Protein AF-A0AAW0G9B7-F1 (afdb_monomer_lite)

Sequence (1006 aa):
MIEELKESLDACKAEKEEAEEALHNEKAERARDKERWRDRMGEVEMGVENIVRELESKQHDAEEKARVAEEEKRKTIREVERRLAEVVVERDVLQERIEQAENALESGRDLGASMNAANERAAQTMSDLKNAEIEIKQLEDDVRRSETRIKVLESDLSDERQHNSELQEELDITVNKFSQAVKRVEELDGNSRPLSRSSQSPRSTSVNLNKTQVPLLIVSRSLSKEVASIKEELEEAQHELQEESDAIQHLEEDNKKTKMLARQMEEALEAAEQRMTQDDEKLVVYKDKIAALERELDKSRSRIEPSQSQIALDPELEAQIEELERELGEAHREIARLQTSLGQSPARKAIEKAKDAKIDLLEKEKEDLQERLRSLKNQTMTFHTPGKTANNSGISPFRRHSLSVRSPKTPGGPLRDMSWLQTTMHEGESAPFFAEIERLRFELDRANEEIDDKLDRLEDAGVGVISLTQQLEDSNAKISMLEVEITRITRREERRLKRLQRLKCQKCHTKVELRAIIEINGDESTFFEPPSMSMMDPPTPPSKTSEKLRTDLHAVNTQLYTMKRQWEDERQKLLGENAVLQDATKRLNAQIERYANKERNLGDVEQELAEAKRTVEDLEDELKEERSRLRTLMAEQTAAERQREKINMQLRRTESDMTGIKDHLQKIKKENHELEAELRANAIVDQKARLLEQKVAENMATIEQLRQERSMLLADHKNLQKRFTDARSKLRDERAVGQTSHDHRRHQLDLQVLEMEDLRRALSQRDDELIRVEEEKRLAALEADLRRVKRDAEAFGRDLKLLRSQKDRLEADKKEEITKAQRAQKQAQAQIRLLKEEILTQKERVRANEERLRTHTSAGDEQQLQAVKVQHKNECKGLVVQIRYLKAKFTRESTLRSALGYQKGYLLALLSRSERSGYCKDRVPAYQSSTVVESSKEVVEDCRLRRNVHSTSREWVDVRAKFGDSKNRPKEAIAAALEEVRRRRIAPPPREATGGSRKGKERALS

Secondary structure (DSSP, 8-state):
-HHHHHHHHHHHHHHHHHHHHHHHHHHHHHHHHHHHHHHHHHHHHHHHHHHHHHHHHHHHHHHHHHHHHHHHHHHHHHHHHHHHHHHHHHHHHHHHHHHHHHHHHHH---HHHHHHHHHHHHHHHHHHHHHHHHHHHHHHHHHHHHHHHHHHHHHHHHHHHHHHHHHHHHHHHHHHHHHHHHHHHHHHHHHHHHHHHHTTS--S-SSSHHHHHHHHHHHHHHHHHHHHHHHHHHHHHHHHHHHHHHHHHHHHHHHHHHHHHHHHHHHHHHHHHHHHHHHHHHHHHHHHHHHHHHHHHHHHHTTS-S-----PPPHHHHHHHHHHHHHHHHHHHHHHHHHHHHHH-HHHHHHHHHHHHHHHHHHHHHHHHHHHHHHHHHHHTTS--------------------------------------------SSSHHHHHHHHHHHHHHHHHHHHHHHHHHHHHHHHHHHHHHHHHHHHHHHHHHHHHHHHHHHHHHHHHHHHHHTT-B-TTT--B--THHHHTTSS----------------------SSS-HHHHHHHHHHHHHHHHHHHHHHHHHHHHHHHHHHHHHHHHHHHHTTTGGG----SHHHHHHHHHHHHHHHHHHHHHHHHHHHHHHHHHHHHHHHHHHHHHHHHHHHHHHHHHHHHHHHHHHHHHHHHHHHHHHHHHHHHHHHHHHHHHHHHHHHHHHHHHHHHHHHHHHHHHHHHHHHHHHHHHHHHHHHHHHHHHHHHHHHHHHHHHHHHHHHHHHHHHHHHHHHHHHHHHHHHHHHHHHHHHHHHHHHHHHHHHHHHHHHHHHHHHHHHHHHHHHHHHHHHHHHHHHHHHHHHHHHHHHHHHHTT------TTHHHHHHHHHHHHHHHHHHHHHHHHHHHHHHHHHHHHHHHHHHHHHHHHHHHTTS--------------------------------------S-TTS-SS--------HHHHTS-S--TTTTS--------------------

Radius of gyration: 88.21 Å; chains: 1; bounding box: 252×112×268 Å

Structure (mmCIF, N/CA/C/O backbone):
data_AF-A0AAW0G9B7-F1
#
_entry.id   AF-A0AAW0G9B7-F1
#
loop_
_atom_site.group_PDB
_atom_site.id
_atom_site.type_symbol
_atom_site.label_atom_id
_atom_site.label_alt_id
_atom_site.label_comp_id
_atom_site.label_asym_id
_atom_site.label_entity_id
_atom_site.label_seq_id
_atom_site.pdbx_PDB_ins_code
_atom_site.Cartn_x
_atom_site.Cartn_y
_atom_site.Cartn_z
_atom_site.occupancy
_atom_site.B_iso_or_equiv
_atom_site.auth_seq_id
_atom_site.auth_comp_id
_atom_site.auth_asym_id
_atom_site.auth_atom_id
_atom_site.pdbx_PDB_model_num
ATOM 1 N N . MET A 1 1 ? 104.208 24.319 -18.597 1.00 69.12 1 MET A N 1
ATOM 2 C CA . MET A 1 1 ? 104.023 23.010 -19.266 1.00 69.12 1 MET A CA 1
ATOM 3 C C . MET A 1 1 ? 103.794 21.872 -18.278 1.00 69.12 1 MET A C 1
ATOM 5 O O . MET A 1 1 ? 102.695 21.348 -18.266 1.00 69.12 1 MET A O 1
ATOM 9 N N . ILE A 1 2 ? 104.757 21.471 -17.429 1.00 76.12 2 ILE A N 1
ATOM 10 C CA . ILE A 1 2 ? 104.514 20.362 -16.471 1.00 76.12 2 ILE A CA 1
ATOM 11 C C . ILE A 1 2 ? 103.438 20.720 -15.429 1.00 76.12 2 ILE A C 1
ATOM 13 O O . ILE A 1 2 ? 102.653 19.856 -15.060 1.00 76.12 2 ILE A O 1
ATOM 17 N N . GLU A 1 3 ? 103.380 21.971 -14.969 1.00 80.12 3 GLU A N 1
ATOM 18 C CA . GLU A 1 3 ? 102.354 22.427 -14.015 1.00 80.12 3 GLU A CA 1
ATOM 19 C C . GLU A 1 3 ? 100.975 22.547 -14.679 1.00 80.12 3 GLU A C 1
ATOM 21 O O . GLU A 1 3 ? 100.037 21.929 -14.200 1.00 80.12 3 GLU A O 1
ATOM 26 N N . GLU A 1 4 ? 100.878 23.164 -15.860 1.00 80.25 4 GLU A N 1
ATOM 27 C CA . GLU A 1 4 ? 99.652 23.189 -16.687 1.00 80.25 4 GLU A CA 1
ATOM 28 C C . GLU A 1 4 ? 99.113 21.772 -17.000 1.00 80.25 4 GLU A C 1
ATOM 30 O O . GLU A 1 4 ? 97.905 21.541 -17.016 1.00 80.25 4 GLU A O 1
ATOM 35 N N . LEU A 1 5 ? 100.001 20.789 -17.217 1.00 83.00 5 LEU A N 1
ATOM 36 C CA . LEU A 1 5 ? 99.628 19.378 -17.401 1.00 83.00 5 LEU A CA 1
ATOM 37 C C . LEU A 1 5 ? 99.179 18.690 -16.102 1.00 83.00 5 LEU A C 1
ATOM 39 O O . LEU A 1 5 ? 98.458 17.701 -16.172 1.00 83.00 5 LEU A O 1
ATOM 43 N N . LYS A 1 6 ? 99.581 19.184 -14.925 1.00 85.88 6 LYS A N 1
ATOM 44 C CA . LYS A 1 6 ? 99.038 18.726 -13.637 1.00 85.88 6 LYS A CA 1
ATOM 45 C C . LYS A 1 6 ? 97.682 19.363 -13.367 1.00 85.88 6 LYS A C 1
ATOM 47 O O . LYS A 1 6 ? 96.750 18.637 -13.065 1.00 85.88 6 LYS A O 1
ATOM 52 N N . GLU A 1 7 ? 97.552 20.674 -13.558 1.00 86.81 7 GLU A N 1
ATOM 53 C CA . GLU A 1 7 ? 96.291 21.404 -13.382 1.00 86.81 7 GLU A CA 1
ATOM 54 C C . GLU A 1 7 ? 95.189 20.861 -14.299 1.00 86.81 7 GLU A C 1
ATOM 56 O O . GLU A 1 7 ? 94.086 20.599 -13.836 1.00 86.81 7 GLU A O 1
ATOM 61 N N . SER A 1 8 ? 95.492 20.597 -15.575 1.00 85.06 8 SER A N 1
ATOM 62 C CA . SER A 1 8 ? 94.532 19.968 -16.497 1.00 85.06 8 SER A CA 1
ATOM 63 C C . SER A 1 8 ? 94.228 18.503 -16.158 1.00 85.06 8 SER A C 1
ATOM 65 O O . SER A 1 8 ? 93.089 18.071 -16.315 1.00 85.06 8 SER A O 1
ATOM 67 N N . LEU A 1 9 ? 95.199 17.737 -15.648 1.00 87.12 9 LEU A N 1
ATOM 68 C CA . LEU A 1 9 ? 94.970 16.365 -15.182 1.00 87.12 9 LEU A CA 1
ATOM 69 C C . LEU A 1 9 ? 94.127 16.327 -13.896 1.00 87.12 9 LEU A C 1
ATOM 71 O O . LEU A 1 9 ? 93.280 15.450 -13.757 1.00 87.12 9 LEU A O 1
ATOM 75 N N . ASP A 1 10 ? 94.328 17.268 -12.977 1.00 89.56 10 ASP A N 1
ATOM 76 C CA . ASP A 1 10 ? 93.554 17.382 -11.741 1.00 89.56 10 ASP A CA 1
ATOM 77 C C . ASP A 1 10 ? 92.155 17.973 -12.003 1.00 89.56 10 ASP A C 1
ATOM 79 O O . ASP A 1 10 ? 91.189 17.507 -11.404 1.00 89.56 10 ASP A O 1
ATOM 83 N N . ALA A 1 11 ? 91.998 18.872 -12.984 1.00 87.81 11 ALA A N 1
ATOM 84 C CA . ALA A 1 11 ? 90.689 19.286 -13.498 1.00 87.81 11 ALA A CA 1
ATOM 85 C C . ALA A 1 11 ? 89.927 18.111 -14.139 1.00 87.81 11 ALA A C 1
ATOM 87 O O . ALA A 1 11 ? 88.782 17.861 -13.780 1.00 87.81 11 ALA A O 1
ATOM 88 N N . CYS A 1 12 ? 90.574 17.311 -14.998 1.00 88.31 12 CYS A N 1
ATOM 89 C CA . CYS A 1 12 ? 89.964 16.097 -15.558 1.00 88.31 12 CYS A CA 1
ATOM 90 C C . CYS A 1 12 ? 89.619 15.043 -14.491 1.00 88.31 12 CYS A C 1
ATOM 92 O O . CYS A 1 12 ? 88.683 14.270 -14.686 1.00 88.31 12 CYS A O 1
ATOM 94 N N . LYS A 1 13 ? 90.347 14.978 -13.364 1.00 90.38 13 LYS A N 1
ATOM 95 C CA . LYS A 1 13 ? 89.941 14.146 -12.217 1.00 90.38 13 LYS A CA 1
ATOM 96 C C . LYS A 1 13 ? 88.705 14.712 -11.532 1.00 90.38 13 LYS A C 1
ATOM 98 O O . LYS A 1 13 ? 87.796 13.937 -11.281 1.00 90.38 13 LYS A O 1
ATOM 103 N N . ALA A 1 14 ? 88.653 16.020 -11.279 1.00 91.12 14 ALA A N 1
ATOM 104 C CA . ALA A 1 14 ? 87.493 16.664 -10.667 1.00 91.12 14 ALA A CA 1
ATOM 105 C C . ALA A 1 14 ? 86.230 16.501 -11.532 1.00 91.12 14 ALA A C 1
ATOM 107 O O . ALA A 1 14 ? 85.209 16.054 -11.026 1.00 91.12 14 ALA A O 1
ATOM 108 N N . GLU A 1 15 ? 86.319 16.736 -12.847 1.00 90.56 15 GLU A N 1
ATOM 109 C CA . GLU A 1 15 ? 85.225 16.479 -13.801 1.00 90.56 15 GLU A CA 1
ATOM 110 C C . GLU A 1 15 ? 84.808 14.997 -13.819 1.00 90.56 15 GLU A C 1
ATOM 112 O O . GLU A 1 15 ? 83.625 14.674 -13.931 1.00 90.56 15 GLU A O 1
ATOM 117 N N . LYS A 1 16 ? 85.769 14.071 -13.690 1.00 91.88 16 LYS A N 1
ATOM 118 C CA . LYS A 1 16 ? 85.484 12.634 -13.604 1.00 91.88 16 LYS A CA 1
ATOM 119 C C . LYS A 1 16 ? 84.800 12.265 -12.286 1.00 91.88 16 LYS A C 1
ATOM 121 O O . LYS A 1 16 ? 83.865 11.472 -12.310 1.00 91.88 16 LYS A O 1
ATOM 126 N N . GLU A 1 17 ? 85.261 12.801 -11.161 1.00 92.88 17 GLU A N 1
ATOM 127 C CA . GLU A 1 17 ? 84.676 12.582 -9.835 1.00 92.88 17 GLU A CA 1
ATOM 128 C C . GLU A 1 17 ? 83.254 13.160 -9.782 1.00 92.88 17 GLU A C 1
ATOM 130 O O . GLU A 1 17 ? 82.332 12.445 -9.399 1.00 92.88 17 GLU A O 1
ATOM 135 N N . GLU A 1 18 ? 83.031 14.370 -10.305 1.00 92.06 18 GLU A N 1
ATOM 136 C CA . GLU A 1 18 ? 81.701 14.979 -10.452 1.00 92.06 18 GLU A CA 1
ATOM 137 C C . GLU A 1 18 ? 80.778 14.137 -11.356 1.00 92.06 18 GLU A C 1
ATOM 139 O O . GLU A 1 18 ? 79.614 13.910 -11.022 1.00 92.06 18 GLU A O 1
ATOM 144 N N . ALA A 1 19 ? 81.288 13.589 -12.466 1.00 88.69 19 ALA A N 1
ATOM 145 C CA . ALA A 1 19 ? 80.525 12.686 -13.329 1.00 88.69 19 ALA A CA 1
ATOM 146 C C . ALA A 1 19 ? 80.229 11.319 -12.671 1.00 88.69 19 ALA A C 1
ATOM 148 O O . ALA A 1 19 ? 79.153 10.750 -12.884 1.00 88.69 19 ALA A O 1
ATOM 149 N N . GLU A 1 20 ? 81.150 10.779 -11.866 1.00 91.06 20 GLU A N 1
ATOM 150 C CA . GLU A 1 20 ? 80.942 9.551 -11.087 1.00 91.06 20 GLU A CA 1
ATOM 151 C C . GLU A 1 20 ? 79.924 9.769 -9.953 1.00 91.06 20 GLU A C 1
ATOM 153 O O . GLU A 1 20 ? 79.049 8.918 -9.760 1.00 91.06 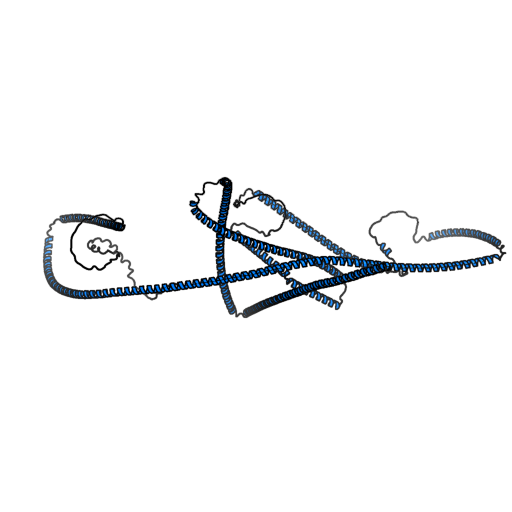20 GLU A O 1
ATOM 158 N N . GLU A 1 21 ? 79.955 10.920 -9.275 1.00 92.94 21 GLU A N 1
ATOM 159 C CA . GLU A 1 21 ? 78.949 11.335 -8.291 1.00 92.94 21 GLU A CA 1
ATOM 160 C C . GLU A 1 21 ? 77.577 11.566 -8.935 1.00 92.94 21 GLU A C 1
ATOM 162 O O . GLU A 1 21 ? 76.575 11.039 -8.446 1.00 92.94 21 GLU A O 1
ATOM 167 N N . ALA A 1 22 ? 77.504 12.271 -10.068 1.00 91.56 22 ALA A N 1
ATOM 168 C CA . ALA A 1 22 ? 76.262 12.472 -10.814 1.00 91.56 22 ALA A CA 1
ATOM 169 C C . ALA A 1 22 ? 75.641 11.133 -11.252 1.00 91.56 22 ALA A C 1
ATOM 171 O O . ALA A 1 22 ? 74.443 10.911 -11.065 1.00 91.56 22 ALA A O 1
ATOM 172 N N . LEU A 1 23 ? 76.455 10.194 -11.749 1.00 90.19 23 LEU A N 1
ATOM 173 C CA . LEU A 1 23 ? 76.011 8.841 -12.094 1.00 90.19 23 LEU A CA 1
ATOM 174 C C . LEU A 1 23 ? 75.581 8.031 -10.858 1.00 90.19 23 LEU A C 1
ATOM 176 O O . LEU A 1 23 ? 74.673 7.200 -10.952 1.00 90.19 23 LEU A O 1
ATOM 180 N N . HIS A 1 24 ? 76.223 8.229 -9.704 1.00 92.75 24 HIS A N 1
ATOM 181 C CA . HIS A 1 24 ? 75.821 7.589 -8.451 1.00 92.75 24 HIS A CA 1
ATOM 182 C C . HIS A 1 24 ? 74.471 8.126 -7.959 1.00 92.75 24 HIS A C 1
ATOM 184 O O . HIS A 1 24 ? 73.582 7.337 -7.633 1.00 92.75 24 HIS A O 1
ATOM 190 N N . ASN A 1 25 ? 74.283 9.446 -8.000 1.00 92.50 25 ASN A N 1
ATOM 191 C CA . ASN A 1 25 ? 73.033 10.119 -7.659 1.00 92.50 25 ASN A CA 1
ATOM 192 C C . ASN A 1 25 ? 71.894 9.685 -8.594 1.00 92.50 25 ASN A C 1
ATOM 194 O O . ASN A 1 25 ? 70.854 9.245 -8.111 1.00 92.50 25 ASN A O 1
ATOM 198 N N . GLU A 1 26 ? 72.108 9.661 -9.913 1.00 92.75 26 GLU A N 1
ATOM 199 C CA . GLU A 1 26 ? 71.111 9.188 -10.887 1.00 92.75 26 GLU A CA 1
ATOM 200 C C . GLU A 1 26 ? 70.732 7.707 -10.656 1.00 92.75 26 GLU A C 1
ATOM 202 O O . GLU A 1 26 ? 69.565 7.315 -10.761 1.00 92.75 26 GLU A O 1
ATOM 207 N N . LYS A 1 27 ? 71.697 6.851 -10.287 1.00 92.62 27 LYS A N 1
ATOM 208 C CA . LYS A 1 27 ? 71.425 5.454 -9.896 1.00 92.62 27 LYS A CA 1
ATOM 209 C C . LYS A 1 27 ? 70.629 5.362 -8.592 1.00 92.62 27 LYS A C 1
ATOM 211 O O . LYS A 1 27 ? 69.737 4.516 -8.505 1.00 92.62 27 LYS A O 1
ATOM 216 N N . ALA A 1 28 ? 70.924 6.208 -7.606 1.00 92.62 28 ALA A N 1
ATOM 217 C CA . ALA A 1 28 ? 70.199 6.266 -6.340 1.00 92.62 28 ALA A CA 1
ATOM 218 C C . ALA A 1 28 ? 68.760 6.778 -6.527 1.00 92.62 28 ALA A C 1
ATOM 220 O O . ALA A 1 28 ? 67.831 6.210 -5.954 1.00 92.62 28 ALA A O 1
ATOM 221 N N . GLU A 1 29 ? 68.543 7.779 -7.382 1.00 91.81 29 GLU A N 1
ATOM 222 C CA . GLU A 1 29 ? 67.206 8.253 -7.753 1.00 91.81 29 GLU A CA 1
ATOM 223 C C . GLU A 1 29 ? 66.416 7.178 -8.500 1.00 91.81 29 GLU A C 1
ATOM 225 O O . GLU A 1 29 ? 65.314 6.837 -8.074 1.00 91.81 29 GLU A O 1
ATOM 230 N N . ARG A 1 30 ? 67.006 6.518 -9.509 1.00 90.88 30 ARG A N 1
ATOM 231 C CA . ARG A 1 30 ? 66.365 5.364 -10.170 1.00 90.88 30 ARG A CA 1
ATOM 232 C C . ARG A 1 30 ? 66.044 4.216 -9.208 1.00 90.88 30 ARG A C 1
ATOM 234 O O . ARG A 1 30 ? 65.086 3.483 -9.448 1.00 90.88 30 ARG A O 1
ATOM 241 N N . ALA A 1 31 ? 66.831 4.014 -8.149 1.00 92.56 31 ALA A N 1
ATOM 242 C CA . ALA A 1 31 ? 66.532 3.017 -7.122 1.00 92.56 31 ALA A CA 1
ATOM 243 C C . ALA A 1 31 ? 65.324 3.437 -6.266 1.00 92.56 31 ALA A C 1
ATOM 245 O O . ALA A 1 31 ? 64.394 2.644 -6.115 1.00 92.56 31 ALA A O 1
ATOM 246 N N . ARG A 1 32 ? 65.287 4.696 -5.805 1.00 93.50 32 ARG A N 1
ATOM 247 C CA . ARG A 1 32 ? 64.142 5.281 -5.081 1.00 93.50 32 ARG A CA 1
ATOM 248 C C . ARG A 1 32 ? 62.869 5.298 -5.925 1.00 93.50 32 ARG A C 1
ATOM 250 O O . ARG A 1 32 ? 61.789 5.070 -5.400 1.00 93.50 32 ARG A O 1
ATOM 257 N N . ASP A 1 33 ? 62.968 5.527 -7.230 1.00 92.19 33 ASP A N 1
ATOM 258 C CA . ASP A 1 33 ? 61.808 5.521 -8.127 1.00 92.19 33 ASP A CA 1
ATOM 259 C C . ASP A 1 33 ? 61.285 4.115 -8.407 1.00 92.19 33 ASP A C 1
ATOM 261 O O . ASP A 1 33 ? 60.073 3.925 -8.484 1.00 92.19 33 ASP A O 1
ATOM 265 N N . LYS A 1 34 ? 62.167 3.108 -8.477 1.00 92.69 34 LYS A N 1
ATOM 266 C CA . LYS A 1 34 ? 61.756 1.695 -8.487 1.00 92.69 34 LYS A CA 1
ATOM 267 C C . LYS A 1 34 ? 61.069 1.293 -7.185 1.00 92.69 34 LYS A C 1
ATOM 269 O O . LYS A 1 34 ? 60.111 0.532 -7.231 1.00 92.69 34 LYS A O 1
ATOM 274 N N . GLU A 1 35 ? 61.537 1.795 -6.048 1.00 92.12 35 GLU A N 1
ATOM 275 C CA . GLU A 1 35 ? 60.914 1.566 -4.742 1.00 92.12 35 GLU A CA 1
ATOM 276 C C . GLU A 1 35 ? 59.535 2.229 -4.664 1.00 92.12 35 GLU A C 1
ATOM 278 O O . GLU A 1 35 ? 58.540 1.518 -4.579 1.00 92.12 35 GLU A O 1
ATOM 283 N N . ARG A 1 36 ? 59.444 3.539 -4.927 1.00 93.69 36 ARG A N 1
ATOM 284 C CA . ARG A 1 36 ? 58.172 4.279 -5.028 1.00 93.69 36 ARG A CA 1
ATOM 285 C C . ARG A 1 36 ? 57.213 3.728 -6.087 1.00 93.69 36 ARG A C 1
ATOM 287 O O . ARG A 1 36 ? 56.013 3.988 -6.027 1.00 93.69 36 ARG A O 1
ATOM 294 N N . TRP A 1 37 ? 57.704 3.041 -7.118 1.00 94.25 37 TRP A N 1
ATOM 295 C CA . TRP A 1 37 ? 56.849 2.327 -8.069 1.00 94.25 37 TRP A CA 1
ATOM 296 C C . TRP A 1 37 ? 56.333 1.006 -7.488 1.00 94.25 37 TRP A C 1
ATOM 298 O O . TRP A 1 37 ? 55.140 0.754 -7.602 1.00 94.25 37 TRP A O 1
ATOM 308 N N . ARG A 1 38 ? 57.174 0.212 -6.807 1.00 94.31 38 ARG A N 1
ATOM 309 C CA . ARG A 1 38 ? 56.728 -0.998 -6.092 1.00 94.31 38 ARG A CA 1
ATOM 310 C C . ARG A 1 38 ? 55.712 -0.682 -5.000 1.00 94.31 38 ARG A C 1
ATOM 312 O O . ARG A 1 38 ? 54.716 -1.383 -4.928 1.00 94.31 38 ARG A O 1
ATOM 319 N N . ASP A 1 39 ? 55.921 0.374 -4.217 1.00 93.19 39 ASP A N 1
ATOM 320 C CA . ASP A 1 39 ? 54.997 0.752 -3.140 1.00 93.19 39 ASP A CA 1
ATOM 321 C C . ASP A 1 39 ? 53.614 1.106 -3.709 1.00 93.19 39 ASP A C 1
ATOM 323 O O . ASP A 1 39 ? 52.605 0.552 -3.283 1.00 93.19 39 ASP A O 1
ATOM 327 N N . ARG A 1 40 ? 53.571 1.931 -4.767 1.00 91.88 40 ARG A N 1
ATOM 328 C CA . ARG A 1 40 ? 52.324 2.259 -5.484 1.00 91.88 40 ARG A CA 1
ATOM 329 C C . ARG A 1 40 ? 51.682 1.045 -6.158 1.00 91.88 40 ARG A C 1
ATOM 331 O O . ARG A 1 40 ? 50.461 0.963 -6.199 1.00 91.88 40 ARG A O 1
ATOM 338 N N . MET A 1 41 ? 52.472 0.108 -6.686 1.00 91.06 41 MET A N 1
ATOM 339 C CA . MET A 1 41 ? 51.933 -1.149 -7.214 1.00 91.06 41 MET A CA 1
ATOM 340 C C . MET A 1 41 ? 51.344 -2.015 -6.097 1.00 91.06 41 MET A C 1
ATOM 342 O O . MET A 1 41 ? 50.252 -2.533 -6.282 1.00 91.06 41 MET A O 1
ATOM 346 N N . GLY A 1 42 ? 51.985 -2.093 -4.928 1.00 94.31 42 GLY A N 1
ATOM 347 C CA . GLY A 1 42 ? 51.458 -2.794 -3.754 1.00 94.31 42 GLY A CA 1
ATOM 348 C C . GLY A 1 42 ? 50.175 -2.162 -3.202 1.00 94.31 42 GLY A C 1
ATOM 349 O O . GLY A 1 42 ? 49.239 -2.874 -2.855 1.00 94.31 42 GLY A O 1
ATOM 350 N N . GLU A 1 43 ? 50.076 -0.829 -3.181 1.00 92.75 43 GLU A N 1
ATOM 351 C CA . GLU A 1 43 ? 48.829 -0.117 -2.856 1.00 92.75 43 GLU A CA 1
ATOM 352 C C . GLU A 1 43 ? 47.701 -0.450 -3.847 1.00 92.75 43 GLU A C 1
ATOM 354 O O . GLU A 1 43 ? 46.566 -0.687 -3.430 1.00 92.75 43 GLU A O 1
ATOM 359 N N . VAL A 1 44 ? 48.008 -0.517 -5.148 1.00 92.56 44 VAL A N 1
ATOM 360 C CA . VAL A 1 44 ? 47.051 -0.924 -6.189 1.00 92.56 44 VAL A CA 1
ATOM 361 C C . VAL A 1 44 ? 46.667 -2.399 -6.049 1.00 92.56 44 VAL A C 1
ATOM 363 O O . VAL A 1 44 ? 45.484 -2.712 -6.135 1.00 92.56 44 VAL A O 1
ATOM 366 N N . GLU A 1 45 ? 47.618 -3.295 -5.785 1.00 91.69 45 GLU A N 1
ATOM 367 C CA . GLU A 1 45 ? 47.376 -4.726 -5.557 1.00 91.69 45 GLU A CA 1
ATOM 368 C C . GLU A 1 45 ? 46.471 -4.943 -4.335 1.00 91.69 45 GLU A C 1
ATOM 370 O O . GLU A 1 45 ? 45.428 -5.579 -4.468 1.00 91.69 45 GLU A O 1
ATOM 375 N N . MET A 1 46 ? 46.765 -4.318 -3.188 1.00 92.94 46 MET A N 1
ATOM 376 C CA . MET A 1 46 ? 45.880 -4.344 -2.012 1.00 92.94 46 MET A CA 1
ATOM 377 C C . MET A 1 46 ? 44.504 -3.725 -2.295 1.00 92.94 46 MET A C 1
ATOM 379 O O . MET A 1 46 ? 43.488 -4.214 -1.801 1.00 92.94 46 MET A O 1
ATOM 383 N N . GLY A 1 47 ? 44.448 -2.644 -3.079 1.00 92.88 47 GLY A N 1
ATOM 384 C CA . GLY A 1 47 ? 43.195 -2.019 -3.502 1.00 92.88 47 GLY A CA 1
ATOM 385 C C . GLY A 1 47 ? 42.333 -2.975 -4.328 1.00 92.88 47 GLY A C 1
ATOM 386 O O . GLY A 1 47 ? 41.150 -3.146 -4.036 1.00 92.88 47 GLY A O 1
ATOM 387 N N . VAL A 1 48 ? 42.937 -3.655 -5.305 1.00 92.12 48 VAL A N 1
ATOM 388 C CA . VAL A 1 48 ? 42.283 -4.679 -6.130 1.00 92.12 48 VAL A CA 1
ATOM 389 C C . VAL A 1 48 ? 41.865 -5.882 -5.282 1.00 92.12 48 VAL A C 1
ATOM 391 O O . VAL A 1 48 ? 40.721 -6.306 -5.395 1.00 92.12 48 VAL A O 1
ATOM 394 N N . GLU A 1 49 ? 42.716 -6.391 -4.388 1.00 93.38 49 GLU A N 1
ATOM 395 C CA . GLU A 1 49 ? 42.358 -7.482 -3.468 1.00 93.38 49 GLU A CA 1
ATOM 396 C C . GLU A 1 49 ? 41.168 -7.127 -2.569 1.00 93.38 49 GLU A C 1
ATOM 398 O O . GLU A 1 49 ? 40.287 -7.959 -2.352 1.00 93.38 49 GLU A O 1
ATOM 403 N N . ASN A 1 50 ? 41.113 -5.898 -2.050 1.00 93.44 50 ASN A N 1
ATOM 404 C CA . ASN A 1 50 ? 39.992 -5.436 -1.236 1.00 93.44 50 ASN A CA 1
ATOM 405 C C . ASN A 1 50 ? 38.702 -5.335 -2.063 1.00 93.44 50 ASN A C 1
ATOM 407 O O . ASN A 1 50 ? 37.660 -5.800 -1.604 1.00 93.44 50 ASN A O 1
ATOM 411 N N . ILE A 1 51 ? 38.771 -4.813 -3.294 1.00 90.12 51 ILE A N 1
ATOM 412 C CA . ILE A 1 51 ? 37.626 -4.760 -4.218 1.00 90.12 51 ILE A CA 1
ATOM 413 C C . ILE A 1 51 ? 37.148 -6.174 -4.577 1.00 90.12 51 ILE A C 1
ATOM 415 O O . ILE A 1 51 ? 35.947 -6.433 -4.536 1.00 90.12 51 ILE A O 1
ATOM 419 N N . VAL A 1 52 ? 38.060 -7.105 -4.878 1.00 92.94 52 VAL A N 1
ATOM 420 C CA . VAL A 1 52 ? 37.727 -8.513 -5.155 1.00 92.94 52 VAL A CA 1
ATOM 421 C C . VAL A 1 52 ? 37.048 -9.147 -3.943 1.00 92.94 52 VAL A C 1
ATOM 423 O O . VAL A 1 52 ? 35.955 -9.682 -4.085 1.00 92.94 52 VAL A O 1
ATOM 426 N N . ARG A 1 53 ? 37.606 -8.993 -2.737 1.00 94.06 53 ARG A N 1
ATOM 427 C CA . ARG A 1 53 ? 37.025 -9.531 -1.495 1.00 94.06 53 ARG A CA 1
ATOM 428 C C . ARG A 1 53 ? 35.655 -8.925 -1.171 1.00 94.06 53 ARG A C 1
ATOM 430 O O . ARG A 1 53 ? 34.768 -9.615 -0.671 1.00 94.06 53 ARG A O 1
ATOM 437 N N . GLU A 1 54 ? 35.449 -7.642 -1.467 1.00 90.50 54 GLU A N 1
ATOM 438 C CA . GLU A 1 54 ? 34.134 -7.003 -1.373 1.00 90.50 54 GLU A CA 1
ATOM 439 C C . GLU A 1 54 ? 33.136 -7.548 -2.400 1.00 90.50 54 GLU A C 1
ATOM 441 O O . GLU A 1 54 ? 31.959 -7.693 -2.072 1.00 90.50 54 GLU A O 1
ATOM 446 N N . LEU A 1 55 ? 33.570 -7.825 -3.632 1.00 87.31 55 LEU A N 1
ATOM 447 C CA . LEU A 1 55 ? 32.725 -8.400 -4.680 1.00 87.31 55 LEU A CA 1
ATOM 448 C C . LEU A 1 55 ? 32.367 -9.859 -4.375 1.00 87.31 55 LEU A C 1
ATOM 450 O O . LEU A 1 55 ? 31.197 -10.210 -4.483 1.00 87.31 55 LEU A O 1
ATOM 454 N N . GLU A 1 56 ? 33.319 -10.668 -3.909 1.00 92.38 56 GLU A N 1
ATOM 455 C CA . GLU A 1 56 ? 33.093 -12.034 -3.416 1.00 92.38 56 GLU A CA 1
ATOM 456 C C . GLU A 1 56 ? 32.104 -12.043 -2.241 1.00 92.38 56 GLU A C 1
ATOM 458 O O . GLU A 1 56 ? 31.152 -12.822 -2.229 1.00 92.38 56 GLU A O 1
ATOM 463 N N . SER A 1 57 ? 32.270 -11.119 -1.288 1.00 93.62 57 SER A N 1
ATOM 464 C CA . SER A 1 57 ? 31.336 -10.936 -0.173 1.00 93.62 57 SER A CA 1
ATOM 465 C C . SER A 1 57 ? 29.936 -10.552 -0.666 1.00 93.62 57 SER A C 1
ATOM 467 O O . SER A 1 57 ? 28.965 -11.218 -0.316 1.00 93.62 57 SER A O 1
ATOM 469 N N . LYS A 1 58 ? 29.815 -9.552 -1.555 1.00 89.62 58 LYS A N 1
ATOM 470 C CA . LYS A 1 58 ? 28.536 -9.126 -2.163 1.00 89.62 58 LYS A CA 1
ATOM 471 C C . LYS A 1 58 ? 27.880 -10.239 -2.990 1.00 89.62 58 LYS A C 1
ATOM 473 O O . LYS A 1 58 ? 26.653 -10.337 -2.983 1.00 89.62 58 LYS A O 1
ATOM 478 N N . GLN A 1 59 ? 28.666 -11.074 -3.672 1.00 91.06 59 GLN A N 1
ATOM 479 C CA . GLN A 1 59 ? 28.185 -12.252 -4.392 1.00 91.06 59 GLN A CA 1
ATOM 480 C C . GLN A 1 59 ? 27.624 -13.289 -3.413 1.00 91.06 59 GLN A C 1
ATOM 482 O O . GLN A 1 59 ? 26.481 -13.706 -3.579 1.00 91.06 59 GLN A O 1
ATOM 487 N N . HIS A 1 60 ? 28.366 -13.643 -2.361 1.00 94.06 60 HIS A N 1
ATOM 488 C CA . HIS A 1 60 ? 27.902 -14.588 -1.343 1.00 94.06 60 HIS A CA 1
ATOM 489 C C . HIS A 1 60 ? 26.612 -14.105 -0.656 1.00 94.06 60 HIS A C 1
ATOM 491 O O . HIS A 1 60 ? 25.647 -14.853 -0.509 1.00 94.06 60 HIS A O 1
ATOM 497 N N . ASP A 1 61 ? 26.548 -12.812 -0.336 1.00 89.50 61 ASP A N 1
ATOM 498 C CA . ASP A 1 61 ? 25.369 -12.138 0.209 1.00 89.50 61 ASP A CA 1
ATOM 499 C C . ASP A 1 61 ? 24.157 -12.171 -0.741 1.00 89.50 61 ASP A C 1
ATOM 501 O O . ASP A 1 61 ? 23.010 -12.125 -0.289 1.00 89.50 61 ASP A O 1
ATOM 505 N N . ALA A 1 62 ? 24.386 -12.178 -2.058 1.00 84.81 62 ALA A N 1
ATOM 506 C CA . ALA A 1 62 ? 23.344 -12.277 -3.077 1.00 84.81 62 ALA A CA 1
ATOM 507 C C . ALA A 1 62 ? 22.886 -13.730 -3.285 1.00 84.81 62 ALA A C 1
ATOM 509 O O . ALA A 1 62 ? 21.683 -13.976 -3.384 1.00 84.81 62 ALA A O 1
ATOM 510 N N . GLU A 1 63 ? 23.817 -14.685 -3.284 1.00 91.00 63 GLU A N 1
ATOM 511 C CA . GLU A 1 63 ? 23.548 -16.127 -3.331 1.00 91.00 63 GLU A CA 1
ATOM 512 C C . GLU A 1 63 ? 22.732 -16.584 -2.113 1.00 91.00 63 GLU A C 1
ATOM 514 O O . GLU A 1 63 ? 21.733 -17.287 -2.270 1.00 91.00 63 GLU A O 1
ATOM 519 N N . GLU A 1 64 ? 23.071 -16.118 -0.908 1.00 92.81 64 GLU A N 1
ATOM 520 C CA . GLU A 1 64 ? 22.323 -16.440 0.312 1.00 92.81 64 GLU A CA 1
ATOM 521 C C . GLU A 1 64 ? 20.906 -15.844 0.287 1.00 92.81 64 GLU A C 1
ATOM 523 O O . GLU A 1 64 ? 19.931 -16.533 0.597 1.00 92.81 64 GLU A O 1
ATOM 528 N N . LYS A 1 65 ? 20.746 -14.591 -0.169 1.00 88.75 65 LYS A N 1
ATOM 529 C CA . LYS A 1 65 ? 19.417 -13.974 -0.359 1.00 88.75 65 LYS A CA 1
ATOM 530 C C . LYS A 1 65 ? 18.591 -14.715 -1.413 1.00 88.75 65 LYS A C 1
ATOM 532 O O . LYS A 1 65 ? 17.389 -14.899 -1.219 1.00 88.75 65 LYS A O 1
ATOM 537 N N . ALA A 1 66 ? 19.216 -15.171 -2.500 1.00 87.69 66 ALA A N 1
ATOM 538 C CA . ALA A 1 66 ? 18.559 -15.995 -3.511 1.00 87.69 66 ALA A CA 1
ATOM 539 C C . ALA A 1 66 ? 18.116 -17.348 -2.929 1.00 87.69 66 ALA A C 1
ATOM 541 O O . ALA A 1 66 ? 16.967 -17.744 -3.131 1.00 87.69 66 ALA A O 1
ATOM 542 N N . ARG A 1 67 ? 18.970 -18.007 -2.133 1.00 94.50 67 ARG A N 1
ATOM 543 C CA . ARG A 1 67 ? 18.659 -19.265 -1.437 1.00 94.50 67 ARG A CA 1
ATOM 544 C C . ARG A 1 67 ? 17.477 -19.119 -0.479 1.00 94.50 67 ARG A C 1
ATOM 546 O O . ARG A 1 67 ? 16.546 -19.919 -0.542 1.00 94.50 67 ARG A O 1
ATOM 553 N N . VAL A 1 68 ? 17.465 -18.080 0.359 1.00 92.31 68 VAL A N 1
ATOM 554 C CA . VAL A 1 68 ? 16.343 -17.796 1.274 1.00 92.31 68 VAL A CA 1
ATOM 555 C C . VAL A 1 68 ? 15.049 -17.543 0.491 1.00 92.31 68 VAL A C 1
ATOM 557 O O . VAL A 1 68 ? 14.017 -18.136 0.808 1.00 92.31 68 VAL A O 1
ATOM 560 N N . ALA A 1 69 ? 15.102 -16.752 -0.586 1.00 87.38 69 ALA A N 1
ATOM 561 C CA . ALA A 1 69 ? 13.941 -16.506 -1.442 1.00 87.38 69 ALA A CA 1
ATOM 562 C C . ALA A 1 69 ? 13.446 -17.778 -2.166 1.00 87.38 69 ALA A C 1
ATOM 564 O O . ALA A 1 69 ? 12.243 -17.940 -2.378 1.00 87.38 69 ALA A O 1
ATOM 565 N N . GLU A 1 70 ? 14.335 -18.704 -2.538 1.00 89.75 70 GLU A N 1
ATOM 566 C CA . GLU A 1 70 ? 13.949 -20.025 -3.044 1.00 89.75 70 GLU A CA 1
ATOM 567 C C . GLU A 1 70 ? 13.295 -20.900 -1.973 1.00 89.75 70 GLU A C 1
ATOM 569 O O . GLU A 1 70 ? 12.310 -21.579 -2.263 1.00 89.75 70 GLU A O 1
ATOM 574 N N . GLU A 1 71 ? 13.788 -20.889 -0.735 1.00 92.38 71 GLU A N 1
ATOM 575 C CA . GLU A 1 71 ? 13.157 -21.624 0.361 1.00 92.38 71 GLU A CA 1
ATOM 576 C C . GLU A 1 71 ? 11.764 -21.085 0.700 1.00 92.38 71 GLU A C 1
ATOM 578 O O . GLU A 1 71 ? 10.849 -21.872 0.946 1.00 92.38 71 GLU A O 1
ATOM 583 N N . GLU A 1 72 ? 11.570 -19.766 0.684 1.00 90.19 72 GLU A N 1
ATOM 584 C CA . GLU A 1 72 ? 10.254 -19.135 0.845 1.00 90.19 72 GLU A CA 1
ATOM 585 C C . GLU A 1 72 ? 9.306 -19.489 -0.309 1.00 90.19 72 GLU A C 1
ATOM 587 O O . GLU A 1 72 ? 8.156 -19.874 -0.072 1.00 90.19 72 GLU A O 1
ATOM 592 N N . LYS A 1 73 ? 9.791 -19.476 -1.559 1.00 86.31 73 LYS A N 1
ATOM 593 C CA . LYS A 1 73 ? 9.036 -19.987 -2.718 1.00 86.31 73 LYS A CA 1
ATOM 594 C C . LYS A 1 73 ? 8.672 -21.467 -2.555 1.00 86.31 73 LYS A C 1
ATOM 596 O O . LYS A 1 73 ? 7.532 -21.839 -2.797 1.00 86.31 73 LYS A O 1
ATOM 601 N N . ARG A 1 74 ? 9.583 -22.321 -2.078 1.00 92.25 74 ARG A N 1
ATOM 602 C CA . ARG A 1 74 ? 9.291 -23.747 -1.818 1.00 92.25 74 ARG A CA 1
ATOM 603 C C . ARG A 1 74 ? 8.288 -23.935 -0.674 1.00 92.25 74 ARG A C 1
ATOM 605 O O . ARG A 1 74 ? 7.462 -24.840 -0.747 1.00 92.25 74 ARG A O 1
ATOM 612 N N . LYS A 1 75 ? 8.323 -23.097 0.369 1.00 91.75 75 LYS A N 1
ATOM 613 C CA . LYS A 1 75 ? 7.334 -23.107 1.467 1.00 91.75 75 LYS A CA 1
ATOM 614 C C . LYS A 1 75 ? 5.946 -22.690 0.971 1.00 91.75 75 LYS A C 1
ATOM 616 O O . LYS A 1 75 ? 4.982 -23.395 1.253 1.00 91.75 75 LYS A O 1
ATOM 621 N N . THR A 1 76 ? 5.853 -21.613 0.191 1.00 89.75 76 THR A N 1
ATOM 622 C CA . THR A 1 76 ? 4.580 -21.143 -0.386 1.00 89.75 76 THR A CA 1
ATOM 623 C C . THR A 1 76 ? 4.013 -22.116 -1.420 1.00 89.75 76 THR A C 1
ATOM 625 O O . THR A 1 76 ? 2.821 -22.395 -1.369 1.00 89.75 76 THR A O 1
ATOM 628 N N . ILE A 1 77 ? 4.845 -22.722 -2.278 1.00 89.56 77 ILE A N 1
ATOM 629 C CA . ILE A 1 77 ? 4.417 -23.801 -3.189 1.00 89.56 77 ILE A CA 1
ATOM 630 C C . ILE A 1 77 ? 3.820 -24.968 -2.393 1.00 89.56 77 ILE A C 1
ATOM 632 O O . ILE A 1 77 ? 2.686 -25.342 -2.659 1.00 89.56 77 ILE A O 1
ATOM 636 N N . ARG A 1 78 ? 4.499 -25.466 -1.348 1.00 93.00 78 ARG A N 1
ATOM 637 C CA . ARG A 1 78 ? 3.973 -26.545 -0.484 1.00 93.00 78 ARG A CA 1
ATOM 638 C C . ARG A 1 78 ? 2.679 -26.183 0.244 1.00 93.00 78 ARG A C 1
ATOM 640 O O . ARG A 1 78 ? 1.891 -27.064 0.574 1.00 93.00 78 ARG A O 1
ATOM 647 N N . GLU A 1 79 ? 2.468 -24.908 0.561 1.00 90.50 79 GLU A N 1
ATOM 648 C CA . GLU A 1 79 ? 1.214 -24.447 1.154 1.00 90.50 79 GLU A CA 1
ATOM 649 C C . GLU A 1 79 ? 0.084 -24.389 0.119 1.00 90.50 79 GLU A C 1
ATOM 651 O O . GLU A 1 79 ? -1.023 -24.831 0.414 1.00 90.50 79 GLU A O 1
ATOM 656 N N . VAL A 1 80 ? 0.365 -23.922 -1.101 1.00 87.94 80 VAL A N 1
ATOM 657 C CA . VAL A 1 80 ? -0.586 -23.950 -2.222 1.00 87.94 80 VAL A CA 1
ATOM 658 C C . VAL A 1 80 ? -0.922 -25.389 -2.619 1.00 87.94 80 VAL A C 1
ATOM 660 O O . VAL A 1 80 ? -2.094 -25.696 -2.792 1.00 87.94 80 VAL A O 1
ATOM 663 N N . GLU A 1 81 ? 0.060 -26.291 -2.682 1.00 90.50 81 GLU A N 1
ATOM 664 C CA . GLU A 1 81 ? -0.140 -27.732 -2.905 1.00 90.50 81 GLU A CA 1
ATOM 665 C C . GLU A 1 81 ? -1.037 -28.353 -1.825 1.00 90.50 81 GLU A C 1
ATOM 667 O O . GLU A 1 81 ? -1.933 -29.129 -2.150 1.00 90.50 81 GLU A O 1
ATOM 672 N N . ARG A 1 82 ? -0.854 -27.976 -0.550 1.00 94.00 82 ARG A N 1
ATOM 673 C CA . ARG A 1 82 ? -1.714 -28.439 0.550 1.00 94.00 82 ARG A CA 1
ATOM 674 C C . ARG A 1 82 ? -3.148 -27.929 0.408 1.00 94.00 82 ARG A C 1
ATOM 676 O O . ARG A 1 82 ? -4.067 -28.735 0.465 1.00 94.00 82 ARG A O 1
ATOM 683 N N . ARG A 1 83 ? -3.336 -26.629 0.154 1.00 89.38 83 ARG A N 1
ATOM 684 C CA . ARG A 1 83 ? -4.667 -26.038 -0.079 1.00 89.38 83 ARG A CA 1
ATOM 685 C C . ARG A 1 83 ? -5.347 -26.629 -1.315 1.00 89.38 83 ARG A C 1
ATOM 687 O O . ARG A 1 83 ? -6.554 -26.822 -1.321 1.00 89.38 83 ARG A O 1
ATOM 694 N N . LEU A 1 84 ? -4.584 -26.947 -2.361 1.00 88.44 84 LEU A N 1
ATOM 695 C CA . LEU A 1 84 ? -5.105 -27.606 -3.557 1.00 88.44 84 LEU A CA 1
ATOM 696 C C . LEU A 1 84 ? -5.513 -29.053 -3.255 1.00 88.44 84 LEU A C 1
ATOM 698 O O . LEU A 1 84 ? -6.563 -29.481 -3.720 1.00 88.44 84 LEU A O 1
ATOM 702 N N . ALA A 1 85 ? -4.752 -29.784 -2.436 1.00 91.50 85 ALA A N 1
ATOM 703 C CA . A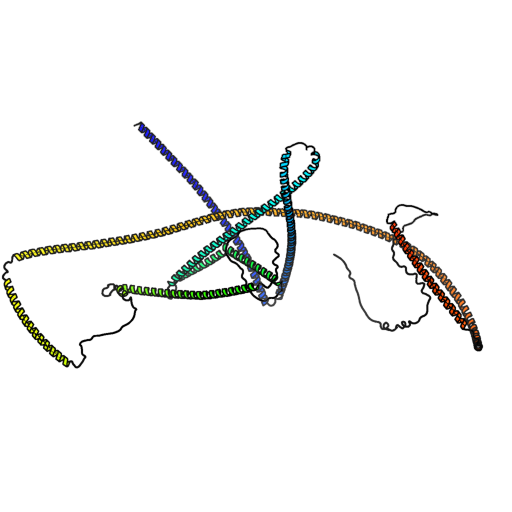LA A 1 85 ? -5.151 -31.105 -1.952 1.00 91.50 85 ALA A CA 1
ATOM 704 C C . ALA A 1 85 ? -6.414 -31.046 -1.069 1.00 91.50 85 ALA A C 1
ATOM 706 O O . ALA A 1 85 ? -7.300 -31.878 -1.238 1.00 91.50 85 ALA A O 1
ATOM 707 N N . GLU A 1 86 ? -6.535 -30.047 -0.188 1.00 90.88 86 GLU A N 1
ATOM 708 C CA . GLU A 1 86 ? -7.746 -29.782 0.606 1.00 90.88 86 GLU A CA 1
ATOM 709 C C . GLU A 1 86 ? -8.962 -29.536 -0.310 1.00 90.88 86 GLU A C 1
ATOM 711 O O . GLU A 1 86 ? -9.967 -30.231 -0.184 1.00 90.88 86 GLU A O 1
ATOM 716 N N . VAL A 1 87 ? -8.844 -28.652 -1.309 1.00 88.12 87 VAL A N 1
ATOM 717 C CA . VAL A 1 87 ? -9.912 -28.367 -2.290 1.00 88.12 87 VAL A CA 1
ATOM 718 C C . VAL A 1 87 ? -10.249 -29.579 -3.172 1.00 88.12 87 VAL A C 1
ATOM 720 O O . VAL A 1 87 ? -11.411 -29.772 -3.527 1.00 88.12 87 VAL A O 1
ATOM 723 N N . VAL A 1 88 ? -9.273 -30.422 -3.525 1.00 91.25 88 VAL A N 1
ATOM 724 C CA . VAL A 1 88 ? -9.532 -31.681 -4.248 1.00 91.25 88 VAL A CA 1
ATOM 725 C C . VAL A 1 88 ? -10.320 -32.655 -3.370 1.00 91.25 88 VAL A C 1
ATOM 727 O O . VAL A 1 88 ? -11.305 -33.210 -3.843 1.00 91.25 88 VAL A O 1
ATOM 730 N N . VAL A 1 89 ? -9.972 -32.800 -2.088 1.00 92.25 89 VAL A N 1
ATOM 731 C CA . VAL A 1 89 ? -10.746 -33.623 -1.142 1.00 92.25 89 VAL A CA 1
ATOM 732 C C . VAL A 1 89 ? -12.158 -33.062 -0.936 1.00 92.25 89 VAL A C 1
ATOM 734 O O . VAL A 1 89 ? -13.117 -33.828 -0.925 1.00 92.25 89 VAL A O 1
ATOM 737 N N . GLU A 1 90 ? -12.325 -31.741 -0.830 1.00 88.00 90 GLU A N 1
ATOM 738 C CA . GLU A 1 90 ? -13.653 -31.112 -0.761 1.00 88.00 90 GLU A CA 1
ATOM 739 C C . GLU A 1 90 ? -14.480 -31.371 -2.025 1.00 88.00 90 GLU A C 1
ATOM 741 O O . GLU A 1 90 ? -15.655 -31.730 -1.921 1.00 88.00 90 GLU A O 1
ATOM 746 N N . ARG A 1 91 ? -13.875 -31.242 -3.214 1.00 91.75 91 ARG A N 1
ATOM 747 C CA . ARG A 1 91 ? -14.512 -31.577 -4.495 1.00 91.75 91 ARG A CA 1
ATOM 748 C C . ARG A 1 91 ? -14.937 -33.041 -4.528 1.00 91.75 91 ARG A C 1
ATOM 750 O O . ARG A 1 91 ? -16.063 -33.314 -4.925 1.00 91.75 91 ARG A O 1
ATOM 757 N N . ASP A 1 92 ? -14.073 -33.958 -4.110 1.00 90.25 92 ASP A N 1
ATOM 758 C CA . ASP A 1 92 ? -14.345 -35.395 -4.161 1.00 90.25 92 ASP A CA 1
ATOM 759 C C . ASP A 1 92 ? -15.463 -35.772 -3.176 1.00 90.25 92 ASP A C 1
ATOM 761 O O . ASP A 1 92 ? -16.398 -36.473 -3.550 1.00 90.25 92 ASP A O 1
ATOM 765 N N . VAL A 1 93 ? -15.479 -35.188 -1.971 1.00 90.44 93 VAL A N 1
ATOM 766 C CA . VAL A 1 93 ? -16.596 -35.318 -1.014 1.00 90.44 93 VAL A CA 1
ATOM 767 C C . VAL A 1 93 ? -17.894 -34.698 -1.551 1.00 90.44 93 VAL A C 1
ATOM 769 O O . VAL A 1 93 ? -18.983 -35.210 -1.284 1.00 90.44 93 VAL A O 1
ATOM 772 N N . LEU A 1 94 ? -17.828 -33.591 -2.296 1.00 86.56 94 LEU A N 1
ATOM 773 C CA . LEU A 1 94 ? -19.000 -33.017 -2.965 1.00 86.56 94 LEU A CA 1
ATOM 774 C C . LEU A 1 94 ? -19.486 -33.901 -4.119 1.00 86.56 94 LEU A C 1
ATOM 776 O O . LEU A 1 94 ? -20.695 -34.048 -4.278 1.00 86.56 94 LEU A O 1
ATOM 780 N N . GLN A 1 95 ? -18.579 -34.522 -4.873 1.00 90.31 95 GLN A N 1
ATOM 781 C CA . GLN A 1 95 ? -18.920 -35.460 -5.936 1.00 90.31 95 GLN A CA 1
ATOM 782 C C . GLN A 1 95 ? -19.554 -36.734 -5.363 1.00 90.31 95 GLN A C 1
ATOM 784 O O . GLN A 1 95 ? -20.645 -37.091 -5.792 1.00 90.31 95 GLN A O 1
ATOM 789 N N . GLU A 1 96 ? -18.980 -37.339 -4.317 1.00 89.94 96 GLU A N 1
ATOM 790 C CA . GLU A 1 96 ? -19.598 -38.461 -3.594 1.00 89.94 96 GLU A CA 1
ATOM 791 C C . GLU A 1 96 ? -20.996 -38.104 -3.065 1.00 89.94 96 GLU A C 1
ATOM 793 O O . GLU A 1 96 ? -21.900 -38.935 -3.091 1.00 89.94 96 GLU A O 1
ATOM 798 N N . ARG A 1 97 ? -21.217 -36.864 -2.602 1.00 77.81 97 ARG A N 1
ATOM 799 C CA . ARG A 1 97 ? -22.548 -36.391 -2.171 1.00 77.81 97 ARG A CA 1
ATOM 800 C C . ARG A 1 97 ? -23.525 -36.220 -3.332 1.00 77.81 97 ARG A C 1
ATOM 802 O O . ARG A 1 97 ? -24.713 -36.462 -3.131 1.00 77.81 97 ARG A O 1
ATOM 809 N N . ILE A 1 98 ? -23.057 -35.788 -4.503 1.00 83.81 98 ILE A N 1
ATOM 810 C CA . ILE A 1 98 ? -23.873 -35.709 -5.723 1.00 83.81 98 ILE A CA 1
ATOM 811 C C . ILE A 1 98 ? -24.244 -37.124 -6.161 1.00 83.81 98 ILE A C 1
ATOM 813 O O . ILE A 1 98 ? -25.429 -37.414 -6.267 1.00 83.81 98 ILE A O 1
ATOM 817 N N . GLU A 1 99 ? -23.274 -38.032 -6.264 1.00 86.94 99 GLU A N 1
ATOM 818 C CA . GLU A 1 99 ? -23.503 -39.442 -6.591 1.00 86.94 99 GLU A CA 1
ATOM 819 C C . GLU A 1 99 ? -24.445 -40.109 -5.569 1.00 86.94 99 GLU A C 1
ATOM 821 O O . GLU A 1 99 ? -25.364 -40.828 -5.951 1.00 86.94 99 GLU A O 1
ATOM 826 N N . GLN A 1 100 ? -24.306 -39.843 -4.265 1.00 81.31 100 GLN A N 1
ATOM 827 C CA . GLN A 1 100 ? -25.245 -40.326 -3.239 1.00 81.31 100 GLN A CA 1
ATOM 828 C C . GLN A 1 100 ? -26.652 -39.728 -3.393 1.00 81.31 100 GLN A C 1
ATOM 830 O O . GLN A 1 100 ? -27.636 -40.435 -3.176 1.00 81.31 100 GLN A O 1
ATOM 835 N N . ALA A 1 101 ? -26.773 -38.450 -3.761 1.00 74.81 101 ALA A N 1
ATOM 836 C CA . ALA A 1 101 ? -28.063 -37.806 -3.995 1.00 74.81 101 ALA A CA 1
ATOM 837 C C . ALA A 1 101 ? -28.745 -38.337 -5.266 1.00 74.81 101 ALA A C 1
ATOM 839 O O . ALA A 1 101 ? -29.944 -38.602 -5.239 1.00 74.81 101 ALA A O 1
ATOM 840 N N . GLU A 1 102 ? -27.991 -38.550 -6.344 1.00 80.81 102 GLU A N 1
ATOM 841 C CA . GLU A 1 102 ? -28.456 -39.164 -7.590 1.00 80.81 102 GLU A CA 1
ATOM 842 C C . GLU A 1 102 ? -28.904 -40.611 -7.341 1.00 80.81 102 GLU A C 1
ATOM 844 O O . GLU A 1 102 ? -30.057 -40.942 -7.612 1.00 80.81 102 GLU A O 1
ATOM 849 N N . ASN A 1 103 ? -28.077 -41.431 -6.683 1.00 78.69 103 ASN A N 1
ATOM 850 C CA . ASN A 1 103 ? -28.443 -42.793 -6.279 1.00 78.69 103 ASN A CA 1
ATOM 851 C C . ASN A 1 103 ? -29.682 -42.830 -5.359 1.00 78.69 103 ASN A C 1
ATOM 853 O O . ASN A 1 103 ? -30.500 -43.743 -5.467 1.00 78.69 103 ASN A O 1
ATOM 857 N N . ALA A 1 104 ? -29.864 -41.854 -4.460 1.00 68.25 104 ALA A N 1
ATOM 858 C CA . ALA A 1 104 ? -31.047 -41.771 -3.594 1.00 68.25 104 ALA A CA 1
ATOM 859 C C . ALA A 1 104 ? -32.316 -41.309 -4.338 1.00 68.25 104 ALA A C 1
ATOM 861 O O . ALA A 1 104 ? -33.427 -41.713 -3.977 1.00 68.25 104 ALA A O 1
ATOM 862 N N . LEU A 1 105 ? -32.168 -40.482 -5.380 1.00 69.25 105 LEU A N 1
ATOM 863 C CA . LEU A 1 105 ? -33.253 -40.112 -6.291 1.00 69.25 105 LEU A CA 1
ATOM 864 C C . LEU A 1 105 ? -33.646 -41.291 -7.196 1.00 69.25 105 LEU A C 1
ATOM 866 O O . LEU A 1 105 ? -34.839 -41.508 -7.406 1.00 69.25 105 LEU A O 1
ATOM 870 N N . GLU A 1 106 ? -32.681 -42.089 -7.661 1.00 74.69 106 GLU A N 1
ATOM 871 C CA . GLU A 1 106 ? -32.933 -43.323 -8.417 1.00 74.69 106 GLU A CA 1
ATOM 872 C C . GLU A 1 106 ? -33.530 -44.447 -7.550 1.00 74.69 106 GLU A C 1
ATOM 874 O O . GLU A 1 106 ? -34.424 -45.165 -8.005 1.00 74.69 106 GLU A O 1
ATOM 879 N N . SER A 1 107 ? -33.092 -44.604 -6.292 1.00 66.38 107 SER A N 1
ATOM 880 C CA . SER A 1 107 ? -33.574 -45.678 -5.404 1.00 66.38 107 SER A CA 1
ATOM 881 C C . SER A 1 107 ? -35.006 -45.458 -4.902 1.00 66.38 107 SER A C 1
ATOM 883 O O . SER A 1 107 ? -35.700 -46.420 -4.555 1.00 66.38 107 SER A O 1
ATOM 885 N N . GLY A 1 108 ? -35.451 -44.197 -4.830 1.00 58.88 108 GLY A N 1
ATOM 886 C CA . GLY A 1 108 ? -36.807 -43.794 -4.450 1.00 58.88 108 GLY A CA 1
ATOM 887 C C . GLY A 1 108 ? -37.243 -44.175 -3.026 1.00 58.88 108 GLY A C 1
ATOM 888 O O . GLY A 1 108 ? -38.427 -44.054 -2.708 1.00 58.88 108 GLY A O 1
ATOM 889 N N . ARG A 1 109 ? -36.332 -44.665 -2.168 1.00 57.22 109 ARG A N 1
ATOM 890 C CA . ARG A 1 109 ? -36.667 -45.228 -0.840 1.00 57.22 109 ARG A CA 1
ATOM 891 C C . ARG A 1 109 ? -36.116 -44.454 0.359 1.00 57.22 109 ARG A C 1
ATOM 893 O O . ARG A 1 109 ? -36.699 -44.555 1.435 1.00 57.22 109 ARG A O 1
ATOM 900 N N . ASP A 1 110 ? -35.083 -43.629 0.183 1.00 55.06 110 ASP A N 1
ATOM 901 C CA . ASP A 1 110 ? -34.307 -43.073 1.309 1.00 55.06 110 ASP A CA 1
ATOM 902 C C . ASP A 1 110 ? -34.607 -41.601 1.659 1.00 55.06 110 ASP A C 1
ATOM 904 O O . ASP A 1 110 ? -33.897 -40.970 2.450 1.00 55.06 110 ASP A O 1
ATOM 908 N N . LEU A 1 111 ? -35.725 -41.057 1.157 1.00 57.50 111 LEU A N 1
ATOM 909 C CA . LEU A 1 111 ? -36.197 -39.704 1.497 1.00 57.50 111 LEU A CA 1
ATOM 910 C C . LEU A 1 111 ? -36.333 -39.478 3.015 1.00 57.50 111 LEU A C 1
ATOM 912 O O . LEU A 1 111 ? -36.096 -38.368 3.482 1.00 57.50 111 LEU A O 1
ATOM 916 N N . GLY A 1 112 ? -36.653 -40.515 3.798 1.00 70.94 112 GLY A N 1
ATOM 917 C CA . GLY A 1 112 ? -36.749 -40.419 5.260 1.00 70.94 112 GLY A CA 1
ATOM 918 C C . GLY A 1 112 ? -35.406 -40.163 5.957 1.00 70.94 112 GLY A C 1
ATOM 919 O O . GLY A 1 112 ? -35.338 -39.352 6.879 1.00 70.94 112 GLY A O 1
ATOM 920 N N . ALA A 1 113 ? -34.322 -40.798 5.497 1.00 69.12 113 ALA A N 1
ATOM 921 C CA . ALA A 1 113 ? -32.985 -40.576 6.049 1.00 69.12 113 ALA A CA 1
ATOM 922 C C . ALA A 1 113 ? -32.448 -39.193 5.647 1.00 69.12 113 ALA A C 1
ATOM 924 O O . ALA A 1 113 ? -31.951 -38.453 6.496 1.00 69.12 113 ALA A O 1
ATOM 925 N N . SER A 1 114 ? -32.645 -38.801 4.382 1.00 71.75 114 SER A N 1
ATOM 926 C CA . SER A 1 114 ? -32.298 -37.461 3.892 1.00 71.75 114 SER A CA 1
ATOM 927 C C . SER A 1 114 ? -33.070 -36.354 4.626 1.00 71.75 114 SER A C 1
ATOM 929 O O . SER A 1 114 ? -32.475 -35.356 5.034 1.00 71.75 114 SER A O 1
ATOM 931 N N . MET A 1 115 ? -34.368 -36.552 4.891 1.00 76.81 115 MET A N 1
ATOM 932 C CA . MET A 1 115 ? -35.199 -35.623 5.666 1.00 76.81 115 MET A CA 1
ATOM 933 C C . MET A 1 115 ? -34.743 -35.504 7.128 1.00 76.81 115 MET A C 1
ATOM 935 O O . MET A 1 115 ? -34.704 -34.396 7.660 1.00 76.81 115 MET A O 1
ATOM 939 N N . ASN A 1 116 ? -34.338 -36.603 7.772 1.00 79.69 116 ASN A N 1
ATOM 940 C CA . ASN A 1 116 ? -33.773 -36.551 9.124 1.00 79.69 116 ASN A CA 1
ATOM 941 C C . ASN A 1 116 ? -32.429 -35.805 9.144 1.00 79.69 116 ASN A C 1
ATOM 943 O O . ASN A 1 116 ? -32.260 -34.889 9.944 1.00 79.69 116 ASN A O 1
ATOM 947 N N . ALA A 1 117 ? -31.526 -36.094 8.202 1.00 80.75 117 ALA A N 1
ATOM 948 C CA . ALA A 1 117 ? -30.255 -35.380 8.065 1.00 80.75 117 ALA A CA 1
ATOM 949 C C . ALA A 1 117 ? -30.433 -33.898 7.668 1.00 80.75 117 ALA A C 1
ATOM 951 O O . ALA A 1 117 ? -29.566 -33.066 7.940 1.00 80.75 117 ALA A O 1
ATOM 952 N N . ALA A 1 118 ? -31.530 -33.541 6.994 1.00 79.12 118 ALA A N 1
ATOM 953 C CA . ALA A 1 118 ? -31.906 -32.154 6.724 1.00 79.12 118 ALA A CA 1
ATOM 954 C C . ALA A 1 118 ? -32.460 -31.460 7.982 1.00 79.12 118 ALA A C 1
ATOM 956 O O . ALA A 1 118 ? -32.101 -30.314 8.240 1.00 79.12 118 ALA A O 1
ATOM 957 N N . ASN A 1 119 ? -33.255 -32.157 8.801 1.00 85.12 119 ASN A N 1
ATOM 958 C CA . ASN A 1 119 ? -33.736 -31.651 10.091 1.00 85.12 119 ASN A CA 1
ATOM 959 C C . ASN A 1 119 ? -32.601 -31.465 11.111 1.00 85.12 119 ASN A C 1
ATOM 961 O O . ASN A 1 119 ? -32.594 -30.462 11.819 1.00 85.12 119 ASN A O 1
ATOM 965 N N . GLU A 1 120 ? -31.618 -32.368 11.166 1.00 90.06 120 GLU A N 1
ATOM 966 C CA . GLU A 1 120 ? -30.418 -32.190 11.998 1.00 90.06 120 GLU A CA 1
ATOM 967 C C . GLU A 1 120 ? -29.593 -30.983 11.536 1.00 90.06 120 GLU A C 1
ATOM 969 O O . GLU A 1 120 ? -29.228 -30.145 12.357 1.00 90.06 120 GLU A O 1
ATOM 974 N N . ARG A 1 121 ? -29.392 -30.803 10.222 1.00 84.31 121 ARG A N 1
ATOM 975 C CA . ARG A 1 121 ? -28.754 -29.590 9.673 1.00 84.31 121 ARG A CA 1
ATOM 976 C C . ARG A 1 121 ? -29.556 -28.315 9.960 1.00 84.31 121 ARG A C 1
ATOM 978 O O . ARG A 1 121 ? -28.965 -27.285 10.281 1.00 84.31 121 ARG A O 1
ATOM 985 N N . ALA A 1 122 ? -30.886 -28.362 9.898 1.00 84.12 122 ALA A N 1
ATOM 986 C CA . ALA A 1 122 ? -31.741 -27.241 10.289 1.00 84.12 122 ALA A CA 1
ATOM 987 C C . ALA A 1 122 ? -31.616 -26.926 11.793 1.00 84.12 122 ALA A C 1
ATOM 989 O O . ALA A 1 122 ? -31.536 -25.763 12.178 1.00 84.12 122 ALA A O 1
ATOM 990 N N . ALA A 1 123 ? -31.533 -27.944 12.654 1.00 89.31 123 ALA A N 1
ATOM 991 C CA . ALA A 1 123 ? -31.296 -27.764 14.085 1.00 89.31 123 ALA A CA 1
ATOM 992 C C . ALA A 1 123 ? -29.900 -27.182 14.377 1.00 89.31 123 ALA A C 1
ATOM 994 O O . ALA A 1 123 ? -29.791 -26.268 15.195 1.00 89.31 123 ALA A O 1
ATOM 995 N N . GLN A 1 124 ? -28.865 -27.653 13.672 1.00 92.19 124 GLN A N 1
ATOM 996 C CA . GLN A 1 124 ? -27.495 -27.138 13.751 1.00 92.19 124 GLN A CA 1
ATOM 997 C C . GLN A 1 124 ? -27.454 -25.652 13.362 1.00 92.19 124 GLN A C 1
ATOM 999 O O . GLN A 1 124 ? -27.100 -24.812 14.182 1.00 92.19 124 GLN A O 1
ATOM 1004 N N . THR A 1 125 ? -27.948 -25.305 12.169 1.00 88.62 125 THR A N 1
ATOM 1005 C CA . THR A 1 125 ? -27.992 -23.912 11.684 1.00 88.62 125 THR A CA 1
ATOM 1006 C C . THR A 1 125 ? -28.845 -22.994 12.567 1.00 88.62 125 THR A C 1
ATOM 1008 O O . THR A 1 125 ? -28.484 -21.837 12.758 1.00 88.62 125 THR A O 1
ATOM 1011 N N . MET A 1 126 ? -29.929 -23.487 13.182 1.00 88.88 126 MET A N 1
ATOM 1012 C CA . MET A 1 126 ? -30.676 -22.729 14.198 1.00 88.88 126 MET A CA 1
ATOM 1013 C C . MET A 1 126 ? -29.913 -22.553 15.519 1.00 88.88 126 MET A C 1
ATOM 1015 O O . MET A 1 126 ? -30.171 -21.584 16.234 1.00 88.88 126 MET A O 1
ATOM 1019 N N . SER A 1 127 ? -29.019 -23.474 15.882 1.00 92.31 127 SER A N 1
ATOM 1020 C CA . SER A 1 127 ? -28.123 -23.313 17.032 1.00 92.31 127 SER A CA 1
ATOM 1021 C C . SER A 1 127 ? -27.044 -22.275 16.731 1.00 92.31 127 SER A C 1
ATOM 1023 O O . SER A 1 127 ? -26.828 -21.367 17.530 1.00 92.31 127 SER A O 1
ATOM 1025 N N . ASP A 1 128 ? -26.427 -22.358 15.554 1.00 92.25 128 ASP A N 1
ATOM 1026 C CA . ASP A 1 128 ? -25.376 -21.437 15.122 1.00 92.25 128 ASP A CA 1
ATOM 1027 C C . ASP A 1 128 ? -25.924 -20.011 14.946 1.00 92.25 128 ASP A C 1
ATOM 1029 O O . ASP A 1 128 ? -25.310 -19.053 15.408 1.00 92.25 128 ASP A O 1
ATOM 1033 N N . LEU A 1 129 ? -27.139 -19.863 14.401 1.00 91.56 129 LEU A N 1
ATOM 1034 C CA . LEU A 1 129 ? -27.833 -18.574 14.305 1.00 91.56 129 LEU A CA 1
ATOM 1035 C C . LEU A 1 129 ? -28.148 -17.981 15.688 1.00 91.56 129 LEU A C 1
ATOM 1037 O O . LEU A 1 129 ? -27.978 -16.782 15.885 1.00 91.56 129 LEU A O 1
ATOM 1041 N N . LYS A 1 130 ? -28.538 -18.799 16.677 1.00 93.25 130 LYS A N 1
ATOM 1042 C CA . LYS A 1 130 ? -28.722 -18.332 18.066 1.00 93.25 130 LYS A CA 1
ATOM 1043 C C . LYS A 1 130 ? -27.409 -17.914 18.722 1.00 93.25 130 LYS A C 1
ATOM 1045 O O . LYS A 1 130 ? -27.404 -16.946 19.477 1.00 93.25 130 LYS A O 1
ATOM 1050 N N . ASN A 1 131 ? -26.314 -18.617 18.442 1.00 93.62 131 ASN A N 1
ATOM 1051 C CA . ASN A 1 131 ? -24.989 -18.237 18.928 1.00 93.62 131 ASN A CA 1
ATOM 1052 C C . ASN A 1 131 ? -24.557 -16.897 18.308 1.00 93.62 131 ASN A C 1
ATOM 1054 O O . ASN A 1 131 ? -24.187 -15.986 19.044 1.00 93.62 131 ASN A O 1
ATOM 1058 N N . ALA A 1 132 ? -24.739 -16.722 16.995 1.00 90.00 132 ALA A N 1
ATOM 1059 C CA . ALA A 1 132 ? -24.497 -15.454 16.309 1.00 90.00 132 ALA A CA 1
ATOM 1060 C C . ALA A 1 132 ? -25.385 -14.312 16.847 1.00 90.00 132 ALA A C 1
ATOM 1062 O O . ALA A 1 132 ? -24.894 -13.210 17.072 1.00 90.00 132 ALA A O 1
ATOM 1063 N N . GLU A 1 133 ? -26.669 -14.553 17.143 1.00 92.44 133 GLU A N 1
ATOM 1064 C CA . GLU A 1 133 ? -27.534 -13.562 17.806 1.00 92.44 133 GLU A CA 1
ATOM 1065 C C . GLU A 1 133 ? -27.045 -13.168 19.212 1.00 92.44 133 GLU A C 1
ATOM 1067 O O . GLU A 1 133 ? -27.294 -12.044 19.655 1.00 92.44 133 GLU A O 1
ATOM 1072 N N . ILE A 1 134 ? -26.397 -14.080 19.943 1.00 94.56 134 ILE A N 1
ATOM 1073 C CA . ILE A 1 134 ? -25.806 -13.796 21.259 1.00 94.56 134 ILE A CA 1
ATOM 1074 C C . ILE A 1 134 ? -24.527 -12.966 21.094 1.00 94.56 134 ILE A C 1
ATOM 1076 O O . ILE A 1 134 ? -24.360 -11.982 21.812 1.00 94.56 134 ILE A O 1
ATOM 1080 N N . GLU A 1 135 ? -23.664 -13.311 20.138 1.00 93.75 135 GLU A N 1
ATOM 1081 C CA . GLU A 1 135 ? -22.448 -12.549 19.820 1.00 93.75 135 GLU A CA 1
ATOM 1082 C C . GLU A 1 135 ? -22.775 -11.131 19.330 1.00 93.75 135 GLU A C 1
ATOM 1084 O O . GLU A 1 135 ? -22.198 -10.165 19.826 1.00 93.75 135 GLU A O 1
ATOM 1089 N N . ILE A 1 136 ? -23.770 -10.975 18.448 1.00 90.56 136 ILE A N 1
ATOM 1090 C CA . ILE A 1 136 ? -24.256 -9.662 17.993 1.00 90.56 136 ILE A CA 1
ATOM 1091 C C . ILE A 1 136 ? -24.724 -8.815 19.183 1.00 90.56 136 ILE A C 1
ATOM 1093 O O . ILE A 1 136 ? -24.326 -7.660 19.290 1.00 90.56 136 ILE A O 1
ATOM 1097 N N . LYS A 1 137 ? -25.492 -9.378 20.128 1.00 95.19 137 LYS A N 1
ATOM 1098 C CA . LYS A 1 137 ? -25.930 -8.648 21.336 1.00 95.19 137 LYS A CA 1
ATOM 1099 C C . LYS A 1 137 ? -24.766 -8.248 22.246 1.00 95.19 137 LYS A C 1
ATOM 1101 O O . LYS A 1 137 ? -24.804 -7.169 22.829 1.00 95.19 137 LYS A O 1
ATOM 1106 N N . GLN A 1 138 ? -23.731 -9.082 22.360 1.00 94.06 138 GLN A N 1
ATOM 1107 C CA . GLN A 1 138 ? -22.520 -8.734 23.114 1.00 94.06 138 GLN A CA 1
ATOM 1108 C C . GLN A 1 138 ? -21.763 -7.578 22.447 1.00 94.06 138 GLN A C 1
ATOM 1110 O O . GLN A 1 138 ? -21.382 -6.630 23.132 1.00 94.06 138 GLN A O 1
ATOM 1115 N N . LEU A 1 139 ? -21.622 -7.608 21.118 1.00 91.31 139 LEU A N 1
ATOM 1116 C CA . LEU A 1 139 ? -21.015 -6.522 20.346 1.00 91.31 139 LEU A CA 1
ATOM 1117 C C . LEU A 1 139 ? -21.848 -5.230 20.409 1.00 91.31 139 LEU A C 1
ATOM 1119 O O . LEU A 1 139 ? -21.275 -4.160 20.580 1.00 91.31 139 LEU A O 1
ATOM 1123 N N . GLU A 1 140 ? -23.182 -5.306 20.345 1.00 93.50 140 GLU A N 1
ATOM 1124 C CA . GLU A 1 140 ? -24.069 -4.151 20.558 1.00 93.50 140 GLU A CA 1
ATOM 1125 C C . GLU A 1 140 ? -23.871 -3.521 21.943 1.00 93.50 140 GLU A C 1
ATOM 1127 O O . GLU A 1 140 ? -23.796 -2.297 22.059 1.00 93.50 140 GLU A O 1
ATOM 1132 N N . ASP A 1 141 ? -23.778 -4.331 23.000 1.00 95.69 141 ASP A N 1
ATOM 1133 C CA . ASP A 1 141 ? -23.557 -3.828 24.357 1.00 95.69 141 ASP A CA 1
ATOM 1134 C C . ASP A 1 141 ? -22.144 -3.252 24.546 1.00 95.69 141 ASP A C 1
ATOM 1136 O O . ASP A 1 141 ? -21.988 -2.253 25.251 1.00 95.69 141 ASP A O 1
ATOM 1140 N N . ASP A 1 142 ? -21.119 -3.806 23.893 1.00 92.25 142 ASP A N 1
ATOM 1141 C CA . ASP A 1 142 ? -19.764 -3.239 23.902 1.00 92.25 142 ASP A CA 1
ATOM 1142 C C . ASP A 1 142 ? -19.647 -1.951 23.070 1.00 92.25 142 ASP A C 1
ATOM 1144 O O . ASP A 1 142 ? -18.945 -1.024 23.485 1.00 92.25 142 ASP A O 1
ATOM 1148 N N . VAL A 1 143 ? -20.398 -1.820 21.970 1.00 92.75 143 VAL A N 1
ATOM 1149 C CA . VAL A 1 143 ? -20.556 -0.550 21.237 1.00 92.75 143 VAL A CA 1
ATOM 1150 C C . VAL A 1 143 ? -21.287 0.483 22.099 1.00 92.75 143 VAL A C 1
ATOM 1152 O O . VAL A 1 143 ? -20.818 1.609 22.227 1.00 92.75 143 VAL A O 1
ATOM 1155 N N . ARG A 1 144 ? -22.366 0.114 22.803 1.00 93.19 144 ARG A N 1
ATOM 1156 C CA . ARG A 1 144 ? -23.028 1.025 23.761 1.00 93.19 144 ARG A CA 1
ATOM 1157 C C . ARG A 1 144 ? -22.078 1.470 24.877 1.00 93.19 144 ARG A C 1
ATOM 1159 O O . ARG A 1 144 ? -22.076 2.643 25.247 1.00 93.19 144 ARG A O 1
ATOM 1166 N N . ARG A 1 145 ? -21.239 0.569 25.404 1.00 94.69 145 ARG A N 1
ATOM 1167 C CA . ARG A 1 145 ? -20.210 0.914 26.402 1.00 94.69 145 ARG A CA 1
ATOM 1168 C C . ARG A 1 145 ? -19.176 1.879 25.828 1.00 94.69 145 ARG A C 1
ATOM 1170 O O . ARG A 1 145 ? -18.857 2.867 26.491 1.00 94.69 145 ARG A O 1
ATOM 1177 N N . SER A 1 146 ? -18.680 1.643 24.613 1.00 87.56 146 SER A N 1
ATOM 1178 C CA . SER A 1 146 ? -17.712 2.543 23.982 1.00 87.56 146 SER A CA 1
ATOM 1179 C C . SER A 1 146 ? -18.327 3.913 23.678 1.00 87.56 146 SER A C 1
ATOM 1181 O O . SER A 1 146 ? -17.711 4.916 24.024 1.00 87.56 146 SER A O 1
ATOM 1183 N N . GLU A 1 147 ? -19.574 3.984 23.201 1.00 93.88 147 GLU A N 1
ATOM 1184 C CA . GLU A 1 147 ? -20.324 5.238 23.053 1.00 93.88 147 GLU A CA 1
ATOM 1185 C C . GLU A 1 147 ? -20.479 5.996 24.377 1.00 93.88 147 GLU A C 1
ATOM 1187 O O . GLU A 1 147 ? -20.285 7.209 24.414 1.00 93.88 147 GLU A O 1
ATOM 1192 N N . THR A 1 148 ? -20.826 5.316 25.480 1.00 95.00 148 THR A N 1
ATOM 1193 C CA . THR A 1 148 ? -20.913 5.989 26.791 1.00 95.00 148 THR A CA 1
ATOM 1194 C C . THR A 1 148 ? -19.559 6.512 27.256 1.00 95.00 148 THR A C 1
ATOM 1196 O O . THR A 1 148 ? -19.494 7.601 27.817 1.00 95.00 148 THR A O 1
ATOM 1199 N N . ARG A 1 149 ? -18.467 5.791 26.970 1.00 95.69 149 ARG A N 1
ATOM 1200 C CA . ARG A 1 149 ? -17.106 6.246 27.272 1.00 95.69 149 ARG A CA 1
ATOM 1201 C C . ARG A 1 149 ? -16.687 7.430 26.398 1.00 95.69 149 ARG A C 1
ATOM 1203 O O . ARG A 1 149 ? -16.048 8.336 26.915 1.00 95.69 149 ARG A O 1
ATOM 1210 N N . ILE A 1 150 ? -17.051 7.436 25.116 1.00 93.44 150 ILE A N 1
ATOM 1211 C CA . ILE A 1 150 ? -16.814 8.565 24.206 1.00 93.44 150 ILE A CA 1
ATOM 1212 C C . ILE A 1 150 ? -17.558 9.801 24.720 1.00 93.44 150 ILE A C 1
ATOM 1214 O O . ILE A 1 150 ? -16.922 10.825 24.908 1.00 93.44 150 ILE A O 1
ATOM 1218 N N . LYS A 1 151 ? -18.844 9.685 25.077 1.00 94.44 151 LYS A N 1
ATOM 1219 C CA . LYS A 1 151 ? -19.637 10.800 25.633 1.00 94.44 151 LYS A CA 1
ATOM 1220 C C . LYS A 1 151 ? -19.062 11.375 26.931 1.00 94.44 151 LYS A C 1
ATOM 1222 O O . LYS A 1 151 ? -19.142 12.579 27.139 1.00 94.44 151 LYS A O 1
ATOM 1227 N N . VAL A 1 152 ? -18.488 10.534 27.799 1.00 95.31 152 VAL A N 1
ATOM 1228 C CA . VAL A 1 152 ? -17.768 11.003 28.997 1.00 95.31 152 VAL A CA 1
ATOM 1229 C C . VAL A 1 152 ? -16.510 11.771 28.590 1.00 95.31 152 VAL A C 1
ATOM 1231 O O . VAL A 1 152 ? -16.380 12.924 28.968 1.00 95.31 152 VAL A O 1
ATOM 1234 N N . LEU A 1 153 ? -15.659 11.203 27.728 1.00 89.50 153 LEU A N 1
ATOM 1235 C CA . LEU A 1 153 ? -14.441 11.876 27.254 1.00 89.50 153 LEU A CA 1
ATOM 1236 C C . LEU A 1 153 ? -14.723 13.169 26.466 1.00 89.50 153 LEU A C 1
ATOM 1238 O O . LEU A 1 153 ? -13.925 14.097 26.518 1.00 89.50 153 LEU A O 1
ATOM 1242 N N . GLU A 1 154 ? -15.840 13.251 25.740 1.00 92.56 154 GLU A N 1
ATOM 1243 C CA . GLU A 1 154 ? -16.304 14.471 25.067 1.00 92.56 154 GLU A CA 1
ATOM 1244 C C . GLU A 1 154 ? -16.773 15.539 26.065 1.00 92.56 154 GLU A C 1
ATOM 1246 O O . GLU A 1 154 ? -16.535 16.723 25.826 1.00 92.56 154 GLU A O 1
ATOM 1251 N N . SER A 1 155 ? -17.400 15.135 27.178 1.00 95.69 155 SER A N 1
ATOM 1252 C CA . SER A 1 155 ? -17.750 16.033 28.287 1.00 95.69 155 SER A CA 1
ATOM 1253 C C . SER A 1 155 ? -16.490 16.538 28.981 1.00 95.69 155 SER A C 1
ATOM 1255 O O . SER A 1 155 ? -16.290 17.745 29.032 1.00 95.69 155 SER A O 1
ATOM 1257 N N . ASP A 1 156 ? -15.605 15.631 29.407 1.00 93.06 156 ASP A N 1
ATOM 1258 C CA . ASP A 1 156 ? -14.339 15.962 30.069 1.00 93.06 156 ASP A CA 1
ATOM 1259 C C . ASP A 1 156 ? -13.522 16.940 29.201 1.00 93.06 156 ASP A C 1
ATOM 1261 O O . ASP A 1 156 ? -13.063 17.977 29.667 1.00 93.06 156 ASP A O 1
ATOM 1265 N N . LEU A 1 157 ? -13.415 16.679 27.893 1.00 91.81 157 LEU A N 1
ATOM 1266 C CA . LEU A 1 157 ? -12.699 17.539 26.945 1.00 91.81 157 LEU A CA 1
ATOM 1267 C C . LEU A 1 157 ? -13.408 18.885 26.689 1.00 91.81 157 LEU A C 1
ATOM 1269 O O . LEU A 1 157 ? -12.754 19.868 26.335 1.00 91.81 157 LEU A O 1
ATOM 1273 N N . SER A 1 158 ? -14.732 18.959 26.854 1.00 94.62 158 SER A N 1
ATOM 1274 C CA . SER A 1 158 ? -15.474 20.226 26.832 1.00 94.62 158 SER A CA 1
ATOM 1275 C C . SER A 1 158 ? -15.225 21.044 28.100 1.00 94.62 158 SER A C 1
ATOM 1277 O O . SER A 1 158 ? -15.026 22.255 28.004 1.00 94.62 158 SER A O 1
ATOM 1279 N N . ASP A 1 159 ? -15.198 20.390 29.259 1.00 94.31 159 ASP A N 1
ATOM 1280 C CA . ASP A 1 159 ? -14.960 21.022 30.556 1.00 94.31 159 ASP A CA 1
ATOM 1281 C C . ASP A 1 159 ? -13.508 21.534 30.647 1.00 94.31 159 ASP A C 1
ATOM 1283 O O . ASP A 1 159 ? -13.287 22.692 30.997 1.00 94.31 159 ASP A O 1
ATOM 1287 N N . GLU A 1 160 ? -12.523 20.754 30.184 1.00 91.25 160 GLU A N 1
ATOM 1288 C CA . GLU A 1 160 ? -11.119 21.183 30.049 1.00 91.25 160 GLU A CA 1
ATOM 1289 C C . GLU A 1 160 ? -10.948 22.353 29.065 1.00 91.25 160 GLU A C 1
ATOM 1291 O O . GLU A 1 160 ? -10.142 23.257 29.289 1.00 91.25 160 GLU A O 1
ATOM 1296 N N . ARG A 1 161 ? -11.721 22.401 27.969 1.00 93.75 161 ARG A N 1
ATOM 1297 C CA . ARG A 1 161 ? -11.725 23.565 27.061 1.00 93.75 161 ARG A CA 1
ATOM 1298 C C . ARG A 1 161 ? -12.307 24.809 27.720 1.00 93.75 161 ARG A C 1
ATOM 1300 O O . ARG A 1 161 ? -11.801 25.903 27.473 1.00 93.75 161 ARG A O 1
ATOM 1307 N N . GLN A 1 162 ? -13.357 24.661 28.528 1.00 93.69 162 GLN A N 1
ATOM 1308 C CA . GLN A 1 162 ? -13.901 25.775 29.297 1.00 93.69 162 GLN A CA 1
ATOM 1309 C C . GLN A 1 162 ? -12.871 26.255 30.326 1.00 93.69 162 GLN A C 1
ATOM 1311 O O . GLN A 1 162 ? -12.602 27.452 30.385 1.00 93.69 162 GLN A O 1
ATOM 1316 N N . HIS A 1 163 ? -12.228 25.338 31.052 1.00 93.50 163 HIS A N 1
ATOM 1317 C CA . HIS A 1 163 ? -11.209 25.678 32.041 1.00 93.50 163 HIS A CA 1
ATOM 1318 C C . HIS A 1 163 ? -9.996 26.384 31.414 1.00 93.50 163 HIS A C 1
ATOM 1320 O O . HIS A 1 163 ? -9.572 27.423 31.908 1.00 93.50 163 HIS A O 1
ATOM 1326 N N . ASN A 1 164 ? -9.505 25.910 30.263 1.00 88.81 164 ASN A N 1
ATOM 1327 C CA . ASN A 1 164 ? -8.458 26.600 29.502 1.00 88.81 164 ASN A CA 1
ATOM 1328 C C . ASN A 1 164 ? -8.889 28.004 29.038 1.00 88.81 164 ASN A C 1
ATOM 1330 O O . ASN A 1 164 ? -8.082 28.930 29.066 1.00 88.81 164 ASN A O 1
ATOM 1334 N N . SER A 1 165 ? -10.156 28.196 28.651 1.00 93.69 165 SER A N 1
ATOM 1335 C CA . SER A 1 165 ? -10.682 29.528 28.318 1.00 93.69 165 SER A CA 1
ATOM 1336 C C . SER A 1 165 ? -10.730 30.449 29.542 1.00 93.69 165 SER A C 1
ATOM 1338 O O . SER A 1 165 ? -10.400 31.626 29.426 1.00 93.69 165 SER A O 1
ATOM 1340 N N . GLU A 1 166 ? -11.115 29.929 30.710 1.00 92.88 166 GLU A N 1
ATOM 1341 C CA . GLU A 1 166 ? -11.127 30.669 31.978 1.00 92.88 166 GLU A CA 1
ATOM 1342 C C . GLU A 1 166 ? -9.698 31.054 32.405 1.00 92.88 166 GLU A C 1
ATOM 1344 O O . GLU A 1 166 ? -9.440 32.221 32.699 1.00 92.88 166 GLU A O 1
ATOM 1349 N N . LEU A 1 167 ? -8.740 30.121 32.336 1.00 89.56 167 LEU A N 1
ATOM 1350 C CA . LEU A 1 167 ? -7.317 30.379 32.590 1.00 89.56 167 LEU A CA 1
ATOM 1351 C C . LEU A 1 167 ? -6.722 31.393 31.602 1.00 89.56 167 LEU A C 1
ATOM 1353 O O . LEU A 1 167 ? -5.932 32.248 32.001 1.00 89.56 167 LEU A O 1
ATOM 1357 N N . GLN A 1 168 ? -7.117 31.352 30.326 1.00 93.50 168 GLN A N 1
ATOM 1358 C CA . GLN A 1 168 ? -6.671 32.327 29.331 1.00 93.50 168 GLN A CA 1
ATOM 1359 C C . GLN A 1 168 ? -7.233 33.734 29.612 1.00 93.50 168 GLN A C 1
ATOM 1361 O O . GLN A 1 168 ? -6.500 34.717 29.485 1.00 93.50 168 GLN A O 1
ATOM 1366 N N . GLU A 1 169 ? -8.487 33.851 30.062 1.00 93.81 169 GLU A N 1
ATOM 1367 C CA . GLU A 1 169 ? -9.043 35.124 30.543 1.00 93.81 169 GLU A CA 1
ATOM 1368 C C . GLU A 1 169 ? -8.320 35.623 31.809 1.00 93.81 169 GLU A C 1
ATOM 1370 O O . GLU A 1 169 ? -8.010 36.814 31.916 1.00 93.81 169 GLU A O 1
ATOM 1375 N N . GLU A 1 170 ? -7.982 34.739 32.753 1.00 93.06 170 GLU A N 1
ATOM 1376 C CA . GLU A 1 170 ? -7.178 35.095 33.929 1.00 93.06 170 GLU A CA 1
ATOM 1377 C C . GLU A 1 170 ? -5.752 35.533 33.556 1.00 93.06 170 GLU A C 1
ATOM 1379 O O . GLU A 1 170 ? -5.240 36.513 34.118 1.00 93.06 170 GLU A O 1
ATOM 1384 N N . LEU A 1 171 ? -5.128 34.888 32.566 1.00 93.06 171 LEU A N 1
ATOM 1385 C CA . LEU A 1 171 ? -3.831 35.278 32.017 1.00 93.06 171 LEU A CA 1
ATOM 1386 C C . LEU A 1 171 ? -3.904 36.667 31.369 1.00 93.06 171 LEU A C 1
ATOM 1388 O O . LEU A 1 171 ? -3.111 37.543 31.708 1.00 93.06 171 LEU A O 1
ATOM 1392 N N . ASP A 1 172 ? -4.901 36.937 30.527 1.00 92.12 172 ASP A N 1
ATOM 1393 C CA . ASP A 1 172 ? -5.100 38.268 29.943 1.00 92.12 172 ASP A CA 1
ATOM 1394 C C . ASP A 1 172 ? -5.357 39.330 31.025 1.00 92.12 172 ASP A C 1
ATOM 1396 O O . ASP A 1 172 ? -4.822 40.444 30.966 1.00 92.12 172 ASP A O 1
ATOM 1400 N N . ILE A 1 173 ? -6.123 39.008 32.070 1.00 93.62 173 ILE A N 1
ATOM 1401 C CA . ILE A 1 173 ? -6.354 39.902 33.212 1.00 93.62 173 ILE A CA 1
ATOM 1402 C C . ILE A 1 173 ? -5.053 40.156 33.994 1.00 93.62 173 ILE A C 1
ATOM 1404 O O . ILE A 1 173 ? -4.805 41.294 34.411 1.00 93.62 173 ILE A O 1
ATOM 1408 N N . THR A 1 174 ? -4.214 39.142 34.219 1.00 91.38 174 THR A N 1
ATOM 1409 C CA . THR A 1 174 ? -2.939 39.284 34.946 1.00 91.38 174 THR A CA 1
ATOM 1410 C C . THR A 1 174 ? -1.880 40.008 34.120 1.00 91.38 174 THR A C 1
ATOM 1412 O O . THR A 1 174 ? -1.248 40.920 34.654 1.00 91.38 174 THR A O 1
ATOM 1415 N N . VAL A 1 175 ? -1.769 39.745 32.817 1.00 93.56 175 VAL A N 1
ATOM 1416 C CA . VAL A 1 175 ? -0.945 40.515 31.868 1.00 93.56 175 VAL A CA 1
ATOM 1417 C C . VAL A 1 175 ? -1.383 41.982 31.838 1.00 93.56 175 VAL A C 1
ATOM 1419 O O . VAL A 1 175 ? -0.549 42.887 31.936 1.00 93.56 175 VAL A O 1
ATOM 1422 N N . ASN A 1 176 ? -2.691 42.258 31.809 1.00 92.75 176 ASN A N 1
ATOM 1423 C CA . ASN A 1 176 ? -3.206 43.624 31.899 1.00 92.75 176 ASN A CA 1
ATOM 1424 C C . ASN A 1 176 ? -2.852 44.290 33.242 1.00 92.75 176 ASN A C 1
ATOM 1426 O O . ASN A 1 176 ? -2.356 45.422 33.240 1.00 92.75 176 ASN A O 1
ATOM 1430 N N . LYS A 1 177 ? -3.029 43.600 34.380 1.00 91.81 177 LYS A N 1
ATOM 1431 C CA . LYS A 1 177 ? -2.601 44.080 35.713 1.00 91.81 177 LYS A CA 1
ATOM 1432 C C . LYS A 1 177 ? -1.090 44.339 35.765 1.00 91.81 177 LYS A C 1
ATOM 1434 O O . LYS A 1 177 ? -0.681 45.371 36.295 1.00 91.81 177 LYS A O 1
ATOM 1439 N N . PHE A 1 178 ? -0.272 43.460 35.186 1.00 87.56 178 PHE A N 1
ATOM 1440 C CA . PHE A 1 178 ? 1.180 43.613 35.111 1.00 87.56 178 PHE A CA 1
ATOM 1441 C C . PHE A 1 178 ? 1.563 44.822 34.255 1.00 87.56 178 PHE A C 1
ATOM 1443 O O . PHE A 1 178 ? 2.346 45.651 34.703 1.00 87.56 178 PHE A O 1
ATOM 1450 N N . SER A 1 179 ? 0.933 45.024 33.092 1.00 90.94 179 SER A N 1
ATOM 1451 C CA . SER A 1 179 ? 1.164 46.218 32.263 1.00 90.94 179 SER A CA 1
ATOM 1452 C C . SER A 1 179 ? 0.813 47.525 32.995 1.00 90.94 179 SER A C 1
ATOM 1454 O O . SER A 1 179 ? 1.510 48.529 32.850 1.00 90.94 179 SER A O 1
ATOM 1456 N N . GLN A 1 180 ? -0.232 47.519 33.834 1.00 90.81 180 GLN A N 1
ATOM 1457 C CA . GLN A 1 180 ? -0.577 48.652 34.698 1.00 90.81 180 GLN A CA 1
ATOM 1458 C C . GLN A 1 180 ? 0.428 48.829 35.843 1.00 90.81 180 GLN A C 1
ATOM 1460 O O . GLN A 1 180 ? 0.741 49.962 36.205 1.00 90.81 180 GLN A O 1
ATOM 1465 N N . ALA A 1 181 ? 0.944 47.739 36.416 1.00 86.69 181 ALA A N 1
ATOM 1466 C CA . ALA A 1 181 ? 1.984 47.782 37.438 1.00 86.69 181 ALA A CA 1
ATOM 1467 C C . ALA A 1 181 ? 3.308 48.317 36.872 1.00 86.69 181 ALA A C 1
ATOM 1469 O O . ALA A 1 181 ? 3.897 49.200 37.486 1.00 86.69 181 ALA A O 1
ATOM 1470 N N . VAL A 1 182 ? 3.722 47.875 35.679 1.00 89.88 182 VAL A N 1
ATOM 1471 C CA . VAL A 1 182 ? 4.890 48.400 34.952 1.00 89.88 182 VAL A CA 1
ATOM 1472 C C . VAL A 1 182 ? 4.723 49.894 34.688 1.00 89.88 182 VAL A C 1
ATOM 1474 O O . VAL A 1 182 ? 5.586 50.658 35.102 1.00 89.88 182 VAL A O 1
ATOM 1477 N N . LYS A 1 183 ? 3.583 50.343 34.141 1.00 89.12 183 LYS A N 1
ATOM 1478 C CA . LYS A 1 183 ? 3.301 51.781 33.955 1.00 89.12 183 LYS A CA 1
ATOM 1479 C C . LYS A 1 183 ? 3.377 52.572 35.264 1.00 89.12 183 LYS A C 1
ATOM 1481 O O . LYS A 1 183 ? 3.986 53.634 35.299 1.00 89.12 183 LYS A O 1
ATOM 1486 N N . ARG A 1 184 ? 2.832 52.045 36.368 1.00 88.94 184 ARG A N 1
ATOM 1487 C CA . ARG A 1 184 ? 2.963 52.673 37.698 1.00 88.94 184 ARG A CA 1
ATOM 1488 C C . ARG A 1 184 ? 4.408 52.699 38.193 1.00 88.94 184 ARG A C 1
ATOM 1490 O O . ARG A 1 184 ? 4.787 53.659 38.849 1.00 88.94 184 ARG A O 1
ATOM 1497 N N . VAL A 1 185 ? 5.215 51.677 37.909 1.00 84.00 185 VAL A N 1
ATOM 1498 C CA . VAL A 1 185 ? 6.648 51.655 38.247 1.00 84.00 185 VAL A CA 1
ATOM 1499 C C . VAL A 1 185 ? 7.426 52.651 37.385 1.00 84.00 185 VAL A C 1
ATOM 1501 O O . VAL A 1 185 ? 8.280 53.347 37.920 1.00 84.00 185 VAL A O 1
ATOM 1504 N N . GLU A 1 186 ? 7.099 52.803 36.102 1.00 87.12 186 GLU A N 1
ATOM 1505 C CA . GLU A 1 186 ? 7.670 53.826 35.215 1.00 87.12 186 GLU A CA 1
ATOM 1506 C C . GLU A 1 186 ? 7.288 55.248 35.660 1.00 87.12 186 GLU A C 1
ATOM 1508 O O . GLU A 1 186 ? 8.152 56.121 35.737 1.00 87.12 186 GLU A O 1
ATOM 1513 N N . GLU A 1 187 ? 6.026 55.483 36.031 1.00 86.38 187 GLU A N 1
ATOM 1514 C CA . GLU A 1 187 ? 5.563 56.738 36.638 1.00 86.38 187 GLU A CA 1
ATOM 1515 C C . GLU A 1 187 ? 6.270 57.007 37.975 1.00 86.38 187 GLU A C 1
ATOM 1517 O O . GLU A 1 187 ? 6.724 58.123 38.236 1.00 86.38 187 GLU A O 1
ATOM 1522 N N . LEU A 1 188 ? 6.395 55.991 38.833 1.00 82.88 188 LEU A N 1
ATOM 1523 C CA . LEU A 1 188 ? 7.080 56.107 40.117 1.00 82.88 188 LEU A CA 1
ATOM 1524 C C . LEU A 1 188 ? 8.587 56.298 39.956 1.00 82.88 188 LEU A C 1
ATOM 1526 O O . LEU A 1 188 ? 9.139 57.044 40.753 1.00 82.88 188 LEU A O 1
ATOM 1530 N N . ASP A 1 189 ? 9.251 55.728 38.947 1.00 83.00 189 ASP A N 1
ATOM 1531 C CA . ASP A 1 189 ? 10.671 55.987 38.665 1.00 83.00 189 ASP A CA 1
ATOM 1532 C C . ASP A 1 189 ? 10.882 57.357 37.999 1.00 83.00 189 ASP A C 1
ATOM 1534 O O . ASP A 1 189 ? 11.813 58.093 38.329 1.00 83.00 189 ASP A O 1
ATOM 1538 N N . GLY A 1 190 ? 9.951 57.776 37.139 1.00 80.81 190 GLY A N 1
ATOM 1539 C CA . GLY A 1 190 ? 9.871 59.143 36.626 1.00 80.81 190 GLY A CA 1
ATOM 1540 C C . GLY A 1 190 ? 9.749 60.182 37.746 1.00 80.81 190 GLY A C 1
ATOM 1541 O O . GLY A 1 190 ? 10.386 61.233 37.676 1.00 80.81 190 GLY A O 1
ATOM 1542 N N . ASN A 1 191 ? 9.007 59.858 38.811 1.00 81.00 191 ASN A N 1
ATOM 1543 C CA . ASN A 1 191 ? 8.879 60.661 40.031 1.00 81.00 191 ASN A CA 1
ATOM 1544 C C . ASN A 1 191 ? 10.026 60.437 41.041 1.00 81.00 191 ASN A C 1
ATOM 1546 O O . ASN A 1 191 ? 10.383 61.360 41.779 1.00 81.00 191 ASN A O 1
ATOM 1550 N N . SER A 1 192 ? 10.650 59.254 41.063 1.00 72.56 192 SER A N 1
ATOM 1551 C CA . SER A 1 192 ? 11.794 58.932 41.926 1.00 72.56 192 SER A CA 1
ATOM 1552 C C . SER A 1 192 ? 13.008 59.755 41.509 1.00 72.56 192 SER A C 1
ATOM 1554 O O . SER A 1 192 ? 13.660 60.345 42.359 1.00 72.56 192 SER A O 1
ATOM 1556 N N . ARG A 1 193 ? 13.274 59.902 40.205 1.00 72.00 193 ARG A N 1
ATOM 1557 C CA . ARG A 1 193 ? 14.435 60.632 39.669 1.00 72.00 193 ARG A CA 1
ATOM 1558 C C . ARG A 1 193 ? 14.551 62.083 40.171 1.00 72.00 193 ARG A C 1
ATOM 1560 O O . ARG A 1 193 ? 15.645 62.449 40.611 1.00 72.00 193 ARG A O 1
ATOM 1567 N N . PRO A 1 194 ? 13.505 62.936 40.160 1.00 64.94 194 PRO A N 1
ATOM 1568 C CA . PRO A 1 194 ? 13.563 64.257 40.788 1.00 64.94 194 PRO A CA 1
ATOM 1569 C C . PRO A 1 194 ? 13.593 64.186 42.324 1.00 64.94 194 PRO A C 1
ATOM 1571 O O . PRO A 1 194 ? 14.296 64.986 42.942 1.00 64.94 194 PRO A O 1
ATOM 1574 N N . LEU A 1 195 ? 12.927 63.210 42.954 1.00 61.72 195 LEU A N 1
ATOM 1575 C CA . LEU A 1 195 ? 12.989 63.026 44.409 1.00 61.72 195 LEU A CA 1
ATOM 1576 C C . LEU A 1 195 ? 14.389 62.613 44.891 1.00 61.72 195 LEU A C 1
ATOM 1578 O O . LEU A 1 195 ? 14.872 63.196 45.855 1.00 61.72 195 LEU A O 1
ATOM 1582 N N . SER A 1 196 ? 15.095 61.724 44.194 1.00 60.19 196 SER A N 1
ATOM 1583 C CA . SER A 1 196 ? 16.488 61.344 44.461 1.00 60.19 196 SER A CA 1
ATOM 1584 C C . SER A 1 196 ? 17.472 62.482 44.184 1.00 60.19 196 SER A C 1
ATOM 1586 O O . SER A 1 196 ? 18.465 62.614 44.897 1.00 60.19 196 SER A O 1
ATOM 1588 N N . ARG A 1 197 ? 17.180 63.367 43.217 1.00 58.66 197 ARG A N 1
ATOM 1589 C CA . ARG A 1 197 ? 17.913 64.639 43.060 1.00 58.66 197 ARG A CA 1
ATOM 1590 C C . ARG A 1 197 ? 17.678 65.582 44.249 1.00 58.66 197 ARG A C 1
ATOM 1592 O O . ARG A 1 197 ? 18.590 66.316 44.611 1.00 58.66 197 ARG A O 1
ATOM 1599 N N . SER A 1 198 ? 16.509 65.533 44.896 1.00 55.62 198 SER A N 1
ATOM 1600 C CA . SER A 1 198 ? 16.238 66.287 46.134 1.00 55.62 198 SER A CA 1
ATOM 1601 C C . SER A 1 198 ? 16.781 65.609 47.407 1.00 55.62 198 SER A C 1
ATOM 1603 O O . SER A 1 198 ? 17.198 66.293 48.341 1.00 55.62 198 SER A O 1
ATOM 1605 N N . SER A 1 199 ? 16.859 64.272 47.442 1.00 50.12 199 SER A N 1
ATOM 1606 C CA . SER A 1 199 ? 17.293 63.496 48.614 1.00 50.12 199 SER A CA 1
ATOM 1607 C C . SER A 1 199 ? 18.814 63.410 48.778 1.00 50.12 199 SER A C 1
ATOM 1609 O O . SER A 1 199 ? 19.289 62.794 49.731 1.00 50.12 199 SER A O 1
ATOM 1611 N N . GLN A 1 200 ? 19.588 64.062 47.904 1.00 46.47 200 GLN A N 1
ATOM 1612 C CA . GLN A 1 200 ? 21.005 64.367 48.143 1.00 46.47 200 GLN A CA 1
ATOM 1613 C C . GLN A 1 200 ? 21.212 65.484 49.191 1.00 46.47 200 GLN A C 1
ATOM 1615 O O . GLN A 1 200 ? 22.347 65.876 49.451 1.00 46.47 200 GLN A O 1
ATOM 1620 N N . SER A 1 201 ? 20.142 65.956 49.846 1.00 48.38 201 SER A N 1
ATOM 1621 C CA . SER A 1 201 ? 20.196 66.761 51.073 1.00 48.38 201 SER A CA 1
ATOM 1622 C C . SER A 1 201 ? 19.843 65.909 52.312 1.00 48.38 201 SER A C 1
ATOM 1624 O O . SER A 1 201 ? 18.662 65.706 52.605 1.00 48.38 201 SER A O 1
ATOM 1626 N N . PRO A 1 202 ? 20.832 65.369 53.056 1.00 44.66 202 PRO A N 1
ATOM 1627 C CA . PRO A 1 202 ? 20.569 64.482 54.183 1.00 44.66 202 PRO A CA 1
ATOM 1628 C C . PRO A 1 202 ? 20.558 65.231 55.524 1.00 44.66 202 PRO A C 1
ATOM 1630 O O . PRO A 1 202 ? 21.601 65.706 55.974 1.00 44.66 202 PRO A O 1
ATOM 1633 N N . ARG A 1 203 ? 19.403 65.252 56.211 1.00 40.91 203 ARG A N 1
ATOM 1634 C CA . ARG A 1 203 ? 19.256 65.285 57.691 1.00 40.91 203 ARG A CA 1
ATOM 1635 C C . ARG A 1 203 ? 17.774 65.335 58.094 1.00 40.91 203 ARG A C 1
ATOM 1637 O O . ARG A 1 203 ? 17.122 66.325 57.787 1.00 40.91 203 ARG A O 1
ATOM 1644 N N . SER A 1 204 ? 17.290 64.317 58.833 1.00 46.62 204 SER A N 1
ATOM 1645 C CA . SER A 1 204 ? 16.333 64.418 59.978 1.00 46.62 204 SER A CA 1
ATOM 1646 C C . SER A 1 204 ? 15.373 63.227 60.228 1.00 46.62 204 SER A C 1
ATOM 1648 O O . SER A 1 204 ? 14.591 63.299 61.170 1.00 46.62 204 SER A O 1
ATOM 1650 N N . THR A 1 205 ? 15.426 62.103 59.496 1.00 49.84 205 THR A N 1
ATOM 1651 C CA . THR A 1 205 ? 14.414 61.015 59.630 1.00 49.84 205 THR A CA 1
ATOM 1652 C C . THR A 1 205 ? 14.961 59.602 59.909 1.00 49.84 205 THR A C 1
ATOM 1654 O O . THR A 1 205 ? 14.504 58.622 59.330 1.00 49.84 205 THR A O 1
ATOM 1657 N N . SER A 1 206 ? 15.891 59.452 60.861 1.00 45.53 206 SER A N 1
ATOM 1658 C CA . SER A 1 206 ? 16.412 58.134 61.296 1.00 45.53 206 SER A CA 1
ATOM 1659 C C . SER A 1 206 ? 15.729 57.517 62.533 1.00 45.53 206 SER A C 1
ATOM 1661 O O . SER A 1 206 ? 16.024 56.378 62.880 1.00 45.53 206 SER A O 1
ATOM 1663 N N . VAL A 1 207 ? 14.814 58.225 63.210 1.00 51.34 207 VAL A N 1
ATOM 1664 C CA . VAL A 1 207 ? 14.286 57.811 64.537 1.00 51.34 207 VAL A CA 1
ATOM 1665 C C . VAL A 1 207 ? 12.976 56.999 64.469 1.00 51.34 207 VAL A C 1
ATOM 1667 O O . VAL A 1 207 ? 12.637 56.293 65.416 1.00 51.34 207 VAL A O 1
ATOM 1670 N N . ASN A 1 208 ? 12.255 57.015 63.342 1.00 52.47 208 ASN A N 1
ATOM 1671 C CA . ASN A 1 208 ? 10.938 56.359 63.227 1.00 52.47 208 ASN A CA 1
ATOM 1672 C C . ASN A 1 208 ? 10.975 54.888 62.756 1.00 52.47 208 ASN A C 1
ATOM 1674 O O . ASN A 1 208 ? 9.933 54.233 62.734 1.00 52.47 208 ASN A O 1
ATOM 1678 N N . LEU A 1 209 ? 12.146 54.344 62.405 1.00 53.50 209 LEU A N 1
ATOM 1679 C CA . LEU A 1 209 ? 12.267 53.032 61.745 1.00 53.50 209 LEU A CA 1
ATOM 1680 C C . LEU A 1 209 ? 12.002 51.816 62.656 1.00 53.50 209 LEU A C 1
ATOM 1682 O O . LEU A 1 209 ? 11.588 50.769 62.167 1.00 53.50 209 LEU A O 1
ATOM 1686 N N . ASN A 1 210 ? 12.159 51.942 63.978 1.00 52.75 210 ASN A N 1
ATOM 1687 C CA . ASN A 1 210 ? 12.072 50.785 64.885 1.00 52.75 210 ASN A CA 1
ATOM 1688 C C . ASN A 1 210 ? 10.632 50.377 65.263 1.00 52.75 210 ASN A C 1
ATOM 1690 O O . ASN A 1 210 ? 10.429 49.277 65.769 1.00 52.75 210 ASN A O 1
ATOM 1694 N N . LYS A 1 211 ? 9.616 51.227 65.033 1.00 53.22 211 LYS A N 1
ATOM 1695 C CA . LYS A 1 211 ? 8.201 50.889 65.320 1.00 53.22 211 LYS A CA 1
ATOM 1696 C C . LYS A 1 211 ? 7.446 50.298 64.126 1.00 53.22 211 LYS A C 1
ATOM 1698 O O . LYS A 1 211 ? 6.433 49.637 64.325 1.00 53.22 211 LYS A O 1
ATOM 1703 N N . THR A 1 212 ? 7.935 50.497 62.904 1.00 57.06 212 THR A N 1
ATOM 1704 C CA . THR A 1 212 ? 7.352 49.932 61.672 1.00 57.06 212 THR A CA 1
ATOM 1705 C C . THR A 1 212 ? 7.993 48.605 61.257 1.00 57.06 212 THR A C 1
ATOM 1707 O O . THR A 1 212 ? 7.440 47.893 60.422 1.00 57.06 212 THR A O 1
ATOM 1710 N N . GLN A 1 213 ? 9.126 48.238 61.863 1.00 59.66 213 GLN A N 1
ATOM 1711 C CA . GLN A 1 213 ? 9.937 47.086 61.464 1.00 59.66 213 GLN A CA 1
ATOM 1712 C C . GLN A 1 213 ? 9.216 45.733 61.614 1.00 59.66 213 GLN A C 1
ATOM 1714 O O . GLN A 1 213 ? 9.351 44.878 60.746 1.00 59.66 213 GLN A O 1
ATOM 1719 N N . VAL A 1 214 ? 8.410 45.533 62.666 1.00 65.00 214 VAL A N 1
ATOM 1720 C CA . VAL A 1 214 ? 7.710 44.250 62.894 1.00 65.00 214 VAL A CA 1
ATOM 1721 C C . VAL A 1 214 ? 6.572 44.012 61.883 1.00 65.00 214 VAL A C 1
ATOM 1723 O O . VAL A 1 214 ? 6.572 42.946 61.267 1.00 65.00 214 VAL A O 1
ATOM 1726 N N . PRO A 1 215 ? 5.655 44.969 61.612 1.00 71.94 215 PRO A N 1
ATOM 1727 C CA . PRO A 1 215 ? 4.705 44.839 60.502 1.00 71.94 215 PRO A CA 1
ATOM 1728 C C . PRO A 1 215 ? 5.388 44.643 59.142 1.00 71.94 215 PRO A C 1
ATOM 1730 O O . PRO A 1 215 ? 4.970 43.782 58.371 1.00 71.94 215 PRO A O 1
ATOM 1733 N N . LEU A 1 216 ? 6.474 45.381 58.869 1.00 72.50 216 LEU A N 1
ATOM 1734 C CA . LEU A 1 216 ? 7.239 45.245 57.624 1.00 72.50 216 LEU A CA 1
ATOM 1735 C C . LEU A 1 216 ? 7.862 43.853 57.457 1.00 72.50 216 LEU A C 1
ATOM 1737 O O . LEU A 1 216 ? 7.891 43.349 56.341 1.00 72.50 216 LEU A O 1
ATOM 1741 N N . LEU A 1 217 ? 8.311 43.200 58.533 1.00 76.75 217 LEU A N 1
ATOM 1742 C CA . LEU A 1 217 ? 8.828 41.827 58.474 1.00 76.75 217 LEU A CA 1
ATOM 1743 C C . LEU A 1 217 ? 7.729 40.786 58.212 1.00 76.75 217 LEU A C 1
ATOM 1745 O O . LEU A 1 217 ? 7.983 39.802 57.523 1.00 76.75 217 LEU A O 1
ATOM 1749 N N . ILE A 1 218 ? 6.508 40.999 58.715 1.00 77.88 218 ILE A N 1
ATOM 1750 C CA . ILE A 1 218 ? 5.366 40.113 58.430 1.00 77.88 218 ILE A CA 1
ATOM 1751 C C . ILE A 1 218 ? 4.948 40.244 56.960 1.00 77.88 218 ILE A C 1
ATOM 1753 O O . ILE A 1 218 ? 4.824 39.229 56.280 1.00 77.88 218 ILE A O 1
ATOM 1757 N N . VAL A 1 219 ? 4.816 41.477 56.456 1.00 82.25 219 VAL A N 1
ATOM 1758 C CA . VAL A 1 219 ? 4.489 41.754 55.044 1.00 82.25 219 VAL A CA 1
ATOM 1759 C C . VAL A 1 219 ? 5.612 41.293 54.107 1.00 82.25 219 VAL A C 1
ATOM 1761 O O . VAL A 1 219 ? 5.349 40.673 53.086 1.00 82.25 219 VAL A O 1
ATOM 1764 N N . SER A 1 220 ? 6.878 41.503 54.473 1.00 75.62 220 SER A N 1
ATOM 1765 C CA . SER A 1 220 ? 8.027 40.965 53.731 1.00 75.62 220 SER A CA 1
ATOM 1766 C C . SER A 1 220 ? 7.983 39.434 53.661 1.00 75.62 220 SER A C 1
ATOM 1768 O O . SER A 1 220 ? 8.252 38.860 52.608 1.00 75.62 220 SER A O 1
ATOM 1770 N N . ARG A 1 221 ? 7.566 38.753 54.738 1.00 84.94 221 ARG A N 1
ATOM 1771 C CA . ARG A 1 221 ? 7.433 37.290 54.764 1.00 84.94 221 ARG A CA 1
ATOM 1772 C C . ARG A 1 221 ? 6.219 36.766 53.988 1.00 84.94 221 ARG A C 1
ATOM 1774 O O . ARG A 1 221 ? 6.323 35.664 53.459 1.00 84.94 221 ARG A O 1
ATOM 1781 N N . SER A 1 222 ? 5.101 37.497 53.909 1.00 83.75 222 SER A N 1
ATOM 1782 C CA . SER A 1 222 ? 3.976 37.111 53.039 1.00 83.75 222 SER A CA 1
ATOM 1783 C C . SER A 1 222 ? 4.332 37.320 51.568 1.00 83.75 222 SER A C 1
ATOM 1785 O O . SER A 1 222 ? 4.278 36.364 50.804 1.00 83.75 222 SER A O 1
ATOM 1787 N N . LEU A 1 223 ? 4.865 38.494 51.212 1.00 84.88 223 LEU A N 1
ATOM 1788 C CA . LEU A 1 223 ? 5.349 38.782 49.858 1.00 84.88 223 LEU A CA 1
ATOM 1789 C C . LEU A 1 223 ? 6.450 37.805 49.419 1.00 84.88 223 LEU A C 1
ATOM 1791 O O . LEU A 1 223 ? 6.456 37.372 48.278 1.00 84.88 223 LEU A O 1
ATOM 1795 N N . SER A 1 224 ? 7.353 37.389 50.316 1.00 87.25 224 SER A N 1
ATOM 1796 C CA . SER A 1 224 ? 8.373 36.373 49.993 1.00 87.25 224 SER A CA 1
ATOM 1797 C C . SER A 1 224 ? 7.783 34.984 49.721 1.00 87.25 224 SER A C 1
ATOM 1799 O O . SER A 1 224 ? 8.409 34.203 49.014 1.00 87.25 224 SER A O 1
ATOM 1801 N N . LYS A 1 225 ? 6.610 34.657 50.283 1.00 88.31 225 LYS A N 1
ATOM 1802 C CA . LYS A 1 225 ? 5.883 33.417 49.971 1.00 88.31 225 LYS A CA 1
ATOM 1803 C C . LYS A 1 225 ? 5.113 33.532 48.661 1.00 88.31 225 LYS A C 1
ATOM 1805 O O . LYS A 1 225 ? 5.170 32.609 47.866 1.00 88.31 225 LYS A O 1
ATOM 1810 N N . GLU A 1 226 ? 4.447 34.658 48.424 1.00 88.31 226 GLU A N 1
ATOM 1811 C CA . GLU A 1 226 ? 3.757 34.939 47.158 1.00 88.31 226 GLU A CA 1
ATOM 1812 C C . GLU A 1 226 ? 4.755 34.937 45.986 1.00 88.31 226 GLU A C 1
ATOM 1814 O O . GLU A 1 226 ? 4.526 34.279 44.982 1.00 88.31 226 GLU A O 1
ATOM 1819 N N . VAL A 1 227 ? 5.932 35.552 46.156 1.00 87.00 227 VAL A N 1
ATOM 1820 C CA . VAL A 1 227 ? 7.042 35.505 45.185 1.00 87.00 227 VAL A CA 1
ATOM 1821 C C . VAL A 1 227 ? 7.650 34.103 45.034 1.00 87.00 227 VAL A C 1
ATOM 1823 O O . VAL A 1 227 ? 8.268 33.837 44.010 1.00 87.00 227 VAL A O 1
ATOM 1826 N N . ALA A 1 228 ? 7.512 33.210 46.020 1.00 89.25 228 ALA A N 1
ATOM 1827 C CA . ALA A 1 228 ? 7.919 31.812 45.867 1.00 89.25 228 ALA A CA 1
ATOM 1828 C C . ALA A 1 228 ? 6.877 31.018 45.058 1.00 89.25 228 ALA A C 1
ATOM 1830 O O . ALA A 1 228 ? 7.264 30.371 44.096 1.00 89.25 228 ALA A O 1
ATOM 1831 N N . SER A 1 229 ? 5.582 31.164 45.376 1.00 91.00 229 SER A N 1
ATOM 1832 C CA . SER A 1 229 ? 4.462 30.553 44.631 1.00 91.00 229 SER A CA 1
ATOM 1833 C C . SER A 1 229 ? 4.502 30.941 43.152 1.00 91.00 229 SER A C 1
ATOM 1835 O O . SER A 1 229 ? 4.627 30.086 42.291 1.00 91.00 229 SER A O 1
ATOM 1837 N N . ILE A 1 230 ? 4.577 32.246 42.863 1.00 88.88 230 ILE A N 1
ATOM 1838 C CA . ILE A 1 230 ? 4.626 32.777 41.491 1.00 88.88 230 ILE A CA 1
ATOM 1839 C C . ILE A 1 230 ? 5.886 32.313 40.736 1.00 88.88 230 ILE A C 1
ATOM 1841 O O . ILE A 1 230 ? 5.894 32.294 39.511 1.00 88.88 230 ILE A O 1
ATOM 1845 N N . LYS A 1 231 ? 6.973 31.954 41.434 1.00 90.00 231 LYS A N 1
ATOM 1846 C CA . LYS A 1 231 ? 8.156 31.361 40.791 1.00 90.00 231 LYS A CA 1
ATOM 1847 C C . LYS A 1 231 ? 7.967 29.887 40.472 1.00 90.00 231 LYS A C 1
ATOM 1849 O O . LYS A 1 231 ? 8.399 29.476 39.410 1.00 90.00 231 LYS A O 1
ATOM 1854 N N . GLU A 1 232 ? 7.337 29.133 41.365 1.00 91.88 232 GLU A N 1
ATOM 1855 C CA . GLU A 1 232 ? 6.996 27.723 41.156 1.00 91.88 232 GLU A CA 1
ATOM 1856 C C . GLU A 1 232 ? 6.002 27.598 39.984 1.00 91.88 232 GLU A C 1
ATOM 1858 O O . GLU A 1 232 ? 6.288 26.899 39.019 1.00 91.88 232 GLU A O 1
ATOM 1863 N N . GLU A 1 233 ? 4.947 28.421 39.975 1.00 90.12 233 GLU A N 1
ATOM 1864 C CA . GLU A 1 233 ? 3.984 28.571 38.867 1.00 90.12 233 GLU A CA 1
ATOM 1865 C C . GLU A 1 233 ? 4.659 29.003 37.544 1.00 90.12 233 GLU A C 1
ATOM 1867 O O . GLU A 1 233 ? 4.295 28.538 36.466 1.00 90.12 233 GLU A O 1
ATOM 1872 N N . LEU A 1 234 ? 5.667 29.888 37.597 1.00 90.00 234 LEU A N 1
ATOM 1873 C CA . LEU A 1 234 ? 6.415 30.319 36.408 1.00 90.00 234 LEU A CA 1
ATOM 1874 C C . LEU A 1 234 ? 7.379 29.240 35.891 1.00 90.00 234 LEU A C 1
ATOM 1876 O O . LEU A 1 234 ? 7.581 29.151 34.683 1.00 90.00 234 LEU A O 1
ATOM 1880 N N . GLU A 1 235 ? 7.996 28.456 36.778 1.00 91.62 235 GLU A N 1
ATOM 1881 C CA . GLU A 1 235 ? 8.858 27.324 36.415 1.00 91.62 235 GLU A CA 1
ATOM 1882 C C . GLU A 1 235 ? 8.025 26.175 35.812 1.00 91.62 235 GLU A C 1
ATOM 1884 O O . GLU A 1 235 ? 8.452 25.576 34.825 1.00 91.62 235 GLU A O 1
ATOM 1889 N N . GLU A 1 236 ? 6.809 25.939 36.317 1.00 92.31 236 GLU A N 1
ATOM 1890 C CA . GLU A 1 236 ? 5.834 24.988 35.761 1.00 92.31 236 GLU A CA 1
ATOM 1891 C C . GLU A 1 236 ? 5.351 25.424 34.365 1.00 92.31 236 GLU A C 1
ATOM 1893 O O . GLU A 1 236 ? 5.537 24.689 33.396 1.00 92.31 236 GLU A O 1
ATOM 1898 N N . ALA A 1 237 ? 4.890 26.669 34.201 1.00 87.81 237 ALA A N 1
ATOM 1899 C CA . ALA A 1 237 ? 4.491 27.199 32.890 1.00 87.81 237 ALA A CA 1
ATOM 1900 C C . ALA A 1 237 ? 5.657 27.273 31.874 1.00 87.81 237 ALA A C 1
ATOM 1902 O O . ALA A 1 237 ? 5.449 27.180 30.662 1.00 87.81 237 ALA A O 1
ATOM 1903 N N . GLN A 1 238 ? 6.905 27.437 32.337 1.00 90.62 238 GLN A N 1
ATOM 1904 C CA . GLN A 1 238 ? 8.092 27.333 31.476 1.00 90.62 238 GLN A CA 1
ATOM 1905 C C . GLN A 1 238 ? 8.360 25.894 31.026 1.00 90.62 238 GLN A C 1
ATOM 1907 O O . GLN A 1 238 ? 8.798 25.701 29.891 1.00 90.62 238 GLN A O 1
ATOM 1912 N N . HIS A 1 239 ? 8.091 24.903 31.880 1.00 92.25 239 HIS A N 1
ATOM 1913 C CA . HIS A 1 239 ? 8.190 23.488 31.529 1.00 92.25 239 HIS A CA 1
ATOM 1914 C C . HIS A 1 239 ? 7.141 23.108 30.478 1.00 92.25 239 HIS A C 1
ATOM 1916 O O . HIS A 1 239 ? 7.503 22.559 29.441 1.00 92.25 239 HIS A O 1
ATOM 1922 N N . GLU A 1 240 ? 5.874 23.479 30.686 1.00 90.94 240 GLU A N 1
ATOM 1923 C CA . GLU A 1 240 ? 4.784 23.229 29.729 1.00 90.94 240 GLU A CA 1
ATOM 1924 C C . GLU A 1 240 ? 5.064 23.865 28.359 1.00 90.94 240 GLU A C 1
ATOM 1926 O O . GLU A 1 240 ? 4.981 23.195 27.329 1.00 90.94 240 GLU A O 1
ATOM 1931 N N . LEU A 1 241 ? 5.497 25.133 28.328 1.00 91.00 241 LEU A N 1
ATOM 1932 C CA . LEU A 1 241 ? 5.872 25.815 27.083 1.00 91.00 241 LEU A CA 1
ATOM 1933 C C . LEU A 1 241 ? 7.048 25.127 26.367 1.00 91.00 241 LEU A C 1
ATOM 1935 O O . LEU A 1 241 ? 7.127 25.143 25.135 1.00 91.00 241 LEU A O 1
ATOM 1939 N N . GLN A 1 242 ? 7.976 24.531 27.122 1.00 93.69 242 GLN A N 1
ATOM 1940 C CA . GLN A 1 242 ? 9.084 23.770 26.557 1.00 93.69 242 GLN A CA 1
ATOM 1941 C C . GLN A 1 242 ? 8.608 22.419 25.992 1.00 93.69 242 GLN A C 1
ATOM 1943 O O . GLN A 1 242 ? 9.007 22.064 24.883 1.00 93.69 242 GLN A O 1
ATOM 1948 N N . GLU A 1 243 ? 7.705 21.714 26.679 1.00 91.81 243 GLU A N 1
ATOM 1949 C CA . GLU A 1 243 ? 7.085 20.479 26.179 1.00 91.81 243 GLU A CA 1
ATOM 1950 C C . GLU A 1 243 ? 6.242 20.722 24.913 1.00 91.81 243 GLU A C 1
ATOM 1952 O O . GLU A 1 243 ? 6.356 19.961 23.948 1.00 91.81 243 GLU A O 1
ATOM 1957 N N . GLU A 1 244 ? 5.462 21.809 24.851 1.00 88.62 244 GLU A N 1
ATOM 1958 C CA . GLU A 1 244 ? 4.739 22.201 23.632 1.00 88.62 244 GLU A CA 1
ATOM 1959 C C . GLU A 1 244 ? 5.693 22.564 22.484 1.00 88.62 244 GLU A C 1
ATOM 1961 O O . GLU A 1 244 ? 5.476 22.153 21.341 1.00 88.62 244 GLU A O 1
ATOM 1966 N N . SER A 1 245 ? 6.777 23.295 22.770 1.00 92.88 245 SER A N 1
ATOM 1967 C CA . SER A 1 245 ? 7.827 23.605 21.789 1.00 92.88 245 SER A CA 1
ATOM 1968 C C . SER A 1 245 ? 8.447 22.334 21.199 1.00 92.88 245 SER A C 1
ATOM 1970 O O . SER A 1 245 ? 8.604 22.230 19.978 1.00 92.88 245 SER A O 1
ATOM 1972 N N . ASP A 1 246 ? 8.777 21.356 22.041 1.00 92.12 246 ASP A N 1
ATOM 1973 C CA . ASP A 1 246 ? 9.378 20.093 21.611 1.00 92.12 246 ASP A CA 1
ATOM 1974 C C . ASP A 1 246 ? 8.367 19.233 20.822 1.00 92.12 246 ASP A C 1
ATOM 1976 O O . ASP A 1 246 ? 8.717 18.631 19.801 1.00 92.12 246 ASP A O 1
ATOM 1980 N N . ALA A 1 247 ? 7.083 19.253 21.202 1.00 91.12 247 ALA A N 1
ATOM 1981 C CA . ALA A 1 247 ? 6.003 18.616 20.444 1.00 91.12 247 ALA A CA 1
ATOM 1982 C C . ALA A 1 247 ? 5.792 19.259 19.058 1.00 91.12 247 ALA A C 1
ATOM 1984 O O . ALA A 1 247 ? 5.630 18.547 18.061 1.00 91.12 247 ALA A O 1
ATOM 1985 N N . ILE A 1 248 ? 5.847 20.593 18.958 1.00 89.19 248 ILE A N 1
ATOM 1986 C CA . ILE A 1 248 ? 5.777 21.321 17.681 1.00 89.19 248 ILE A CA 1
ATOM 1987 C C . ILE A 1 248 ? 6.974 20.962 16.792 1.00 89.19 248 ILE A C 1
ATOM 1989 O O . ILE A 1 248 ? 6.785 20.684 15.606 1.00 89.19 248 ILE A O 1
ATOM 1993 N N . GLN A 1 249 ? 8.189 20.902 17.346 1.00 92.88 249 GLN A N 1
ATOM 1994 C CA . GLN A 1 249 ? 9.383 20.491 16.598 1.00 92.88 249 GLN A CA 1
ATOM 1995 C C . GLN A 1 249 ? 9.251 19.058 16.056 1.00 92.88 249 GLN A C 1
ATOM 1997 O O . GLN A 1 249 ? 9.511 18.832 14.871 1.00 92.88 249 GLN A O 1
ATOM 2002 N N . HIS A 1 250 ? 8.758 18.111 16.861 1.00 88.88 250 HIS A N 1
ATOM 2003 C CA . HIS A 1 250 ? 8.499 16.738 16.412 1.00 88.88 250 HIS A CA 1
ATOM 2004 C C . HIS A 1 250 ? 7.465 16.686 15.271 1.00 88.88 250 HIS A C 1
ATOM 2006 O O . HIS A 1 250 ? 7.667 15.996 14.267 1.00 88.88 250 HIS A O 1
ATOM 2012 N N . LEU A 1 251 ? 6.369 17.446 15.378 1.00 85.56 251 LEU A N 1
ATOM 2013 C CA . LEU A 1 251 ? 5.356 17.540 14.321 1.00 85.56 251 LEU A CA 1
ATOM 2014 C C . LEU A 1 251 ? 5.905 18.194 13.045 1.00 85.56 251 LEU A C 1
ATOM 2016 O O . LEU A 1 251 ? 5.559 17.770 11.940 1.00 85.56 251 LEU A O 1
ATOM 2020 N N . GLU A 1 252 ? 6.786 19.191 13.157 1.00 90.88 252 GLU A N 1
ATOM 2021 C CA . GLU A 1 252 ? 7.480 19.755 12.000 1.00 90.88 252 GLU A CA 1
ATOM 2022 C C . GLU A 1 252 ? 8.416 18.748 11.325 1.00 90.88 252 GLU A C 1
ATOM 2024 O O . GLU A 1 252 ? 8.490 18.718 10.094 1.00 90.88 252 GLU A O 1
ATOM 2029 N N . GLU A 1 253 ? 9.153 17.947 12.095 1.00 91.62 253 GLU A N 1
ATOM 2030 C CA . GLU A 1 253 ? 10.017 16.897 11.557 1.00 91.62 253 GLU A CA 1
ATOM 2031 C C . GLU A 1 253 ? 9.222 15.822 10.823 1.00 91.62 253 GLU A C 1
ATOM 2033 O O . GLU A 1 253 ? 9.593 15.444 9.712 1.00 91.62 253 GLU A O 1
ATOM 2038 N N . ASP A 1 254 ? 8.095 15.376 11.370 1.00 85.56 254 ASP A N 1
ATOM 2039 C CA . ASP A 1 254 ? 7.233 14.402 10.697 1.00 85.56 254 ASP A CA 1
ATOM 2040 C C . ASP A 1 254 ? 6.552 14.995 9.453 1.00 85.56 254 ASP A C 1
ATOM 2042 O O . ASP A 1 254 ? 6.414 14.322 8.427 1.00 85.56 254 ASP A O 1
ATOM 2046 N N . ASN A 1 255 ? 6.232 16.291 9.467 1.00 87.75 255 ASN A N 1
ATOM 2047 C CA . ASN A 1 255 ? 5.781 17.031 8.285 1.00 87.75 255 ASN A CA 1
ATOM 2048 C C . ASN A 1 255 ? 6.900 17.144 7.220 1.00 87.75 255 ASN A C 1
ATOM 2050 O O . ASN A 1 255 ? 6.643 17.020 6.022 1.00 87.75 255 ASN A O 1
ATOM 2054 N N . LYS A 1 256 ? 8.168 17.304 7.629 1.00 92.69 256 LYS A N 1
ATOM 2055 C CA . LYS A 1 256 ? 9.336 17.258 6.726 1.00 92.69 256 LYS A CA 1
ATOM 2056 C C . LYS A 1 256 ? 9.532 15.844 6.150 1.00 92.69 256 LYS A C 1
ATOM 2058 O O . LYS A 1 256 ? 9.657 15.717 4.933 1.00 92.69 256 LYS A O 1
ATOM 2063 N N . LYS A 1 257 ? 9.472 14.786 6.971 1.00 90.19 257 LYS A N 1
ATOM 2064 C CA . LYS A 1 257 ? 9.577 13.369 6.548 1.00 90.19 257 LYS A CA 1
ATOM 2065 C C . LYS A 1 257 ? 8.477 12.990 5.550 1.00 90.19 257 LYS A C 1
ATOM 2067 O O . LYS A 1 257 ? 8.775 12.460 4.483 1.00 90.19 257 LYS A O 1
ATOM 2072 N N . THR A 1 258 ? 7.219 13.324 5.842 1.00 83.75 258 THR A N 1
ATOM 2073 C CA . THR A 1 258 ? 6.081 13.058 4.938 1.00 83.75 258 THR A CA 1
ATOM 2074 C C . THR A 1 258 ? 6.182 13.832 3.622 1.00 83.75 258 THR A C 1
ATOM 2076 O O . THR A 1 258 ? 5.921 13.256 2.568 1.00 83.75 258 THR A O 1
ATOM 2079 N N . LYS A 1 259 ? 6.652 15.089 3.632 1.00 88.12 259 LYS A N 1
ATOM 2080 C CA . LYS A 1 259 ? 6.957 15.845 2.400 1.00 88.12 259 LYS A CA 1
ATOM 2081 C C . LYS A 1 259 ? 8.106 15.245 1.586 1.00 88.12 259 LYS A C 1
ATOM 2083 O O . LYS A 1 259 ? 8.038 15.273 0.360 1.00 88.12 259 LYS A O 1
ATOM 2088 N N . MET A 1 260 ? 9.147 14.707 2.225 1.00 88.56 260 MET A N 1
ATOM 2089 C CA . MET A 1 260 ? 10.219 13.996 1.512 1.00 88.56 260 MET A CA 1
ATOM 2090 C C . MET A 1 260 ? 9.707 12.701 0.879 1.00 88.56 260 MET A C 1
ATOM 2092 O O . MET A 1 260 ? 9.992 12.454 -0.288 1.00 88.56 260 MET A O 1
ATOM 2096 N N . LEU A 1 261 ? 8.894 11.921 1.598 1.00 87.44 261 LEU A N 1
ATOM 2097 C CA . LEU A 1 261 ? 8.280 10.703 1.064 1.00 87.44 261 LEU A CA 1
ATOM 2098 C C . LEU A 1 261 ? 7.326 11.008 -0.102 1.00 87.44 261 LEU A C 1
ATOM 2100 O O . LEU A 1 261 ? 7.359 10.309 -1.111 1.00 87.44 261 LEU A O 1
ATOM 2104 N N . ALA A 1 262 ? 6.534 12.083 -0.013 1.00 83.12 262 ALA A N 1
ATOM 2105 C CA . ALA A 1 262 ? 5.692 12.543 -1.116 1.00 83.12 262 ALA A CA 1
ATOM 2106 C C . ALA A 1 262 ? 6.523 12.886 -2.366 1.00 83.12 262 ALA A C 1
ATOM 2108 O O . ALA A 1 262 ? 6.215 12.390 -3.445 1.00 83.12 262 ALA A O 1
ATOM 2109 N N . ARG A 1 263 ? 7.628 13.633 -2.216 1.00 92.06 263 ARG A N 1
ATOM 2110 C CA . ARG A 1 263 ? 8.552 13.930 -3.328 1.00 92.06 263 ARG A CA 1
ATOM 2111 C C . ARG A 1 263 ? 9.202 12.680 -3.913 1.00 92.06 263 ARG A C 1
ATOM 2113 O O . ARG A 1 263 ? 9.264 12.554 -5.124 1.00 92.06 263 ARG A O 1
ATOM 2120 N N . GLN A 1 264 ? 9.632 11.731 -3.081 1.00 88.31 264 GLN A N 1
ATOM 2121 C CA . GLN A 1 264 ? 10.177 10.456 -3.561 1.00 88.31 264 GLN A CA 1
ATOM 2122 C C . GLN A 1 264 ? 9.140 9.654 -4.362 1.00 88.31 264 GLN A C 1
ATOM 2124 O O . GLN A 1 264 ? 9.496 8.989 -5.332 1.00 88.31 264 GLN A O 1
ATOM 2129 N N . MET A 1 265 ? 7.856 9.726 -3.991 1.00 81.62 265 MET A N 1
ATOM 2130 C CA . MET A 1 265 ? 6.773 9.133 -4.781 1.00 81.62 265 MET A CA 1
ATOM 2131 C C . MET A 1 265 ? 6.514 9.899 -6.086 1.00 81.62 265 MET A C 1
ATOM 2133 O O . MET A 1 265 ? 6.322 9.254 -7.112 1.00 81.62 265 MET A O 1
ATOM 2137 N N . GLU A 1 266 ? 6.548 11.234 -6.078 1.00 87.12 266 GLU A N 1
ATOM 2138 C CA . GLU A 1 266 ? 6.445 12.065 -7.289 1.00 87.12 266 GLU A CA 1
ATOM 2139 C C . GLU A 1 266 ? 7.604 11.779 -8.263 1.00 87.12 266 GLU A C 1
ATOM 2141 O O . GLU A 1 266 ? 7.356 11.435 -9.415 1.00 87.12 266 GLU A O 1
ATOM 2146 N N . GLU A 1 267 ? 8.855 11.782 -7.796 1.00 89.94 267 GLU A N 1
ATOM 2147 C CA . GLU A 1 267 ? 10.046 11.444 -8.592 1.00 89.94 267 GLU A CA 1
ATOM 2148 C C . GLU A 1 267 ? 9.999 10.003 -9.136 1.00 89.94 267 GLU A C 1
ATOM 2150 O O . GLU A 1 267 ? 10.392 9.748 -10.277 1.00 89.94 267 GLU A O 1
ATOM 2155 N N . ALA A 1 268 ? 9.491 9.044 -8.352 1.00 86.69 268 ALA A N 1
ATOM 2156 C CA . ALA A 1 268 ? 9.306 7.666 -8.805 1.00 86.69 268 ALA A CA 1
ATOM 2157 C C . ALA A 1 268 ? 8.205 7.537 -9.874 1.00 86.69 268 ALA A C 1
ATOM 2159 O O . ALA A 1 268 ? 8.340 6.715 -10.785 1.00 86.69 268 ALA A O 1
ATOM 2160 N N . LEU A 1 269 ? 7.141 8.344 -9.788 1.00 81.38 269 LEU A N 1
ATOM 2161 C CA . LEU A 1 269 ? 6.093 8.423 -10.806 1.00 81.38 269 LEU A CA 1
ATOM 2162 C C . LEU A 1 269 ? 6.613 9.094 -12.082 1.00 81.38 269 LEU A C 1
ATOM 2164 O O . LEU A 1 269 ? 6.469 8.508 -13.151 1.00 81.38 269 LEU A O 1
ATOM 2168 N N . GLU A 1 270 ? 7.309 10.231 -11.991 1.00 90.75 270 GLU A N 1
ATOM 2169 C CA . GLU A 1 270 ? 7.943 10.884 -13.148 1.00 90.75 270 GLU A CA 1
ATOM 2170 C C . GLU A 1 270 ? 8.952 9.955 -13.844 1.00 90.75 270 GLU A C 1
ATOM 2172 O O . GLU A 1 270 ? 8.976 9.854 -15.071 1.00 90.75 270 GLU A O 1
ATOM 2177 N N . ALA A 1 271 ? 9.759 9.209 -13.081 1.00 89.00 271 ALA A N 1
ATOM 2178 C CA . ALA A 1 271 ? 10.686 8.224 -13.634 1.00 89.00 271 ALA A CA 1
ATOM 2179 C C . ALA A 1 271 ? 9.972 7.022 -14.285 1.00 89.00 271 ALA A C 1
ATOM 2181 O O . ALA A 1 271 ? 10.508 6.428 -15.225 1.00 89.00 271 ALA A O 1
ATOM 2182 N N . ALA A 1 272 ? 8.780 6.648 -13.809 1.00 85.69 272 ALA A N 1
ATOM 2183 C CA . ALA A 1 272 ? 7.947 5.628 -14.441 1.00 85.69 272 ALA A CA 1
ATOM 2184 C C . ALA A 1 272 ? 7.298 6.151 -15.734 1.00 85.69 272 ALA A C 1
ATOM 2186 O O . ALA A 1 272 ? 7.342 5.457 -16.749 1.00 85.69 272 ALA A O 1
ATOM 2187 N N . GLU A 1 273 ? 6.784 7.384 -15.735 1.00 84.00 273 GLU A N 1
ATOM 2188 C CA . GLU A 1 273 ? 6.235 8.050 -16.922 1.00 84.00 273 GLU A CA 1
ATOM 2189 C C . GLU A 1 273 ? 7.304 8.224 -18.013 1.00 84.00 273 GLU A C 1
ATOM 2191 O O . GLU A 1 273 ? 7.070 7.845 -19.158 1.00 84.00 273 GLU A O 1
ATOM 2196 N N . GLN A 1 274 ? 8.516 8.673 -17.664 1.00 90.56 274 GLN A N 1
ATOM 2197 C CA . GLN A 1 274 ? 9.642 8.776 -18.607 1.00 90.56 274 GLN A CA 1
ATOM 2198 C C . GLN A 1 274 ? 10.080 7.421 -19.185 1.00 90.56 274 GLN A C 1
ATOM 2200 O O . GLN A 1 274 ? 10.578 7.357 -20.308 1.00 90.56 274 GLN A O 1
ATOM 2205 N N . ARG A 1 275 ? 9.929 6.323 -18.432 1.00 89.88 275 ARG A N 1
ATOM 2206 C CA . ARG A 1 275 ? 10.173 4.971 -18.961 1.00 89.88 275 ARG A CA 1
ATOM 2207 C C . ARG A 1 275 ? 9.058 4.538 -19.900 1.00 89.88 275 ARG A C 1
ATOM 2209 O O . ARG A 1 275 ? 9.364 3.989 -20.950 1.00 89.88 275 ARG A O 1
ATOM 2216 N N . MET A 1 276 ? 7.801 4.826 -19.559 1.00 83.44 276 MET A N 1
ATOM 2217 C CA . MET A 1 276 ? 6.666 4.560 -20.442 1.00 83.44 276 MET A CA 1
ATOM 2218 C C . MET A 1 276 ? 6.803 5.306 -21.769 1.00 83.44 276 MET A C 1
ATOM 2220 O O . MET A 1 276 ? 6.683 4.667 -22.805 1.00 83.44 276 MET A O 1
ATOM 2224 N N . THR A 1 277 ? 7.159 6.596 -21.773 1.00 88.56 277 THR A N 1
ATOM 2225 C CA . THR A 1 277 ? 7.364 7.335 -23.032 1.00 88.56 277 THR A CA 1
ATOM 2226 C C . THR A 1 277 ? 8.530 6.781 -23.852 1.00 88.56 277 THR A C 1
ATOM 2228 O O . THR A 1 277 ? 8.388 6.604 -25.058 1.00 88.56 277 THR A O 1
ATOM 2231 N N . GLN A 1 278 ? 9.653 6.414 -23.221 1.00 92.06 278 GLN A N 1
ATOM 2232 C CA . GLN A 1 278 ? 10.772 5.756 -23.913 1.00 92.06 278 GLN A CA 1
ATOM 2233 C C . GLN A 1 278 ? 10.409 4.371 -24.465 1.00 92.06 278 GLN A C 1
ATOM 2235 O O . GLN A 1 278 ? 10.946 3.955 -25.492 1.00 92.06 278 GLN A O 1
ATOM 2240 N N . ASP A 1 279 ? 9.553 3.616 -23.779 1.00 86.38 279 ASP A N 1
ATOM 2241 C CA . ASP A 1 279 ? 9.092 2.310 -24.246 1.00 86.38 279 ASP A CA 1
ATOM 2242 C C . ASP A 1 279 ? 8.027 2.453 -25.345 1.00 86.38 279 ASP A C 1
ATOM 2244 O O . ASP A 1 279 ? 8.075 1.697 -26.312 1.00 86.38 279 ASP A O 1
ATOM 2248 N N . ASP A 1 280 ? 7.163 3.469 -25.291 1.00 87.56 280 ASP A N 1
ATOM 2249 C CA . ASP A 1 280 ? 6.248 3.838 -26.378 1.00 87.56 280 ASP A CA 1
ATOM 2250 C C . ASP A 1 280 ? 7.018 4.284 -27.636 1.00 87.56 280 ASP A C 1
ATOM 2252 O O . ASP A 1 280 ? 6.715 3.820 -28.737 1.00 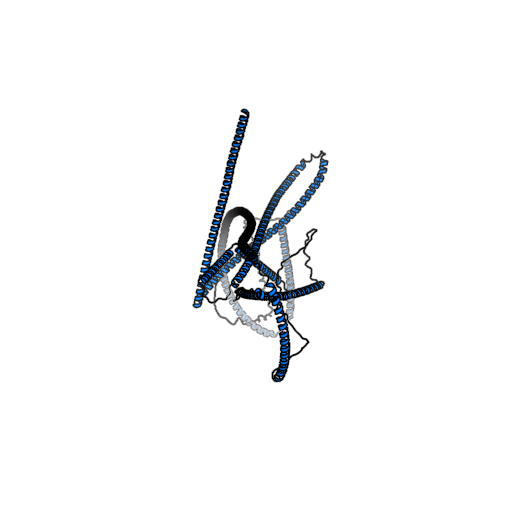87.56 280 ASP A O 1
ATOM 2256 N N . GLU A 1 281 ? 8.075 5.093 -27.496 1.00 91.88 281 GLU A N 1
ATOM 2257 C CA . GLU A 1 281 ? 8.995 5.447 -28.590 1.00 91.88 281 GLU A CA 1
ATOM 2258 C C . GLU A 1 281 ? 9.648 4.199 -29.210 1.00 91.88 281 GLU A C 1
ATOM 2260 O O . GLU A 1 281 ? 9.653 4.033 -30.433 1.00 91.88 281 GLU A O 1
ATOM 2265 N N . LYS A 1 282 ? 10.148 3.266 -28.384 1.00 91.00 282 LYS A N 1
ATOM 2266 C CA . LYS A 1 282 ? 10.680 1.977 -28.867 1.00 91.00 282 LYS A CA 1
ATOM 2267 C C . LYS A 1 282 ? 9.600 1.150 -29.560 1.00 91.00 282 LYS A C 1
ATOM 2269 O O . LYS A 1 282 ? 9.892 0.534 -30.580 1.00 91.00 282 LYS A O 1
ATOM 2274 N N . LEU A 1 283 ? 8.371 1.123 -29.043 1.00 86.25 283 LEU A N 1
ATOM 2275 C CA . LEU A 1 283 ? 7.247 0.411 -29.655 1.00 86.25 283 LEU A CA 1
ATOM 2276 C C . LEU A 1 283 ? 6.869 1.008 -31.013 1.00 86.25 283 LEU A C 1
ATOM 2278 O O . LEU A 1 283 ? 6.557 0.239 -31.919 1.00 86.25 283 LEU A O 1
ATOM 2282 N N . VAL A 1 284 ? 6.937 2.330 -31.193 1.00 92.56 284 VAL A N 1
ATOM 2283 C CA . VAL A 1 284 ? 6.798 2.969 -32.515 1.00 92.56 284 VAL A CA 1
ATOM 2284 C C . VAL A 1 284 ? 7.923 2.507 -33.445 1.00 92.56 284 VAL A C 1
ATOM 2286 O O . VAL A 1 284 ? 7.635 1.965 -34.507 1.00 92.56 284 VAL A O 1
ATOM 2289 N N . VAL A 1 285 ? 9.188 2.569 -33.013 1.00 92.38 285 VAL A N 1
ATOM 2290 C CA . VAL A 1 285 ? 10.333 2.093 -33.818 1.00 92.38 285 VAL A CA 1
ATOM 2291 C C . VAL A 1 285 ? 10.227 0.599 -34.167 1.00 92.38 285 VAL A C 1
ATOM 2293 O O . VAL A 1 285 ? 10.597 0.194 -35.270 1.00 92.38 285 VAL A O 1
ATOM 2296 N N . TYR A 1 286 ? 9.723 -0.246 -33.264 1.00 88.44 286 TYR A N 1
ATOM 2297 C CA . TYR A 1 286 ? 9.489 -1.663 -33.553 1.00 88.44 286 TYR A CA 1
ATOM 2298 C C . TYR A 1 286 ? 8.307 -1.877 -34.503 1.00 88.44 286 TYR A C 1
ATOM 2300 O O . TYR A 1 286 ? 8.423 -2.714 -35.393 1.00 88.44 286 TYR A O 1
ATOM 2308 N N . LYS A 1 287 ? 7.217 -1.109 -34.386 1.00 90.94 287 LYS A N 1
ATOM 2309 C CA . LYS A 1 287 ? 6.108 -1.124 -35.358 1.00 90.94 287 LYS A CA 1
ATOM 2310 C C . LYS A 1 287 ? 6.578 -0.691 -36.747 1.00 90.94 287 LYS A C 1
ATOM 2312 O O . LYS A 1 287 ? 6.254 -1.363 -37.718 1.00 90.94 287 LYS A O 1
ATOM 2317 N N . ASP A 1 288 ? 7.406 0.347 -36.843 1.00 89.81 288 ASP A N 1
ATOM 2318 C CA . ASP A 1 288 ? 7.984 0.804 -38.111 1.00 89.81 288 ASP A CA 1
ATOM 2319 C C . ASP A 1 288 ? 8.915 -0.246 -38.732 1.00 89.81 288 ASP A C 1
ATOM 2321 O O . ASP A 1 288 ? 8.890 -0.453 -39.948 1.00 89.81 288 ASP A O 1
ATOM 2325 N N . LYS A 1 289 ? 9.704 -0.952 -37.907 1.00 90.81 289 LYS A N 1
ATOM 2326 C CA . LYS A 1 289 ? 10.530 -2.091 -38.342 1.00 90.81 289 LYS A CA 1
ATOM 2327 C C . LYS A 1 289 ? 9.689 -3.283 -38.791 1.00 90.81 289 LYS A C 1
ATOM 2329 O O . LYS A 1 289 ? 10.010 -3.862 -39.820 1.00 90.81 289 LYS A O 1
ATOM 2334 N N . ILE A 1 290 ? 8.624 -3.631 -38.068 1.00 85.06 290 ILE A N 1
ATOM 2335 C CA . ILE A 1 290 ? 7.685 -4.690 -38.468 1.00 85.06 290 ILE A CA 1
ATOM 2336 C C . ILE A 1 290 ? 7.046 -4.318 -39.807 1.00 85.06 290 ILE A C 1
ATOM 2338 O O . ILE A 1 290 ? 7.185 -5.075 -40.757 1.00 85.06 290 ILE A O 1
ATOM 2342 N N . ALA A 1 291 ? 6.503 -3.108 -39.947 1.00 87.88 291 ALA A N 1
ATOM 2343 C CA . ALA A 1 291 ? 5.924 -2.637 -41.202 1.00 87.88 291 ALA A CA 1
ATOM 2344 C C . ALA A 1 291 ? 6.955 -2.542 -42.348 1.00 87.88 291 ALA A C 1
ATOM 2346 O O . ALA A 1 291 ? 6.602 -2.677 -43.520 1.00 87.88 291 ALA A O 1
ATOM 2347 N N . ALA A 1 292 ? 8.239 -2.308 -42.052 1.00 86.81 292 ALA A N 1
ATOM 2348 C CA . ALA A 1 292 ? 9.314 -2.381 -43.043 1.00 86.81 292 ALA A CA 1
ATOM 2349 C C . ALA A 1 292 ? 9.621 -3.827 -43.467 1.00 86.81 292 ALA A C 1
ATOM 2351 O O . ALA A 1 292 ? 9.734 -4.079 -44.665 1.00 86.81 292 ALA A O 1
ATOM 2352 N N . LEU A 1 293 ? 9.691 -4.763 -42.516 1.00 80.75 293 LEU A N 1
ATOM 2353 C CA . LEU A 1 293 ? 9.901 -6.190 -42.770 1.00 80.75 293 LEU A CA 1
ATOM 2354 C C . LEU A 1 293 ? 8.704 -6.828 -43.485 1.00 80.75 293 LEU A C 1
ATOM 2356 O O . LEU A 1 293 ? 8.908 -7.605 -44.407 1.00 80.75 293 LEU A O 1
ATOM 2360 N N . GLU A 1 294 ? 7.470 -6.452 -43.148 1.00 84.31 294 GLU A N 1
ATOM 2361 C CA . GLU A 1 294 ? 6.252 -6.833 -43.874 1.00 84.31 294 GLU A CA 1
ATOM 2362 C C . GLU A 1 294 ? 6.311 -6.326 -45.322 1.00 84.31 294 GLU A C 1
ATOM 2364 O O . GLU A 1 294 ? 6.156 -7.107 -46.258 1.00 84.31 294 GLU A O 1
ATOM 2369 N N . ARG A 1 295 ? 6.686 -5.054 -45.534 1.00 82.81 295 ARG A N 1
ATOM 2370 C CA . ARG A 1 295 ? 6.929 -4.500 -46.880 1.00 82.81 295 ARG A CA 1
ATOM 2371 C C . ARG A 1 295 ? 8.080 -5.181 -47.630 1.00 82.81 295 ARG A C 1
ATOM 2373 O O . ARG A 1 295 ? 8.106 -5.119 -48.858 1.00 82.81 295 ARG A O 1
ATOM 2380 N N . GLU A 1 296 ? 9.053 -5.784 -46.952 1.00 78.31 296 GLU A N 1
ATOM 2381 C CA . GLU A 1 296 ? 10.106 -6.596 -47.581 1.00 78.31 296 GLU A CA 1
ATOM 2382 C C . GLU A 1 296 ? 9.657 -8.038 -47.847 1.00 78.31 296 GLU A C 1
ATOM 2384 O O . GLU A 1 296 ? 10.020 -8.605 -48.878 1.00 78.31 296 GLU A O 1
ATOM 2389 N N . LEU A 1 297 ? 8.803 -8.596 -46.992 1.00 79.19 297 LEU A N 1
ATOM 2390 C CA . LEU A 1 297 ? 8.204 -9.917 -47.146 1.00 79.19 297 LEU A CA 1
ATOM 2391 C C . LEU A 1 297 ? 7.152 -9.938 -48.266 1.00 79.19 297 LEU A C 1
ATOM 2393 O O . LEU A 1 297 ? 7.088 -10.897 -49.030 1.00 79.19 297 LEU A O 1
ATOM 2397 N N . ASP A 1 298 ? 6.413 -8.850 -48.472 1.00 73.38 298 ASP A N 1
ATOM 2398 C CA . ASP A 1 298 ? 5.554 -8.681 -49.648 1.00 73.38 298 ASP A CA 1
ATOM 2399 C C . ASP A 1 298 ? 6.376 -8.474 -50.933 1.00 73.38 298 ASP A C 1
ATOM 2401 O O . ASP A 1 298 ? 6.011 -8.977 -52.001 1.00 73.38 298 ASP A O 1
ATOM 2405 N N . LYS A 1 299 ? 7.548 -7.822 -50.855 1.00 77.25 299 LYS A N 1
ATOM 2406 C CA . LYS A 1 299 ? 8.514 -7.744 -51.974 1.00 77.25 299 LYS A CA 1
ATOM 2407 C C . LYS A 1 299 ? 9.189 -9.084 -52.282 1.00 77.25 299 LYS A C 1
ATOM 2409 O O . LYS A 1 299 ? 9.574 -9.310 -53.430 1.00 77.25 299 LYS A O 1
ATOM 2414 N N . SER A 1 300 ? 9.360 -9.968 -51.297 1.00 72.50 300 SER A N 1
ATOM 2415 C CA . SER A 1 300 ? 9.904 -11.312 -51.519 1.00 72.50 300 SER A CA 1
ATOM 2416 C C . SER A 1 300 ? 8.825 -12.272 -52.029 1.00 72.50 300 SER A C 1
ATOM 2418 O O . SER A 1 300 ? 9.064 -12.959 -53.020 1.00 72.50 300 SER A O 1
ATOM 2420 N N . ARG A 1 301 ? 7.601 -12.224 -51.483 1.00 66.81 301 ARG A N 1
ATOM 2421 C CA . ARG A 1 301 ? 6.425 -12.936 -52.016 1.00 66.81 301 ARG A CA 1
ATOM 2422 C C . ARG A 1 301 ? 6.115 -12.546 -53.461 1.00 66.81 301 ARG A C 1
ATOM 2424 O O . ARG A 1 301 ? 5.927 -13.427 -54.290 1.00 66.81 301 ARG A O 1
ATOM 2431 N N . SER A 1 302 ? 6.158 -11.260 -53.809 1.00 56.62 302 SER A N 1
ATOM 2432 C CA . SER A 1 302 ? 5.963 -10.799 -55.198 1.00 56.62 302 SER A CA 1
ATOM 2433 C C . SER A 1 302 ? 7.124 -11.120 -56.156 1.00 56.62 302 SER A C 1
ATOM 2435 O O . SER A 1 302 ? 6.974 -10.952 -57.366 1.00 56.62 302 SER A O 1
ATOM 2437 N N . ARG A 1 303 ? 8.264 -11.637 -55.665 1.00 55.25 303 ARG A N 1
ATOM 2438 C CA . ARG A 1 303 ? 9.299 -12.265 -56.512 1.00 55.25 303 ARG A CA 1
ATOM 2439 C C . ARG A 1 303 ? 9.033 -13.742 -56.816 1.00 55.25 303 ARG A C 1
ATOM 2441 O O . ARG A 1 303 ? 9.679 -14.276 -57.716 1.00 55.25 303 ARG A O 1
ATOM 2448 N N . ILE A 1 304 ? 8.115 -14.392 -56.104 1.00 50.84 304 ILE A N 1
ATOM 2449 C CA . ILE A 1 304 ? 7.733 -15.788 -56.332 1.00 50.84 304 ILE A CA 1
ATOM 2450 C C . ILE A 1 304 ? 6.520 -15.792 -57.273 1.00 50.84 304 ILE A C 1
ATOM 2452 O O . ILE A 1 304 ? 5.374 -15.706 -56.837 1.00 50.84 304 ILE A O 1
ATOM 2456 N N . GLU A 1 305 ? 6.764 -15.857 -58.588 1.00 39.62 305 GLU A N 1
ATOM 2457 C CA . GLU A 1 305 ? 5.683 -16.018 -59.575 1.00 39.62 305 GLU A CA 1
ATOM 2458 C C . GLU A 1 305 ? 4.944 -17.355 -59.346 1.00 39.62 305 GLU A C 1
ATOM 2460 O O . GLU A 1 305 ? 5.579 -18.414 -59.389 1.00 39.62 305 GLU A O 1
ATOM 2465 N N . PRO A 1 306 ? 3.605 -17.364 -59.186 1.00 47.12 306 PRO A N 1
ATOM 2466 C CA . PRO A 1 306 ? 2.822 -18.594 -59.101 1.00 47.12 306 PRO A CA 1
ATOM 2467 C C . PRO A 1 306 ? 2.651 -19.196 -60.507 1.00 47.12 306 PRO A C 1
ATOM 2469 O O . PRO A 1 306 ? 1.607 -19.066 -61.145 1.00 47.12 306 PRO A O 1
ATOM 2472 N N . SER A 1 307 ? 3.719 -19.785 -61.055 1.00 42.97 307 SER A N 1
ATOM 2473 C CA . SER A 1 307 ? 3.764 -20.289 -62.443 1.00 42.97 307 SER A CA 1
ATOM 2474 C C . SER A 1 307 ? 4.721 -21.478 -62.647 1.00 42.97 307 SER A C 1
ATOM 2476 O O . SER A 1 307 ? 5.457 -21.553 -63.633 1.00 42.97 307 SER A O 1
ATOM 2478 N N . GLN A 1 308 ? 4.678 -22.437 -61.719 1.00 39.44 308 GLN A N 1
ATOM 2479 C CA . GLN A 1 308 ? 5.133 -23.829 -61.872 1.00 39.44 308 GLN A CA 1
ATOM 2480 C C . GLN A 1 308 ? 4.435 -24.647 -60.769 1.00 39.44 308 GLN A C 1
ATOM 2482 O O . GLN A 1 308 ? 4.624 -24.387 -59.591 1.00 39.44 308 GLN A O 1
ATOM 2487 N N . SER A 1 309 ? 3.372 -25.385 -61.098 1.00 36.50 309 SER A N 1
ATOM 2488 C CA . SER A 1 309 ? 3.380 -26.773 -61.599 1.00 36.50 309 SER A CA 1
ATOM 2489 C C . SER A 1 309 ? 3.559 -27.807 -60.486 1.00 36.50 309 SER A C 1
ATOM 2491 O O . SER A 1 309 ? 4.542 -27.766 -59.758 1.00 36.50 309 SER A O 1
ATOM 2493 N N . GLN A 1 310 ? 2.624 -28.759 -60.423 1.00 42.31 310 GLN A N 1
ATOM 2494 C CA . GLN A 1 310 ? 2.624 -29.922 -59.530 1.00 42.31 310 GLN A CA 1
ATOM 2495 C C . GLN A 1 310 ? 3.920 -30.736 -59.676 1.00 42.31 310 GLN A C 1
ATOM 2497 O O . GLN A 1 310 ? 4.040 -31.578 -60.564 1.00 42.31 310 GLN A O 1
ATOM 2502 N N . ILE A 1 311 ? 4.884 -30.481 -58.801 1.00 42.91 311 ILE A N 1
ATOM 2503 C CA . ILE A 1 311 ? 6.099 -31.275 -58.636 1.00 42.91 311 ILE A CA 1
ATOM 2504 C C . ILE A 1 311 ? 6.067 -31.758 -57.189 1.00 42.91 311 ILE A C 1
ATOM 2506 O O . ILE A 1 311 ? 5.743 -30.978 -56.293 1.00 42.91 311 ILE A O 1
ATOM 2510 N N . ALA A 1 312 ? 6.311 -33.054 -56.981 1.00 49.38 312 ALA A N 1
ATOM 2511 C CA . ALA A 1 312 ? 6.395 -33.622 -55.641 1.00 49.38 312 ALA A CA 1
ATOM 2512 C C . ALA A 1 312 ? 7.436 -32.837 -54.834 1.00 49.38 312 ALA A C 1
ATOM 2514 O O . ALA A 1 312 ? 8.507 -32.535 -55.363 1.00 49.38 312 ALA A O 1
ATOM 2515 N N . LEU A 1 313 ? 7.085 -32.473 -53.601 1.00 46.81 313 LEU A N 1
ATOM 2516 C CA . LEU A 1 313 ? 7.955 -31.692 -52.736 1.00 46.81 313 LEU A CA 1
ATOM 2517 C C . LEU A 1 313 ? 9.299 -32.409 -52.568 1.00 46.81 313 LEU A C 1
ATOM 2519 O O . LEU A 1 313 ? 9.358 -33.619 -52.349 1.00 46.81 313 LEU A O 1
ATOM 2523 N N . ASP A 1 314 ? 10.373 -31.643 -52.725 1.00 58.09 314 ASP A N 1
ATOM 2524 C CA . ASP A 1 314 ? 11.726 -32.109 -52.451 1.00 58.09 314 ASP A CA 1
ATOM 2525 C C . ASP A 1 314 ? 11.822 -32.354 -50.933 1.00 58.09 314 ASP A C 1
ATOM 2527 O O . ASP A 1 314 ? 11.482 -31.440 -50.174 1.00 58.09 314 ASP A O 1
ATOM 2531 N N . PRO A 1 315 ? 12.254 -33.531 -50.440 1.00 68.00 315 PRO A N 1
ATOM 2532 C CA . PRO A 1 315 ? 12.291 -33.798 -49.000 1.00 68.00 315 PRO A CA 1
ATOM 2533 C C . PRO A 1 315 ? 13.208 -32.836 -48.224 1.00 68.00 315 PRO A C 1
ATOM 2535 O O . PRO A 1 315 ? 13.021 -32.655 -47.025 1.00 68.00 315 PRO A O 1
ATOM 2538 N N . GLU A 1 316 ? 14.159 -32.162 -48.884 1.00 66.12 316 GLU A N 1
ATOM 2539 C CA . GLU A 1 316 ? 14.930 -31.066 -48.274 1.00 66.12 316 GLU A CA 1
ATOM 2540 C C . GLU A 1 316 ? 14.094 -29.795 -48.034 1.00 66.12 316 GLU A C 1
ATOM 2542 O O . GLU A 1 316 ? 14.351 -29.072 -47.073 1.00 66.12 316 GLU A O 1
ATOM 2547 N N . LEU A 1 317 ? 13.084 -29.520 -48.867 1.00 68.69 317 LEU A N 1
ATOM 2548 C CA . LEU A 1 317 ? 12.150 -28.403 -48.684 1.00 68.69 317 LEU A CA 1
ATOM 2549 C C . LEU A 1 317 ? 11.098 -28.717 -47.615 1.00 68.69 317 LEU A C 1
ATOM 2551 O O . LEU A 1 317 ? 10.781 -27.835 -46.822 1.00 68.69 317 LEU A O 1
ATOM 2555 N N . GLU A 1 318 ? 10.607 -29.957 -47.537 1.00 75.69 318 GLU A N 1
ATOM 2556 C CA . GLU A 1 318 ? 9.766 -30.397 -46.411 1.00 75.69 318 GLU A CA 1
ATOM 2557 C C . GLU A 1 318 ? 10.543 -30.338 -45.090 1.00 75.69 318 GLU A C 1
ATOM 2559 O O . GLU A 1 318 ? 10.051 -29.749 -44.132 1.00 75.69 318 GLU A O 1
ATOM 2564 N N . ALA A 1 319 ? 11.795 -30.811 -45.054 1.00 78.56 319 ALA A N 1
ATOM 2565 C CA . ALA A 1 319 ? 12.648 -30.694 -43.869 1.00 78.56 319 ALA A CA 1
ATOM 2566 C C . ALA A 1 319 ? 12.930 -29.231 -43.468 1.00 78.56 319 ALA A C 1
ATOM 2568 O O . ALA A 1 319 ? 12.963 -28.920 -42.280 1.00 78.56 319 ALA A O 1
ATOM 2569 N N . GLN A 1 320 ? 13.098 -28.314 -44.430 1.00 82.56 320 GLN A N 1
ATOM 2570 C CA . GLN A 1 320 ? 13.234 -26.877 -44.144 1.00 82.56 320 GLN A CA 1
ATOM 2571 C C . GLN A 1 320 ? 11.932 -26.252 -43.624 1.00 82.56 320 GLN A C 1
ATOM 2573 O O . GLN A 1 320 ? 11.987 -25.372 -42.767 1.00 82.56 320 GLN A O 1
ATOM 2578 N N . ILE A 1 321 ? 10.768 -26.702 -44.099 1.00 76.88 321 ILE A N 1
ATOM 2579 C CA . ILE A 1 321 ? 9.469 -26.267 -43.568 1.00 76.88 321 ILE A CA 1
ATOM 2580 C C . ILE A 1 321 ? 9.281 -26.799 -42.141 1.00 76.88 321 ILE A C 1
ATOM 2582 O O . ILE A 1 321 ? 8.956 -26.012 -41.259 1.00 76.88 321 ILE A O 1
ATOM 2586 N N . GLU A 1 322 ? 9.573 -28.076 -41.873 1.00 84.75 322 GLU A N 1
ATOM 2587 C CA . GLU A 1 322 ? 9.529 -28.648 -40.518 1.00 84.75 322 GLU A CA 1
ATOM 2588 C C . GLU A 1 322 ? 10.532 -27.981 -39.556 1.00 84.75 322 GLU A C 1
ATOM 2590 O O . GLU A 1 322 ? 10.244 -27.842 -38.367 1.00 84.75 322 GLU A O 1
ATOM 2595 N N . GLU A 1 323 ? 11.704 -27.551 -40.038 1.00 90.06 323 GLU A N 1
ATOM 2596 C CA . GLU A 1 323 ? 12.662 -26.758 -39.256 1.00 90.06 323 GLU A CA 1
ATOM 2597 C C . GLU A 1 323 ? 12.070 -25.392 -38.887 1.00 90.06 323 GLU A C 1
ATOM 2599 O O . GLU A 1 323 ? 12.000 -25.052 -37.707 1.00 90.06 323 GLU A O 1
ATOM 2604 N N . LEU A 1 324 ? 11.552 -24.649 -39.871 1.00 82.56 324 LEU A N 1
ATOM 2605 C CA . LEU A 1 324 ? 10.939 -23.335 -39.657 1.00 82.56 324 LEU A CA 1
ATOM 2606 C C . LEU A 1 324 ? 9.679 -23.412 -38.780 1.00 82.56 324 LEU A C 1
ATOM 2608 O O . LEU A 1 324 ? 9.469 -22.547 -37.933 1.00 82.56 324 LEU A O 1
ATOM 2612 N N . GLU A 1 325 ? 8.852 -24.449 -38.920 1.00 86.19 325 GLU A N 1
ATOM 2613 C CA . GLU A 1 325 ? 7.700 -24.690 -38.043 1.00 86.19 325 GLU A CA 1
ATOM 2614 C C . GLU A 1 325 ? 8.132 -25.018 -36.606 1.00 86.19 325 GLU A C 1
ATOM 2616 O O . GLU A 1 325 ? 7.477 -24.592 -35.647 1.00 86.19 325 GLU A O 1
ATOM 2621 N N . ARG A 1 326 ? 9.265 -25.711 -36.428 1.00 89.06 326 ARG A N 1
ATOM 2622 C CA . ARG A 1 326 ? 9.846 -25.978 -35.107 1.00 89.06 326 ARG A CA 1
ATOM 2623 C C . ARG A 1 326 ? 10.407 -24.710 -34.475 1.00 89.06 326 ARG A C 1
ATOM 2625 O O . ARG A 1 326 ? 10.076 -24.448 -33.320 1.00 89.06 326 ARG A O 1
ATOM 2632 N N . GLU A 1 327 ? 11.167 -23.907 -35.220 1.00 87.94 327 GLU A N 1
ATOM 2633 C CA . GLU A 1 327 ? 11.668 -22.595 -34.787 1.00 87.94 327 GLU A CA 1
ATOM 2634 C C . GLU A 1 327 ? 10.514 -21.658 -34.399 1.00 87.94 327 GLU A C 1
ATOM 2636 O O . GLU A 1 327 ? 10.550 -21.028 -33.342 1.00 87.94 327 GLU A O 1
ATOM 2641 N N . LEU A 1 328 ? 9.437 -21.620 -35.188 1.00 91.94 328 LEU A N 1
ATOM 2642 C CA . LEU A 1 328 ? 8.236 -20.825 -34.905 1.00 91.94 328 LEU A CA 1
ATOM 2643 C C . LEU A 1 328 ? 7.501 -21.361 -33.658 1.00 91.94 328 LEU A C 1
ATOM 2645 O O . LEU A 1 328 ? 7.080 -20.595 -32.788 1.00 91.94 328 LEU A O 1
ATOM 2649 N N . GLY A 1 329 ? 7.430 -22.685 -33.498 1.00 88.75 329 GLY A N 1
ATOM 2650 C CA . GLY A 1 329 ? 6.934 -23.338 -32.287 1.00 88.75 329 GLY A CA 1
ATOM 2651 C C . GLY A 1 329 ? 7.807 -23.106 -31.044 1.00 88.75 329 GLY A C 1
ATOM 2652 O O . GLY A 1 329 ? 7.292 -23.143 -29.924 1.00 88.75 329 GLY A O 1
ATOM 2653 N N . GLU A 1 330 ? 9.110 -22.873 -31.201 1.00 90.81 330 GLU A N 1
ATOM 2654 C CA . GLU A 1 330 ? 10.033 -22.485 -30.125 1.00 90.81 330 GLU A CA 1
ATOM 2655 C C . GLU A 1 330 ? 9.917 -21.001 -29.792 1.00 90.81 330 GLU A C 1
ATOM 2657 O O . GLU A 1 330 ? 9.794 -20.662 -28.616 1.00 90.81 330 GLU A O 1
ATOM 2662 N N . ALA A 1 331 ? 9.808 -20.131 -30.796 1.00 90.12 331 ALA A N 1
ATOM 2663 C CA . ALA A 1 331 ? 9.523 -18.712 -30.620 1.00 90.12 331 ALA A CA 1
ATOM 2664 C C . ALA A 1 331 ? 8.194 -18.491 -29.878 1.00 90.12 331 ALA A C 1
ATOM 2666 O O . ALA A 1 331 ? 8.147 -17.708 -28.933 1.00 90.12 331 ALA A O 1
ATOM 2667 N N . HIS A 1 332 ? 7.128 -19.229 -30.210 1.00 86.69 332 HIS A N 1
ATOM 2668 C CA . HIS A 1 332 ? 5.869 -19.181 -29.457 1.00 86.69 332 HIS A CA 1
ATOM 2669 C C . HIS A 1 332 ? 6.006 -19.699 -28.016 1.00 86.69 332 HIS A C 1
ATOM 2671 O O . HIS A 1 332 ? 5.428 -19.109 -27.099 1.00 86.69 332 HIS A O 1
ATOM 2677 N N . ARG A 1 333 ? 6.792 -20.760 -27.780 1.00 92.81 333 ARG A N 1
ATOM 2678 C CA . ARG A 1 333 ? 7.089 -21.248 -26.419 1.00 92.81 333 ARG A CA 1
ATOM 2679 C C . ARG A 1 333 ? 7.889 -20.224 -25.610 1.00 92.81 333 ARG A C 1
ATOM 2681 O O . ARG A 1 333 ? 7.606 -20.046 -24.427 1.00 92.81 333 ARG A O 1
ATOM 2688 N N . GLU A 1 334 ? 8.829 -19.520 -26.231 1.00 88.75 334 GLU A N 1
ATOM 2689 C CA . GLU A 1 334 ? 9.623 -18.489 -25.565 1.00 88.75 334 GLU A CA 1
ATOM 2690 C C . GLU A 1 334 ? 8.822 -17.198 -25.349 1.00 88.75 334 GLU A C 1
ATOM 2692 O O . GLU A 1 334 ? 8.888 -16.624 -24.269 1.00 88.75 334 GLU A O 1
ATOM 2697 N N . ILE A 1 335 ? 7.950 -16.798 -26.283 1.00 85.38 335 ILE A N 1
ATOM 2698 C CA . ILE A 1 335 ? 6.964 -15.725 -26.066 1.00 85.38 335 ILE A CA 1
ATOM 2699 C C . ILE A 1 335 ? 6.052 -16.074 -24.884 1.00 85.38 335 ILE A C 1
ATOM 2701 O O . ILE A 1 335 ? 5.838 -15.225 -24.022 1.00 85.38 335 ILE A O 1
ATOM 2705 N N . ALA A 1 336 ? 5.568 -17.316 -24.780 1.00 85.69 336 ALA A N 1
ATOM 2706 C CA . ALA A 1 336 ? 4.774 -17.754 -23.634 1.00 85.69 336 ALA A CA 1
ATOM 2707 C C . ALA A 1 336 ? 5.583 -17.709 -22.321 1.00 85.69 336 ALA A C 1
ATOM 2709 O O . ALA A 1 336 ? 5.081 -17.205 -21.311 1.00 85.69 336 ALA A O 1
ATOM 2710 N N . ARG A 1 337 ? 6.852 -18.152 -22.314 1.00 92.31 337 ARG A N 1
ATOM 2711 C CA . ARG A 1 337 ? 7.746 -18.007 -21.145 1.00 92.31 337 ARG A CA 1
ATOM 2712 C C . ARG A 1 337 ? 7.976 -16.547 -20.768 1.00 92.31 337 ARG A C 1
ATOM 2714 O O . ARG A 1 337 ? 7.865 -16.220 -19.590 1.00 92.31 337 ARG A O 1
ATOM 2721 N N . LEU A 1 338 ? 8.255 -15.673 -21.732 1.00 86.31 338 LEU A N 1
ATOM 2722 C CA . LEU A 1 338 ? 8.492 -14.245 -21.518 1.00 86.31 338 LEU A CA 1
ATOM 2723 C C . LEU A 1 338 ? 7.224 -13.525 -21.048 1.00 86.31 338 LEU A C 1
ATOM 2725 O O . LEU A 1 338 ? 7.288 -12.718 -20.128 1.00 86.31 338 LEU A O 1
ATOM 2729 N N . GLN A 1 339 ? 6.049 -13.856 -21.586 1.00 84.06 339 GLN A N 1
ATOM 2730 C CA . GLN A 1 339 ? 4.770 -13.370 -21.061 1.00 84.06 339 GLN A CA 1
ATOM 2731 C C . GLN A 1 339 ? 4.533 -13.852 -19.625 1.00 84.06 339 GLN A C 1
ATOM 2733 O O . GLN A 1 339 ? 4.078 -13.072 -18.788 1.00 84.06 339 GLN A O 1
ATOM 2738 N N . THR A 1 340 ? 4.902 -15.098 -19.311 1.00 85.75 340 THR A N 1
ATOM 2739 C CA . THR A 1 340 ? 4.803 -15.652 -17.954 1.00 85.75 340 THR A CA 1
ATOM 2740 C C . THR A 1 340 ? 5.793 -14.978 -16.997 1.00 85.75 340 THR A C 1
ATOM 2742 O O . THR A 1 340 ? 5.408 -14.625 -15.885 1.00 85.75 340 THR A O 1
ATOM 2745 N N . SER A 1 341 ? 7.040 -14.721 -17.407 1.00 84.50 341 SER A N 1
ATOM 2746 C CA . SER A 1 341 ? 8.040 -14.033 -16.577 1.00 84.50 341 SER A CA 1
ATOM 2747 C C . SER A 1 341 ? 7.701 -12.549 -16.387 1.00 84.50 341 SER A C 1
ATOM 2749 O O . SER A 1 341 ? 7.812 -12.034 -15.275 1.00 84.50 341 SER A O 1
ATOM 2751 N N . LEU A 1 342 ? 7.166 -11.884 -17.418 1.00 82.12 342 LEU A N 1
ATOM 2752 C CA . LEU A 1 342 ? 6.613 -10.531 -17.327 1.00 82.12 342 LEU A CA 1
ATOM 2753 C C . LEU A 1 342 ? 5.385 -10.482 -16.408 1.00 82.12 342 LEU A C 1
ATOM 2755 O O . LEU A 1 342 ? 5.288 -9.559 -15.607 1.00 82.12 342 LEU A O 1
ATOM 2759 N N . GLY A 1 343 ? 4.479 -11.464 -16.470 1.00 78.81 343 GLY A N 1
ATOM 2760 C CA . GLY A 1 343 ? 3.348 -11.615 -15.539 1.00 78.81 343 GLY A CA 1
ATOM 2761 C C . GLY A 1 343 ? 3.779 -11.924 -14.100 1.00 78.81 343 GLY A C 1
ATOM 2762 O O . GLY A 1 343 ? 3.153 -11.493 -13.134 1.00 78.81 343 GLY A O 1
ATOM 2763 N N . GLN A 1 344 ? 4.893 -12.634 -13.926 1.00 77.25 344 GLN A N 1
ATOM 2764 C CA . GLN A 1 344 ? 5.469 -12.907 -12.611 1.00 77.25 344 GLN A CA 1
ATOM 2765 C C . GLN A 1 344 ? 6.317 -11.749 -12.063 1.00 77.25 344 GLN A C 1
ATOM 2767 O O . GLN A 1 344 ? 6.548 -11.722 -10.849 1.00 77.25 344 GLN A O 1
ATOM 2772 N N . SER A 1 345 ? 6.727 -10.800 -12.914 1.00 81.88 345 SER A N 1
ATOM 2773 C CA . SER A 1 345 ? 7.581 -9.661 -12.569 1.00 81.88 345 SER A CA 1
ATOM 2774 C C . SER A 1 345 ? 6.988 -8.814 -11.433 1.00 81.88 345 SER A C 1
ATOM 2776 O O . SER A 1 345 ? 5.828 -8.393 -11.525 1.00 81.88 345 SER A O 1
ATOM 2778 N N . PRO A 1 346 ? 7.775 -8.483 -10.387 1.00 75.81 346 PRO A N 1
ATOM 2779 C CA . PRO A 1 346 ? 7.331 -7.609 -9.304 1.00 75.81 346 PRO A CA 1
ATOM 2780 C C . PRO A 1 346 ? 6.812 -6.252 -9.790 1.00 75.81 346 PRO A C 1
ATOM 2782 O O . PRO A 1 346 ? 5.854 -5.741 -9.222 1.00 75.81 346 PRO A O 1
ATOM 2785 N N . ALA A 1 347 ? 7.386 -5.700 -10.866 1.00 75.00 347 ALA A N 1
ATOM 2786 C CA . ALA A 1 347 ? 6.952 -4.425 -11.435 1.00 75.00 347 ALA A CA 1
ATOM 2787 C C . ALA A 1 347 ? 5.538 -4.513 -12.032 1.00 75.00 347 ALA A C 1
ATOM 2789 O O . ALA A 1 347 ? 4.698 -3.658 -11.761 1.00 75.00 347 ALA A O 1
ATOM 2790 N N . ARG A 1 348 ? 5.236 -5.579 -12.786 1.00 77.19 348 ARG A N 1
ATOM 2791 C CA . ARG A 1 348 ? 3.902 -5.769 -13.372 1.00 77.19 348 ARG A CA 1
ATOM 2792 C C . ARG A 1 348 ? 2.859 -6.081 -12.302 1.00 77.19 348 ARG A C 1
ATOM 2794 O O . ARG A 1 348 ? 1.792 -5.485 -12.328 1.00 77.19 348 ARG A O 1
ATOM 2801 N N . LYS A 1 349 ? 3.208 -6.895 -11.301 1.00 82.50 349 LYS A N 1
ATOM 2802 C CA . LYS A 1 349 ? 2.356 -7.144 -10.125 1.00 82.50 349 LYS A CA 1
ATOM 2803 C C . LYS A 1 349 ? 2.125 -5.899 -9.270 1.00 82.50 349 LYS A C 1
ATOM 2805 O O . LYS A 1 349 ? 1.059 -5.773 -8.681 1.00 82.50 349 LYS A O 1
ATOM 2810 N N . ALA A 1 350 ? 3.090 -4.983 -9.186 1.00 78.88 350 ALA A N 1
ATOM 2811 C CA . ALA A 1 350 ? 2.899 -3.692 -8.528 1.00 78.88 350 ALA A CA 1
ATOM 2812 C C . ALA A 1 350 ? 1.949 -2.788 -9.331 1.00 78.88 350 ALA A C 1
ATOM 2814 O O . ALA A 1 350 ? 1.078 -2.162 -8.740 1.00 78.88 350 ALA A O 1
ATOM 2815 N N . ILE A 1 351 ? 2.059 -2.775 -10.665 1.00 79.88 351 ILE A N 1
ATOM 2816 C CA . ILE A 1 351 ? 1.141 -2.042 -11.553 1.00 79.88 351 ILE A CA 1
ATOM 2817 C C . ILE A 1 351 ? -0.275 -2.633 -11.512 1.00 79.88 351 ILE A C 1
ATOM 2819 O O . ILE A 1 351 ? -1.238 -1.877 -11.463 1.00 79.88 351 ILE A O 1
ATOM 2823 N N . GLU A 1 352 ? -0.421 -3.959 -11.512 1.00 86.81 352 GLU A N 1
ATOM 2824 C CA . GLU A 1 352 ? -1.715 -4.640 -11.370 1.00 86.81 352 GLU A CA 1
ATOM 2825 C C . GLU A 1 352 ? -2.328 -4.326 -9.999 1.00 86.81 352 GLU A C 1
ATOM 2827 O O . GLU A 1 352 ? -3.401 -3.741 -9.958 1.00 86.81 352 GLU A O 1
ATOM 2832 N N . LYS A 1 353 ? -1.588 -4.483 -8.892 1.00 88.06 353 LYS A N 1
ATOM 2833 C CA . LYS A 1 353 ? -2.058 -4.060 -7.557 1.00 88.06 353 LYS A CA 1
ATOM 2834 C C . LYS A 1 353 ? -2.388 -2.569 -7.447 1.00 88.06 353 LYS A C 1
ATOM 2836 O O . LYS A 1 353 ? -3.288 -2.211 -6.698 1.00 88.06 353 LYS A O 1
ATOM 2841 N N . ALA A 1 354 ? -1.677 -1.691 -8.155 1.00 84.44 354 ALA A N 1
ATOM 2842 C CA . ALA A 1 354 ? -1.989 -0.262 -8.189 1.00 84.44 354 ALA A CA 1
ATOM 2843 C C . ALA A 1 354 ? -3.255 0.036 -9.012 1.00 84.44 354 ALA A C 1
ATOM 2845 O O . ALA A 1 354 ? -3.981 0.977 -8.697 1.00 84.44 354 ALA A O 1
ATOM 2846 N N . LYS A 1 355 ? -3.546 -0.768 -10.045 1.00 86.94 355 LYS A N 1
ATOM 2847 C CA . LYS A 1 355 ? -4.820 -0.726 -10.775 1.00 86.94 355 LYS A CA 1
ATOM 2848 C C . LYS A 1 355 ? -5.959 -1.271 -9.920 1.00 86.94 355 LYS A C 1
ATOM 2850 O O . LYS A 1 355 ? -6.976 -0.598 -9.836 1.00 86.94 355 LYS A O 1
ATOM 2855 N N . ASP A 1 356 ? -5.762 -2.397 -9.241 1.00 89.88 356 ASP A N 1
ATOM 2856 C CA . ASP A 1 356 ? -6.749 -3.003 -8.342 1.00 89.88 356 ASP A CA 1
ATOM 2857 C C . ASP A 1 356 ? -7.074 -2.054 -7.179 1.00 89.88 356 ASP A C 1
ATOM 2859 O O . ASP A 1 356 ? -8.226 -1.691 -6.989 1.00 89.88 356 ASP A O 1
ATOM 2863 N N . ALA A 1 357 ? -6.065 -1.501 -6.496 1.00 86.94 357 ALA A N 1
ATOM 2864 C CA . ALA A 1 357 ? -6.273 -0.500 -5.444 1.00 86.94 357 ALA A CA 1
ATOM 2865 C C . ALA A 1 357 ? -6.953 0.785 -5.959 1.00 86.94 357 ALA A C 1
ATOM 2867 O O . ALA A 1 357 ? -7.682 1.444 -5.218 1.00 86.94 357 ALA A O 1
ATOM 2868 N N . LYS A 1 358 ? -6.741 1.156 -7.229 1.00 91.69 358 LYS A N 1
ATOM 2869 C CA . LYS A 1 358 ? -7.458 2.267 -7.871 1.00 91.69 358 LYS A CA 1
ATOM 2870 C C . LYS A 1 358 ? -8.903 1.897 -8.218 1.00 91.69 358 LYS A C 1
ATOM 2872 O O . LYS A 1 358 ? -9.761 2.770 -8.142 1.00 91.69 358 LYS A O 1
ATOM 2877 N N . ILE A 1 359 ? -9.178 0.644 -8.576 1.00 88.69 359 ILE A N 1
ATOM 2878 C CA . ILE A 1 359 ? -10.537 0.120 -8.748 1.00 88.69 359 ILE A CA 1
ATOM 2879 C C . ILE A 1 359 ? -11.246 0.127 -7.390 1.00 88.69 359 ILE A C 1
ATOM 2881 O O . ILE A 1 359 ? -12.278 0.776 -7.293 1.00 88.69 359 ILE A O 1
ATOM 2885 N N . ASP A 1 360 ? -10.648 -0.426 -6.331 1.00 88.31 360 ASP A N 1
ATOM 2886 C CA . ASP A 1 360 ? -11.190 -0.401 -4.962 1.00 88.31 360 ASP A CA 1
ATOM 2887 C C . ASP A 1 360 ? -11.515 1.026 -4.484 1.00 88.31 360 ASP A C 1
ATOM 2889 O O . ASP A 1 360 ? -12.531 1.255 -3.828 1.00 88.31 360 ASP A O 1
ATOM 2893 N N . LEU A 1 361 ? -10.651 2.004 -4.789 1.00 88.62 361 LEU A N 1
ATOM 2894 C CA . LEU A 1 361 ? -10.895 3.414 -4.467 1.00 88.62 361 LEU A CA 1
ATOM 2895 C C . LEU A 1 361 ? -12.058 3.994 -5.279 1.00 88.62 361 LEU A C 1
ATOM 2897 O O . LEU A 1 361 ? -12.920 4.644 -4.699 1.00 88.62 361 LEU A O 1
ATOM 2901 N N . LEU A 1 362 ? -12.127 3.732 -6.587 1.00 88.06 362 LEU A N 1
ATOM 2902 C CA . LEU A 1 362 ? -13.234 4.184 -7.440 1.00 88.06 362 LEU A CA 1
ATOM 2903 C C . LEU A 1 362 ? -14.561 3.483 -7.102 1.00 88.06 362 LEU A C 1
ATOM 2905 O O . LEU A 1 362 ? -15.627 4.078 -7.258 1.00 88.06 362 LEU A O 1
ATOM 2909 N N . GLU A 1 363 ? -14.519 2.239 -6.628 1.00 89.00 363 GLU A N 1
ATOM 2910 C CA . GLU A 1 363 ? -15.685 1.504 -6.141 1.00 89.00 363 GLU A CA 1
ATOM 2911 C C . GLU A 1 363 ? -16.162 2.054 -4.798 1.00 89.00 363 GLU A C 1
ATOM 2913 O O . GLU A 1 363 ? -17.353 2.325 -4.669 1.00 89.00 363 GLU A O 1
ATOM 2918 N N . LYS A 1 364 ? -15.255 2.363 -3.863 1.00 90.56 364 LYS A N 1
ATOM 2919 C CA . LYS A 1 364 ? -15.593 3.085 -2.625 1.00 90.56 364 LYS A CA 1
ATOM 2920 C C . LYS A 1 364 ? -16.132 4.483 -2.897 1.00 90.56 364 LYS A C 1
ATOM 2922 O O . LYS A 1 364 ? -17.162 4.836 -2.349 1.00 90.56 364 LYS A O 1
ATOM 2927 N N . GLU A 1 365 ? -15.516 5.263 -3.785 1.00 86.75 365 GLU A N 1
ATOM 2928 C CA . GLU A 1 365 ? -16.038 6.577 -4.193 1.00 86.75 365 GLU A CA 1
ATOM 2929 C C . GLU A 1 365 ? -17.431 6.459 -4.832 1.00 86.75 365 GLU A C 1
ATOM 2931 O O . GLU A 1 365 ? -18.304 7.291 -4.589 1.00 86.75 365 GLU A O 1
ATOM 2936 N N . LYS A 1 366 ? -17.679 5.406 -5.617 1.00 93.81 366 LYS A N 1
ATOM 2937 C CA . LYS A 1 366 ? -18.998 5.091 -6.181 1.00 93.81 366 LYS A CA 1
ATOM 2938 C C . LYS A 1 366 ? -20.000 4.673 -5.101 1.00 93.81 366 LYS A C 1
ATOM 2940 O O . LYS A 1 366 ? -21.159 5.069 -5.207 1.00 93.81 366 LYS A O 1
ATOM 2945 N N . GLU A 1 367 ? -19.599 3.906 -4.092 1.00 90.94 367 GLU A N 1
ATOM 2946 C CA . GLU A 1 367 ? -20.436 3.547 -2.941 1.00 90.94 367 GLU A CA 1
ATOM 2947 C C . GLU A 1 367 ? -20.758 4.774 -2.083 1.00 90.94 367 GLU A C 1
ATOM 2949 O O . GLU A 1 367 ? -21.934 5.034 -1.853 1.00 90.94 367 GLU A O 1
ATOM 2954 N N . ASP A 1 368 ? -19.767 5.600 -1.747 1.00 89.38 368 ASP A N 1
ATOM 2955 C CA . ASP A 1 368 ? -19.906 6.904 -1.085 1.00 89.38 368 ASP A CA 1
ATOM 2956 C C . ASP A 1 368 ? -20.861 7.831 -1.849 1.00 89.38 368 ASP A C 1
ATOM 2958 O O . ASP A 1 368 ? -21.730 8.474 -1.262 1.00 89.38 368 ASP A O 1
ATOM 2962 N N . LEU A 1 369 ? -20.722 7.923 -3.175 1.00 87.19 369 LEU A N 1
ATOM 2963 C CA . LEU A 1 369 ? -21.614 8.721 -4.018 1.00 87.19 369 LEU A CA 1
ATOM 2964 C C . LEU A 1 369 ? -23.020 8.117 -4.081 1.00 87.19 369 LEU A C 1
ATOM 2966 O O . LEU A 1 369 ? -23.997 8.865 -4.083 1.00 87.19 369 LEU A O 1
ATOM 2970 N N . GLN A 1 370 ? -23.156 6.789 -4.088 1.00 88.06 370 GLN A N 1
ATOM 2971 C CA . GLN A 1 370 ? -24.456 6.128 -3.981 1.00 88.06 370 GLN A CA 1
ATOM 2972 C C . GLN A 1 370 ? -25.087 6.314 -2.600 1.00 88.06 370 GLN A C 1
ATOM 2974 O O . GLN A 1 370 ? -26.300 6.490 -2.529 1.00 88.06 370 GLN A O 1
ATOM 2979 N N . GLU A 1 371 ? -24.313 6.311 -1.518 1.00 89.50 371 GLU A N 1
ATOM 2980 C CA . GLU A 1 371 ? -24.796 6.578 -0.168 1.00 89.50 371 GLU A CA 1
ATOM 2981 C C . GLU A 1 371 ? -25.180 8.048 -0.010 1.00 89.50 371 GLU A C 1
ATOM 2983 O O . GLU A 1 371 ? -26.266 8.326 0.487 1.00 89.50 371 GLU A O 1
ATOM 2988 N N . ARG A 1 372 ? -24.394 8.990 -0.545 1.00 85.50 372 ARG A N 1
ATOM 2989 C CA . ARG A 1 372 ? -24.762 10.414 -0.626 1.00 85.50 372 ARG A C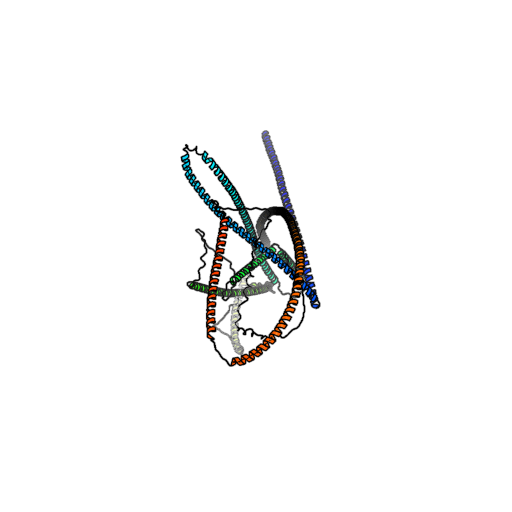A 1
ATOM 2990 C C . ARG A 1 372 ? -26.008 10.636 -1.479 1.00 85.50 372 ARG A C 1
ATOM 2992 O O . ARG A 1 372 ? -26.848 11.450 -1.117 1.00 85.50 372 ARG A O 1
ATOM 2999 N N . LEU A 1 373 ? -26.189 9.893 -2.573 1.00 80.06 373 LEU A N 1
ATOM 3000 C CA . LEU A 1 373 ? -27.423 9.926 -3.367 1.00 80.06 373 LEU A CA 1
ATOM 3001 C C . LEU A 1 373 ? -28.604 9.283 -2.629 1.00 80.06 373 LEU A C 1
ATOM 3003 O O . LEU A 1 373 ? -29.721 9.782 -2.742 1.00 80.06 373 LEU A O 1
ATOM 3007 N N . ARG A 1 374 ? -28.394 8.209 -1.856 1.00 85.50 374 ARG A N 1
ATOM 3008 C CA . ARG A 1 374 ? -29.425 7.599 -0.996 1.00 85.50 374 ARG A CA 1
ATOM 3009 C C . ARG A 1 374 ? -29.792 8.520 0.165 1.00 85.50 374 ARG A C 1
ATOM 3011 O O . ARG A 1 374 ? -30.977 8.653 0.450 1.00 85.50 374 ARG A O 1
ATOM 3018 N N . SER A 1 375 ? -28.828 9.190 0.791 1.00 80.94 375 SER A N 1
ATOM 3019 C CA . SER A 1 375 ? -29.066 10.135 1.880 1.00 80.94 375 SER A CA 1
ATOM 3020 C C . SER A 1 375 ? -29.753 11.395 1.363 1.00 80.94 375 SER A C 1
ATOM 3022 O O . SER A 1 375 ? -30.795 11.736 1.913 1.00 80.94 375 SER A O 1
ATOM 3024 N N . LEU A 1 376 ? -29.321 11.988 0.237 1.00 77.94 376 LEU A N 1
ATOM 3025 C CA . LEU A 1 376 ? -30.073 13.062 -0.432 1.00 77.94 376 LEU A CA 1
ATOM 3026 C C . LEU A 1 376 ? -31.488 12.608 -0.799 1.00 77.94 376 LEU A C 1
ATOM 3028 O O . LEU A 1 376 ? -32.444 13.333 -0.543 1.00 77.94 376 LEU A O 1
ATOM 3032 N N . LYS A 1 377 ? -31.657 11.412 -1.377 1.00 75.75 377 LYS A N 1
ATOM 3033 C CA . LYS A 1 377 ? -32.976 10.879 -1.751 1.00 75.75 377 LYS A CA 1
ATOM 3034 C C . LYS A 1 377 ? -33.874 10.678 -0.529 1.00 75.75 377 LYS A C 1
ATOM 3036 O O . LYS A 1 377 ? -35.050 11.015 -0.597 1.00 75.75 377 LYS A O 1
ATOM 3041 N N . ASN A 1 378 ? -33.330 10.207 0.591 1.00 73.62 378 ASN A N 1
ATOM 3042 C CA . ASN A 1 378 ? -34.061 10.059 1.849 1.00 73.62 378 ASN A CA 1
ATOM 3043 C C . ASN A 1 378 ? -34.386 11.423 2.484 1.00 73.62 378 ASN A C 1
ATOM 3045 O O . ASN A 1 378 ? -35.494 11.610 2.973 1.00 73.62 378 ASN A O 1
ATOM 3049 N N . GLN A 1 379 ? -33.477 12.397 2.405 1.00 65.62 379 GLN A N 1
ATOM 3050 C CA . GLN A 1 379 ? -33.664 13.770 2.891 1.00 65.62 379 GLN A CA 1
ATOM 3051 C C . GLN A 1 379 ? -34.654 14.571 2.017 1.00 65.62 379 GLN A C 1
ATOM 3053 O O . GLN A 1 379 ? -35.370 15.436 2.514 1.00 65.62 379 GLN A O 1
ATOM 3058 N N . THR A 1 380 ? -34.751 14.232 0.728 1.00 56.94 380 THR A N 1
ATOM 3059 C CA . THR A 1 380 ? -35.742 14.767 -0.224 1.00 56.94 380 THR A CA 1
ATOM 3060 C C . THR A 1 380 ? -37.124 14.124 -0.029 1.00 56.94 380 THR A C 1
ATOM 3062 O O . THR A 1 380 ? -38.137 14.727 -0.367 1.00 56.94 380 THR A O 1
ATOM 3065 N N . MET A 1 381 ? -37.199 12.922 0.555 1.00 52.25 381 MET A N 1
ATOM 3066 C CA . MET A 1 381 ? -38.468 12.237 0.851 1.00 52.25 381 MET A CA 1
ATOM 3067 C C . MET A 1 381 ? -39.176 12.753 2.116 1.00 52.25 381 MET A C 1
ATOM 3069 O O . MET A 1 381 ? -40.338 12.414 2.331 1.00 52.25 381 MET A O 1
ATOM 3073 N N . THR A 1 382 ? -38.528 13.590 2.934 1.00 49.25 382 THR A N 1
ATOM 3074 C CA . THR A 1 382 ? -39.106 14.131 4.180 1.00 49.25 382 THR A CA 1
ATOM 3075 C C . THR A 1 382 ? -39.932 15.413 4.007 1.00 49.25 382 THR A C 1
ATOM 3077 O O . THR A 1 382 ? -40.515 15.881 4.984 1.00 49.25 382 THR A O 1
ATOM 3080 N N . PHE A 1 383 ? -40.033 15.973 2.794 1.00 41.81 383 PHE A N 1
ATOM 3081 C CA . PHE A 1 383 ? -40.883 17.134 2.498 1.00 41.81 383 PHE A CA 1
ATOM 3082 C C . PHE A 1 383 ? -41.850 16.841 1.341 1.00 41.81 383 PHE A C 1
ATOM 3084 O O . PHE A 1 383 ? -41.451 16.650 0.195 1.00 41.81 383 PHE A O 1
ATOM 3091 N N . HIS A 1 384 ? -43.151 16.809 1.644 1.00 38.34 384 HIS A N 1
ATOM 3092 C CA . HIS A 1 384 ? -44.205 16.513 0.672 1.00 38.34 384 HIS A CA 1
ATOM 3093 C C . HIS A 1 384 ? -44.692 17.756 -0.096 1.00 38.34 384 HIS A C 1
ATOM 3095 O O . HIS A 1 384 ? -45.463 18.544 0.450 1.00 38.34 384 HIS A O 1
ATOM 3101 N N . THR A 1 385 ? -44.408 17.828 -1.401 1.00 32.09 385 THR A N 1
ATOM 3102 C CA . THR A 1 385 ? -45.265 18.532 -2.381 1.00 32.09 385 THR A CA 1
ATOM 3103 C C . THR A 1 385 ? -45.097 17.929 -3.792 1.00 32.09 385 THR A C 1
ATOM 3105 O O . THR A 1 385 ? -43.977 17.577 -4.159 1.00 32.09 385 THR A O 1
ATOM 3108 N N . PRO A 1 386 ? -46.167 17.751 -4.600 1.00 49.00 386 PRO A N 1
ATOM 3109 C CA . PRO A 1 386 ? -46.095 16.962 -5.836 1.00 49.00 386 PRO A CA 1
ATOM 3110 C C . PRO A 1 386 ? -45.895 17.808 -7.111 1.00 49.00 386 PRO A C 1
ATOM 3112 O O . PRO A 1 386 ? -46.649 18.746 -7.361 1.00 49.00 386 PRO A O 1
ATOM 3115 N N . GLY A 1 387 ? -44.952 17.415 -7.979 1.00 35.41 387 GLY A N 1
ATOM 3116 C CA . GLY A 1 387 ? -44.677 18.097 -9.255 1.00 35.41 387 GLY A CA 1
ATOM 3117 C C . GLY A 1 387 ? -43.924 17.229 -10.275 1.00 35.41 387 GLY A C 1
ATOM 3118 O O . GLY A 1 387 ? -42.725 17.026 -10.165 1.00 35.41 387 GLY A O 1
ATOM 3119 N N . LYS A 1 388 ? -44.669 16.707 -11.254 1.00 37.66 388 LYS A N 1
ATOM 3120 C CA . LYS A 1 388 ? -44.287 15.862 -12.408 1.00 37.66 388 LYS A CA 1
ATOM 3121 C C . LYS A 1 388 ? -42.912 16.126 -13.079 1.00 37.66 388 LYS A C 1
ATOM 3123 O O . LYS A 1 388 ? -42.646 17.265 -13.425 1.00 37.66 388 LYS A O 1
ATOM 3128 N N . THR A 1 389 ? -42.221 15.025 -13.446 1.00 36.62 389 THR A N 1
ATOM 3129 C CA . THR A 1 389 ? -41.425 14.772 -14.696 1.00 36.62 389 THR A CA 1
ATOM 3130 C C . THR A 1 389 ? -40.317 15.761 -15.123 1.00 36.62 389 THR A C 1
ATOM 3132 O O . THR A 1 389 ? -40.546 16.956 -15.143 1.00 36.62 389 THR A O 1
ATOM 3135 N N . ALA A 1 390 ? -39.146 15.363 -15.638 1.00 35.84 390 ALA A N 1
ATOM 3136 C CA . ALA A 1 390 ? -38.539 14.052 -15.923 1.00 35.84 390 ALA A CA 1
ATOM 3137 C C . ALA A 1 390 ? -36.999 14.209 -16.052 1.00 35.84 390 ALA A C 1
ATOM 3139 O O . ALA A 1 390 ? -36.507 15.329 -16.043 1.00 35.84 390 ALA A O 1
ATOM 3140 N N . ASN A 1 391 ? -36.281 13.081 -16.166 1.00 43.25 391 ASN A N 1
ATOM 3141 C CA . ASN A 1 391 ? -34.884 12.892 -16.605 1.00 43.25 391 ASN A CA 1
ATOM 3142 C C . ASN A 1 391 ? -33.912 14.091 -16.618 1.00 43.25 391 ASN A C 1
ATOM 3144 O O . ASN A 1 391 ? -34.029 14.980 -17.454 1.00 43.25 391 ASN A O 1
ATOM 3148 N N . ASN A 1 392 ? -32.801 13.952 -15.884 1.00 32.31 392 ASN A N 1
ATOM 3149 C CA . ASN A 1 392 ? -31.490 14.254 -16.463 1.00 32.31 392 ASN A CA 1
ATOM 3150 C C . ASN A 1 392 ? -30.366 13.420 -15.824 1.00 32.31 392 ASN A C 1
ATOM 3152 O O . ASN A 1 392 ? -30.179 13.416 -14.608 1.00 32.31 392 ASN A O 1
ATOM 3156 N N . SER A 1 393 ? -29.601 12.736 -16.676 1.00 40.31 393 SER A N 1
ATOM 3157 C CA . SER A 1 393 ? -28.185 12.420 -16.446 1.00 40.31 393 SER A CA 1
ATOM 3158 C C . SER A 1 393 ? -27.408 13.734 -16.234 1.00 40.31 393 SER A C 1
ATOM 3160 O O . SER A 1 393 ? -27.769 14.756 -16.799 1.00 40.31 393 SER A O 1
ATOM 3162 N N . GLY A 1 394 ? -26.348 13.822 -15.435 1.00 43.53 394 GLY A N 1
ATOM 3163 C CA . GLY A 1 394 ? -25.370 12.782 -15.137 1.00 43.53 394 GLY A CA 1
ATOM 3164 C C . GLY A 1 394 ? -24.079 13.052 -15.914 1.00 43.53 394 GLY A C 1
ATOM 3165 O O . GLY A 1 394 ? -23.789 12.316 -16.843 1.00 43.53 394 GLY A O 1
ATOM 3166 N N . ILE A 1 395 ? -23.344 14.105 -15.532 1.00 37.91 395 ILE A N 1
ATOM 3167 C CA . ILE A 1 395 ? -21.952 14.430 -15.904 1.00 37.91 395 ILE A CA 1
ATOM 3168 C C . ILE A 1 395 ? -21.369 15.266 -14.750 1.00 37.91 395 ILE A C 1
ATOM 3170 O O . ILE A 1 395 ? -22.045 16.158 -14.236 1.00 37.91 395 ILE A O 1
ATOM 3174 N N . SER A 1 396 ? -20.138 14.970 -14.323 1.00 40.19 396 SER A N 1
ATOM 3175 C CA . SER A 1 396 ? -19.398 15.766 -13.331 1.00 40.19 396 SER A CA 1
ATOM 3176 C C . SER A 1 396 ? -18.389 16.711 -14.014 1.00 40.19 396 SER A C 1
ATOM 3178 O O . SER A 1 396 ? -18.031 16.491 -15.174 1.00 40.19 396 SER A O 1
ATOM 3180 N N . PRO A 1 397 ? -17.929 17.783 -13.341 1.00 50.22 397 PRO A N 1
ATOM 3181 C CA . PRO A 1 397 ? -17.107 18.812 -13.971 1.00 50.22 397 PRO A CA 1
ATOM 3182 C C . PRO A 1 397 ? -15.605 18.582 -13.754 1.00 50.22 397 PRO A C 1
ATOM 3184 O O . PRO A 1 397 ? -15.179 18.390 -12.617 1.00 50.22 397 PRO A O 1
ATOM 3187 N N . PHE A 1 398 ? -14.771 18.732 -14.793 1.00 35.75 398 PHE A N 1
ATOM 3188 C CA . PHE A 1 398 ? -13.370 19.138 -14.599 1.00 35.75 398 PHE A CA 1
ATOM 3189 C C . PHE A 1 398 ? -12.696 19.708 -15.862 1.00 35.75 398 PHE A C 1
ATOM 3191 O O . PHE A 1 398 ? -12.901 19.202 -16.959 1.00 35.75 398 PHE A O 1
ATOM 3198 N N . ARG A 1 399 ? -11.758 20.648 -15.629 1.00 38.00 399 ARG A N 1
ATOM 3199 C CA . ARG A 1 399 ? -10.788 21.287 -16.561 1.00 38.00 399 ARG A CA 1
ATOM 3200 C C . ARG A 1 399 ? -11.313 22.444 -17.434 1.00 38.00 399 ARG A C 1
ATOM 3202 O O . ARG A 1 399 ? -12.419 22.372 -17.936 1.00 38.00 399 ARG A O 1
ATOM 3209 N N . ARG A 1 400 ? -10.527 23.504 -17.707 1.00 38.00 400 ARG A N 1
ATOM 3210 C CA . ARG A 1 400 ? -9.310 24.081 -17.057 1.00 38.00 400 ARG A CA 1
ATOM 3211 C C . ARG A 1 400 ? -9.011 25.458 -17.694 1.00 38.00 400 ARG A C 1
ATOM 3213 O O . ARG A 1 400 ? -9.163 25.581 -18.899 1.00 38.00 400 ARG A O 1
ATOM 3220 N N . HIS A 1 401 ? -8.398 26.362 -16.916 1.00 33.44 401 HIS A N 1
ATOM 3221 C CA . HIS A 1 401 ? -7.591 27.524 -17.372 1.00 33.44 401 HIS A CA 1
ATOM 3222 C C . HIS A 1 401 ? -8.377 28.652 -18.115 1.00 33.44 401 HIS A C 1
ATOM 3224 O O . HIS A 1 401 ? -9.487 28.434 -18.569 1.00 33.44 401 HIS A O 1
ATOM 3230 N N . SER A 1 402 ? -7.925 29.916 -18.194 1.00 31.28 402 SER A N 1
ATOM 3231 C CA . SER A 1 402 ? -6.604 30.500 -17.875 1.00 31.28 402 SER A CA 1
ATOM 3232 C C . SER A 1 402 ? -6.684 32.000 -17.514 1.00 31.28 402 SER A C 1
ATOM 3234 O O . SER A 1 402 ? -7.400 32.733 -18.177 1.00 31.28 402 SER A O 1
ATOM 3236 N N . LEU A 1 403 ? -5.833 32.435 -16.566 1.00 34.69 403 LEU A N 1
ATOM 3237 C CA . LEU A 1 403 ? -5.123 33.738 -16.490 1.00 34.69 403 LEU A CA 1
ATOM 3238 C C . LEU A 1 403 ? -5.912 35.077 -16.570 1.00 34.69 403 LEU A C 1
ATOM 3240 O O . LEU A 1 403 ? -6.457 35.418 -17.610 1.00 34.69 403 LEU A O 1
ATOM 3244 N N . SER A 1 404 ? -5.734 35.969 -15.575 1.00 34.81 404 SER A N 1
ATOM 3245 C CA . SER A 1 404 ? -4.758 37.092 -15.671 1.00 34.81 404 SER A CA 1
ATOM 3246 C C . SER A 1 404 ? -4.983 38.263 -14.670 1.00 34.81 404 SER A C 1
ATOM 3248 O O . SER A 1 404 ? -5.938 39.018 -14.790 1.00 34.81 404 SER A O 1
ATOM 3250 N N . VAL A 1 405 ? -3.991 38.479 -13.786 1.00 37.28 405 VAL A N 1
ATOM 3251 C CA . VAL A 1 405 ? -3.451 39.793 -13.325 1.00 37.28 405 VAL A CA 1
ATOM 3252 C C . VAL A 1 405 ? -4.211 40.709 -12.317 1.00 37.28 405 VAL A C 1
ATOM 3254 O O . VAL A 1 405 ? -5.347 41.118 -12.509 1.00 37.28 405 VAL A O 1
ATOM 3257 N N . ARG A 1 406 ? -3.419 41.184 -11.325 1.00 35.69 406 ARG A N 1
ATOM 3258 C CA . ARG A 1 406 ? -3.550 42.370 -10.425 1.00 35.69 406 ARG A CA 1
ATOM 3259 C C . ARG A 1 406 ? -4.482 42.346 -9.192 1.00 35.69 406 ARG A C 1
ATOM 3261 O O . ARG A 1 406 ? -5.580 42.885 -9.183 1.00 35.69 406 ARG A O 1
ATOM 3268 N N . SER A 1 407 ? -3.887 41.962 -8.063 1.00 42.09 407 SER A N 1
ATOM 3269 C CA . SER A 1 407 ? -3.948 42.713 -6.788 1.00 42.09 407 SER A CA 1
ATOM 3270 C C . SER A 1 407 ? -2.936 43.903 -6.822 1.00 42.09 407 SER A C 1
ATOM 3272 O O . SER A 1 407 ? -2.238 44.015 -7.839 1.00 42.09 407 SER A O 1
ATOM 3274 N N . PRO A 1 408 ? -2.775 44.798 -5.803 1.00 56.12 408 PRO A N 1
ATOM 3275 C CA . PRO A 1 408 ? -3.362 44.821 -4.442 1.00 56.12 408 PRO A CA 1
ATOM 3276 C C . PRO A 1 408 ? -3.836 46.205 -3.890 1.00 56.12 408 PRO A C 1
ATOM 3278 O O . PRO A 1 408 ? -3.387 47.245 -4.364 1.00 56.12 408 PRO A O 1
ATOM 3281 N N . LYS A 1 409 ? -4.612 46.219 -2.780 1.00 35.78 409 LYS A N 1
ATOM 3282 C CA . LYS A 1 409 ? -4.230 46.795 -1.449 1.00 35.78 409 LYS A CA 1
ATOM 3283 C C . LYS A 1 409 ? -5.411 47.090 -0.489 1.00 35.78 409 LYS A C 1
ATOM 3285 O O . LYS A 1 409 ? -6.259 47.912 -0.803 1.00 35.78 409 LYS A O 1
ATOM 3290 N N . THR A 1 410 ? -5.269 46.588 0.752 1.00 39.97 410 THR A N 1
ATOM 3291 C CA . THR A 1 410 ? -5.700 47.185 2.053 1.00 39.97 410 THR A CA 1
ATOM 3292 C C . THR A 1 410 ? -7.209 47.345 2.375 1.00 39.97 410 THR A C 1
ATOM 3294 O O . THR A 1 410 ? -8.006 47.494 1.461 1.00 39.97 410 THR A O 1
ATOM 3297 N N . PRO A 1 411 ? -7.606 47.462 3.667 1.00 46.31 411 PRO A N 1
ATOM 3298 C CA . PRO A 1 411 ? -7.198 46.609 4.799 1.00 46.31 411 PRO A CA 1
ATOM 3299 C C . PRO A 1 411 ? -8.341 46.275 5.805 1.00 46.31 411 PRO A C 1
ATOM 3301 O O . PRO A 1 411 ? -9.273 47.050 5.977 1.00 46.31 411 PRO A O 1
ATOM 3304 N N . GLY A 1 412 ? -8.147 45.224 6.616 1.00 35.41 412 GLY A N 1
ATOM 3305 C CA . GLY A 1 412 ? -8.597 45.199 8.020 1.00 35.41 412 GLY A CA 1
ATOM 3306 C C . GLY A 1 412 ? -9.924 44.510 8.390 1.00 35.41 412 GLY A C 1
ATOM 3307 O O . GLY A 1 412 ? -10.958 44.743 7.780 1.00 35.41 412 GLY A O 1
ATOM 3308 N N . GLY A 1 413 ? -9.875 43.779 9.513 1.00 40.09 413 GLY A N 1
ATOM 3309 C CA . GLY A 1 413 ? -10.982 43.662 10.477 1.00 40.09 413 GLY A CA 1
ATOM 3310 C C . GLY A 1 413 ? -11.973 42.500 10.282 1.00 40.09 413 GLY A C 1
ATOM 3311 O O . GLY A 1 413 ? -12.615 42.425 9.239 1.00 40.09 413 GLY A O 1
ATOM 3312 N N . PRO A 1 414 ? -12.167 41.618 11.285 1.00 57.72 414 PRO A N 1
ATOM 3313 C CA . PRO A 1 414 ? -13.158 40.547 11.217 1.00 57.72 414 PRO A CA 1
ATOM 3314 C C . PRO A 1 414 ? -14.536 41.023 11.705 1.00 57.72 414 PRO A C 1
ATOM 3316 O O . PRO A 1 414 ? -14.655 41.552 12.810 1.00 57.72 414 PRO A O 1
ATOM 3319 N N . LEU A 1 415 ? -15.593 40.773 10.927 1.00 37.25 415 LEU A N 1
ATOM 3320 C CA . LEU A 1 415 ? -16.979 40.979 11.360 1.00 37.25 415 LEU A CA 1
ATOM 3321 C C . LEU A 1 415 ? -17.856 39.761 11.047 1.00 37.25 415 LEU A C 1
ATOM 3323 O O . LEU A 1 415 ? -18.299 39.541 9.924 1.00 37.25 415 LEU A O 1
ATOM 3327 N N . ARG A 1 416 ? -18.019 38.962 12.105 1.00 44.59 416 ARG A N 1
ATOM 3328 C CA . ARG A 1 416 ? -19.270 38.434 12.677 1.00 44.59 416 ARG A CA 1
ATOM 3329 C C . ARG A 1 416 ? -20.591 38.625 11.894 1.00 44.59 416 ARG A C 1
ATOM 3331 O O . ARG A 1 416 ? -20.858 39.676 11.327 1.00 44.59 416 ARG A O 1
ATOM 3338 N N . ASP A 1 417 ? -21.468 37.640 12.102 1.00 38.03 417 ASP A N 1
ATOM 3339 C CA . ASP A 1 417 ? -22.934 37.664 11.938 1.00 38.03 417 ASP A CA 1
ATOM 3340 C C . ASP A 1 417 ? -23.522 37.437 10.526 1.00 38.03 417 ASP A C 1
ATOM 3342 O O . ASP A 1 417 ? -24.069 38.317 9.862 1.00 38.03 417 ASP A O 1
ATOM 3346 N N . MET A 1 418 ? -23.546 36.158 10.135 1.00 42.59 418 MET A N 1
ATOM 3347 C CA . MET A 1 418 ? -24.386 35.620 9.055 1.00 42.59 418 MET A CA 1
ATOM 3348 C C . MET A 1 418 ? -25.872 35.599 9.465 1.00 42.59 418 MET A C 1
ATOM 3350 O O . MET A 1 418 ? -26.325 34.641 10.088 1.00 42.59 418 MET A O 1
ATOM 3354 N N . SER A 1 419 ? -26.651 36.630 9.109 1.00 49.22 419 SER A N 1
ATOM 3355 C CA . SER A 1 419 ? -28.098 36.675 9.424 1.00 49.22 419 SER A CA 1
ATOM 3356 C C . SER A 1 419 ? -29.004 37.349 8.375 1.00 49.22 419 SER A C 1
ATOM 3358 O O . SER A 1 419 ? -30.086 37.817 8.717 1.00 49.22 419 SER A O 1
ATOM 3360 N N . TRP A 1 420 ? -28.610 37.389 7.091 1.00 44.72 420 TRP A N 1
ATOM 3361 C CA . TRP A 1 420 ? -29.394 38.081 6.041 1.00 44.72 420 TRP A CA 1
ATOM 3362 C C . TRP A 1 420 ? -29.850 37.257 4.825 1.00 44.72 420 TRP A C 1
ATOM 3364 O O . TRP A 1 420 ? -30.603 37.771 4.005 1.00 44.72 420 TRP A O 1
ATOM 3374 N N . LEU A 1 421 ? -29.512 35.964 4.725 1.00 41.66 421 LEU A N 1
ATOM 3375 C CA . LEU A 1 421 ? -30.044 35.071 3.673 1.00 41.66 421 LEU A CA 1
ATOM 3376 C C . LEU A 1 421 ? -31.374 34.388 4.058 1.00 41.66 421 LEU A C 1
ATOM 3378 O O . LEU A 1 421 ? -31.645 33.243 3.705 1.00 41.66 421 LEU A O 1
ATOM 3382 N N . GLN A 1 422 ? -32.241 35.139 4.740 1.00 39.66 422 GLN A N 1
ATOM 3383 C CA . GLN A 1 422 ? -33.687 34.920 4.740 1.00 39.66 422 GLN A CA 1
ATOM 3384 C C . GLN A 1 422 ? -34.373 36.191 4.233 1.00 39.66 422 GLN A C 1
ATOM 3386 O O . GLN A 1 422 ? -34.804 37.038 5.010 1.00 39.66 422 GLN A O 1
ATOM 3391 N N . THR A 1 423 ? -34.494 36.316 2.913 1.00 35.91 423 THR A N 1
ATOM 3392 C CA . THR A 1 423 ? -35.361 37.322 2.285 1.00 35.91 423 THR A CA 1
ATOM 3393 C C . THR A 1 423 ? -36.240 36.660 1.231 1.00 35.91 423 THR A C 1
ATOM 3395 O O . THR A 1 423 ? -35.862 36.444 0.085 1.00 35.91 423 THR A O 1
ATOM 3398 N N . THR A 1 424 ? -37.419 36.270 1.709 1.00 41.06 424 THR A N 1
ATOM 3399 C CA . THR A 1 424 ? -38.711 36.280 1.013 1.00 41.06 424 THR A CA 1
ATOM 3400 C C . THR A 1 424 ? -38.718 36.557 -0.496 1.00 41.06 424 THR A C 1
ATOM 3402 O O . THR A 1 424 ? -38.493 37.682 -0.937 1.00 41.06 424 THR A O 1
ATOM 3405 N N . MET A 1 425 ? -39.178 35.544 -1.233 1.00 46.31 425 MET A N 1
ATOM 3406 C CA . MET A 1 425 ? -40.044 35.644 -2.417 1.00 46.31 425 MET A CA 1
ATOM 3407 C C . MET A 1 425 ? -40.704 37.027 -2.604 1.00 46.31 425 MET A C 1
ATOM 3409 O O . MET A 1 425 ? -41.609 37.390 -1.845 1.00 46.31 425 MET A O 1
ATOM 3413 N N . HIS A 1 426 ? -40.313 37.756 -3.651 1.00 41.06 426 HIS A N 1
ATOM 3414 C CA . HIS A 1 426 ? -41.109 38.850 -4.210 1.00 41.06 426 HIS A CA 1
ATOM 3415 C C . HIS A 1 426 ? -41.078 38.803 -5.739 1.00 41.06 426 HIS A C 1
ATOM 3417 O O . HIS A 1 426 ? -40.054 39.037 -6.378 1.00 41.06 426 HIS A O 1
ATOM 3423 N N . GLU A 1 427 ? -42.232 38.464 -6.308 1.00 49.09 427 GLU A N 1
ATOM 3424 C CA . GLU A 1 427 ? -42.522 38.553 -7.735 1.00 49.09 427 GLU A CA 1
ATOM 3425 C C . GLU A 1 427 ? -42.694 40.032 -8.124 1.00 49.09 427 GLU A C 1
ATOM 3427 O O . GLU A 1 427 ? -43.316 40.801 -7.391 1.00 49.09 427 GLU A O 1
ATOM 3432 N N . GLY A 1 428 ? -42.171 40.438 -9.284 1.00 53.41 428 GLY A N 1
ATOM 3433 C CA . GLY A 1 428 ? -42.395 41.786 -9.822 1.00 53.41 428 GLY A CA 1
ATOM 3434 C C . GLY A 1 428 ? -41.354 42.224 -10.850 1.00 53.41 428 GLY A C 1
ATOM 3435 O O . GLY A 1 428 ? -41.703 42.533 -11.984 1.00 53.41 428 GLY A O 1
ATOM 3436 N N . GLU A 1 429 ? -40.071 42.197 -10.482 1.00 52.75 429 GLU A N 1
ATOM 3437 C CA . GLU A 1 429 ? -38.985 42.785 -11.293 1.00 52.75 429 GLU A CA 1
ATOM 3438 C C . GLU A 1 429 ? -38.079 41.744 -11.981 1.00 52.75 429 GLU A C 1
ATOM 3440 O O . GLU A 1 429 ? -37.225 42.090 -12.793 1.00 52.75 429 GLU A O 1
ATOM 3445 N N . SER A 1 430 ? -38.282 40.450 -11.715 1.00 52.31 430 SER A N 1
ATOM 3446 C CA . SER A 1 430 ? -37.488 39.355 -12.303 1.00 52.31 430 SER A CA 1
ATOM 3447 C C . SER A 1 430 ? -37.892 38.990 -13.739 1.00 52.31 430 SER A C 1
ATOM 3449 O O . SER A 1 430 ? -37.115 38.360 -14.452 1.00 52.31 430 SER A O 1
ATOM 3451 N N . ALA A 1 431 ? -39.097 39.372 -14.175 1.00 57.72 431 ALA A N 1
ATOM 3452 C CA . ALA A 1 431 ? -39.655 39.030 -15.487 1.00 57.72 431 ALA A CA 1
ATOM 3453 C C . ALA A 1 431 ? -38.744 39.361 -16.696 1.00 57.72 431 ALA A C 1
ATOM 3455 O O . ALA A 1 431 ? -38.566 38.475 -17.533 1.00 57.72 431 ALA A O 1
ATOM 3456 N N . PRO A 1 432 ? -38.113 40.554 -16.811 1.00 66.75 432 PRO A N 1
ATOM 3457 C CA . PRO A 1 432 ? -37.184 40.831 -17.911 1.00 66.75 432 PRO A CA 1
ATOM 3458 C C . PRO A 1 432 ? -35.923 39.957 -17.873 1.00 66.75 432 PRO A C 1
ATOM 3460 O O . PRO A 1 432 ? -35.405 39.608 -18.928 1.00 66.75 432 PRO A O 1
ATOM 3463 N N . PHE A 1 433 ? -35.445 39.550 -16.691 1.00 69.31 433 PHE A N 1
ATOM 3464 C CA . PHE A 1 433 ? -34.296 38.646 -16.590 1.00 69.31 433 PHE A CA 1
ATOM 3465 C C . PHE A 1 433 ? -34.652 37.218 -17.002 1.00 69.31 433 PHE A C 1
ATOM 3467 O O . PHE A 1 433 ? -33.847 36.575 -17.664 1.00 69.31 433 PHE A O 1
ATOM 3474 N N . PHE A 1 434 ? -35.856 36.731 -16.684 1.00 75.94 434 PHE A N 1
ATOM 3475 C CA . PHE A 1 434 ? -36.320 35.444 -17.208 1.00 75.94 434 PHE A CA 1
ATOM 3476 C C . PHE A 1 434 ? -36.505 35.480 -18.729 1.00 75.94 434 PHE A C 1
ATOM 3478 O O . PHE A 1 434 ? -36.048 34.559 -19.395 1.00 75.94 434 PHE A O 1
ATOM 3485 N N . ALA A 1 435 ? -37.060 36.563 -19.284 1.00 78.06 435 ALA A N 1
ATOM 3486 C CA . ALA A 1 435 ? -37.168 36.740 -20.733 1.00 78.06 435 ALA A CA 1
ATOM 3487 C C . ALA A 1 435 ? -35.793 36.797 -21.429 1.00 78.06 435 ALA A C 1
ATOM 3489 O O . ALA A 1 435 ? -35.612 36.178 -22.474 1.00 78.06 435 ALA A O 1
ATOM 3490 N N . GLU A 1 436 ? -34.800 37.476 -20.843 1.00 80.69 436 GLU A N 1
ATOM 3491 C CA . GLU A 1 436 ? -33.441 37.507 -21.402 1.00 80.69 436 GLU A CA 1
ATOM 3492 C C . GLU A 1 436 ? -32.711 36.163 -21.214 1.00 80.69 436 GLU A C 1
ATOM 3494 O O . GLU A 1 436 ? -31.960 35.753 -22.091 1.00 80.69 436 GLU A O 1
ATOM 3499 N N . ILE A 1 437 ? -32.971 35.414 -20.134 1.00 79.62 437 ILE A N 1
ATOM 3500 C CA . ILE A 1 437 ? -32.466 34.039 -19.962 1.00 79.62 437 ILE A CA 1
ATOM 3501 C C . ILE A 1 437 ? -33.101 33.087 -20.985 1.00 79.62 437 ILE A C 1
ATOM 3503 O O . ILE A 1 437 ? -32.394 32.251 -21.542 1.00 79.62 437 ILE A O 1
ATOM 3507 N N . GLU A 1 438 ? -34.402 33.196 -21.262 1.00 81.38 438 GLU A N 1
ATOM 3508 C CA . GLU A 1 438 ? -35.073 32.421 -22.316 1.00 81.38 438 GLU A CA 1
ATOM 3509 C C . GLU A 1 438 ? -34.547 32.789 -23.704 1.00 81.38 438 GLU A C 1
ATOM 3511 O O . GLU A 1 438 ? -34.277 31.901 -24.511 1.00 81.38 438 GLU A O 1
ATOM 3516 N N . ARG A 1 439 ? -34.308 34.078 -23.961 1.00 91.81 439 ARG A N 1
ATOM 3517 C CA . ARG A 1 439 ? -33.678 34.544 -25.196 1.00 91.81 439 ARG A CA 1
ATOM 3518 C C . ARG A 1 439 ? -32.255 34.010 -25.354 1.00 91.81 439 ARG A C 1
ATOM 3520 O O . ARG A 1 439 ? -31.934 33.481 -26.410 1.00 91.81 439 ARG A O 1
ATOM 3527 N N . LEU A 1 440 ? -31.416 34.116 -24.324 1.00 86.44 440 LEU A N 1
ATOM 3528 C CA . LEU A 1 440 ? -30.041 33.609 -24.345 1.00 86.44 440 LEU A CA 1
ATOM 3529 C C . LEU A 1 440 ? -29.994 32.082 -24.464 1.00 86.44 440 LEU A C 1
ATOM 3531 O O . LEU A 1 440 ? -29.074 31.561 -25.084 1.00 86.44 440 LEU A O 1
ATOM 3535 N N . ARG A 1 441 ? -30.987 31.365 -23.919 1.00 84.69 441 ARG A N 1
ATOM 3536 C CA . ARG A 1 441 ? -31.171 29.925 -24.157 1.00 84.69 441 ARG A CA 1
ATOM 3537 C C . ARG A 1 441 ? -31.533 29.644 -25.608 1.00 84.69 441 ARG A C 1
ATOM 3539 O O . ARG A 1 441 ? -30.846 28.853 -26.226 1.00 84.69 441 ARG A O 1
ATOM 3546 N N . PHE A 1 442 ? -32.507 30.348 -26.180 1.00 91.38 442 PHE A N 1
ATOM 3547 C CA . PHE A 1 442 ? -32.872 30.192 -27.590 1.00 91.38 442 PHE A CA 1
ATOM 3548 C C . PHE A 1 442 ? -31.720 30.548 -28.549 1.00 91.38 442 PHE A C 1
ATOM 3550 O O . PHE A 1 442 ? -31.521 29.876 -29.557 1.00 91.38 442 PHE A O 1
ATOM 3557 N N . GLU A 1 443 ? -30.928 31.579 -28.236 1.00 87.19 443 GLU A N 1
ATOM 3558 C CA . GLU A 1 443 ? -29.718 31.927 -28.991 1.00 87.19 443 GLU A CA 1
ATOM 3559 C C . GLU A 1 443 ? -28.608 30.867 -28.823 1.00 87.19 443 GLU A C 1
ATOM 3561 O O . GLU A 1 443 ? -27.900 30.595 -29.790 1.00 87.19 443 GLU A O 1
ATOM 3566 N N . LEU A 1 444 ? -28.492 30.214 -27.656 1.00 89.31 444 LEU A N 1
ATOM 3567 C CA . LEU A 1 444 ? -27.600 29.064 -27.428 1.00 89.31 444 LEU A CA 1
ATOM 3568 C C . LEU A 1 444 ? -28.058 27.802 -28.161 1.00 89.31 444 LEU A C 1
ATOM 3570 O O . LEU A 1 444 ? -27.243 27.168 -28.820 1.00 89.31 444 LEU A O 1
ATOM 3574 N N . ASP A 1 445 ? -29.338 27.447 -28.072 1.00 88.94 445 ASP A N 1
ATOM 3575 C CA . ASP A 1 445 ? -29.914 26.269 -28.722 1.00 88.94 445 ASP A CA 1
ATOM 3576 C C . ASP A 1 445 ? -29.759 26.392 -30.242 1.00 88.94 445 ASP A C 1
ATOM 3578 O O . ASP A 1 445 ? -29.217 25.495 -30.880 1.00 88.94 445 ASP A O 1
ATOM 3582 N N . ARG A 1 446 ? -30.074 27.565 -30.806 1.00 90.81 446 ARG A N 1
ATOM 3583 C CA . ARG A 1 446 ? -29.813 27.875 -32.216 1.00 90.81 446 ARG A CA 1
ATOM 3584 C C . ARG A 1 446 ? -28.320 27.863 -32.569 1.00 90.81 446 ARG A C 1
ATOM 3586 O O . ARG A 1 446 ? -27.968 27.478 -33.680 1.00 90.81 446 ARG A O 1
ATOM 3593 N N . ALA A 1 447 ? -27.434 28.315 -31.680 1.00 88.12 447 ALA A N 1
ATOM 3594 C CA . ALA A 1 447 ? -25.992 28.258 -31.926 1.00 88.12 447 ALA A CA 1
ATOM 3595 C C . ALA A 1 447 ? -25.458 26.817 -31.894 1.00 88.12 447 ALA A C 1
ATOM 3597 O O . ALA A 1 447 ? -24.542 26.511 -32.653 1.00 88.12 447 ALA A O 1
ATOM 3598 N N . ASN A 1 448 ? -26.043 25.943 -31.069 1.00 89.19 448 ASN A N 1
ATOM 3599 C CA . ASN A 1 448 ? -25.750 24.512 -31.043 1.00 89.19 448 ASN A CA 1
ATOM 3600 C C . ASN A 1 448 ? -26.278 23.829 -32.312 1.00 89.19 448 ASN A C 1
ATOM 3602 O O . ASN A 1 448 ? -25.504 23.156 -32.980 1.00 89.19 448 ASN A O 1
ATOM 3606 N N . GLU A 1 449 ? -27.520 24.108 -32.728 1.00 89.69 449 GLU A N 1
ATOM 3607 C CA . GLU A 1 449 ? -28.051 23.667 -34.028 1.00 89.69 449 GLU A CA 1
ATOM 3608 C C . GLU A 1 449 ? -27.137 24.121 -35.183 1.00 89.69 449 GLU A C 1
ATOM 3610 O O . GLU A 1 449 ? -26.811 23.324 -36.051 1.00 89.69 449 GLU A O 1
ATOM 3615 N N . GLU A 1 450 ? -26.631 25.364 -35.172 1.00 90.12 450 GLU A N 1
ATOM 3616 C CA . GLU A 1 450 ? -25.680 25.874 -36.178 1.00 90.12 450 GLU A CA 1
ATOM 3617 C C . GLU A 1 450 ? -24.244 25.316 -36.031 1.00 90.12 450 GLU A C 1
ATOM 3619 O O . GLU A 1 450 ? -23.392 25.578 -36.888 1.00 90.12 450 GLU A O 1
ATOM 3624 N N . ILE A 1 451 ? -23.926 24.613 -34.942 1.00 85.81 451 ILE A N 1
ATOM 3625 C CA . ILE A 1 451 ? -22.684 23.843 -34.777 1.00 85.81 451 ILE A CA 1
ATOM 3626 C C . ILE A 1 451 ? -22.895 22.436 -35.328 1.00 85.81 451 ILE A C 1
ATOM 3628 O O . ILE A 1 451 ? -22.071 21.998 -36.126 1.00 85.81 451 ILE A O 1
ATOM 3632 N N . ASP A 1 452 ? -24.006 21.784 -34.996 1.00 90.94 452 ASP A N 1
ATOM 3633 C CA . ASP A 1 452 ? -24.367 20.458 -35.501 1.00 90.94 452 ASP A CA 1
ATOM 3634 C C . ASP A 1 452 ? -24.511 20.487 -37.039 1.00 90.94 452 ASP A C 1
ATOM 3636 O O . ASP A 1 452 ? -23.826 19.738 -37.731 1.00 90.94 452 ASP A O 1
ATOM 3640 N N . ASP A 1 453 ? -25.207 21.487 -37.599 1.00 89.12 453 ASP A N 1
ATOM 3641 C CA . ASP A 1 453 ? -25.287 21.759 -39.050 1.00 89.12 453 ASP A CA 1
ATOM 3642 C C . ASP A 1 453 ? -23.907 21.923 -39.726 1.00 89.12 453 ASP A C 1
ATOM 3644 O O . ASP A 1 453 ? -23.762 21.729 -40.937 1.00 89.12 453 ASP A O 1
ATOM 3648 N N . LYS A 1 454 ? -22.888 22.373 -38.979 1.00 86.94 454 LYS A N 1
ATOM 3649 C CA . LYS A 1 454 ? -21.509 22.521 -39.476 1.00 86.94 454 LYS A CA 1
ATOM 3650 C C . LYS A 1 454 ? -20.697 21.247 -39.293 1.00 86.94 454 LYS A C 1
ATOM 3652 O O . LYS A 1 454 ? -19.817 21.011 -40.116 1.00 86.94 454 LYS A O 1
ATOM 3657 N N . LEU A 1 455 ? -20.970 20.457 -38.257 1.00 81.00 455 LEU A N 1
ATOM 3658 C CA . LEU A 1 455 ? -20.378 19.138 -38.063 1.00 81.00 455 LEU A CA 1
ATOM 3659 C C . LEU A 1 455 ? -20.857 18.191 -39.165 1.00 81.00 455 LEU A C 1
ATOM 3661 O O . LEU A 1 455 ? -20.007 17.661 -39.871 1.00 81.00 455 LEU A O 1
ATOM 3665 N N . ASP A 1 456 ? -22.161 18.126 -39.441 1.00 86.12 456 ASP A N 1
ATOM 3666 C CA . ASP A 1 456 ? -22.731 17.342 -40.548 1.00 86.12 456 ASP A CA 1
ATOM 3667 C C . ASP A 1 456 ? -22.084 17.712 -41.898 1.00 86.12 456 ASP A C 1
ATOM 3669 O O . ASP A 1 456 ? -21.634 16.851 -42.652 1.00 86.12 456 ASP A O 1
ATOM 3673 N N . ARG A 1 457 ? -21.922 19.013 -42.186 1.00 83.81 457 ARG A N 1
ATOM 3674 C CA . ARG A 1 457 ? -21.246 19.482 -43.415 1.00 83.81 457 ARG A CA 1
ATOM 3675 C C . ARG A 1 457 ? -19.747 19.171 -43.450 1.00 83.81 457 ARG A C 1
ATOM 3677 O O . ARG A 1 457 ? -19.181 19.063 -44.539 1.00 83.81 457 ARG A O 1
ATOM 3684 N N . LEU A 1 458 ? -19.086 19.071 -42.296 1.00 75.81 458 LEU A N 1
ATOM 3685 C CA . LEU A 1 458 ? -17.686 18.646 -42.199 1.00 75.81 458 LEU A CA 1
ATOM 3686 C C . LEU A 1 458 ? -17.550 17.126 -42.341 1.00 75.81 458 LEU A C 1
ATOM 3688 O O . LEU A 1 458 ? -16.570 16.678 -42.934 1.00 75.81 458 LEU A O 1
ATOM 3692 N N . GLU A 1 459 ? -18.526 16.347 -41.873 1.00 79.31 459 GLU A N 1
ATOM 3693 C CA . GLU A 1 459 ? -18.599 14.903 -42.100 1.00 79.31 459 GLU A CA 1
ATOM 3694 C C . GLU A 1 459 ? -18.869 14.592 -43.577 1.00 79.31 459 GLU A C 1
ATOM 3696 O O . GLU A 1 459 ? -18.097 13.844 -44.174 1.00 79.31 459 GLU A O 1
ATOM 3701 N N . ASP A 1 460 ? -19.838 15.252 -44.221 1.00 79.38 460 ASP A N 1
ATOM 3702 C CA . ASP A 1 460 ? -20.083 15.149 -45.671 1.00 79.38 460 ASP A CA 1
ATOM 3703 C C . ASP A 1 460 ? -18.831 15.515 -46.494 1.00 79.38 460 ASP A C 1
ATOM 3705 O O . ASP A 1 460 ? -18.443 14.805 -47.430 1.00 79.38 460 ASP A O 1
ATOM 3709 N N . ALA A 1 461 ? -18.143 16.604 -46.128 1.00 75.12 461 ALA A N 1
ATOM 3710 C CA . ALA A 1 461 ? -16.879 16.985 -46.757 1.00 75.12 461 ALA A CA 1
ATOM 3711 C C . ALA A 1 461 ? -15.764 15.953 -46.493 1.00 75.12 461 ALA A C 1
ATOM 3713 O O . ALA A 1 461 ? -14.964 15.668 -47.387 1.00 75.12 461 ALA A O 1
ATOM 3714 N N . GLY A 1 462 ? -15.727 15.360 -45.296 1.00 68.44 462 GLY A N 1
ATOM 3715 C CA . GLY A 1 462 ? -14.803 14.293 -44.909 1.00 68.44 462 GLY A CA 1
ATOM 3716 C C . GLY A 1 462 ? -15.026 12.995 -45.688 1.00 68.44 462 GLY A C 1
ATOM 3717 O O . GLY A 1 462 ? -14.064 12.405 -46.178 1.00 68.44 462 GLY A O 1
ATOM 3718 N N . VAL A 1 463 ? -16.281 12.594 -45.905 1.00 71.19 463 VAL A N 1
ATOM 3719 C CA . VAL A 1 463 ? -16.653 11.475 -46.789 1.00 71.19 463 VAL A CA 1
ATOM 3720 C C . VAL A 1 463 ? -16.239 11.775 -48.234 1.00 71.19 463 VAL A C 1
ATOM 3722 O O . VAL A 1 463 ? -15.703 10.901 -48.919 1.00 71.19 463 VAL A O 1
ATOM 3725 N N . GLY A 1 464 ? -16.376 13.029 -48.678 1.00 70.12 464 GLY A N 1
ATOM 3726 C CA . GLY A 1 464 ? -15.813 13.506 -49.942 1.00 70.12 464 GLY A CA 1
ATOM 3727 C C . GLY A 1 464 ? -14.297 13.288 -50.039 1.00 70.12 464 GLY A C 1
ATOM 3728 O O . GLY A 1 464 ? -13.824 12.725 -51.029 1.00 70.12 464 GLY A O 1
ATOM 3729 N N . VAL A 1 465 ? -13.536 13.647 -49.000 1.00 72.31 465 VAL A N 1
ATOM 3730 C CA . VAL A 1 465 ? -12.084 13.396 -48.928 1.00 72.31 465 VAL A CA 1
ATOM 3731 C C . VAL A 1 465 ? -11.768 11.900 -48.951 1.00 72.31 465 VAL A C 1
ATOM 3733 O O . VAL A 1 465 ? -10.873 11.507 -49.693 1.00 72.31 465 VAL A O 1
ATOM 3736 N N . ILE A 1 466 ? -12.524 11.059 -48.235 1.00 72.69 466 ILE A N 1
ATOM 3737 C CA . ILE A 1 466 ? -12.335 9.596 -48.253 1.00 72.69 466 ILE A CA 1
ATOM 3738 C C . ILE A 1 466 ? -12.564 9.031 -49.666 1.00 72.69 466 ILE A C 1
ATOM 3740 O O . ILE A 1 466 ? -11.789 8.197 -50.137 1.00 72.69 466 ILE A O 1
ATOM 3744 N N . SER A 1 467 ? -13.569 9.532 -50.393 1.00 72.12 467 SER A N 1
ATOM 3745 C CA . SER A 1 467 ? -13.800 9.133 -51.788 1.00 72.12 467 SER A CA 1
ATOM 3746 C C . SER A 1 467 ? -12.662 9.566 -52.724 1.00 72.12 467 SER A C 1
ATOM 3748 O O . SER A 1 467 ? -12.300 8.823 -53.636 1.00 72.12 467 SER A O 1
ATOM 3750 N N . LEU A 1 468 ? -12.041 10.726 -52.473 1.00 72.69 468 LEU A N 1
ATOM 3751 C CA . LEU A 1 468 ? -10.876 11.202 -53.223 1.00 72.69 468 LEU A CA 1
ATOM 3752 C C . LEU A 1 468 ? -9.607 10.418 -52.876 1.00 72.69 468 LEU A C 1
ATOM 3754 O O . LEU A 1 468 ? -8.832 10.117 -53.781 1.00 72.69 468 LEU A O 1
ATOM 3758 N N . THR A 1 469 ? -9.390 10.037 -51.613 1.00 79.94 469 THR A N 1
ATOM 3759 C CA . THR A 1 469 ? -8.272 9.154 -51.247 1.00 79.94 469 THR A CA 1
ATOM 3760 C C . THR A 1 469 ? -8.447 7.770 -51.853 1.00 79.94 469 THR A C 1
ATOM 3762 O O . THR A 1 469 ? -7.481 7.233 -52.380 1.00 79.94 469 THR A O 1
ATOM 3765 N N . GLN A 1 470 ? -9.670 7.235 -51.900 1.00 83.62 470 GLN A N 1
ATOM 3766 C CA . GLN A 1 470 ? -9.933 5.948 -52.541 1.00 83.62 470 GLN A CA 1
ATOM 3767 C C . GLN A 1 470 ? -9.775 6.018 -54.071 1.00 83.62 470 GLN A C 1
ATOM 3769 O O . GLN A 1 470 ? -9.170 5.132 -54.664 1.00 83.62 470 GLN A O 1
ATOM 3774 N N . GLN A 1 471 ? -10.195 7.112 -54.720 1.00 82.88 471 GLN A N 1
ATOM 3775 C CA . GLN A 1 471 ? -9.885 7.359 -56.138 1.00 82.88 471 GLN A CA 1
ATOM 3776 C C . GLN A 1 471 ? -8.380 7.530 -56.394 1.00 82.88 471 GLN A C 1
ATOM 3778 O O . GLN A 1 471 ? -7.884 7.099 -57.436 1.00 82.88 471 GLN A O 1
ATOM 3783 N N . LEU A 1 472 ? -7.635 8.136 -55.462 1.00 82.31 472 LEU A N 1
ATOM 3784 C CA . LEU A 1 472 ? -6.176 8.213 -55.535 1.00 82.31 472 LEU A CA 1
ATOM 3785 C C . LEU A 1 472 ? -5.537 6.829 -55.376 1.00 82.31 472 LEU A C 1
ATOM 3787 O O . LEU A 1 472 ? -4.650 6.502 -56.160 1.00 82.31 472 LEU A O 1
ATOM 3791 N N . GLU A 1 473 ? -6.003 5.995 -54.448 1.00 85.81 473 GLU A N 1
ATOM 3792 C CA . GLU A 1 473 ? -5.563 4.603 -54.283 1.00 85.81 473 GLU A CA 1
ATOM 3793 C C . GLU A 1 473 ? -5.855 3.757 -55.530 1.00 85.81 473 GLU A C 1
ATOM 3795 O O . GLU A 1 473 ? -4.937 3.124 -56.052 1.00 85.81 473 GLU A O 1
ATOM 3800 N N . ASP A 1 474 ? -7.064 3.838 -56.094 1.00 88.62 474 ASP A N 1
ATOM 3801 C CA . ASP A 1 474 ? -7.419 3.199 -57.369 1.00 88.62 474 ASP A CA 1
ATOM 3802 C C . ASP A 1 474 ? -6.541 3.710 -58.526 1.00 88.62 474 ASP A C 1
ATOM 3804 O O . ASP A 1 474 ? -6.097 2.935 -59.381 1.00 88.62 474 ASP A O 1
ATOM 3808 N N . SER A 1 475 ? -6.239 5.015 -58.557 1.00 87.19 475 SER A N 1
ATOM 3809 C CA . SER A 1 475 ? -5.342 5.595 -59.562 1.00 87.19 475 SER A CA 1
ATOM 3810 C C . SER A 1 475 ? -3.898 5.110 -59.396 1.00 87.19 475 SER A C 1
ATOM 3812 O O . SER A 1 475 ? -3.259 4.781 -60.392 1.00 87.19 475 SER A O 1
ATOM 3814 N N . ASN A 1 476 ? -3.411 4.968 -58.160 1.00 87.06 476 ASN A N 1
ATOM 3815 C CA . ASN A 1 476 ? -2.081 4.456 -57.837 1.00 87.06 476 ASN A CA 1
ATOM 3816 C C . ASN A 1 476 ? -1.969 2.958 -58.151 1.00 87.06 476 ASN A C 1
ATOM 3818 O O . ASN A 1 476 ? -0.967 2.524 -58.718 1.00 87.06 476 ASN A O 1
ATOM 3822 N N . ALA A 1 477 ? -3.014 2.172 -57.880 1.00 86.69 477 ALA A N 1
ATOM 3823 C CA . ALA A 1 477 ? -3.105 0.774 -58.289 1.00 86.69 477 ALA A CA 1
ATOM 3824 C C . ALA A 1 477 ? -3.082 0.642 -59.822 1.00 86.69 477 ALA A C 1
ATOM 3826 O O . ALA A 1 477 ? -2.351 -0.184 -60.373 1.00 86.69 477 ALA A O 1
ATOM 3827 N N . LYS A 1 478 ? -3.812 1.509 -60.535 1.00 92.62 478 LYS A N 1
ATOM 3828 C CA . LYS A 1 478 ? -3.791 1.574 -62.003 1.00 92.62 478 LYS A CA 1
ATOM 3829 C C . LYS A 1 478 ? -2.430 2.007 -62.557 1.00 92.62 478 LYS A C 1
ATOM 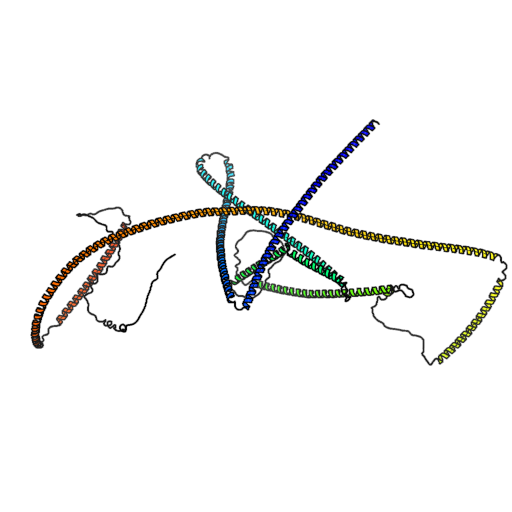3831 O O . LYS A 1 478 ? -1.983 1.421 -63.541 1.00 92.62 478 LYS A O 1
ATOM 3836 N N . ILE A 1 479 ? -1.760 2.978 -61.934 1.00 85.25 479 ILE A N 1
ATOM 3837 C CA . ILE A 1 479 ? -0.385 3.379 -62.272 1.00 85.25 479 ILE A CA 1
ATOM 3838 C C . ILE A 1 479 ? 0.558 2.189 -62.076 1.00 85.25 479 ILE A C 1
ATOM 3840 O O . ILE A 1 479 ? 1.256 1.827 -63.016 1.00 85.25 479 ILE A O 1
ATOM 3844 N N . SER A 1 480 ? 0.500 1.503 -60.933 1.00 88.88 480 SER A N 1
ATOM 3845 C CA . SER A 1 480 ? 1.343 0.335 -60.653 1.00 88.88 480 SER A CA 1
ATOM 3846 C C . SER A 1 480 ? 1.124 -0.807 -61.659 1.00 88.88 480 SER A C 1
ATOM 3848 O O . SER A 1 480 ? 2.088 -1.374 -62.175 1.00 88.88 480 SER A O 1
ATOM 3850 N N . MET A 1 481 ? -0.127 -1.098 -62.042 1.00 88.12 481 MET A N 1
ATOM 3851 C CA . MET A 1 481 ? -0.417 -2.059 -63.119 1.00 88.12 481 MET A CA 1
ATOM 3852 C C . MET A 1 481 ? 0.183 -1.629 -64.466 1.00 88.12 481 MET A C 1
ATOM 3854 O O . MET A 1 481 ? 0.756 -2.459 -65.177 1.00 88.12 481 MET A O 1
ATOM 3858 N N . LEU A 1 482 ? 0.088 -0.343 -64.819 1.00 88.81 482 LEU A N 1
ATOM 3859 C CA . LEU A 1 482 ? 0.672 0.195 -66.050 1.00 88.81 482 LEU A CA 1
ATOM 3860 C C . LEU A 1 482 ? 2.208 0.189 -66.012 1.00 88.81 482 LEU A C 1
ATOM 3862 O O . LEU A 1 482 ? 2.826 -0.116 -67.025 1.00 88.81 482 LEU A O 1
ATOM 3866 N N . GLU A 1 483 ? 2.841 0.435 -64.866 1.00 88.88 483 GLU A N 1
ATOM 3867 C CA . GLU A 1 483 ? 4.293 0.302 -64.676 1.00 88.88 483 GLU A CA 1
ATOM 3868 C C . GLU A 1 483 ? 4.760 -1.156 -64.824 1.00 88.88 483 GLU A C 1
ATOM 3870 O O . GLU A 1 483 ? 5.785 -1.433 -65.460 1.00 88.88 483 GLU A O 1
ATOM 3875 N N . VAL A 1 484 ? 3.987 -2.120 -64.313 1.00 89.75 484 VAL A N 1
ATOM 3876 C CA . VAL A 1 484 ? 4.232 -3.554 -64.536 1.00 89.75 484 VAL A CA 1
ATOM 3877 C C . VAL A 1 484 ? 4.079 -3.915 -66.020 1.00 89.75 484 VAL A C 1
ATOM 3879 O O . VAL A 1 484 ? 4.915 -4.642 -66.564 1.00 89.75 484 VAL A O 1
ATOM 3882 N N . GLU A 1 485 ? 3.082 -3.376 -66.726 1.00 89.31 485 GLU A N 1
ATOM 3883 C CA . GLU A 1 485 ? 2.941 -3.596 -68.172 1.00 89.31 485 GLU A CA 1
ATOM 3884 C C . GLU A 1 485 ? 4.070 -2.920 -68.974 1.00 89.31 485 GLU A C 1
ATOM 3886 O O . GLU A 1 485 ? 4.661 -3.565 -69.843 1.00 89.31 485 GLU A O 1
ATOM 3891 N N . ILE A 1 486 ? 4.462 -1.687 -68.636 1.00 84.69 486 ILE A N 1
ATOM 3892 C CA . ILE A 1 486 ? 5.613 -0.988 -69.229 1.00 84.69 486 ILE A CA 1
ATOM 3893 C C . ILE A 1 486 ? 6.884 -1.812 -69.022 1.00 84.69 486 ILE A C 1
ATOM 3895 O O . ILE A 1 486 ? 7.573 -2.112 -69.994 1.00 84.69 486 ILE A O 1
ATOM 3899 N N . THR A 1 487 ? 7.190 -2.259 -67.801 1.00 85.88 487 THR A N 1
ATOM 3900 C CA . THR A 1 487 ? 8.387 -3.084 -67.545 1.00 85.88 487 THR A CA 1
ATOM 3901 C C . THR A 1 487 ? 8.323 -4.450 -68.238 1.00 85.88 487 THR A C 1
ATOM 3903 O O . THR A 1 487 ? 9.352 -4.977 -68.675 1.00 85.88 487 THR A O 1
ATOM 3906 N N . ARG A 1 488 ? 7.129 -5.027 -68.431 1.00 90.62 488 ARG A N 1
ATOM 3907 C CA . ARG A 1 488 ? 6.930 -6.235 -69.250 1.00 90.62 488 ARG A CA 1
ATOM 3908 C C . ARG A 1 488 ? 7.206 -5.973 -70.734 1.00 90.62 488 ARG A C 1
ATOM 3910 O O . ARG A 1 488 ? 7.850 -6.806 -71.386 1.00 90.62 488 ARG A O 1
ATOM 3917 N N . ILE A 1 489 ? 6.748 -4.837 -71.262 1.00 86.38 489 ILE A N 1
ATOM 3918 C CA . ILE A 1 489 ? 6.950 -4.408 -72.651 1.00 86.38 489 ILE A CA 1
ATOM 3919 C C . ILE A 1 489 ? 8.419 -4.057 -72.895 1.00 86.38 489 ILE A C 1
ATOM 3921 O O . ILE A 1 489 ? 9.010 -4.653 -73.793 1.00 86.38 489 ILE A O 1
ATOM 3925 N N . THR A 1 490 ? 9.066 -3.242 -72.059 1.00 83.19 490 THR A N 1
ATOM 3926 C CA . THR A 1 490 ? 10.495 -2.908 -72.207 1.00 83.19 490 THR A CA 1
ATOM 3927 C C . THR A 1 490 ? 11.370 -4.158 -72.131 1.00 83.19 490 THR A C 1
ATOM 3929 O O . THR A 1 490 ? 12.219 -4.363 -72.995 1.00 83.19 490 THR A O 1
ATOM 3932 N N . ARG A 1 491 ? 11.099 -5.109 -71.221 1.00 84.88 491 ARG A N 1
ATOM 3933 C CA . ARG A 1 491 ? 11.772 -6.427 -71.220 1.00 84.88 491 ARG A CA 1
ATOM 3934 C C . ARG A 1 491 ? 11.516 -7.226 -72.506 1.00 84.88 491 ARG A C 1
ATOM 3936 O O . ARG A 1 491 ? 12.355 -8.038 -72.906 1.00 84.88 491 ARG A O 1
ATOM 3943 N N . ARG A 1 492 ? 10.357 -7.090 -73.159 1.00 88.06 492 ARG A N 1
ATOM 3944 C CA . ARG A 1 492 ? 10.054 -7.730 -74.459 1.00 88.06 492 ARG A CA 1
ATOM 3945 C C . ARG A 1 492 ? 10.798 -7.040 -75.606 1.00 88.06 492 ARG A C 1
ATOM 3947 O O . ARG A 1 492 ? 11.314 -7.727 -76.488 1.00 88.06 492 ARG A O 1
ATOM 3954 N N . GLU A 1 493 ? 10.901 -5.719 -75.569 1.00 80.19 493 GLU A N 1
ATOM 3955 C CA . GLU A 1 493 ? 11.589 -4.886 -76.555 1.00 80.19 493 GLU A CA 1
ATOM 3956 C C . GLU A 1 493 ? 13.103 -4.994 -76.452 1.00 80.19 493 GLU A C 1
ATOM 3958 O O . GLU A 1 493 ? 13.745 -5.240 -77.465 1.00 80.19 493 GLU A O 1
ATOM 3963 N N . GLU A 1 494 ? 13.683 -4.986 -75.254 1.00 79.50 494 GLU A N 1
ATOM 3964 C CA . GLU A 1 494 ? 15.086 -5.336 -75.039 1.00 79.50 494 GLU A CA 1
ATOM 3965 C C . GLU A 1 494 ? 15.419 -6.710 -75.623 1.00 79.50 494 GLU A C 1
ATOM 3967 O O . GLU A 1 494 ? 16.463 -6.886 -76.247 1.00 79.50 494 GLU A O 1
ATOM 3972 N N . ARG A 1 495 ? 14.537 -7.705 -75.446 1.00 83.94 495 ARG A N 1
ATOM 3973 C CA . ARG A 1 495 ? 14.720 -9.039 -76.037 1.00 83.94 495 ARG A CA 1
ATOM 3974 C C . ARG A 1 495 ? 14.622 -9.005 -77.567 1.00 83.94 495 ARG A C 1
ATOM 3976 O O . ARG A 1 495 ? 15.344 -9.762 -78.215 1.00 83.94 495 ARG A O 1
ATOM 3983 N N . ARG A 1 496 ? 13.804 -8.124 -78.158 1.00 79.38 496 ARG A N 1
ATOM 3984 C CA . ARG A 1 496 ? 13.788 -7.860 -79.612 1.00 79.38 496 ARG A CA 1
ATOM 3985 C C . ARG A 1 496 ? 15.077 -7.158 -80.058 1.00 79.38 496 ARG A C 1
ATOM 3987 O O . ARG A 1 496 ? 15.757 -7.685 -80.929 1.00 79.38 496 ARG A O 1
ATOM 3994 N N . LEU A 1 497 ? 15.481 -6.064 -79.415 1.00 77.00 497 LEU A N 1
ATOM 3995 C CA . LEU A 1 497 ? 16.714 -5.315 -79.687 1.00 77.00 497 LEU A CA 1
ATOM 3996 C C . LEU A 1 497 ? 17.964 -6.196 -79.565 1.00 77.00 497 LEU A C 1
ATOM 3998 O O . LEU A 1 497 ? 18.793 -6.201 -80.469 1.00 77.00 497 LEU A O 1
ATOM 4002 N N . LYS A 1 498 ? 18.077 -7.019 -78.516 1.00 81.31 498 LYS A N 1
ATOM 4003 C CA . LYS A 1 498 ? 19.181 -7.981 -78.329 1.00 81.31 498 LYS A CA 1
ATOM 4004 C C . LYS A 1 498 ? 19.206 -9.066 -79.417 1.00 81.31 498 LYS A C 1
ATOM 4006 O O . LYS A 1 498 ? 20.284 -9.569 -79.726 1.00 81.31 498 LYS A O 1
ATOM 4011 N N . ARG A 1 499 ? 18.064 -9.423 -80.025 1.00 79.38 499 ARG A N 1
ATOM 4012 C CA . ARG A 1 499 ? 18.011 -10.293 -81.221 1.00 79.38 499 ARG A CA 1
ATOM 4013 C C . ARG A 1 499 ? 18.429 -9.529 -82.480 1.00 79.38 499 ARG A C 1
ATOM 4015 O O . ARG A 1 499 ? 19.287 -10.014 -83.209 1.00 79.38 499 ARG A O 1
ATOM 4022 N N . LEU A 1 500 ? 17.898 -8.324 -82.693 1.00 73.81 500 LEU A N 1
ATOM 4023 C CA . LEU A 1 500 ? 18.209 -7.459 -83.837 1.00 73.81 500 LEU A CA 1
ATOM 4024 C C . LEU A 1 500 ? 19.700 -7.073 -83.897 1.00 73.81 500 LEU A C 1
ATOM 4026 O O . LEU A 1 500 ? 20.320 -7.208 -84.944 1.00 73.81 500 LEU A O 1
ATOM 4030 N N . GLN A 1 501 ? 20.321 -6.719 -82.767 1.00 71.50 501 GLN A N 1
ATOM 4031 C CA . GLN A 1 501 ? 21.763 -6.428 -82.655 1.00 71.50 501 GLN A CA 1
ATOM 4032 C C . GLN A 1 501 ? 22.679 -7.619 -82.994 1.00 71.50 501 GLN A C 1
ATOM 4034 O O . GLN A 1 501 ? 23.879 -7.426 -83.215 1.00 71.50 501 GLN A O 1
ATOM 4039 N N . ARG A 1 502 ? 22.141 -8.847 -82.990 1.00 73.81 502 ARG A N 1
ATOM 4040 C CA . ARG A 1 502 ? 22.853 -10.083 -83.351 1.00 73.81 502 ARG A CA 1
ATOM 4041 C C . ARG A 1 502 ? 22.626 -10.488 -84.810 1.00 73.81 502 ARG A C 1
ATOM 4043 O O . ARG A 1 502 ? 23.303 -11.401 -85.279 1.00 73.81 502 ARG A O 1
ATOM 4050 N N . LEU A 1 503 ? 21.724 -9.820 -85.537 1.00 70.50 503 LEU A N 1
ATOM 4051 C CA . LEU A 1 503 ? 21.550 -10.043 -86.968 1.00 70.50 503 LEU A CA 1
ATOM 4052 C C . LEU A 1 503 ? 22.753 -9.479 -87.738 1.00 70.50 503 LEU A C 1
ATOM 4054 O O . LEU A 1 503 ? 23.124 -8.310 -87.624 1.00 70.50 503 LEU A O 1
ATOM 4058 N N . LYS A 1 504 ? 23.354 -10.344 -88.551 1.00 74.25 504 LYS A N 1
ATOM 4059 C CA . LYS A 1 504 ? 24.368 -10.003 -89.551 1.00 74.25 504 LYS A CA 1
ATOM 4060 C C . LYS A 1 504 ? 23.780 -10.271 -90.929 1.00 74.25 504 LYS A C 1
ATOM 4062 O O . LYS A 1 504 ? 23.005 -11.215 -91.084 1.00 74.25 504 LYS A O 1
ATOM 4067 N N . CYS A 1 505 ? 24.164 -9.489 -91.934 1.00 69.25 505 CYS A N 1
ATOM 4068 C CA . CYS A 1 505 ? 23.749 -9.772 -93.306 1.00 69.25 505 CYS A CA 1
ATOM 4069 C C . CYS A 1 505 ? 24.285 -11.149 -93.741 1.00 69.25 505 CYS A C 1
ATOM 4071 O O . CYS A 1 505 ? 25.489 -11.389 -93.669 1.00 69.25 505 CYS A O 1
ATOM 4073 N N . GLN A 1 506 ? 23.424 -12.054 -94.217 1.00 66.69 506 GLN A N 1
ATOM 4074 C CA . GLN A 1 506 ? 23.847 -13.408 -94.610 1.00 66.69 506 GLN A CA 1
ATOM 4075 C C . GLN A 1 506 ? 24.799 -13.440 -95.819 1.00 66.69 506 GLN A C 1
ATOM 4077 O O . GLN A 1 506 ? 25.502 -14.427 -95.989 1.00 66.69 506 GLN A O 1
ATOM 4082 N N . LYS A 1 507 ? 24.844 -12.383 -96.646 1.00 60.31 507 LYS A N 1
ATOM 4083 C CA . LYS A 1 507 ? 25.700 -12.328 -97.848 1.00 60.31 507 LYS A CA 1
ATOM 4084 C C . LYS A 1 507 ? 27.086 -11.713 -97.624 1.00 60.31 507 LYS A C 1
ATOM 4086 O O . LYS A 1 507 ? 27.988 -11.999 -98.399 1.00 60.31 507 LYS A O 1
ATOM 4091 N N . CYS A 1 508 ? 27.261 -10.865 -96.609 1.00 75.00 508 CYS A N 1
ATOM 4092 C CA . CYS A 1 508 ? 28.529 -10.157 -96.362 1.00 75.00 508 CYS A CA 1
ATOM 4093 C C . CYS A 1 508 ? 28.973 -10.130 -94.887 1.00 75.00 508 CYS A C 1
ATOM 4095 O O . CYS A 1 508 ? 29.997 -9.535 -94.569 1.00 75.00 508 CYS A O 1
ATOM 4097 N N . HIS A 1 509 ? 28.219 -10.764 -93.983 1.00 64.25 509 HIS A N 1
ATOM 4098 C CA . HIS A 1 509 ? 28.488 -10.915 -92.544 1.00 64.25 509 HIS A CA 1
ATOM 4099 C C . HIS A 1 509 ? 28.742 -9.631 -91.731 1.00 64.25 509 HIS A C 1
ATOM 4101 O O . HIS A 1 509 ? 29.001 -9.715 -90.525 1.00 64.25 509 HIS A O 1
ATOM 4107 N N . THR A 1 510 ? 28.588 -8.449 -92.327 1.00 72.31 510 THR A N 1
ATOM 4108 C CA . THR A 1 510 ? 28.602 -7.175 -91.610 1.00 72.31 510 THR A CA 1
ATOM 4109 C C . THR A 1 510 ? 27.417 -7.085 -90.646 1.00 72.31 510 THR A C 1
ATOM 4111 O O . THR A 1 510 ? 26.325 -7.618 -90.885 1.00 72.31 510 THR A O 1
ATOM 4114 N N . LYS A 1 511 ? 27.662 -6.445 -89.501 1.00 69.12 511 LYS A N 1
ATOM 4115 C CA . LYS A 1 511 ? 26.660 -6.190 -88.463 1.00 69.12 511 LYS A CA 1
ATOM 4116 C C . LYS A 1 511 ? 25.746 -5.066 -88.950 1.00 69.12 511 LYS A C 1
ATOM 4118 O O . LYS A 1 511 ? 26.243 -4.009 -89.322 1.00 69.12 511 LYS A O 1
ATOM 4123 N N . VAL A 1 512 ? 24.433 -5.291 -88.959 1.00 65.50 512 VAL A N 1
ATOM 4124 C CA . VAL A 1 512 ? 23.475 -4.276 -89.421 1.00 65.50 512 VAL A CA 1
ATOM 4125 C C . VAL A 1 512 ? 23.166 -3.330 -88.259 1.00 65.50 512 VAL A C 1
ATOM 4127 O O . VAL A 1 512 ? 22.543 -3.732 -87.275 1.00 65.50 512 VAL A O 1
ATOM 4130 N N . GLU A 1 513 ? 23.615 -2.078 -88.343 1.00 58.41 513 GLU A N 1
ATOM 4131 C CA . GLU A 1 513 ? 23.346 -1.068 -87.314 1.00 58.41 513 GLU A CA 1
ATOM 4132 C C . GLU A 1 513 ? 21.938 -0.483 -87.464 1.00 58.41 513 GLU A C 1
ATOM 4134 O O . GLU A 1 513 ? 21.713 0.561 -88.063 1.00 58.41 513 GLU A O 1
ATOM 4139 N N . LEU A 1 514 ? 20.965 -1.175 -86.872 1.00 60.91 514 LEU A N 1
ATOM 4140 C CA . LEU A 1 514 ? 19.539 -0.837 -86.945 1.00 60.91 514 LEU A CA 1
ATOM 4141 C C . LEU A 1 514 ? 19.117 0.422 -86.153 1.00 60.91 514 LEU A C 1
ATOM 4143 O O . LEU A 1 514 ? 17.927 0.715 -86.108 1.00 60.91 514 LEU A O 1
ATOM 4147 N N . ARG A 1 515 ? 20.043 1.183 -85.541 1.00 60.97 515 ARG A N 1
ATOM 4148 C CA . ARG A 1 515 ? 19.695 2.427 -84.815 1.00 60.97 515 ARG A CA 1
ATOM 4149 C C . ARG A 1 515 ? 19.050 3.465 -85.741 1.00 60.97 515 ARG A C 1
ATOM 4151 O O . ARG A 1 515 ? 17.978 3.958 -85.417 1.00 60.97 515 ARG A O 1
ATOM 4158 N N . ALA A 1 516 ? 19.621 3.674 -86.928 1.00 57.06 516 ALA A N 1
ATOM 4159 C CA . ALA A 1 516 ? 19.138 4.650 -87.911 1.00 57.06 516 ALA A CA 1
ATOM 4160 C C . ALA A 1 516 ? 17.751 4.335 -88.518 1.00 57.06 516 ALA A C 1
ATOM 4162 O O . ALA A 1 516 ? 17.198 5.159 -89.233 1.00 57.06 516 ALA A O 1
ATOM 4163 N N . ILE A 1 517 ? 17.192 3.142 -88.272 1.00 58.50 517 ILE A N 1
ATOM 4164 C CA . ILE A 1 517 ? 15.865 2.739 -88.775 1.00 58.50 517 ILE A CA 1
ATOM 4165 C C . ILE A 1 517 ? 14.781 2.897 -87.694 1.00 58.50 517 ILE A C 1
ATOM 4167 O O . ILE A 1 517 ? 13.603 2.996 -88.019 1.00 58.50 517 ILE A O 1
ATOM 4171 N N . ILE A 1 518 ? 15.156 2.955 -86.411 1.00 57.78 518 ILE A N 1
ATOM 4172 C CA . ILE A 1 518 ? 14.201 3.106 -85.301 1.00 57.78 518 ILE A CA 1
ATOM 4173 C C . ILE A 1 518 ? 13.801 4.578 -85.106 1.00 57.78 518 ILE A C 1
ATOM 4175 O O . ILE A 1 518 ? 12.662 4.850 -84.745 1.00 57.78 518 ILE A O 1
ATOM 4179 N N . GLU A 1 519 ? 14.690 5.524 -85.423 1.00 53.56 519 GLU A N 1
ATOM 4180 C CA . GLU A 1 519 ? 14.434 6.973 -85.324 1.00 53.56 519 GLU A CA 1
ATOM 4181 C C . GLU A 1 519 ? 13.425 7.506 -86.365 1.00 53.56 519 GLU A C 1
ATOM 4183 O O . GLU A 1 519 ? 12.960 8.632 -86.238 1.00 53.56 519 GLU A O 1
ATOM 4188 N N . ILE A 1 520 ? 13.046 6.708 -87.373 1.00 53.22 520 ILE A N 1
ATOM 4189 C CA . ILE A 1 520 ? 12.141 7.127 -88.463 1.00 53.22 520 ILE A CA 1
ATOM 4190 C C . ILE A 1 520 ? 10.652 6.899 -88.121 1.00 53.22 520 ILE A C 1
ATOM 4192 O O . ILE A 1 520 ? 9.785 7.528 -88.717 1.00 53.22 520 ILE A O 1
ATOM 4196 N N . ASN A 1 521 ? 10.335 6.064 -87.124 1.00 46.84 521 ASN A N 1
ATOM 4197 C CA . ASN A 1 521 ? 8.951 5.726 -86.747 1.00 46.84 521 ASN A CA 1
ATOM 4198 C C . ASN A 1 521 ? 8.468 6.488 -85.490 1.00 46.84 521 ASN A C 1
ATOM 4200 O O . ASN A 1 521 ? 7.709 5.940 -84.691 1.00 46.84 521 ASN A O 1
ATOM 4204 N N . GLY A 1 522 ? 8.975 7.707 -85.272 1.00 43.84 522 GLY A N 1
ATOM 4205 C CA . GLY A 1 522 ? 8.795 8.467 -84.027 1.00 43.84 522 GLY A CA 1
ATOM 4206 C C . GLY A 1 522 ? 7.602 9.429 -83.967 1.00 43.84 522 GLY A C 1
ATOM 4207 O O . GLY A 1 522 ? 7.227 9.802 -82.862 1.00 43.84 522 GLY A O 1
ATOM 4208 N N . ASP A 1 523 ? 7.004 9.807 -85.103 1.00 40.56 523 ASP A N 1
ATOM 4209 C CA . ASP A 1 523 ? 5.948 10.831 -85.174 1.00 40.56 523 ASP A CA 1
ATOM 4210 C C . ASP A 1 523 ? 4.811 10.430 -86.134 1.00 40.56 523 ASP A C 1
ATOM 4212 O O . ASP A 1 523 ? 4.913 10.597 -87.348 1.00 40.56 523 ASP A O 1
ATOM 4216 N N . GLU A 1 524 ? 3.681 9.971 -85.585 1.00 39.19 524 GLU A N 1
ATOM 4217 C CA . GLU A 1 524 ? 2.387 9.947 -86.283 1.00 39.19 524 GLU A CA 1
ATOM 4218 C C . GLU A 1 524 ? 1.238 10.312 -85.326 1.00 39.19 524 GLU A C 1
ATOM 4220 O O . GLU A 1 524 ? 0.758 9.453 -84.592 1.00 39.19 524 GLU A O 1
ATOM 4225 N N . SER A 1 525 ? 0.754 11.566 -85.376 1.00 37.34 525 SER A N 1
ATOM 4226 C CA . SER A 1 525 ? -0.689 11.871 -85.530 1.00 37.34 525 SER A CA 1
ATOM 4227 C C . SER A 1 525 ? -1.024 13.379 -85.501 1.00 37.34 525 SER A C 1
ATOM 4229 O O . SER A 1 525 ? -1.191 13.963 -84.429 1.00 37.34 525 SER A O 1
ATOM 4231 N N . THR A 1 526 ? -1.254 13.989 -86.672 1.00 34.69 526 THR A N 1
ATOM 4232 C CA . THR A 1 526 ? -2.352 14.968 -86.911 1.00 34.69 526 THR A CA 1
ATOM 4233 C C . THR A 1 526 ? -2.529 15.188 -88.432 1.00 34.69 526 THR A C 1
ATOM 4235 O O . THR A 1 526 ? -1.692 15.818 -89.060 1.00 34.69 526 THR A O 1
ATOM 4238 N N . PHE A 1 527 ? -3.387 14.438 -89.136 1.00 37.78 527 PHE A N 1
ATOM 4239 C CA . PHE A 1 527 ? -4.836 14.641 -89.373 1.00 37.78 527 PHE A CA 1
ATOM 4240 C C . PHE A 1 527 ? -5.209 15.792 -90.350 1.00 37.78 527 PHE A C 1
ATOM 4242 O O . PHE A 1 527 ? -5.135 16.953 -89.969 1.00 37.78 527 PHE A O 1
ATOM 4249 N N . PHE A 1 528 ? -5.744 15.406 -91.530 1.00 36.12 528 PHE A N 1
ATOM 4250 C CA . PHE A 1 528 ? -6.673 16.144 -92.434 1.00 36.12 528 PHE A CA 1
ATOM 4251 C C . PHE A 1 528 ? -6.136 17.378 -93.212 1.00 36.12 528 PHE A C 1
ATOM 4253 O O . PHE A 1 528 ? -5.302 18.113 -92.708 1.00 36.12 528 PHE A O 1
ATOM 4260 N N . GLU A 1 529 ? -6.574 17.727 -94.438 1.00 31.28 529 GLU A N 1
ATOM 4261 C CA . GLU A 1 529 ? -7.342 17.074 -95.535 1.00 31.28 529 GLU A CA 1
ATOM 4262 C C . GLU A 1 529 ? -7.114 17.890 -96.859 1.00 31.28 529 GLU A C 1
ATOM 4264 O O . GLU A 1 529 ? -6.521 18.970 -96.795 1.00 31.28 529 GLU A O 1
ATOM 4269 N N . PRO A 1 530 ? -7.518 17.430 -98.070 1.00 57.56 530 PRO A N 1
ATOM 4270 C CA . PRO A 1 530 ? -7.300 18.130 -99.358 1.00 57.56 530 PRO A CA 1
ATOM 4271 C C . PRO A 1 530 ? -8.430 19.156 -99.662 1.00 57.56 530 PRO A C 1
ATOM 4273 O O . PRO A 1 530 ? -9.480 19.053 -99.024 1.00 57.56 530 PRO A O 1
ATOM 4276 N N . PRO A 1 531 ? -8.314 20.116 -100.629 1.00 44.44 531 PRO A N 1
ATOM 4277 C CA . PRO A 1 531 ? -8.610 19.783 -102.045 1.00 44.44 531 PRO A CA 1
ATOM 4278 C C . PRO A 1 531 ? -8.054 20.700 -103.190 1.00 44.44 531 PRO A C 1
ATOM 4280 O O . PRO A 1 531 ? -7.967 21.913 -103.067 1.00 44.44 531 PRO A O 1
ATOM 4283 N N . SER A 1 532 ? -7.920 20.098 -104.387 1.00 31.75 532 SER A N 1
ATOM 4284 C CA . SER A 1 532 ? -8.370 20.615 -105.712 1.00 31.75 532 SER A CA 1
ATOM 4285 C C . SER A 1 532 ? -7.706 21.817 -106.446 1.00 31.75 532 SER A C 1
ATOM 4287 O O . SER A 1 532 ? -7.354 22.834 -105.866 1.00 31.75 532 SER A O 1
ATOM 4289 N N . MET A 1 533 ? -7.745 21.705 -107.791 1.00 30.70 533 MET A N 1
ATOM 4290 C CA . MET A 1 533 ? -7.599 22.726 -108.862 1.00 30.70 533 MET A CA 1
ATOM 4291 C C . MET A 1 533 ? -6.193 23.284 -109.194 1.00 30.70 533 MET A C 1
ATOM 4293 O O . MET A 1 533 ? -5.415 23.584 -108.303 1.00 30.70 533 MET A O 1
ATOM 4297 N N . SER A 1 534 ? -5.825 23.545 -110.464 1.00 32.62 534 SER A N 1
ATOM 4298 C CA . SER A 1 534 ? -6.348 23.101 -111.784 1.00 32.62 534 SER A CA 1
ATOM 4299 C C . SER A 1 534 ? -5.411 23.569 -112.926 1.00 32.62 534 SER A C 1
ATOM 4301 O O . SER A 1 534 ? -4.680 24.534 -112.732 1.00 32.62 534 SER A O 1
ATOM 4303 N N . MET A 1 535 ? -5.568 23.005 -114.139 1.00 30.48 535 MET A N 1
ATOM 4304 C CA . MET A 1 535 ? -5.027 23.476 -115.444 1.00 30.48 535 MET A CA 1
ATOM 4305 C C . MET A 1 535 ? -3.487 23.331 -115.642 1.00 30.48 535 MET A C 1
ATOM 4307 O O . MET A 1 535 ? -2.731 23.501 -114.699 1.00 30.48 535 MET A O 1
ATOM 4311 N N . MET A 1 536 ? -2.918 23.023 -116.823 1.00 31.98 536 MET A N 1
ATOM 4312 C CA . MET A 1 536 ? -3.441 22.919 -118.202 1.00 31.98 536 MET A CA 1
ATOM 4313 C C . MET A 1 536 ? -2.918 21.686 -118.979 1.00 31.98 536 MET A C 1
ATOM 4315 O O . MET A 1 536 ? -1.782 21.256 -118.806 1.00 31.98 536 MET A O 1
ATOM 4319 N N . ASP A 1 537 ? -3.756 21.227 -119.912 1.00 28.94 537 ASP A N 1
ATOM 4320 C CA . ASP A 1 537 ? -3.505 20.330 -121.060 1.00 28.94 537 ASP A CA 1
ATOM 4321 C C . ASP A 1 537 ? -2.962 21.099 -122.302 1.00 28.94 537 ASP A C 1
ATOM 4323 O O . ASP A 1 537 ? -3.046 22.334 -122.317 1.00 28.94 537 ASP A O 1
ATOM 4327 N N . PRO A 1 538 ? -2.616 20.436 -123.440 1.00 59.88 538 PRO A N 1
ATOM 4328 C CA . PRO A 1 538 ? -2.106 19.066 -123.608 1.00 59.88 538 PRO A CA 1
ATOM 4329 C C . PRO A 1 538 ? -0.746 19.067 -124.376 1.00 59.88 538 PRO A C 1
ATOM 4331 O O . PRO A 1 538 ? 0.280 19.142 -123.707 1.00 59.88 538 PRO A O 1
ATOM 4334 N N . PRO A 1 539 ? -0.672 19.200 -125.728 1.00 45.12 539 PRO A N 1
ATOM 4335 C CA . PRO A 1 539 ? -1.023 18.273 -126.831 1.00 45.12 539 PRO A CA 1
ATOM 4336 C C . PRO A 1 539 ? 0.147 17.318 -127.228 1.00 45.12 539 PRO A C 1
ATOM 4338 O O . PRO A 1 539 ? 1.295 17.573 -126.891 1.00 45.12 539 PRO A O 1
ATOM 4341 N N . THR A 1 540 ? -0.001 16.213 -127.978 1.00 35.44 540 THR A N 1
ATOM 4342 C CA . THR A 1 540 ? -1.175 15.551 -128.594 1.00 35.44 540 THR A CA 1
ATOM 4343 C C . THR A 1 540 ? -0.935 14.024 -128.672 1.00 35.44 540 THR A C 1
ATOM 4345 O O . THR A 1 540 ? 0.157 13.622 -129.072 1.00 35.44 540 THR A O 1
ATOM 4348 N N . PRO A 1 541 ? -1.932 13.168 -128.371 1.00 51.09 541 PRO A N 1
ATOM 4349 C CA . PRO A 1 541 ? -1.961 11.727 -128.688 1.00 51.09 541 PRO A CA 1
ATOM 4350 C C . PRO A 1 541 ? -2.824 11.537 -129.974 1.00 51.09 541 PRO A C 1
ATOM 4352 O O . PRO A 1 541 ? -2.798 12.445 -130.805 1.00 51.09 541 PRO A O 1
ATOM 4355 N N . PRO A 1 542 ? -3.714 10.527 -130.164 1.00 53.09 542 PRO A N 1
ATOM 4356 C CA . PRO A 1 542 ? -3.760 9.095 -129.806 1.00 53.09 542 PRO A CA 1
ATOM 4357 C C . PRO A 1 542 ? -3.859 8.202 -131.097 1.00 53.09 542 PRO A C 1
ATOM 4359 O O . PRO A 1 542 ? -3.877 8.708 -132.211 1.00 53.09 542 PRO A O 1
ATOM 4362 N N . SER A 1 543 ? -3.972 6.865 -131.079 1.00 31.41 543 SER A N 1
ATOM 4363 C CA . SER A 1 543 ? -5.270 6.181 -130.904 1.00 31.41 543 SER A CA 1
ATOM 4364 C C . SER A 1 543 ? -5.208 4.650 -131.067 1.00 31.41 543 SER A C 1
ATOM 4366 O O . SER A 1 543 ? -4.641 4.106 -132.005 1.00 31.41 543 SER A O 1
ATOM 4368 N N . LYS A 1 544 ? -5.860 3.975 -130.113 1.00 35.69 544 LYS A N 1
ATOM 4369 C CA . LYS A 1 544 ? -6.839 2.882 -130.272 1.00 35.69 544 LYS A CA 1
ATOM 4370 C C . LYS A 1 544 ? -6.786 2.031 -131.559 1.00 35.69 544 LYS A C 1
ATOM 4372 O O . LYS A 1 544 ? -7.333 2.400 -132.589 1.00 35.69 544 LYS A O 1
ATOM 4377 N N . THR A 1 545 ? -6.260 0.817 -131.386 1.00 43.91 545 THR A N 1
ATOM 4378 C CA . THR A 1 545 ? -6.881 -0.475 -131.758 1.00 43.91 545 THR A CA 1
ATOM 4379 C C . THR A 1 545 ? -7.814 -0.539 -132.981 1.00 43.91 545 THR A C 1
ATOM 4381 O O . THR A 1 545 ? -8.945 -0.064 -132.924 1.00 43.91 545 THR A O 1
ATOM 4384 N N . SER A 1 546 ? -7.386 -1.347 -133.964 1.00 55.66 546 SER A N 1
ATOM 4385 C CA . SER A 1 546 ? -8.160 -1.959 -135.070 1.00 55.66 546 SER A CA 1
ATOM 4386 C C . SER A 1 546 ? -8.843 -1.016 -136.078 1.00 55.66 546 SER A C 1
ATOM 4388 O O . SER A 1 546 ? -9.638 -0.161 -135.729 1.00 55.66 546 SER A O 1
ATOM 4390 N N . GLU A 1 547 ? -8.561 -1.257 -137.366 1.00 48.88 547 GLU A N 1
ATOM 4391 C CA . GLU A 1 547 ? -9.136 -0.573 -138.543 1.00 48.88 547 GLU A CA 1
ATOM 4392 C C . GLU A 1 547 ? -8.702 0.875 -138.861 1.00 48.88 547 GLU A C 1
ATOM 4394 O O . GLU A 1 547 ? -9.448 1.622 -139.487 1.00 48.88 547 GLU A O 1
ATOM 4399 N N . LYS A 1 548 ? -7.426 1.232 -138.635 1.00 41.19 548 LYS A N 1
ATOM 4400 C CA . LYS A 1 548 ? -6.715 2.172 -139.546 1.00 41.19 548 LYS A CA 1
ATOM 4401 C C . LYS A 1 548 ? -5.238 1.875 -139.853 1.00 41.19 548 LYS A C 1
ATOM 4403 O O . LYS A 1 548 ? -4.606 2.612 -140.601 1.00 41.19 548 LYS A O 1
ATOM 4408 N N . LEU A 1 549 ? -4.754 0.683 -139.489 1.00 52.97 549 LEU A N 1
ATOM 4409 C CA . LEU A 1 549 ? -3.467 0.103 -139.937 1.00 52.97 549 LEU A CA 1
ATOM 4410 C C . LEU A 1 549 ? -3.238 0.119 -141.470 1.00 52.97 549 LEU A C 1
ATOM 4412 O O . LEU A 1 549 ? -2.113 -0.057 -141.927 1.00 52.97 549 LEU A O 1
ATOM 4416 N N . ARG A 1 550 ? -4.288 0.338 -142.275 1.00 57.16 550 ARG A N 1
ATOM 4417 C CA . ARG A 1 550 ? -4.207 0.519 -143.735 1.00 57.16 550 ARG A CA 1
ATOM 4418 C C . ARG A 1 550 ? -3.842 1.945 -144.178 1.00 57.16 550 ARG A C 1
ATOM 4420 O O . ARG A 1 550 ? -3.283 2.088 -145.258 1.00 57.16 550 ARG A O 1
ATOM 4427 N N . THR A 1 551 ? -4.123 2.987 -143.387 1.00 61.00 551 THR A N 1
ATOM 4428 C CA . THR A 1 551 ? -3.686 4.364 -143.698 1.00 61.00 551 THR A CA 1
ATOM 4429 C C . THR A 1 551 ? -2.278 4.632 -143.188 1.00 61.00 551 THR A C 1
ATOM 4431 O O . THR A 1 551 ? -1.480 5.246 -143.896 1.00 61.00 551 THR A O 1
ATOM 4434 N N . ASP A 1 552 ? -1.933 4.094 -142.019 1.00 56.19 552 ASP A N 1
ATOM 4435 C CA . ASP A 1 552 ? -0.616 4.318 -141.414 1.00 56.19 552 ASP A CA 1
ATOM 4436 C C . ASP A 1 552 ? 0.489 3.597 -142.195 1.00 56.19 552 ASP A C 1
ATOM 4438 O O . ASP A 1 552 ? 1.580 4.137 -142.348 1.00 56.19 552 ASP A O 1
ATOM 4442 N N . LEU A 1 553 ? 0.187 2.451 -142.822 1.00 64.25 553 LEU A N 1
ATOM 4443 C CA . LEU A 1 553 ? 1.083 1.825 -143.799 1.00 64.25 553 LEU A CA 1
ATOM 4444 C C . LEU A 1 553 ? 1.411 2.748 -144.983 1.00 64.25 553 LEU A C 1
ATOM 4446 O O . LEU A 1 553 ? 2.541 2.724 -145.459 1.00 64.25 553 LEU A O 1
ATOM 4450 N N . HIS A 1 554 ? 0.476 3.587 -145.447 1.00 68.31 554 HIS A N 1
ATOM 4451 C CA . HIS A 1 554 ? 0.761 4.560 -146.507 1.00 68.31 554 HIS A CA 1
ATOM 4452 C C . HIS A 1 554 ? 1.586 5.750 -146.000 1.00 68.31 554 HIS A C 1
ATOM 4454 O O . HIS A 1 554 ? 2.516 6.164 -146.693 1.00 68.31 554 HIS A O 1
ATOM 4460 N N . ALA A 1 555 ? 1.313 6.249 -144.790 1.00 70.75 555 ALA A N 1
ATOM 4461 C CA . ALA A 1 555 ? 2.115 7.302 -144.164 1.00 70.75 555 ALA A CA 1
ATOM 4462 C C . ALA A 1 555 ? 3.565 6.840 -143.906 1.00 70.75 555 ALA A C 1
ATOM 4464 O O . ALA A 1 555 ? 4.513 7.530 -144.287 1.00 70.75 555 ALA A O 1
ATOM 4465 N N . VAL A 1 556 ? 3.749 5.628 -143.373 1.00 73.06 556 VAL A N 1
ATOM 4466 C CA . VAL A 1 556 ? 5.064 4.990 -143.199 1.00 73.06 556 VAL A CA 1
ATOM 4467 C C . VAL A 1 556 ? 5.751 4.765 -144.547 1.00 73.06 556 VAL A C 1
ATOM 4469 O O . VAL A 1 556 ? 6.950 4.997 -144.654 1.00 73.06 556 VAL A O 1
ATOM 4472 N N . ASN A 1 557 ? 5.020 4.410 -145.609 1.00 73.25 557 ASN A N 1
ATOM 4473 C CA . ASN A 1 557 ? 5.609 4.299 -146.948 1.00 73.25 557 ASN A CA 1
ATOM 4474 C C . ASN A 1 557 ? 6.112 5.667 -147.460 1.00 73.25 557 ASN A C 1
ATOM 4476 O O . ASN A 1 557 ? 7.225 5.760 -147.971 1.00 73.25 557 ASN A O 1
ATOM 4480 N N . THR A 1 558 ? 5.369 6.762 -147.240 1.00 77.88 558 THR A N 1
ATOM 4481 C CA . THR A 1 558 ? 5.872 8.115 -147.558 1.00 77.88 558 THR A CA 1
ATOM 4482 C C . THR A 1 558 ? 7.076 8.525 -146.703 1.00 77.88 558 THR A C 1
ATOM 4484 O O . THR A 1 558 ? 8.016 9.110 -147.239 1.00 77.88 558 THR A O 1
ATOM 4487 N N . GLN A 1 559 ? 7.111 8.150 -145.418 1.00 75.31 559 GLN A N 1
ATOM 4488 C CA . GLN A 1 559 ? 8.270 8.385 -144.548 1.00 75.31 559 GLN A CA 1
ATOM 4489 C C . GLN A 1 559 ? 9.499 7.570 -144.984 1.00 75.31 559 GLN A C 1
ATOM 4491 O O . GLN A 1 559 ? 10.610 8.101 -144.995 1.00 75.31 559 GLN A O 1
ATOM 4496 N N . LEU A 1 560 ? 9.312 6.326 -145.437 1.00 79.06 560 LEU A N 1
ATOM 4497 C CA . LEU A 1 560 ? 10.370 5.508 -146.036 1.00 79.06 560 LEU A CA 1
ATOM 4498 C C . LEU A 1 560 ? 10.907 6.128 -147.332 1.00 79.06 560 LEU A C 1
ATOM 4500 O O . LEU A 1 560 ? 12.118 6.124 -147.538 1.00 79.06 560 LEU A O 1
ATOM 4504 N N . TYR A 1 561 ? 10.057 6.726 -148.173 1.00 82.00 561 TYR A N 1
ATOM 4505 C CA . TYR A 1 561 ? 10.521 7.484 -149.342 1.00 82.00 561 TYR A CA 1
ATOM 4506 C C . TYR A 1 561 ? 11.334 8.729 -148.954 1.00 82.00 561 TYR A C 1
ATOM 4508 O O . TYR A 1 561 ? 12.365 8.988 -149.576 1.00 82.00 561 TYR A O 1
ATOM 4516 N N . THR A 1 562 ? 10.937 9.477 -147.915 1.00 81.62 562 THR A N 1
ATOM 4517 C CA . THR A 1 562 ? 11.738 10.619 -147.434 1.00 81.62 562 THR A CA 1
ATOM 4518 C C . THR A 1 562 ? 13.056 10.185 -146.795 1.00 81.62 562 THR A C 1
ATOM 4520 O O . THR A 1 562 ? 14.085 10.777 -147.107 1.00 81.62 562 THR A O 1
ATOM 4523 N N . MET A 1 563 ? 13.063 9.115 -145.991 1.00 76.69 563 MET A N 1
ATOM 4524 C CA . MET A 1 563 ? 14.291 8.570 -145.400 1.00 76.69 563 MET A CA 1
ATOM 4525 C C . MET A 1 563 ? 15.227 7.998 -146.464 1.00 76.69 563 MET A C 1
ATOM 4527 O O . MET A 1 563 ? 16.432 8.206 -146.387 1.00 76.69 563 MET A O 1
ATOM 4531 N N . LYS A 1 564 ? 14.696 7.330 -147.496 1.00 83.56 564 LYS A N 1
ATOM 4532 C CA . LYS A 1 564 ? 15.505 6.839 -148.617 1.00 83.56 564 LYS A CA 1
ATOM 4533 C C . LYS A 1 564 ? 16.183 7.990 -149.363 1.00 83.56 564 LYS A C 1
ATOM 4535 O O . LYS A 1 564 ? 17.362 7.885 -149.680 1.00 83.56 564 LYS A O 1
ATOM 4540 N N . ARG A 1 565 ? 15.466 9.097 -149.588 1.00 84.81 565 ARG A N 1
ATOM 4541 C CA . ARG A 1 565 ? 16.027 10.303 -150.212 1.00 84.81 565 ARG A CA 1
ATOM 4542 C C . ARG A 1 565 ? 17.102 10.957 -149.337 1.00 84.81 565 ARG A C 1
ATOM 4544 O O . ARG A 1 565 ? 18.174 11.260 -149.840 1.00 84.81 565 ARG A O 1
ATOM 4551 N N . GLN A 1 566 ? 16.856 11.088 -148.031 1.00 80.94 566 GLN A N 1
ATOM 4552 C CA . GLN A 1 566 ? 17.858 11.572 -147.070 1.00 80.94 566 GLN A CA 1
ATOM 4553 C C . GLN A 1 566 ? 19.112 10.684 -147.055 1.00 80.94 566 GLN A C 1
ATOM 4555 O O . GLN A 1 566 ? 20.224 11.201 -147.062 1.00 80.94 566 GLN A O 1
ATOM 4560 N N . TRP A 1 567 ? 18.949 9.360 -147.123 1.00 83.56 567 TRP A N 1
ATOM 4561 C CA . TRP A 1 567 ? 20.066 8.415 -147.177 1.00 83.56 567 TRP A CA 1
ATOM 4562 C C . TRP A 1 567 ? 20.840 8.472 -148.505 1.00 83.56 567 TRP A C 1
ATOM 4564 O O . TRP A 1 567 ? 22.057 8.302 -148.524 1.00 83.56 567 TRP A O 1
ATOM 4574 N N . GLU A 1 568 ? 20.163 8.742 -149.624 1.00 81.94 568 GLU A N 1
ATOM 4575 C CA . GLU A 1 568 ? 20.806 8.998 -150.919 1.00 81.94 568 GLU A CA 1
ATOM 4576 C C . GLU A 1 568 ? 21.604 10.321 -150.903 1.00 81.94 568 GLU A C 1
ATOM 4578 O O . GLU A 1 568 ? 22.747 10.336 -151.369 1.00 81.94 568 GLU A O 1
ATOM 4583 N N . ASP A 1 569 ? 21.074 11.382 -150.283 1.00 83.25 569 ASP A N 1
ATOM 4584 C CA . ASP A 1 569 ? 21.767 12.666 -150.089 1.00 83.25 569 ASP A CA 1
ATOM 4585 C C . ASP A 1 569 ? 22.983 12.534 -149.138 1.00 83.25 569 ASP A C 1
ATOM 4587 O O . ASP A 1 569 ? 24.062 13.066 -149.413 1.00 83.25 569 ASP A O 1
ATOM 4591 N N . GLU A 1 570 ? 22.856 11.790 -148.034 1.00 79.12 570 GLU A N 1
ATOM 4592 C CA . GLU A 1 570 ? 23.961 11.486 -147.108 1.00 79.12 570 GLU A CA 1
ATOM 4593 C C . GLU A 1 570 ? 25.039 10.619 -147.765 1.00 79.12 570 GLU A C 1
ATOM 4595 O O . GLU A 1 570 ? 26.232 10.898 -147.631 1.00 79.12 570 GLU A O 1
ATOM 4600 N N . ARG A 1 571 ? 24.645 9.614 -148.555 1.00 83.06 571 ARG A N 1
ATOM 4601 C CA . ARG A 1 571 ? 25.583 8.792 -149.327 1.00 83.06 571 ARG A CA 1
ATOM 4602 C C . ARG A 1 571 ? 26.356 9.618 -150.358 1.00 83.06 571 ARG A C 1
ATOM 4604 O O . ARG A 1 571 ? 27.537 9.344 -150.572 1.00 83.06 571 ARG A O 1
ATOM 4611 N N . GLN A 1 572 ? 25.738 10.626 -150.979 1.00 79.25 572 GLN A N 1
ATOM 4612 C CA . GLN A 1 572 ? 26.456 11.555 -151.860 1.00 79.25 572 GLN A CA 1
ATOM 4613 C C . GLN A 1 572 ? 27.449 12.437 -151.089 1.00 79.25 572 GLN A C 1
ATOM 4615 O O . GLN A 1 572 ? 28.585 12.586 -151.544 1.00 79.25 572 GLN A O 1
ATOM 4620 N N . LYS A 1 573 ? 27.083 12.951 -149.905 1.00 78.44 573 LYS A N 1
ATOM 4621 C CA . LYS A 1 573 ? 28.013 13.704 -149.038 1.00 78.44 573 LYS A CA 1
ATOM 4622 C C . LYS A 1 573 ? 29.222 12.862 -148.627 1.00 78.44 573 LYS A C 1
ATOM 4624 O O . LYS A 1 573 ? 30.352 13.289 -148.846 1.00 78.44 573 LYS A O 1
ATOM 4629 N N . LEU A 1 574 ? 28.997 11.637 -148.149 1.00 75.81 574 LEU A N 1
ATOM 4630 C CA . LEU A 1 574 ? 30.067 10.718 -147.742 1.00 75.81 574 LEU A CA 1
ATOM 4631 C C . LEU A 1 574 ? 30.999 10.333 -148.905 1.00 75.81 574 LEU A C 1
ATOM 4633 O O . LEU A 1 574 ? 32.201 10.173 -148.702 1.00 75.81 574 LEU A O 1
ATOM 4637 N N . LEU A 1 575 ? 30.486 10.215 -150.136 1.00 74.62 575 LEU A N 1
ATOM 4638 C CA . LEU A 1 575 ? 31.330 10.000 -151.320 1.00 74.62 575 LEU A CA 1
ATOM 4639 C C . LEU A 1 575 ? 32.159 11.244 -151.686 1.00 74.62 575 LEU A C 1
ATOM 4641 O O . LEU A 1 575 ? 33.306 11.096 -152.110 1.00 74.62 575 LEU A O 1
ATOM 4645 N N . GLY A 1 576 ? 31.626 12.452 -151.475 1.00 74.81 576 GLY A N 1
ATOM 4646 C CA . GLY A 1 576 ? 32.381 13.702 -151.609 1.00 74.81 576 GLY A CA 1
ATOM 4647 C C . GLY A 1 576 ? 33.495 13.840 -150.565 1.00 74.81 576 GLY A C 1
ATOM 4648 O O . GLY A 1 576 ? 34.634 14.152 -150.908 1.00 74.81 576 GLY A O 1
ATOM 4649 N N . GLU A 1 577 ? 33.203 13.536 -149.301 1.00 72.00 577 GLU A N 1
ATOM 4650 C CA . GLU A 1 577 ? 34.177 13.573 -148.201 1.00 72.00 577 GLU A CA 1
ATOM 4651 C C . GLU A 1 577 ? 35.299 12.536 -148.386 1.00 72.00 577 GLU A C 1
ATOM 4653 O O . GLU A 1 577 ? 36.473 12.840 -148.168 1.00 72.00 577 GLU A O 1
ATOM 4658 N N . ASN A 1 578 ? 34.978 11.337 -148.883 1.00 70.81 578 ASN A N 1
ATOM 4659 C CA . ASN A 1 578 ? 35.974 10.297 -149.160 1.00 70.81 578 ASN A CA 1
ATOM 4660 C C . ASN A 1 578 ? 36.950 10.702 -150.290 1.00 70.81 578 ASN A C 1
ATOM 4662 O O . ASN A 1 578 ? 38.140 10.392 -150.224 1.00 70.81 578 ASN A O 1
ATOM 4666 N N . ALA A 1 579 ? 36.496 11.476 -151.285 1.00 74.56 579 ALA A N 1
ATOM 4667 C CA . ALA A 1 579 ? 37.385 12.049 -152.301 1.00 74.56 579 ALA A CA 1
ATOM 4668 C C . ALA A 1 579 ? 38.380 13.066 -151.702 1.00 74.56 579 ALA A C 1
ATOM 4670 O O . ALA A 1 579 ? 39.570 13.032 -152.025 1.00 74.56 579 ALA A O 1
ATOM 4671 N N . VAL A 1 580 ? 37.925 13.919 -150.774 1.00 76.69 580 VAL A N 1
ATOM 4672 C CA . VAL A 1 580 ? 38.789 14.876 -150.053 1.00 76.69 580 VAL A CA 1
ATOM 4673 C C . VAL A 1 580 ? 39.827 14.147 -149.191 1.00 76.69 580 VAL A C 1
ATOM 4675 O O . VAL A 1 580 ? 40.997 14.540 -149.167 1.00 76.69 580 VAL A O 1
ATOM 4678 N N . LEU A 1 581 ? 39.436 13.053 -148.530 1.00 74.75 581 LEU A N 1
ATOM 4679 C CA . LEU A 1 581 ? 40.350 12.234 -147.732 1.00 74.75 581 LEU A CA 1
ATOM 4680 C C . LEU A 1 581 ? 41.419 11.542 -148.592 1.00 74.75 581 LEU A C 1
ATOM 4682 O O . LEU A 1 581 ? 42.589 11.563 -148.216 1.00 74.75 581 LEU A O 1
ATOM 4686 N N . GLN A 1 582 ? 41.076 11.018 -149.775 1.00 71.88 582 GLN A N 1
ATOM 4687 C CA . GLN A 1 582 ? 42.074 10.419 -150.676 1.00 71.88 582 GLN A CA 1
ATOM 4688 C C . GLN A 1 582 ? 43.130 11.425 -151.163 1.00 71.88 582 GLN A C 1
ATOM 4690 O O . GLN A 1 582 ? 44.303 11.065 -151.296 1.00 71.88 582 GLN A O 1
ATOM 4695 N N . ASP A 1 583 ? 42.763 12.687 -151.392 1.00 70.38 583 ASP A N 1
ATOM 4696 C CA . ASP A 1 583 ? 43.732 13.726 -151.759 1.00 70.38 583 ASP A CA 1
ATOM 4697 C C . ASP A 1 583 ? 44.563 14.224 -150.563 1.00 70.38 583 ASP A C 1
ATOM 4699 O O . ASP A 1 583 ? 45.739 14.564 -150.736 1.00 70.38 583 ASP A O 1
ATOM 4703 N N . ALA A 1 584 ? 44.025 14.183 -149.339 1.00 72.88 584 ALA A N 1
ATOM 4704 C CA . ALA A 1 584 ? 44.812 14.396 -148.124 1.00 72.88 584 ALA A CA 1
ATOM 4705 C C . ALA A 1 584 ? 45.872 13.291 -147.929 1.00 72.88 584 ALA A C 1
ATOM 4707 O O . ALA A 1 584 ? 47.037 13.595 -147.658 1.00 72.88 584 ALA A O 1
ATOM 4708 N N . THR A 1 585 ? 45.517 12.019 -148.151 1.00 72.75 585 THR A N 1
ATOM 4709 C CA . THR A 1 585 ? 46.453 10.885 -148.035 1.00 72.75 585 THR A CA 1
ATOM 4710 C C . THR A 1 585 ? 47.594 10.965 -149.058 1.00 72.75 585 THR A C 1
ATOM 4712 O O . THR A 1 585 ? 48.753 10.741 -148.706 1.00 72.75 585 THR A O 1
ATOM 4715 N N . LYS A 1 586 ? 47.313 11.365 -150.308 1.00 71.75 586 LYS A N 1
ATOM 4716 C CA . LYS A 1 586 ? 48.360 11.564 -151.334 1.00 71.75 586 LYS A CA 1
ATOM 4717 C C . LYS A 1 586 ? 49.351 12.674 -150.960 1.00 71.75 586 LYS A C 1
ATOM 4719 O O . LYS A 1 586 ? 50.539 12.546 -151.250 1.00 71.75 586 LYS A O 1
ATOM 4724 N N . ARG A 1 587 ? 48.894 13.745 -150.296 1.00 70.00 587 ARG A N 1
ATOM 4725 C CA . ARG A 1 587 ? 49.770 14.839 -149.825 1.00 70.00 587 ARG A CA 1
ATOM 4726 C C . ARG A 1 587 ? 50.685 14.412 -148.674 1.00 70.00 587 ARG A C 1
ATOM 4728 O O . ARG A 1 587 ? 51.832 14.849 -148.648 1.00 70.00 587 ARG A O 1
ATOM 4735 N N . LEU A 1 588 ? 50.218 13.541 -147.777 1.00 69.88 588 LEU A N 1
ATOM 4736 C CA . LEU A 1 588 ? 51.035 12.983 -146.690 1.00 69.88 588 LEU A CA 1
ATOM 4737 C C . LEU A 1 588 ? 52.120 12.024 -147.203 1.00 69.88 588 LEU A C 1
ATOM 4739 O O . LEU A 1 588 ? 53.280 12.162 -146.820 1.00 69.88 588 LEU A O 1
ATOM 4743 N N . ASN A 1 589 ? 51.799 11.127 -148.140 1.00 62.94 589 ASN A N 1
ATOM 4744 C CA . ASN A 1 589 ? 52.806 10.221 -148.714 1.00 62.94 589 ASN A CA 1
ATOM 4745 C C . ASN A 1 589 ? 53.928 10.983 -149.451 1.00 62.94 589 ASN A C 1
ATOM 4747 O O . ASN A 1 589 ? 55.099 10.631 -149.320 1.00 62.94 589 ASN A O 1
ATOM 4751 N N . ALA A 1 590 ? 53.604 12.095 -150.124 1.00 65.81 590 ALA A N 1
ATOM 4752 C CA . ALA A 1 590 ? 54.595 12.975 -150.754 1.00 65.81 590 ALA A CA 1
ATOM 4753 C C . ALA A 1 590 ? 55.479 13.765 -149.757 1.00 65.81 590 ALA A C 1
ATOM 4755 O O . ALA A 1 590 ? 56.500 14.332 -150.157 1.00 65.81 590 ALA A O 1
ATOM 4756 N N . GLN A 1 591 ? 55.106 13.827 -148.472 1.00 63.66 591 GLN A N 1
ATOM 4757 C CA . GLN A 1 591 ? 55.966 14.353 -147.406 1.00 63.66 591 GLN A CA 1
ATOM 4758 C C . GLN A 1 591 ? 56.882 13.263 -146.833 1.00 63.66 591 GLN A C 1
ATOM 4760 O O . GLN A 1 591 ? 58.057 13.539 -146.604 1.00 63.66 591 GLN A O 1
ATOM 4765 N N . ILE A 1 592 ? 56.396 12.026 -146.674 1.00 61.53 592 ILE A N 1
ATOM 4766 C CA . ILE A 1 592 ? 57.174 10.906 -146.111 1.00 61.53 592 ILE A CA 1
ATOM 4767 C C . ILE A 1 592 ? 58.405 10.571 -146.978 1.00 61.53 592 ILE A C 1
ATOM 4769 O O . ILE A 1 592 ? 59.509 10.458 -146.444 1.00 61.53 592 ILE A O 1
ATOM 4773 N N . GLU A 1 593 ? 58.279 10.542 -148.311 1.00 58.19 593 GLU A N 1
ATOM 4774 C CA . GLU A 1 593 ? 59.430 10.311 -149.211 1.00 58.19 593 GLU A CA 1
ATOM 4775 C C . GLU A 1 593 ? 60.533 11.387 -149.114 1.00 58.19 593 GLU A C 1
ATOM 4777 O O . GLU A 1 593 ? 61.678 11.146 -149.499 1.00 58.19 593 GLU A O 1
ATOM 4782 N N . ARG A 1 594 ? 60.234 12.575 -148.567 1.00 57.94 594 ARG A N 1
ATOM 4783 C CA . ARG A 1 594 ? 61.225 13.654 -148.391 1.00 57.94 594 ARG A CA 1
ATOM 4784 C C . ARG A 1 594 ? 62.031 13.545 -147.095 1.00 57.94 594 ARG A C 1
ATOM 4786 O O . ARG A 1 594 ? 63.064 14.204 -146.994 1.00 57.94 594 ARG A O 1
ATOM 4793 N N . TYR A 1 595 ? 61.612 12.710 -146.141 1.00 56.62 595 TYR A N 1
ATOM 4794 C CA . TYR A 1 595 ? 62.356 12.462 -144.898 1.00 56.62 595 TYR A CA 1
ATOM 4795 C C . TYR A 1 595 ? 63.275 11.231 -144.974 1.00 56.62 595 TYR A C 1
ATOM 4797 O O . TYR A 1 595 ? 64.312 11.222 -144.316 1.00 56.62 595 TYR A O 1
ATOM 4805 N N . ALA A 1 596 ? 62.985 10.257 -145.845 1.00 56.81 596 ALA A N 1
ATOM 4806 C CA . ALA A 1 596 ? 63.787 9.034 -146.001 1.00 56.81 596 ALA A CA 1
ATOM 4807 C C . ALA A 1 596 ? 65.222 9.254 -146.546 1.00 56.81 596 ALA A C 1
ATOM 4809 O O . ALA A 1 596 ? 66.081 8.391 -146.405 1.00 56.81 596 ALA A O 1
ATOM 4810 N N . ASN A 1 597 ? 65.524 10.414 -147.143 1.00 55.88 597 ASN A N 1
ATOM 4811 C CA . ASN A 1 597 ? 66.841 10.722 -147.729 1.00 55.88 597 ASN A CA 1
ATOM 4812 C C . ASN A 1 597 ? 67.826 11.422 -146.760 1.00 55.88 597 ASN A C 1
ATOM 4814 O O . ASN A 1 597 ? 68.727 12.139 -147.203 1.00 55.88 597 ASN A O 1
ATOM 4818 N N . LYS A 1 598 ? 67.671 11.238 -145.440 1.00 56.16 598 LYS A N 1
ATOM 4819 C CA . LYS A 1 598 ? 68.594 11.768 -144.411 1.00 56.16 598 LYS A CA 1
ATOM 4820 C C . LYS A 1 598 ? 69.183 10.719 -143.451 1.00 56.16 598 LYS A C 1
ATOM 4822 O O . LYS A 1 598 ? 69.835 11.093 -142.482 1.00 56.16 598 LYS A O 1
ATOM 4827 N N . GLU A 1 599 ? 69.057 9.427 -143.748 1.00 50.47 599 GLU A N 1
ATOM 4828 C CA . GLU A 1 599 ? 69.691 8.352 -142.965 1.00 50.47 599 GLU A CA 1
ATOM 4829 C C . GLU A 1 599 ? 71.075 7.962 -143.512 1.00 50.47 599 GLU A C 1
ATOM 4831 O O . GLU A 1 599 ? 71.249 6.950 -144.192 1.00 50.47 599 GLU A O 1
ATOM 4836 N N . ARG A 1 600 ? 72.090 8.775 -143.197 1.00 54.94 600 ARG A N 1
ATOM 4837 C CA . ARG A 1 600 ? 73.511 8.381 -143.252 1.00 54.94 600 ARG A CA 1
ATOM 4838 C C . ARG A 1 600 ? 74.294 9.060 -142.128 1.00 54.94 600 ARG A C 1
ATOM 4840 O O . ARG A 1 600 ? 74.954 10.059 -142.381 1.00 54.94 600 ARG A O 1
ATOM 4847 N N . ASN A 1 601 ? 74.173 8.518 -140.916 1.00 55.47 601 ASN A N 1
ATOM 4848 C CA . ASN A 1 601 ? 75.107 8.620 -139.782 1.00 55.47 601 ASN A CA 1
ATOM 4849 C C . ASN A 1 601 ? 74.579 7.680 -138.681 1.00 55.47 601 ASN A C 1
ATOM 4851 O O . ASN A 1 601 ? 73.529 7.949 -138.111 1.00 55.47 601 ASN A O 1
ATOM 4855 N N . LEU A 1 602 ? 75.258 6.554 -138.438 1.00 58.47 602 LEU A N 1
ATOM 4856 C CA . LEU A 1 602 ? 74.755 5.435 -137.614 1.00 58.47 602 LEU A CA 1
ATOM 4857 C C . LEU A 1 602 ? 75.653 5.101 -136.402 1.00 58.47 602 LEU A C 1
ATOM 4859 O O . LEU A 1 602 ? 75.552 4.013 -135.856 1.00 58.47 602 LEU A O 1
ATOM 4863 N N . GLY A 1 603 ? 76.546 6.016 -136.000 1.00 60.78 603 GLY A N 1
ATOM 4864 C CA . GLY A 1 603 ? 77.457 5.819 -134.860 1.00 60.78 603 GLY A CA 1
ATOM 4865 C C . GLY A 1 603 ? 76.940 6.393 -133.536 1.00 60.78 603 GLY A C 1
ATOM 4866 O O . GLY A 1 603 ? 76.908 5.691 -132.531 1.00 60.78 603 GLY A O 1
ATOM 4867 N N . ASP A 1 604 ? 76.501 7.654 -133.534 1.00 58.81 604 ASP A N 1
ATOM 4868 C CA . ASP A 1 604 ? 76.249 8.396 -132.284 1.00 58.81 604 ASP A CA 1
ATOM 4869 C C . ASP A 1 604 ? 75.018 7.884 -131.503 1.00 58.81 604 ASP A C 1
ATOM 4871 O O . ASP A 1 604 ? 75.002 7.891 -130.272 1.00 58.81 604 ASP A O 1
ATOM 4875 N N . VAL A 1 605 ? 74.012 7.348 -132.206 1.00 65.75 605 VAL A N 1
ATOM 4876 C CA . VAL A 1 605 ? 72.753 6.851 -131.609 1.00 65.75 605 VAL A CA 1
ATOM 4877 C C . VAL A 1 605 ? 72.971 5.625 -130.708 1.00 65.75 605 VAL A C 1
ATOM 4879 O O . VAL A 1 605 ? 72.243 5.434 -129.734 1.00 65.75 605 VAL A O 1
ATOM 4882 N N . GLU A 1 606 ? 73.976 4.787 -130.990 1.00 69.94 606 GLU A N 1
ATOM 4883 C CA . GLU A 1 606 ? 74.263 3.608 -130.160 1.00 69.94 606 GLU A CA 1
ATOM 4884 C C . GLU A 1 606 ? 74.890 3.988 -128.809 1.00 69.94 606 GLU A C 1
ATOM 4886 O O . GLU A 1 606 ? 74.641 3.312 -127.806 1.00 69.94 606 GLU A O 1
ATOM 4891 N N . GLN A 1 607 ? 75.650 5.090 -128.755 1.00 74.69 607 GLN A N 1
ATOM 4892 C CA . GLN A 1 607 ? 76.242 5.586 -127.513 1.00 74.69 607 GLN A CA 1
ATOM 4893 C C . GLN A 1 607 ? 75.184 6.233 -126.607 1.00 74.69 607 GLN A C 1
ATOM 4895 O O . GLN A 1 607 ? 75.104 5.881 -125.428 1.00 74.69 607 GLN A O 1
ATOM 4900 N N . GLU A 1 608 ? 74.318 7.093 -127.153 1.00 77.31 608 GLU A N 1
ATOM 4901 C CA . GLU A 1 608 ? 73.207 7.698 -126.398 1.00 77.31 608 GLU A CA 1
ATOM 4902 C C . GLU A 1 608 ? 72.264 6.626 -125.815 1.00 77.31 608 GLU A C 1
ATOM 4904 O O . GLU A 1 608 ? 71.823 6.724 -124.668 1.00 77.31 608 GLU A O 1
ATOM 4909 N N . LEU A 1 609 ? 72.013 5.539 -126.557 1.00 81.44 609 LEU A N 1
ATOM 4910 C CA . LEU A 1 609 ? 71.211 4.407 -126.083 1.00 81.44 609 LEU A CA 1
ATOM 4911 C C . LEU A 1 609 ? 71.897 3.610 -124.954 1.00 81.44 609 LEU A C 1
ATOM 4913 O O . LEU A 1 609 ? 71.214 3.021 -124.113 1.00 81.44 609 LEU A O 1
ATOM 4917 N N . ALA A 1 610 ? 73.231 3.561 -124.919 1.00 80.88 610 ALA A N 1
ATOM 4918 C CA . ALA A 1 610 ? 73.977 2.928 -123.831 1.00 80.88 610 ALA A CA 1
ATOM 4919 C C . ALA A 1 610 ? 73.982 3.794 -122.559 1.00 80.88 610 ALA A C 1
ATOM 4921 O O . ALA A 1 610 ? 73.849 3.264 -121.456 1.00 80.88 610 ALA A O 1
ATOM 4922 N N . GLU A 1 611 ? 74.079 5.117 -122.704 1.00 85.06 611 GLU A N 1
ATOM 4923 C CA . GLU A 1 611 ? 73.986 6.068 -121.590 1.00 85.06 611 GLU A CA 1
ATOM 4924 C C . GLU A 1 611 ? 72.570 6.089 -120.989 1.00 85.06 611 GLU A C 1
ATOM 4926 O O . GLU A 1 611 ? 72.425 5.988 -119.771 1.00 85.06 611 GLU A O 1
ATOM 4931 N N . ALA A 1 612 ? 71.525 6.078 -121.824 1.00 83.88 612 ALA A N 1
ATOM 4932 C CA . ALA A 1 612 ? 70.132 5.985 -121.377 1.00 83.88 612 ALA A CA 1
ATOM 4933 C C . ALA A 1 612 ? 69.800 4.672 -120.639 1.00 83.88 612 ALA A C 1
ATOM 4935 O O . ALA A 1 612 ? 68.926 4.654 -119.776 1.00 83.88 612 ALA A O 1
ATOM 4936 N N . LYS A 1 613 ? 70.483 3.561 -120.949 1.00 87.31 613 LYS A N 1
ATOM 4937 C CA . LYS A 1 613 ? 70.309 2.300 -120.204 1.00 87.31 613 LYS A CA 1
ATOM 4938 C C . LYS A 1 613 ? 70.911 2.371 -118.806 1.00 87.31 613 LYS A C 1
ATOM 4940 O O . LYS A 1 613 ? 70.257 1.935 -117.867 1.00 87.31 613 LYS A O 1
ATOM 4945 N N . ARG A 1 614 ? 72.102 2.964 -118.660 1.00 88.06 614 ARG A N 1
ATOM 4946 C CA . ARG A 1 614 ? 72.737 3.152 -117.345 1.00 88.06 614 ARG A CA 1
ATOM 4947 C C . ARG A 1 614 ? 71.892 4.039 -116.438 1.00 88.06 614 ARG A C 1
ATOM 4949 O O . ARG A 1 614 ? 71.628 3.650 -115.314 1.00 88.06 614 ARG A O 1
ATOM 4956 N N . THR A 1 615 ? 71.380 5.161 -116.945 1.00 87.94 615 THR A N 1
ATOM 4957 C CA . THR A 1 615 ? 70.521 6.038 -116.131 1.00 87.94 615 THR A CA 1
ATOM 4958 C C . THR A 1 615 ? 69.194 5.381 -115.746 1.00 87.94 615 THR A C 1
ATOM 4960 O O . THR A 1 615 ? 68.665 5.677 -114.680 1.00 87.94 615 THR A O 1
ATOM 4963 N N . VAL A 1 616 ? 68.659 4.462 -116.560 1.00 86.38 616 VAL A N 1
ATOM 4964 C CA . VAL A 1 616 ? 67.506 3.632 -116.167 1.00 86.38 616 VAL A CA 1
ATOM 4965 C C . VAL A 1 616 ? 67.886 2.610 -115.091 1.00 86.38 616 VAL A C 1
ATOM 4967 O O . VAL A 1 616 ? 67.125 2.454 -114.144 1.00 86.38 616 VAL A O 1
ATOM 4970 N N . GLU A 1 617 ? 69.044 1.952 -115.192 1.00 91.19 617 GLU A N 1
ATOM 4971 C CA . GLU A 1 617 ? 69.550 1.038 -114.153 1.00 91.19 617 GLU A CA 1
ATOM 4972 C C . GLU A 1 617 ? 69.775 1.775 -112.817 1.00 91.19 617 GLU A C 1
ATOM 4974 O O . GLU A 1 617 ? 69.265 1.326 -111.789 1.00 91.19 617 GLU A O 1
ATOM 4979 N N . ASP A 1 618 ? 70.416 2.950 -112.845 1.00 90.38 618 ASP A N 1
ATOM 4980 C CA . ASP A 1 618 ? 70.627 3.819 -111.678 1.00 90.38 618 ASP A CA 1
ATOM 4981 C C . ASP A 1 618 ? 69.284 4.228 -111.033 1.00 90.38 618 ASP A C 1
ATOM 4983 O O . ASP A 1 618 ? 69.086 4.057 -109.830 1.00 90.38 618 ASP A O 1
ATOM 4987 N N . LEU A 1 619 ? 68.310 4.696 -111.829 1.00 90.50 619 LEU A N 1
ATOM 4988 C CA . LEU A 1 619 ? 66.973 5.073 -111.342 1.00 90.50 619 LEU A CA 1
ATOM 4989 C C . LEU A 1 619 ? 66.153 3.873 -110.837 1.00 90.50 619 LEU A C 1
ATOM 4991 O O . LEU A 1 619 ? 65.318 4.022 -109.940 1.00 90.50 619 LEU A O 1
ATOM 4995 N N . GLU A 1 620 ? 66.350 2.678 -111.396 1.00 91.25 620 GLU A N 1
ATOM 4996 C CA . GLU A 1 620 ? 65.736 1.455 -110.879 1.00 91.25 620 GLU A CA 1
ATOM 4997 C C . GLU A 1 620 ? 66.328 1.043 -109.529 1.00 91.25 620 GLU A C 1
ATOM 4999 O O . GLU A 1 620 ? 65.585 0.543 -108.679 1.00 91.25 620 GLU A O 1
ATOM 5004 N N . ASP A 1 621 ? 67.630 1.240 -109.321 1.00 91.75 621 ASP A N 1
ATOM 5005 C CA . ASP A 1 621 ? 68.296 0.982 -108.045 1.00 91.75 621 ASP A CA 1
ATOM 5006 C C . ASP A 1 621 ? 67.921 2.035 -106.990 1.00 91.75 621 ASP A C 1
ATOM 5008 O O . ASP A 1 621 ? 67.483 1.643 -105.907 1.00 91.75 621 ASP A O 1
ATOM 5012 N N . GLU A 1 622 ? 67.887 3.332 -107.321 1.00 91.06 622 GLU A N 1
ATOM 5013 C CA . GLU A 1 622 ? 67.309 4.376 -106.452 1.00 91.06 622 GLU A CA 1
ATOM 5014 C C . GLU A 1 622 ? 65.852 4.053 -106.065 1.00 91.06 622 GLU A C 1
ATOM 5016 O O . GLU A 1 622 ? 65.452 4.164 -104.902 1.00 91.06 622 GLU A O 1
ATOM 5021 N N . LEU A 1 623 ? 65.038 3.568 -107.012 1.00 89.94 623 LEU A N 1
ATOM 5022 C CA . LEU A 1 623 ? 63.659 3.155 -106.741 1.00 89.94 623 LEU A CA 1
ATOM 5023 C C . LEU A 1 623 ? 63.585 1.899 -105.853 1.00 89.94 623 LEU A C 1
ATOM 5025 O O . LEU A 1 623 ? 62.638 1.761 -105.071 1.00 89.94 623 LEU A O 1
ATOM 5029 N N . LYS A 1 624 ? 64.542 0.965 -105.950 1.00 91.94 624 LYS A N 1
ATOM 5030 C CA . LYS A 1 624 ? 64.653 -0.187 -105.034 1.00 91.94 624 LYS A CA 1
ATOM 5031 C C . LYS A 1 624 ? 65.062 0.278 -103.635 1.00 91.94 624 LYS A C 1
ATOM 5033 O O . LYS A 1 624 ? 64.461 -0.196 -102.665 1.00 91.94 624 LYS A O 1
ATOM 5038 N N . GLU A 1 625 ? 66.000 1.216 -103.527 1.00 93.44 625 GLU A N 1
ATOM 5039 C CA . GLU A 1 625 ? 66.439 1.813 -102.265 1.00 93.44 625 GLU A CA 1
ATOM 5040 C C . GLU A 1 625 ? 65.301 2.570 -101.575 1.00 93.44 625 GLU A C 1
ATOM 5042 O O . GLU A 1 625 ? 64.960 2.225 -100.442 1.00 93.44 625 GLU A O 1
ATOM 5047 N N . GLU A 1 626 ? 64.611 3.487 -102.255 1.00 90.81 626 GLU A N 1
ATOM 5048 C CA . GLU A 1 626 ? 63.462 4.209 -101.687 1.00 90.81 626 GLU A CA 1
ATOM 5049 C C . GLU A 1 626 ? 62.294 3.268 -101.344 1.00 90.81 626 GLU A C 1
ATOM 5051 O O . GLU A 1 626 ? 61.666 3.395 -100.291 1.00 90.81 626 GLU A O 1
ATOM 5056 N N . ARG A 1 627 ? 62.043 2.217 -102.139 1.00 91.00 627 ARG A N 1
ATOM 5057 C CA . ARG A 1 627 ? 61.086 1.160 -101.751 1.00 91.00 627 ARG A CA 1
ATOM 5058 C C . ARG A 1 627 ? 61.537 0.379 -100.516 1.00 91.00 627 ARG A C 1
ATOM 5060 O O . ARG A 1 627 ? 60.682 -0.063 -99.748 1.00 91.00 627 ARG A O 1
ATOM 5067 N N . SER A 1 628 ? 62.838 0.175 -100.312 1.00 91.69 628 SER A N 1
ATOM 5068 C CA . SER A 1 628 ? 63.369 -0.460 -99.099 1.00 91.69 628 SER A CA 1
ATOM 5069 C C . SER A 1 628 ? 63.227 0.462 -97.882 1.00 91.69 628 SER A C 1
ATOM 5071 O O . SER A 1 628 ? 62.734 0.022 -96.844 1.00 91.69 628 SER A O 1
ATOM 5073 N N . ARG A 1 629 ? 63.507 1.757 -98.056 1.00 93.56 629 ARG A N 1
ATOM 5074 C CA . ARG A 1 629 ? 63.377 2.821 -97.056 1.00 93.56 629 ARG A CA 1
ATOM 5075 C C . ARG A 1 629 ? 61.929 3.039 -96.621 1.00 93.56 629 ARG A C 1
ATOM 5077 O O . ARG A 1 629 ? 61.647 3.175 -95.436 1.00 93.56 629 ARG A O 1
ATOM 5084 N N . LEU A 1 630 ? 60.977 2.981 -97.551 1.00 90.56 630 LEU A N 1
ATOM 5085 C CA . LEU A 1 630 ? 59.550 3.004 -97.221 1.00 90.56 630 LEU A CA 1
ATOM 5086 C C . LEU A 1 630 ? 59.124 1.762 -96.422 1.00 90.56 630 LEU A C 1
ATOM 5088 O O . LEU A 1 630 ? 58.299 1.873 -95.518 1.00 90.56 630 LEU A O 1
ATOM 5092 N N . ARG A 1 631 ? 59.701 0.579 -96.689 1.00 93.19 631 ARG A N 1
ATOM 5093 C CA . ARG A 1 631 ? 59.437 -0.622 -95.873 1.00 93.19 631 ARG A CA 1
ATOM 5094 C C . ARG A 1 631 ? 60.025 -0.502 -94.467 1.00 93.19 631 ARG A C 1
ATOM 5096 O O . ARG A 1 631 ? 59.347 -0.917 -93.530 1.00 93.19 631 ARG A O 1
ATOM 5103 N N . THR A 1 632 ? 61.227 0.058 -94.298 1.00 92.12 632 THR A N 1
ATOM 5104 C CA . THR A 1 632 ? 61.794 0.288 -92.956 1.00 92.12 632 THR A CA 1
ATOM 5105 C C . THR A 1 632 ? 60.985 1.332 -92.194 1.00 92.12 632 THR A C 1
ATOM 5107 O O . THR A 1 632 ? 60.587 1.055 -91.069 1.00 92.12 632 THR A O 1
ATOM 5110 N N . LEU A 1 633 ? 60.603 2.448 -92.825 1.00 91.69 633 LEU A N 1
ATOM 5111 C CA . LEU A 1 633 ? 59.739 3.464 -92.211 1.00 91.69 633 LEU A CA 1
ATOM 5112 C C . LEU A 1 633 ? 58.355 2.913 -91.820 1.00 91.69 633 LEU A C 1
ATOM 5114 O O . LEU A 1 633 ? 57.868 3.216 -90.735 1.00 91.69 633 LEU A O 1
ATOM 5118 N N . MET A 1 634 ? 57.729 2.049 -92.630 1.00 91.06 634 MET A N 1
ATOM 5119 C CA . MET A 1 634 ? 56.488 1.363 -92.226 1.00 91.06 634 MET A CA 1
ATOM 5120 C C . MET A 1 634 ? 56.713 0.358 -91.081 1.00 91.06 634 MET A C 1
ATOM 5122 O O . MET A 1 634 ? 55.861 0.213 -90.200 1.00 91.06 634 MET A O 1
ATOM 5126 N N . ALA A 1 635 ? 57.846 -0.348 -91.059 1.00 92.50 635 ALA A N 1
ATOM 5127 C CA . ALA A 1 635 ? 58.189 -1.244 -89.955 1.00 92.50 635 ALA A CA 1
ATOM 5128 C C . ALA A 1 635 ? 58.406 -0.460 -88.646 1.00 92.50 635 ALA A C 1
ATOM 5130 O O . ALA A 1 635 ? 57.882 -0.856 -87.605 1.00 92.50 635 ALA A O 1
ATOM 5131 N N . GLU A 1 636 ? 59.087 0.684 -88.712 1.00 92.94 636 GLU A N 1
ATOM 5132 C CA . GLU A 1 636 ? 59.275 1.625 -87.606 1.00 92.94 636 GLU A CA 1
ATOM 5133 C C . GLU A 1 636 ? 57.947 2.237 -87.149 1.00 92.94 636 GLU A C 1
ATOM 5135 O O . GLU A 1 636 ? 57.665 2.232 -85.952 1.00 92.94 636 GLU A O 1
ATOM 5140 N N . GLN A 1 637 ? 57.077 2.665 -88.073 1.00 91.38 637 GLN A N 1
ATOM 5141 C CA . GLN A 1 637 ? 55.741 3.167 -87.743 1.00 91.38 637 GLN A CA 1
ATOM 5142 C C . GLN A 1 637 ? 54.918 2.102 -87.005 1.00 91.38 637 GLN A C 1
ATOM 5144 O O . GLN A 1 637 ? 54.401 2.371 -85.923 1.00 91.38 637 GLN A O 1
ATOM 5149 N N . THR A 1 638 ? 54.839 0.871 -87.523 1.00 93.06 638 THR A N 1
ATOM 5150 C CA . THR A 1 638 ? 54.088 -0.202 -86.841 1.00 93.06 638 THR A CA 1
ATOM 5151 C C . THR A 1 638 ? 54.746 -0.646 -85.529 1.00 93.06 638 THR A C 1
ATOM 5153 O O . THR A 1 638 ? 54.063 -1.142 -84.631 1.00 93.06 638 THR A O 1
ATOM 5156 N N . ALA A 1 639 ? 56.062 -0.483 -85.363 1.00 92.81 639 ALA A N 1
ATOM 5157 C CA . ALA A 1 639 ? 56.735 -0.691 -84.083 1.00 92.81 639 ALA A CA 1
ATOM 5158 C C . ALA A 1 639 ? 56.384 0.417 -83.073 1.00 92.81 639 ALA A C 1
ATOM 5160 O O . ALA A 1 639 ? 56.032 0.108 -81.933 1.00 92.81 639 ALA A O 1
ATOM 5161 N N . ALA A 1 640 ? 56.400 1.682 -83.497 1.00 92.19 640 ALA A N 1
ATOM 5162 C CA . ALA A 1 640 ? 56.013 2.835 -82.689 1.00 92.19 640 ALA A CA 1
ATOM 5163 C C . ALA A 1 640 ? 54.525 2.793 -82.296 1.00 92.19 640 ALA A C 1
ATOM 5165 O O . ALA A 1 640 ? 54.183 3.074 -81.150 1.00 92.19 640 ALA A O 1
ATOM 5166 N N . GLU A 1 641 ? 53.637 2.361 -83.196 1.00 91.62 641 GLU A N 1
ATOM 5167 C CA . GLU A 1 641 ? 52.213 2.157 -82.905 1.00 91.62 641 GLU A CA 1
ATOM 5168 C C . GLU A 1 641 ? 52.003 1.087 -81.825 1.00 91.62 641 GLU A C 1
ATOM 5170 O O . GLU A 1 641 ? 51.307 1.353 -80.844 1.00 91.62 641 GLU A O 1
ATOM 5175 N N . ARG A 1 642 ? 52.685 -0.066 -81.916 1.00 93.56 642 ARG A N 1
ATOM 5176 C CA . ARG A 1 642 ? 52.660 -1.106 -80.866 1.00 93.56 642 ARG A CA 1
ATOM 5177 C C . ARG A 1 642 ? 53.236 -0.612 -79.535 1.00 93.56 642 ARG A C 1
ATOM 5179 O O . ARG A 1 642 ? 52.723 -0.966 -78.474 1.00 93.56 642 ARG A O 1
ATOM 5186 N N . GLN A 1 643 ? 54.293 0.204 -79.558 1.00 93.56 643 GLN A N 1
ATOM 5187 C CA . GLN A 1 643 ? 54.843 0.821 -78.345 1.00 93.56 643 GLN A CA 1
ATOM 5188 C C . GLN A 1 643 ? 53.847 1.808 -77.720 1.00 93.56 643 GLN A C 1
ATOM 5190 O O . GLN A 1 643 ? 53.603 1.738 -76.516 1.00 93.56 643 GLN A O 1
ATOM 5195 N N . ARG A 1 644 ? 53.200 2.657 -78.528 1.00 95.25 644 ARG A N 1
ATOM 5196 C CA . ARG A 1 644 ? 52.133 3.573 -78.097 1.00 95.25 644 ARG A CA 1
ATOM 5197 C C . ARG A 1 644 ? 50.944 2.818 -77.500 1.00 95.25 644 ARG A C 1
ATOM 5199 O O . ARG A 1 644 ? 50.443 3.207 -76.452 1.00 95.25 644 ARG A O 1
ATOM 5206 N N . GLU A 1 645 ? 50.510 1.723 -78.119 1.00 94.31 645 GLU A N 1
ATOM 5207 C CA . GLU A 1 645 ? 49.452 0.856 -77.583 1.00 94.31 645 GLU A CA 1
ATOM 5208 C C . GLU A 1 645 ? 49.849 0.218 -76.248 1.00 94.31 645 GLU A C 1
ATOM 5210 O O . GLU A 1 645 ? 49.055 0.222 -75.307 1.00 94.31 645 GLU A O 1
ATOM 5215 N N . LYS A 1 646 ? 51.092 -0.264 -76.124 1.00 95.06 646 LYS A N 1
ATOM 5216 C CA . LYS A 1 646 ? 51.626 -0.802 -74.865 1.00 95.06 646 LYS A CA 1
ATOM 5217 C C . LYS A 1 646 ? 51.648 0.257 -73.758 1.00 95.06 646 LYS A C 1
ATOM 5219 O O . LYS A 1 646 ? 51.211 -0.042 -72.649 1.00 95.06 646 LYS A O 1
ATOM 5224 N N . ILE A 1 647 ? 52.087 1.481 -74.064 1.00 93.75 647 ILE A N 1
ATOM 5225 C CA . ILE A 1 647 ? 52.080 2.616 -73.128 1.00 93.75 647 ILE A CA 1
ATOM 5226 C C . ILE A 1 647 ? 50.642 2.979 -72.736 1.00 93.75 647 ILE A C 1
ATOM 5228 O O . ILE A 1 647 ? 50.350 3.081 -71.551 1.00 93.75 647 ILE A O 1
ATOM 5232 N N . ASN A 1 648 ? 49.709 3.070 -73.689 1.00 92.50 648 ASN A N 1
ATOM 5233 C CA . ASN A 1 648 ? 48.294 3.337 -73.402 1.00 92.50 648 ASN A CA 1
ATOM 5234 C C . ASN A 1 648 ? 47.654 2.245 -72.526 1.00 92.50 648 ASN A C 1
ATOM 5236 O O . ASN A 1 648 ? 46.852 2.547 -71.645 1.00 92.50 648 ASN A O 1
ATOM 5240 N N . MET A 1 649 ? 48.015 0.974 -72.729 1.00 93.75 649 MET A N 1
ATOM 5241 C CA . MET A 1 649 ? 47.565 -0.129 -71.873 1.00 93.75 649 MET A CA 1
ATOM 5242 C C . MET A 1 649 ? 48.193 -0.090 -70.475 1.00 93.75 649 MET A C 1
ATOM 5244 O O . MET A 1 649 ? 47.539 -0.491 -69.514 1.00 93.75 649 MET A O 1
ATOM 5248 N N . GLN A 1 650 ? 49.430 0.395 -70.335 1.00 93.75 650 GLN A N 1
ATOM 5249 C CA . GLN A 1 650 ? 50.048 0.648 -69.029 1.00 93.75 650 GLN A CA 1
ATOM 5250 C C . GLN A 1 650 ? 49.381 1.832 -68.318 1.00 93.75 650 GLN A C 1
ATOM 5252 O O . GLN A 1 650 ? 49.008 1.683 -67.159 1.00 93.75 650 GLN A O 1
ATOM 5257 N N . LEU A 1 651 ? 49.136 2.943 -69.021 1.00 91.75 651 LEU A N 1
ATOM 5258 C CA . LEU A 1 651 ? 48.427 4.111 -68.488 1.00 91.75 651 LEU A CA 1
ATOM 5259 C C . LEU A 1 651 ? 47.034 3.731 -67.978 1.00 91.75 651 LEU A C 1
ATOM 5261 O O . LEU A 1 651 ? 46.740 3.970 -66.812 1.00 91.75 651 LEU A O 1
ATOM 5265 N N . ARG A 1 652 ? 46.232 3.015 -68.778 1.00 92.50 652 ARG A N 1
ATOM 5266 C CA . ARG A 1 652 ? 44.905 2.522 -68.358 1.00 92.50 652 ARG A CA 1
ATOM 5267 C C . ARG A 1 652 ? 44.944 1.611 -67.132 1.00 92.50 652 ARG A C 1
ATOM 5269 O O . ARG A 1 652 ? 44.023 1.650 -66.322 1.00 92.50 652 ARG A O 1
ATOM 5276 N N . ARG A 1 653 ? 45.993 0.792 -66.977 1.00 93.62 653 ARG A N 1
ATOM 5277 C CA . ARG A 1 653 ? 46.197 0.002 -65.751 1.00 93.62 653 ARG A CA 1
ATOM 5278 C C . ARG A 1 653 ? 46.488 0.919 -64.572 1.00 93.62 653 ARG A C 1
ATOM 5280 O O . ARG A 1 653 ? 45.754 0.859 -63.602 1.00 93.62 653 ARG A O 1
ATOM 5287 N N . THR A 1 654 ? 47.435 1.849 -64.696 1.00 92.25 654 THR A N 1
ATOM 5288 C CA . THR A 1 654 ? 47.729 2.804 -63.615 1.00 92.25 654 THR A CA 1
ATOM 5289 C C . THR A 1 654 ? 46.547 3.718 -63.272 1.00 92.25 654 THR A C 1
ATOM 5291 O O . THR A 1 654 ? 46.364 4.054 -62.110 1.00 92.25 654 THR A O 1
ATOM 5294 N N . GLU A 1 655 ? 45.694 4.080 -64.234 1.00 90.62 655 GLU A N 1
ATOM 5295 C CA . GLU A 1 655 ? 44.435 4.803 -63.998 1.00 90.62 655 GLU A CA 1
ATOM 5296 C C . GLU A 1 655 ? 43.427 3.939 -63.220 1.00 90.62 655 GLU A C 1
ATOM 5298 O O . GLU A 1 655 ? 42.803 4.415 -62.267 1.00 90.62 655 GLU A O 1
ATOM 5303 N N . SER A 1 656 ? 43.302 2.656 -63.579 1.00 93.94 656 SER A N 1
ATOM 5304 C CA . SER A 1 656 ? 42.490 1.670 -62.853 1.00 93.94 656 SER A CA 1
ATOM 5305 C C . SER A 1 656 ? 43.013 1.428 -61.431 1.00 93.94 656 SER A C 1
ATOM 5307 O O . SER A 1 656 ? 42.236 1.386 -60.483 1.00 93.94 656 SER A O 1
ATOM 5309 N N . ASP A 1 657 ? 44.328 1.323 -61.255 1.00 93.94 657 ASP A N 1
ATOM 5310 C CA . ASP A 1 657 ? 44.958 1.125 -59.949 1.00 93.94 657 ASP A CA 1
ATOM 5311 C C . ASP A 1 657 ? 44.791 2.384 -59.079 1.00 93.94 657 ASP A C 1
ATOM 5313 O O . ASP A 1 657 ? 44.433 2.296 -57.907 1.00 93.94 657 ASP A O 1
ATOM 5317 N N . MET A 1 658 ? 44.943 3.580 -59.661 1.00 88.56 658 MET A N 1
ATOM 5318 C CA . MET A 1 658 ? 44.712 4.857 -58.974 1.00 88.56 658 MET A CA 1
ATOM 5319 C C . MET A 1 658 ? 43.239 5.101 -58.622 1.00 88.56 658 MET A C 1
ATOM 5321 O O . MET A 1 658 ? 42.964 5.745 -57.608 1.00 88.56 658 MET A O 1
ATOM 5325 N N . THR A 1 659 ? 42.283 4.615 -59.419 1.00 92.31 659 THR A N 1
ATOM 5326 C CA . THR A 1 659 ? 40.858 4.629 -59.034 1.00 92.31 659 THR A CA 1
ATOM 5327 C C . THR A 1 659 ? 40.590 3.625 -57.916 1.00 92.31 659 THR A C 1
ATOM 5329 O O . THR A 1 659 ? 40.009 4.010 -56.906 1.00 92.31 659 THR A O 1
ATOM 5332 N N . GLY A 1 660 ? 41.155 2.416 -57.992 1.00 93.81 660 GLY A N 1
ATOM 5333 C CA . GLY A 1 660 ? 41.130 1.450 -56.892 1.00 93.81 660 GLY A CA 1
ATOM 5334 C C . GLY A 1 660 ? 41.685 2.017 -55.580 1.00 93.81 660 GLY A C 1
ATOM 5335 O O . GLY A 1 660 ? 41.041 1.893 -54.540 1.00 93.81 660 GLY A O 1
ATOM 5336 N N . ILE A 1 661 ? 42.834 2.701 -55.606 1.00 94.06 661 ILE A N 1
ATOM 5337 C CA . ILE A 1 661 ? 43.423 3.357 -54.424 1.00 94.06 661 ILE A CA 1
ATOM 5338 C C . ILE A 1 661 ? 42.512 4.474 -53.894 1.00 94.06 661 ILE A C 1
ATOM 5340 O O . ILE A 1 661 ? 42.325 4.580 -52.682 1.00 94.06 661 ILE A O 1
ATOM 5344 N N . LYS A 1 662 ? 41.901 5.289 -54.768 1.00 92.12 662 LYS A N 1
ATOM 5345 C CA . LYS A 1 662 ? 40.926 6.315 -54.353 1.00 92.12 662 LYS A CA 1
ATOM 5346 C C . LYS A 1 662 ? 39.714 5.697 -53.658 1.00 92.12 662 LYS A C 1
ATOM 5348 O O . LYS A 1 662 ? 39.312 6.211 -52.617 1.00 92.12 662 LYS A O 1
ATOM 5353 N N . ASP A 1 663 ? 39.180 4.597 -54.178 1.00 93.12 663 ASP A N 1
ATOM 5354 C CA . ASP A 1 663 ? 38.031 3.907 -53.589 1.00 93.12 663 ASP A CA 1
ATOM 5355 C C . ASP A 1 663 ? 38.382 3.285 -52.229 1.00 93.12 663 ASP A C 1
ATOM 5357 O O . ASP A 1 663 ? 37.605 3.402 -51.282 1.00 93.12 663 ASP A O 1
ATOM 5361 N N . HIS A 1 664 ? 39.575 2.696 -52.080 1.00 90.50 664 HIS A N 1
ATOM 5362 C CA . HIS A 1 664 ? 40.059 2.207 -50.781 1.00 90.50 664 HIS A CA 1
ATOM 5363 C C . HIS A 1 664 ? 40.260 3.352 -49.777 1.00 90.50 664 HIS A C 1
ATOM 5365 O O . HIS A 1 664 ? 39.821 3.243 -48.636 1.00 90.50 664 HIS A O 1
ATOM 5371 N N . LEU A 1 665 ? 40.831 4.487 -50.195 1.00 91.44 665 LEU A N 1
ATOM 5372 C CA . LEU A 1 665 ? 40.950 5.674 -49.340 1.00 91.44 665 LEU A CA 1
ATOM 5373 C C . LEU A 1 665 ? 39.583 6.266 -48.959 1.00 91.44 665 LEU A C 1
ATOM 5375 O O . LEU A 1 665 ? 39.443 6.807 -47.864 1.00 91.44 665 LEU A O 1
ATOM 5379 N N . GLN A 1 666 ? 38.569 6.174 -49.825 1.00 92.25 666 GLN A N 1
ATOM 5380 C CA . GLN A 1 666 ? 37.200 6.569 -49.480 1.00 92.25 666 GLN A CA 1
ATOM 5381 C C . GLN A 1 666 ? 36.544 5.603 -48.488 1.00 92.25 666 GLN A C 1
ATOM 5383 O O . GLN A 1 666 ? 35.845 6.074 -47.594 1.00 92.25 666 GLN A O 1
ATOM 5388 N N . LYS A 1 667 ? 36.778 4.288 -48.604 1.00 92.88 667 LYS A N 1
ATOM 5389 C CA . LYS A 1 667 ? 36.316 3.291 -47.620 1.00 92.88 667 LYS A CA 1
ATOM 5390 C C . LYS A 1 667 ? 36.938 3.539 -46.247 1.00 92.88 667 LYS A C 1
ATOM 5392 O O . LYS A 1 667 ? 36.199 3.808 -45.311 1.00 92.88 667 LYS A O 1
ATOM 5397 N N . ILE A 1 668 ? 38.267 3.636 -46.171 1.00 91.19 668 ILE A N 1
ATOM 5398 C CA . ILE A 1 668 ? 39.000 3.918 -44.923 1.00 91.19 668 ILE A CA 1
ATOM 5399 C C . ILE A 1 668 ? 38.547 5.246 -44.288 1.00 91.19 668 ILE A C 1
ATOM 5401 O O . ILE A 1 668 ? 38.468 5.363 -43.069 1.00 91.19 668 ILE A O 1
ATOM 5405 N N . LYS A 1 669 ? 38.203 6.267 -45.088 1.00 92.44 669 LYS A N 1
ATOM 5406 C CA . LYS A 1 669 ? 37.621 7.514 -44.558 1.00 92.44 669 LYS A CA 1
ATOM 5407 C C . LYS A 1 669 ? 36.232 7.324 -43.947 1.00 92.44 669 LYS A C 1
ATOM 5409 O O . LYS A 1 669 ? 35.959 7.954 -42.932 1.00 92.44 669 LYS A O 1
ATOM 5414 N N . LYS A 1 670 ? 35.371 6.494 -44.545 1.00 92.00 670 LYS A N 1
ATOM 5415 C CA . LYS A 1 670 ? 34.050 6.165 -43.985 1.00 92.00 670 LYS A CA 1
ATOM 5416 C C . LYS A 1 670 ? 34.192 5.352 -42.703 1.00 92.00 670 LYS A C 1
ATOM 5418 O O . LYS A 1 670 ? 33.657 5.775 -41.690 1.00 92.00 670 LYS A O 1
ATOM 5423 N N . GLU A 1 671 ? 35.013 4.306 -42.729 1.00 91.81 671 GLU A N 1
ATOM 5424 C CA . GLU A 1 671 ? 35.350 3.478 -41.564 1.00 91.81 671 GLU A CA 1
ATOM 5425 C C . GLU A 1 671 ? 35.896 4.342 -40.410 1.00 91.81 671 GLU A C 1
ATOM 5427 O O . GLU A 1 671 ? 35.430 4.233 -39.282 1.00 91.81 671 GLU A O 1
ATOM 5432 N N . ASN A 1 672 ? 36.798 5.295 -40.680 1.00 89.88 672 ASN A N 1
ATOM 5433 C CA . ASN A 1 672 ? 37.266 6.244 -39.661 1.00 89.88 672 ASN A CA 1
ATOM 5434 C C . ASN A 1 672 ? 36.154 7.170 -39.133 1.00 89.88 672 ASN A C 1
ATOM 5436 O O . ASN A 1 672 ? 36.146 7.480 -37.947 1.00 89.88 672 ASN A O 1
ATOM 5440 N N . HIS A 1 673 ? 35.223 7.634 -39.974 1.00 92.50 673 HIS A N 1
ATOM 5441 C CA . HIS A 1 673 ? 34.091 8.456 -39.518 1.00 92.50 673 HIS A CA 1
ATOM 5442 C C . HIS A 1 673 ? 33.067 7.648 -38.706 1.00 92.50 673 HIS A C 1
ATOM 5444 O O . HIS A 1 673 ? 32.477 8.185 -37.770 1.00 92.50 673 HIS A O 1
ATOM 5450 N N . GLU A 1 674 ? 32.883 6.370 -39.034 1.00 91.06 674 GLU A N 1
ATOM 5451 C CA . GLU A 1 674 ? 32.069 5.415 -38.279 1.00 91.06 674 GLU A CA 1
ATOM 5452 C C . GLU A 1 674 ? 32.712 5.143 -36.909 1.00 91.06 674 GLU A C 1
ATOM 5454 O O . GLU A 1 674 ? 32.063 5.361 -35.888 1.00 91.06 674 GLU A O 1
ATOM 5459 N N . LEU A 1 675 ? 34.016 4.846 -36.859 1.00 87.56 675 LEU A N 1
ATOM 5460 C CA . LEU A 1 675 ? 34.776 4.699 -35.609 1.00 87.56 675 LEU A CA 1
ATOM 5461 C C . LEU A 1 675 ? 34.793 5.987 -34.764 1.00 87.56 675 LEU A C 1
ATOM 5463 O O . LEU A 1 675 ? 34.657 5.929 -33.544 1.00 87.56 675 LEU A O 1
ATOM 5467 N N . GLU A 1 676 ? 34.911 7.172 -35.373 1.00 88.50 676 GLU A N 1
ATOM 5468 C CA . GLU A 1 676 ? 34.767 8.446 -34.654 1.00 88.50 676 GLU A CA 1
ATOM 5469 C C . GLU A 1 676 ? 33.358 8.633 -34.069 1.00 88.50 676 GLU A C 1
ATOM 5471 O O . GLU A 1 676 ? 33.215 9.190 -32.976 1.00 88.50 676 GLU A O 1
ATOM 5476 N N . ALA A 1 677 ? 32.312 8.195 -34.776 1.00 88.31 677 ALA A N 1
ATOM 5477 C CA . ALA A 1 677 ? 30.939 8.250 -34.286 1.00 88.31 677 ALA A CA 1
ATOM 5478 C C . ALA A 1 677 ? 30.710 7.254 -33.137 1.00 88.31 677 ALA A C 1
ATOM 5480 O O . ALA A 1 677 ? 30.114 7.630 -32.126 1.00 88.31 677 ALA A O 1
ATOM 5481 N N . GLU A 1 678 ? 31.246 6.036 -33.241 1.00 86.19 678 GLU A N 1
ATOM 5482 C CA . GLU A 1 678 ? 31.241 5.030 -32.173 1.00 86.19 678 GLU A CA 1
ATOM 5483 C C . GLU A 1 678 ? 31.995 5.516 -30.930 1.00 86.19 678 GLU A C 1
ATOM 5485 O O . GLU A 1 678 ? 31.470 5.423 -29.824 1.00 86.19 678 GLU A O 1
ATOM 5490 N N . LEU A 1 679 ? 33.176 6.126 -31.082 1.00 83.75 679 LEU A N 1
ATOM 5491 C CA . LEU A 1 679 ? 33.925 6.708 -29.960 1.00 83.75 679 LEU A CA 1
ATOM 5492 C C . LEU A 1 679 ? 33.153 7.843 -29.268 1.00 83.75 679 LEU A C 1
ATOM 5494 O O . LEU A 1 679 ? 33.164 7.934 -28.039 1.00 83.75 679 LEU A O 1
ATOM 5498 N N . ARG A 1 680 ? 32.434 8.688 -30.022 1.00 88.44 680 ARG A N 1
ATOM 5499 C CA . ARG A 1 680 ? 31.554 9.722 -29.443 1.00 88.44 680 ARG A CA 1
ATOM 5500 C C . ARG A 1 680 ? 30.336 9.111 -28.744 1.00 88.44 680 ARG A C 1
ATOM 5502 O O . ARG A 1 680 ? 29.957 9.589 -27.677 1.00 88.44 680 ARG A O 1
ATOM 5509 N N . ALA A 1 681 ? 29.743 8.058 -29.306 1.00 85.62 681 ALA A N 1
ATOM 5510 C CA . ALA A 1 681 ? 28.640 7.333 -28.680 1.00 85.62 681 ALA A CA 1
ATOM 5511 C C . ALA A 1 681 ? 29.087 6.659 -27.371 1.00 85.62 681 ALA A C 1
ATOM 5513 O O . ALA A 1 681 ? 28.426 6.827 -26.348 1.00 85.62 681 ALA A O 1
ATOM 5514 N N . ASN A 1 682 ? 30.247 5.998 -27.373 1.00 83.19 682 ASN A N 1
ATOM 5515 C CA . ASN A 1 682 ? 30.849 5.383 -26.191 1.00 83.19 682 ASN A CA 1
ATOM 5516 C C . ASN A 1 682 ? 31.163 6.427 -25.111 1.00 83.19 682 ASN A C 1
ATOM 5518 O O . ASN A 1 682 ? 30.797 6.222 -23.962 1.00 83.19 682 ASN A O 1
ATOM 5522 N N . ALA A 1 683 ? 31.697 7.602 -25.464 1.00 86.06 683 ALA A N 1
ATOM 5523 C CA . ALA A 1 683 ? 31.900 8.686 -24.497 1.00 86.06 683 ALA A CA 1
ATOM 5524 C C . ALA A 1 683 ? 30.587 9.177 -23.841 1.00 86.06 683 ALA A C 1
ATOM 5526 O O . ALA A 1 683 ? 30.576 9.531 -22.661 1.00 86.06 683 ALA A O 1
ATOM 5527 N N . ILE A 1 684 ? 29.464 9.173 -24.573 1.00 88.50 684 ILE A N 1
ATOM 5528 C CA . ILE A 1 684 ? 28.131 9.479 -24.017 1.00 88.50 684 ILE A CA 1
ATOM 5529 C C . ILE A 1 684 ? 27.632 8.331 -23.124 1.00 88.50 684 ILE A C 1
ATOM 5531 O O . ILE A 1 684 ? 27.004 8.587 -22.094 1.00 88.50 684 ILE A O 1
ATOM 5535 N N . VAL A 1 685 ? 27.901 7.074 -23.490 1.00 85.50 685 VAL A N 1
ATOM 5536 C CA . VAL A 1 685 ? 27.585 5.899 -22.661 1.00 85.50 685 VAL A CA 1
ATOM 5537 C C . VAL A 1 685 ? 28.390 5.922 -21.360 1.00 85.50 685 VAL A C 1
ATOM 5539 O O . VAL A 1 685 ? 27.786 5.768 -20.305 1.00 85.50 685 VAL A O 1
ATOM 5542 N N . ASP A 1 686 ? 29.686 6.234 -21.396 1.00 84.06 686 ASP A N 1
ATOM 5543 C CA . ASP A 1 686 ? 30.544 6.374 -20.211 1.00 84.06 686 ASP A CA 1
ATOM 5544 C C . ASP A 1 686 ? 30.073 7.506 -19.285 1.00 84.06 686 ASP A C 1
ATOM 5546 O O . ASP A 1 686 ? 30.041 7.351 -18.064 1.00 84.06 686 ASP A O 1
ATOM 5550 N N . GLN A 1 687 ? 29.654 8.649 -19.842 1.00 86.31 687 GLN A N 1
ATOM 5551 C CA . GLN A 1 687 ? 29.051 9.730 -19.052 1.00 86.31 687 GLN A CA 1
ATOM 5552 C C . GLN A 1 687 ? 27.748 9.282 -18.376 1.00 86.31 687 GLN A C 1
ATOM 5554 O O . GLN A 1 687 ? 27.529 9.577 -17.201 1.00 86.31 687 GLN A O 1
ATOM 5559 N N . LYS A 1 688 ? 26.895 8.530 -19.085 1.00 85.94 688 LYS A N 1
ATOM 5560 C CA . LYS A 1 688 ? 25.671 7.948 -18.510 1.00 85.94 688 LYS A CA 1
ATOM 5561 C C . LYS A 1 688 ? 25.983 6.880 -17.458 1.00 85.94 688 LYS A C 1
ATOM 5563 O O . LYS A 1 688 ? 25.303 6.854 -16.438 1.00 85.94 688 LYS A O 1
ATOM 5568 N N . ALA A 1 689 ? 27.006 6.052 -17.666 1.00 85.69 689 ALA A N 1
ATOM 5569 C CA . ALA A 1 689 ? 27.464 5.057 -16.703 1.00 85.69 689 ALA A CA 1
ATOM 5570 C C . ALA A 1 689 ? 27.913 5.730 -15.401 1.00 85.69 689 ALA A C 1
ATOM 5572 O O . ALA A 1 689 ? 27.380 5.399 -14.349 1.00 85.69 689 ALA A O 1
ATOM 5573 N N . ARG A 1 690 ? 28.753 6.772 -15.471 1.00 88.00 690 ARG A N 1
ATOM 5574 C CA . ARG A 1 690 ? 29.181 7.553 -14.293 1.00 88.00 690 ARG A CA 1
ATOM 5575 C C . ARG A 1 690 ? 28.020 8.222 -13.551 1.00 88.00 690 ARG A C 1
ATOM 5577 O O . ARG A 1 690 ? 28.006 8.242 -12.325 1.00 88.00 690 ARG A O 1
ATOM 5584 N N . LEU A 1 691 ? 27.022 8.744 -14.270 1.00 86.00 691 LEU A N 1
ATOM 5585 C CA . LEU A 1 691 ? 25.809 9.295 -13.648 1.00 86.00 691 LEU A CA 1
ATOM 5586 C C . LEU A 1 691 ? 24.959 8.211 -12.964 1.00 86.00 691 LEU A C 1
ATOM 5588 O O . LEU A 1 691 ? 24.329 8.480 -11.943 1.00 86.00 691 LEU A O 1
ATOM 5592 N N . LEU A 1 692 ? 24.931 6.989 -13.504 1.00 85.69 692 LEU A N 1
ATOM 5593 C CA . LEU A 1 692 ? 24.274 5.848 -12.865 1.00 85.69 692 LEU A CA 1
ATOM 5594 C C . LEU A 1 692 ? 25.073 5.337 -11.659 1.00 85.69 692 LEU A C 1
ATOM 5596 O O . LEU A 1 692 ? 24.464 5.061 -10.633 1.00 85.69 692 LEU A O 1
ATOM 5600 N N . GLU A 1 693 ? 26.403 5.276 -11.734 1.00 88.25 693 GLU A N 1
ATOM 5601 C CA . GLU A 1 693 ? 27.290 4.952 -10.608 1.00 88.25 693 GLU A CA 1
ATOM 5602 C C . GLU A 1 693 ? 27.111 5.945 -9.454 1.00 88.25 693 GLU A C 1
ATOM 5604 O O . GLU A 1 693 ? 26.923 5.522 -8.314 1.00 88.25 693 GLU A O 1
ATOM 5609 N N . GLN A 1 694 ? 27.070 7.252 -9.746 1.00 91.75 694 GLN A N 1
ATOM 5610 C CA . GLN A 1 694 ? 26.783 8.283 -8.747 1.00 91.75 694 GLN A CA 1
ATOM 5611 C C . GLN A 1 694 ? 25.408 8.060 -8.096 1.00 91.75 694 GLN A C 1
ATOM 5613 O O . GLN A 1 694 ? 25.317 8.000 -6.871 1.00 91.75 694 GLN A O 1
ATOM 5618 N N . LYS A 1 695 ? 24.349 7.849 -8.891 1.00 88.75 695 LYS A N 1
ATOM 5619 C CA . LYS A 1 695 ? 23.005 7.563 -8.357 1.00 88.75 695 LYS A CA 1
ATOM 5620 C C . LYS A 1 695 ? 22.943 6.259 -7.560 1.00 88.75 695 LYS A C 1
ATOM 5622 O O . LYS A 1 695 ? 22.192 6.166 -6.596 1.00 88.75 695 LYS A O 1
ATOM 5627 N N . VAL A 1 696 ? 23.718 5.240 -7.931 1.00 90.31 696 VAL A N 1
ATOM 5628 C CA . VAL A 1 696 ? 23.833 3.992 -7.161 1.00 90.31 696 VAL A CA 1
ATOM 5629 C C . VAL A 1 696 ? 24.558 4.237 -5.837 1.00 90.31 696 VAL A C 1
ATOM 5631 O O . VAL A 1 696 ? 24.115 3.710 -4.821 1.00 90.31 696 VAL A O 1
ATOM 5634 N N . ALA A 1 697 ? 25.599 5.072 -5.803 1.00 91.44 697 ALA A N 1
ATOM 5635 C CA . ALA A 1 697 ? 26.269 5.466 -4.564 1.00 91.44 697 ALA A CA 1
ATOM 5636 C C . ALA A 1 697 ? 25.345 6.281 -3.635 1.00 91.44 697 ALA A C 1
ATOM 5638 O O . ALA A 1 697 ? 25.268 5.990 -2.442 1.00 91.44 697 ALA A O 1
ATOM 5639 N N . GLU A 1 698 ? 24.581 7.233 -4.177 1.00 90.56 698 GLU A N 1
ATOM 5640 C CA . GLU A 1 698 ? 23.564 8.012 -3.449 1.00 90.56 698 GLU A CA 1
ATOM 5641 C C . GLU A 1 698 ? 22.437 7.109 -2.902 1.00 90.56 698 GLU A C 1
ATOM 5643 O O . GLU A 1 698 ? 22.060 7.201 -1.729 1.00 90.56 698 GLU A O 1
ATOM 5648 N N . ASN A 1 699 ? 21.954 6.157 -3.707 1.00 89.75 699 ASN A N 1
ATOM 5649 C CA . ASN A 1 699 ? 20.981 5.150 -3.273 1.00 89.75 699 ASN A CA 1
ATOM 5650 C C . ASN A 1 699 ? 21.552 4.208 -2.199 1.00 89.75 699 ASN A C 1
ATOM 5652 O O . ASN A 1 699 ? 20.849 3.838 -1.264 1.00 89.75 699 ASN A O 1
ATOM 5656 N N . MET A 1 700 ? 22.830 3.830 -2.282 1.00 90.94 700 MET A N 1
ATOM 5657 C CA . MET A 1 700 ? 23.483 3.026 -1.243 1.00 90.94 700 MET A CA 1
ATOM 5658 C C . MET A 1 700 ? 23.637 3.802 0.071 1.00 90.94 700 MET A C 1
ATOM 5660 O O . MET A 1 700 ? 23.390 3.235 1.134 1.00 90.94 700 MET A O 1
ATOM 5664 N N . ALA A 1 701 ? 23.974 5.094 0.014 1.00 91.25 701 ALA A N 1
ATOM 5665 C CA . ALA A 1 701 ? 24.059 5.954 1.194 1.00 91.25 701 ALA A CA 1
ATOM 5666 C C . ALA A 1 701 ? 22.692 6.132 1.880 1.00 91.25 701 ALA A C 1
ATOM 5668 O O . ALA A 1 701 ? 22.591 5.989 3.098 1.00 91.25 701 ALA A O 1
ATOM 5669 N N . THR A 1 702 ? 21.623 6.362 1.109 1.00 91.56 702 THR A N 1
ATOM 5670 C CA . THR A 1 702 ? 20.255 6.461 1.653 1.00 91.56 702 THR A CA 1
ATOM 5671 C C . THR A 1 702 ? 19.737 5.123 2.192 1.00 91.56 702 THR A C 1
ATOM 5673 O O . THR A 1 702 ? 19.107 5.101 3.246 1.00 91.56 702 THR A O 1
ATOM 5676 N N . ILE A 1 703 ? 20.058 3.988 1.557 1.00 89.06 703 ILE A N 1
ATOM 5677 C CA . ILE A 1 703 ? 19.774 2.651 2.111 1.00 89.06 703 ILE A CA 1
ATOM 5678 C C . ILE A 1 703 ? 20.486 2.447 3.455 1.00 89.06 703 ILE A C 1
ATOM 5680 O O . ILE A 1 703 ? 19.891 1.883 4.376 1.00 89.06 703 ILE A O 1
ATOM 5684 N N . GLU A 1 704 ? 21.734 2.896 3.595 1.00 93.19 704 GLU A N 1
ATOM 5685 C CA . GLU A 1 704 ? 22.482 2.760 4.847 1.00 93.19 704 GLU A CA 1
ATOM 5686 C C . GLU A 1 704 ? 21.937 3.682 5.950 1.00 93.19 704 GLU A C 1
ATOM 5688 O O . GLU A 1 704 ? 21.774 3.237 7.087 1.00 93.19 704 GLU A O 1
ATOM 5693 N N . GLN A 1 705 ? 21.523 4.907 5.611 1.00 93.12 705 GLN A N 1
ATOM 5694 C CA . GLN A 1 705 ? 20.775 5.778 6.522 1.00 93.12 705 GLN A CA 1
ATOM 5695 C C . GLN A 1 705 ? 19.468 5.111 6.990 1.00 93.12 705 GLN A C 1
ATOM 5697 O O . GLN A 1 705 ? 19.224 5.008 8.191 1.00 93.12 705 GLN A O 1
ATOM 5702 N N . LEU A 1 706 ? 18.661 4.564 6.073 1.00 90.62 706 LEU A N 1
ATOM 5703 C CA . LEU A 1 706 ? 17.413 3.866 6.416 1.00 90.62 706 LEU A CA 1
ATOM 5704 C C . LEU A 1 706 ? 17.650 2.604 7.268 1.00 90.62 706 LEU A C 1
ATOM 5706 O O . LEU A 1 706 ? 16.807 2.244 8.092 1.00 90.62 706 LEU A O 1
ATOM 5710 N N . ARG A 1 707 ? 18.795 1.922 7.117 1.00 92.56 707 ARG A N 1
ATOM 5711 C CA . ARG A 1 707 ? 19.204 0.819 8.009 1.00 92.56 707 ARG A CA 1
ATOM 5712 C C . ARG A 1 707 ? 19.530 1.323 9.411 1.00 92.56 707 ARG A C 1
ATOM 5714 O O . ARG A 1 707 ? 19.098 0.694 10.377 1.00 92.56 707 ARG A O 1
ATOM 5721 N N . GLN A 1 708 ? 20.240 2.445 9.528 1.00 94.06 708 GLN A N 1
ATOM 5722 C CA . GLN A 1 708 ? 20.546 3.077 10.813 1.00 94.06 708 GLN A CA 1
ATOM 5723 C C . GLN A 1 708 ? 19.260 3.539 11.511 1.00 94.06 708 GLN A C 1
ATOM 5725 O O . GLN A 1 708 ? 19.016 3.128 12.646 1.00 94.06 708 GLN A O 1
ATOM 5730 N N . GLU A 1 709 ? 18.379 4.261 10.817 1.00 90.88 709 GLU A N 1
ATOM 5731 C CA . GLU A 1 709 ? 17.056 4.668 11.315 1.00 90.88 709 GLU A CA 1
ATOM 5732 C C . GLU A 1 709 ? 16.213 3.463 11.753 1.00 90.88 709 GLU A C 1
ATOM 5734 O O . GLU A 1 709 ? 15.713 3.428 12.878 1.00 90.88 709 GLU A O 1
ATOM 5739 N N . ARG A 1 710 ? 16.135 2.404 10.934 1.00 92.94 710 ARG A N 1
ATOM 5740 C CA . ARG A 1 710 ? 15.453 1.156 11.311 1.00 92.94 710 ARG A CA 1
ATOM 5741 C C . ARG A 1 710 ? 16.079 0.504 12.546 1.00 92.94 710 ARG A C 1
ATOM 5743 O O . ARG A 1 710 ? 15.351 -0.074 13.350 1.00 92.94 710 ARG A O 1
ATOM 5750 N N . SER A 1 711 ? 17.401 0.568 12.711 1.00 94.06 711 SER A N 1
ATOM 5751 C CA . SER A 1 711 ? 18.078 0.013 13.888 1.00 94.06 711 SER A CA 1
ATOM 5752 C C . SER A 1 711 ? 17.755 0.792 15.169 1.00 94.06 711 SER A C 1
ATOM 5754 O O . SER A 1 711 ? 17.507 0.164 16.200 1.00 94.06 711 SER A O 1
ATOM 5756 N N . MET A 1 712 ? 17.653 2.125 15.083 1.00 92.81 712 MET A N 1
ATOM 5757 C CA . MET A 1 712 ? 17.222 2.995 16.183 1.00 92.81 712 MET A CA 1
ATOM 5758 C C . MET A 1 712 ? 15.756 2.732 16.537 1.00 92.81 712 MET A C 1
ATOM 5760 O O . MET A 1 712 ? 15.467 2.362 17.670 1.00 92.81 712 MET A O 1
ATOM 5764 N N . LEU A 1 713 ? 14.852 2.733 15.551 1.00 92.25 713 LEU A N 1
ATOM 5765 C CA . LEU A 1 713 ? 13.433 2.410 15.757 1.00 92.25 713 LEU A CA 1
ATOM 5766 C C . LEU A 1 713 ? 13.217 1.005 16.352 1.00 92.25 713 LEU A C 1
ATOM 5768 O O . LEU A 1 713 ? 12.316 0.805 17.166 1.00 92.25 713 LEU A O 1
ATOM 5772 N N . LEU A 1 714 ? 14.050 0.017 16.002 1.00 93.31 714 LEU A N 1
ATOM 5773 C CA . LEU A 1 714 ? 14.021 -1.314 16.623 1.00 93.31 714 LEU A CA 1
ATOM 5774 C C . LEU A 1 714 ? 14.547 -1.315 18.067 1.00 93.31 714 LEU A C 1
ATOM 5776 O O . LEU A 1 714 ? 14.086 -2.128 18.874 1.00 93.31 714 LEU A O 1
ATOM 5780 N N . ALA A 1 715 ? 15.503 -0.449 18.409 1.00 91.94 715 ALA A N 1
ATOM 5781 C CA . ALA A 1 715 ? 15.953 -0.256 19.785 1.00 91.94 715 ALA A CA 1
ATOM 5782 C C . ALA A 1 715 ? 14.867 0.441 20.621 1.00 91.94 715 ALA A C 1
ATOM 5784 O O . ALA A 1 715 ? 14.533 -0.040 21.706 1.00 91.94 715 ALA A O 1
ATOM 5785 N N . ASP A 1 716 ? 14.242 1.485 20.080 1.00 90.00 716 ASP A N 1
ATOM 5786 C CA . ASP A 1 716 ? 13.158 2.222 20.727 1.00 90.00 716 ASP A CA 1
ATOM 5787 C C . ASP A 1 716 ? 11.915 1.359 20.909 1.00 90.00 716 ASP A C 1
ATOM 5789 O O . ASP A 1 716 ? 11.364 1.314 22.007 1.00 90.00 716 ASP A O 1
ATOM 5793 N N . HIS A 1 717 ? 11.532 0.561 19.908 1.00 90.69 717 HIS A N 1
ATOM 5794 C CA . HIS A 1 717 ? 10.438 -0.398 20.051 1.00 90.69 717 HIS A CA 1
ATOM 5795 C C . HIS A 1 717 ? 10.721 -1.429 21.157 1.00 90.69 717 HIS A C 1
ATOM 5797 O O . HIS A 1 717 ? 9.842 -1.709 21.970 1.00 90.69 717 HIS A O 1
ATOM 5803 N N . LYS A 1 718 ? 11.957 -1.943 21.267 1.00 92.44 718 LYS A N 1
ATOM 5804 C CA . LYS A 1 718 ? 12.360 -2.833 22.376 1.00 92.44 718 LYS A CA 1
ATOM 5805 C C . LYS A 1 718 ? 12.332 -2.123 23.733 1.00 92.44 718 LYS A C 1
ATOM 5807 O O . LYS A 1 718 ? 11.941 -2.733 24.727 1.00 92.44 718 LYS A O 1
ATOM 5812 N N . ASN A 1 719 ? 12.738 -0.856 23.800 1.00 92.44 719 ASN A N 1
ATOM 5813 C CA . ASN A 1 719 ? 12.705 -0.058 25.027 1.00 92.44 719 ASN A CA 1
ATOM 5814 C C . ASN A 1 719 ? 11.264 0.255 25.456 1.00 92.44 719 ASN A C 1
ATOM 5816 O O . ASN A 1 719 ? 10.926 0.117 26.632 1.00 92.44 719 ASN A O 1
ATOM 5820 N N . LEU A 1 720 ? 10.394 0.597 24.507 1.00 91.62 720 LEU A N 1
ATOM 5821 C CA . LEU A 1 720 ? 8.973 0.830 24.732 1.00 91.62 720 LEU A CA 1
ATOM 5822 C C . LEU A 1 720 ? 8.262 -0.466 25.149 1.00 91.62 720 LEU A C 1
ATOM 5824 O O . LEU A 1 720 ? 7.496 -0.462 26.108 1.00 91.62 720 LEU A O 1
ATOM 5828 N N . GLN A 1 721 ? 8.579 -1.596 24.508 1.00 91.12 721 GLN A N 1
ATOM 5829 C CA . GLN A 1 721 ? 8.071 -2.916 24.887 1.00 91.12 721 GLN A CA 1
ATOM 5830 C C . GLN A 1 721 ? 8.467 -3.287 26.324 1.00 91.12 721 GLN A C 1
ATOM 5832 O O . GLN A 1 721 ? 7.609 -3.758 27.069 1.00 91.12 721 GLN A O 1
ATOM 5837 N N . LYS A 1 722 ? 9.714 -3.013 26.745 1.00 91.62 722 LYS A N 1
ATOM 5838 C CA . LYS A 1 722 ? 10.146 -3.162 28.149 1.00 91.62 722 LYS A CA 1
ATOM 5839 C C . LYS A 1 722 ? 9.336 -2.267 29.090 1.00 91.62 722 LYS A C 1
ATOM 5841 O O . LYS A 1 722 ? 8.769 -2.764 30.056 1.00 91.62 722 LYS A O 1
ATOM 5846 N N . ARG A 1 723 ? 9.188 -0.972 28.774 1.00 90.06 723 ARG A N 1
ATOM 5847 C CA . ARG A 1 723 ? 8.360 -0.042 29.571 1.00 90.06 723 ARG A CA 1
ATOM 5848 C C . ARG A 1 723 ? 6.912 -0.535 29.701 1.00 90.06 723 ARG A C 1
ATOM 5850 O O . ARG A 1 723 ? 6.353 -0.478 30.792 1.00 90.06 723 ARG A O 1
ATOM 5857 N N . PHE A 1 724 ? 6.325 -1.085 28.636 1.00 88.75 724 PHE A N 1
ATOM 5858 C CA . PHE A 1 724 ? 4.994 -1.698 28.681 1.00 88.75 724 PHE A CA 1
ATOM 5859 C C . PHE A 1 724 ? 4.947 -2.986 29.514 1.00 88.75 724 PHE A C 1
ATOM 5861 O O . PHE A 1 724 ? 3.969 -3.191 30.235 1.00 88.75 724 PHE A O 1
ATOM 5868 N N . THR A 1 725 ? 5.965 -3.855 29.464 1.00 90.50 725 THR A N 1
ATOM 5869 C CA . THR A 1 725 ? 6.011 -5.036 30.343 1.00 90.50 725 THR A CA 1
ATOM 5870 C C . THR A 1 725 ? 6.179 -4.652 31.807 1.00 90.50 725 THR A C 1
ATOM 5872 O O . THR A 1 725 ? 5.510 -5.250 32.646 1.00 90.50 725 THR A O 1
ATOM 5875 N N . ASP 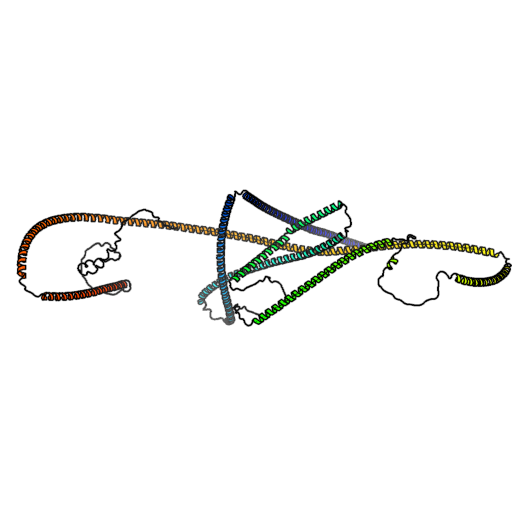A 1 726 ? 6.974 -3.622 32.100 1.00 90.75 726 ASP A N 1
ATOM 5876 C CA . ASP A 1 726 ? 7.238 -3.130 33.456 1.00 90.75 726 ASP A CA 1
ATOM 5877 C C . ASP A 1 726 ? 6.025 -2.388 34.039 1.00 90.75 726 ASP A C 1
ATOM 5879 O O . ASP A 1 726 ? 5.679 -2.557 35.206 1.00 90.75 726 ASP A O 1
ATOM 5883 N N . ALA A 1 727 ? 5.310 -1.602 33.229 1.00 88.75 727 ALA A N 1
ATOM 5884 C CA . ALA A 1 727 ? 4.028 -1.021 33.626 1.00 88.75 727 ALA A CA 1
ATOM 5885 C C . ALA A 1 727 ? 2.972 -2.117 33.863 1.00 88.75 727 ALA A C 1
ATOM 5887 O O . ALA A 1 727 ? 2.201 -2.056 34.820 1.00 88.75 727 ALA A O 1
ATOM 5888 N N . ARG A 1 728 ? 2.958 -3.168 33.030 1.00 87.25 728 ARG A N 1
ATOM 5889 C CA . ARG A 1 728 ? 2.032 -4.300 33.177 1.00 87.25 728 ARG A CA 1
ATOM 5890 C C . ARG A 1 728 ? 2.362 -5.196 34.375 1.00 87.25 728 ARG A C 1
ATOM 5892 O O . ARG A 1 728 ? 1.430 -5.781 34.924 1.00 87.25 728 ARG A O 1
ATOM 5899 N N . SER A 1 729 ? 3.628 -5.332 34.780 1.00 86.75 729 SER A N 1
ATOM 5900 C CA . SER A 1 729 ? 3.990 -6.016 36.030 1.00 86.75 729 SER A CA 1
ATOM 5901 C C . SER A 1 729 ? 3.609 -5.168 37.239 1.00 86.75 729 SER A C 1
ATOM 5903 O O . SER A 1 729 ? 2.851 -5.665 38.063 1.00 86.75 729 SER A O 1
ATOM 5905 N N . LYS A 1 730 ? 3.953 -3.872 37.271 1.00 89.19 730 LYS A N 1
ATOM 5906 C CA . LYS A 1 730 ? 3.508 -2.944 38.330 1.00 89.19 730 LYS A CA 1
ATOM 5907 C C . LYS A 1 730 ? 1.992 -2.975 38.536 1.00 89.19 730 LYS A C 1
ATOM 5909 O O . LYS A 1 730 ? 1.539 -3.205 39.649 1.00 89.19 730 LYS A O 1
ATOM 5914 N N . LEU A 1 731 ? 1.199 -2.891 37.464 1.00 85.44 731 LEU A N 1
ATOM 5915 C CA . LEU A 1 731 ? -0.266 -3.003 37.542 1.00 85.44 731 LEU A CA 1
ATOM 5916 C C . LEU A 1 731 ? -0.763 -4.385 38.011 1.00 85.44 731 LEU A C 1
ATOM 5918 O O . LEU A 1 731 ? -1.871 -4.487 38.536 1.00 85.44 731 LEU A O 1
ATOM 5922 N N . ARG A 1 732 ? -0.001 -5.470 37.812 1.00 86.75 732 ARG A N 1
ATOM 5923 C CA . ARG A 1 732 ? -0.320 -6.787 38.398 1.00 86.75 732 ARG A CA 1
ATOM 5924 C C . ARG A 1 732 ? 0.011 -6.822 39.885 1.00 86.75 732 ARG A C 1
ATOM 5926 O O . ARG A 1 732 ? -0.794 -7.347 40.646 1.00 86.75 732 ARG A O 1
ATOM 5933 N N . ASP A 1 733 ? 1.138 -6.246 40.282 1.00 88.56 733 ASP A N 1
ATOM 5934 C CA . ASP A 1 733 ? 1.592 -6.196 41.671 1.00 88.56 733 ASP A CA 1
ATOM 5935 C C . ASP A 1 733 ? 0.669 -5.293 42.507 1.00 88.56 733 ASP A C 1
ATOM 5937 O O . ASP A 1 733 ? 0.181 -5.709 43.555 1.00 88.56 733 ASP A O 1
ATOM 5941 N N . GLU A 1 734 ? 0.296 -4.119 41.992 1.00 87.19 734 GLU A N 1
ATOM 5942 C CA . GLU A 1 734 ? -0.726 -3.232 42.565 1.00 87.19 734 GLU A CA 1
ATOM 5943 C C . GLU A 1 734 ? -2.089 -3.923 42.683 1.00 87.19 734 GLU A C 1
ATOM 5945 O O . GLU A 1 734 ? -2.751 -3.809 43.714 1.00 87.19 734 GLU A O 1
ATOM 5950 N N . ARG A 1 735 ? -2.506 -4.700 41.672 1.00 85.81 735 ARG A N 1
ATOM 5951 C CA . ARG A 1 735 ? -3.730 -5.517 41.759 1.00 85.81 735 ARG A CA 1
ATOM 5952 C C . ARG A 1 735 ? -3.610 -6.632 42.794 1.00 85.81 735 ARG A C 1
ATOM 5954 O O . ARG A 1 735 ? -4.597 -6.903 43.465 1.00 85.81 735 ARG A O 1
ATOM 5961 N N . ALA A 1 736 ? -2.446 -7.256 42.964 1.00 86.31 736 ALA A N 1
ATOM 5962 C CA . ALA A 1 736 ? -2.226 -8.268 43.998 1.00 86.31 736 ALA A CA 1
ATOM 5963 C C . ALA A 1 736 ? -2.244 -7.656 45.414 1.00 86.31 736 ALA A C 1
ATOM 5965 O O . ALA A 1 736 ? -2.864 -8.208 46.325 1.00 86.31 736 ALA A O 1
ATOM 5966 N N . VAL A 1 737 ? -1.646 -6.475 45.598 1.00 87.31 737 VAL A N 1
ATOM 5967 C CA . VAL A 1 737 ? -1.720 -5.700 46.850 1.00 87.31 737 VAL A CA 1
ATOM 5968 C C . VAL A 1 737 ? -3.159 -5.242 47.124 1.00 87.31 737 VAL A C 1
ATOM 5970 O O . VAL A 1 737 ? -3.669 -5.430 48.227 1.00 87.31 737 VAL A O 1
ATOM 5973 N N . GLY A 1 738 ? -3.864 -4.725 46.115 1.00 85.62 738 GLY A N 1
ATOM 5974 C CA . GLY A 1 738 ? -5.279 -4.361 46.212 1.00 85.62 738 GLY A CA 1
ATOM 5975 C C . GLY A 1 738 ? -6.176 -5.554 46.552 1.00 85.62 738 GLY A C 1
ATOM 5976 O O . GLY A 1 738 ? -7.037 -5.445 47.423 1.00 85.62 738 GLY A O 1
ATOM 5977 N N . GLN A 1 739 ? -5.930 -6.714 45.935 1.00 88.06 739 GLN A N 1
ATOM 5978 C CA . GLN A 1 739 ? -6.652 -7.957 46.204 1.00 88.06 739 GLN A CA 1
ATOM 5979 C C . GLN A 1 739 ? -6.417 -8.443 47.639 1.00 88.06 739 GLN A C 1
ATOM 5981 O O . GLN A 1 739 ? -7.381 -8.690 48.354 1.00 88.06 739 GLN A O 1
ATOM 5986 N N . THR A 1 740 ? -5.165 -8.501 48.107 1.00 88.44 740 THR A N 1
ATOM 5987 C CA . THR A 1 740 ? -4.860 -8.909 49.494 1.00 88.44 740 THR A CA 1
ATOM 5988 C C . THR A 1 740 ? -5.423 -7.933 50.532 1.00 88.44 740 THR A C 1
ATOM 5990 O O . THR A 1 740 ? -5.934 -8.369 51.563 1.00 88.44 740 THR A O 1
ATOM 5993 N N . SER A 1 741 ? -5.423 -6.625 50.249 1.00 89.00 741 SER A N 1
ATOM 5994 C CA . SER A 1 741 ? -6.089 -5.611 51.078 1.00 89.00 741 SER A CA 1
ATOM 5995 C C . SER A 1 741 ? -7.610 -5.814 51.130 1.00 89.00 741 SER A C 1
ATOM 5997 O O . SER A 1 741 ? -8.215 -5.792 52.206 1.00 89.00 741 SER A O 1
ATOM 5999 N N . HIS A 1 742 ? -8.234 -6.071 49.980 1.00 86.94 742 HIS A N 1
ATOM 6000 C CA . HIS A 1 742 ? -9.668 -6.322 49.872 1.00 86.94 742 HIS A CA 1
ATOM 6001 C C . HIS A 1 742 ? -10.085 -7.633 50.554 1.00 86.94 742 HIS A C 1
ATOM 6003 O O . HIS A 1 742 ? -11.086 -7.653 51.268 1.00 86.94 742 HIS A O 1
ATOM 6009 N N . ASP A 1 743 ? -9.303 -8.702 50.411 1.00 87.88 743 ASP A N 1
ATOM 6010 C CA . ASP A 1 743 ? -9.559 -9.985 51.067 1.00 87.88 743 ASP A CA 1
ATOM 6011 C C . ASP A 1 743 ? -9.323 -9.905 52.584 1.00 87.88 743 ASP A C 1
ATOM 6013 O O . ASP A 1 743 ? -10.097 -10.474 53.354 1.00 87.88 743 ASP A O 1
ATOM 6017 N N . HIS A 1 744 ? -8.354 -9.105 53.050 1.00 89.38 744 HIS A N 1
ATOM 6018 C CA . HIS A 1 744 ? -8.223 -8.781 54.474 1.00 89.38 744 HIS A CA 1
ATOM 6019 C C . HIS A 1 744 ? -9.446 -8.011 54.998 1.00 89.38 744 HIS A C 1
ATOM 6021 O O . HIS A 1 744 ? -9.956 -8.316 56.077 1.00 89.38 744 HIS A O 1
ATOM 6027 N N . ARG A 1 745 ? -9.970 -7.048 54.226 1.00 87.44 745 ARG A N 1
ATOM 6028 C CA . ARG A 1 745 ? -11.179 -6.293 54.592 1.00 87.44 745 ARG A CA 1
ATOM 6029 C C . ARG A 1 745 ? -12.443 -7.158 54.566 1.00 87.44 745 ARG A C 1
ATOM 6031 O O . ARG A 1 745 ? -13.294 -6.984 55.432 1.00 87.44 745 ARG A O 1
ATOM 6038 N N . ARG A 1 746 ? -12.553 -8.112 53.633 1.00 88.69 746 ARG A N 1
ATOM 6039 C CA . ARG A 1 746 ? -13.595 -9.154 53.648 1.00 88.69 746 ARG A CA 1
ATOM 6040 C C . ARG A 1 746 ? -13.503 -9.995 54.912 1.00 88.69 746 ARG A C 1
ATOM 6042 O O . ARG A 1 746 ? -14.481 -10.064 55.639 1.00 88.69 746 ARG A O 1
ATOM 6049 N N . HIS A 1 747 ? -12.320 -10.509 55.241 1.00 89.44 747 HIS A N 1
ATOM 6050 C CA . HIS A 1 747 ? -12.129 -11.308 56.449 1.00 89.44 747 HIS A CA 1
ATOM 6051 C C . HIS A 1 747 ? -12.473 -10.537 57.739 1.00 89.44 747 HIS A C 1
ATOM 6053 O O . HIS A 1 747 ? -13.092 -11.095 58.641 1.00 89.44 747 HIS A O 1
ATOM 6059 N N . GLN A 1 748 ? -12.150 -9.238 57.820 1.00 90.94 748 GLN A N 1
ATOM 6060 C CA . GLN A 1 748 ? -12.597 -8.379 58.926 1.00 90.94 748 GLN A CA 1
ATOM 6061 C C . GLN A 1 748 ? -14.128 -8.246 58.995 1.00 90.94 748 GLN A C 1
ATOM 6063 O O . GLN A 1 748 ? -14.689 -8.282 60.088 1.00 90.94 748 GLN A O 1
ATOM 6068 N N . LEU A 1 749 ? -14.810 -8.105 57.853 1.00 88.94 749 LEU A N 1
ATOM 6069 C CA . LEU A 1 749 ? -16.275 -8.058 57.801 1.00 88.94 749 LEU A CA 1
ATOM 6070 C C . LEU A 1 749 ? -16.899 -9.409 58.177 1.00 88.94 749 LEU A C 1
ATOM 6072 O O . LEU A 1 749 ? -17.863 -9.425 58.934 1.00 88.94 749 LEU A O 1
ATOM 6076 N N . ASP A 1 750 ? -16.328 -10.529 57.730 1.00 91.94 750 ASP A N 1
ATOM 6077 C CA . ASP A 1 750 ? -16.783 -11.877 58.095 1.00 91.94 750 ASP A CA 1
ATOM 6078 C C . ASP A 1 750 ? -16.669 -12.109 59.614 1.00 91.94 750 ASP A C 1
ATOM 6080 O O . ASP A 1 750 ? -17.597 -12.622 60.240 1.00 91.94 750 ASP A O 1
ATOM 6084 N N . LEU A 1 751 ? -15.574 -11.654 60.238 1.00 91.25 751 LEU A N 1
ATOM 6085 C CA . LEU A 1 751 ? -15.406 -11.675 61.697 1.00 91.25 751 LEU A CA 1
ATOM 6086 C C . LEU A 1 751 ? -16.450 -10.801 62.417 1.00 91.25 751 LEU A C 1
ATOM 6088 O O . LEU A 1 751 ? -17.031 -11.244 63.405 1.00 91.25 751 LEU A O 1
ATOM 6092 N N . GLN A 1 752 ? -16.747 -9.601 61.906 1.00 87.94 752 GLN A N 1
ATOM 6093 C CA . GLN A 1 752 ? -17.798 -8.734 62.462 1.00 87.94 752 GLN A CA 1
ATOM 6094 C C . GLN A 1 752 ? -19.206 -9.327 62.297 1.00 87.94 752 GLN A C 1
ATOM 6096 O O . GLN A 1 752 ? -20.056 -9.155 63.173 1.00 87.94 752 GLN A O 1
ATOM 6101 N N . VAL A 1 753 ? -19.468 -10.052 61.204 1.00 90.69 753 VAL A N 1
ATOM 6102 C CA . VAL A 1 753 ? -20.723 -10.793 61.009 1.00 90.69 753 VAL A CA 1
ATOM 6103 C C . VAL A 1 753 ? -20.840 -11.921 62.035 1.00 90.69 753 VAL A C 1
ATOM 6105 O O . VAL A 1 753 ? -21.895 -12.050 62.655 1.00 90.69 753 VAL A O 1
ATOM 6108 N N . LEU A 1 754 ? -19.765 -12.674 62.289 1.00 90.62 754 LEU A N 1
ATOM 6109 C CA . LEU A 1 754 ? -19.741 -13.710 63.328 1.00 90.62 754 LEU A CA 1
ATOM 6110 C C . LEU A 1 754 ? -19.959 -13.126 64.736 1.00 90.62 754 LEU A C 1
ATOM 6112 O O . LEU A 1 754 ? -20.793 -13.651 65.474 1.00 90.62 754 LEU A O 1
ATOM 6116 N N . GLU A 1 755 ? -19.318 -12.004 65.088 1.00 92.88 755 GLU A N 1
ATOM 6117 C CA . GLU A 1 755 ? -19.597 -11.289 66.347 1.00 92.88 755 GLU A CA 1
ATOM 6118 C C . GLU A 1 755 ? -21.063 -10.837 66.434 1.00 92.88 755 GLU A C 1
ATOM 6120 O O . GLU A 1 755 ? -21.714 -11.012 67.466 1.00 92.88 755 GLU A O 1
ATOM 6125 N N . MET A 1 756 ? -21.630 -10.294 65.351 1.00 86.94 756 MET A N 1
ATOM 6126 C CA . MET A 1 756 ? -23.047 -9.923 65.304 1.00 86.94 756 MET A CA 1
ATOM 6127 C C . MET A 1 756 ? -23.979 -11.129 65.469 1.00 86.94 756 MET A C 1
ATOM 6129 O O . MET A 1 756 ? -25.038 -10.998 66.086 1.00 86.94 756 MET A O 1
ATOM 6133 N N . GLU A 1 757 ? -23.629 -12.294 64.928 1.00 91.06 757 GLU A N 1
ATOM 6134 C CA . GLU A 1 757 ? -24.393 -13.529 65.109 1.00 91.06 757 GLU A CA 1
ATOM 6135 C C . GLU A 1 757 ? -24.283 -14.088 66.529 1.00 91.06 757 GLU A C 1
ATOM 6137 O O . GLU A 1 757 ? -25.293 -14.533 67.073 1.00 91.06 757 GLU A O 1
ATOM 6142 N N . ASP A 1 758 ? -23.105 -14.024 67.150 1.00 91.38 758 ASP A N 1
ATOM 6143 C CA . ASP A 1 758 ? -22.899 -14.388 68.555 1.00 91.38 758 ASP A CA 1
ATOM 6144 C C . ASP A 1 758 ? -23.697 -13.462 69.485 1.00 91.38 758 ASP A C 1
ATOM 6146 O O . ASP A 1 758 ? -24.409 -13.937 70.372 1.00 91.38 758 ASP A O 1
ATOM 6150 N N . LEU A 1 759 ? -23.676 -12.148 69.236 1.00 88.12 759 LEU A N 1
ATOM 6151 C CA . LEU A 1 759 ? -24.482 -11.168 69.970 1.00 88.12 759 LEU A CA 1
ATOM 6152 C C . LEU A 1 759 ? -25.988 -11.389 69.763 1.00 88.12 759 LEU A C 1
ATOM 6154 O O . LEU A 1 759 ? -26.752 -11.320 70.725 1.00 88.12 759 LEU A O 1
ATOM 6158 N N . ARG A 1 760 ? -26.434 -11.709 68.540 1.00 88.31 760 ARG A N 1
ATOM 6159 C CA . ARG A 1 760 ? -27.834 -12.083 68.261 1.00 88.31 760 ARG A CA 1
ATOM 6160 C C . ARG A 1 760 ? -28.230 -13.371 68.979 1.00 88.31 760 ARG A C 1
ATOM 6162 O O . ARG A 1 760 ? -29.317 -13.420 69.550 1.00 88.31 760 ARG A O 1
ATOM 6169 N N . ARG A 1 761 ? -27.360 -14.387 69.004 1.00 90.19 761 ARG A N 1
ATOM 6170 C CA . ARG A 1 761 ? -27.584 -15.634 69.750 1.00 90.19 761 ARG A CA 1
ATOM 6171 C C . ARG A 1 761 ? -27.677 -15.363 71.254 1.00 90.19 761 ARG A C 1
ATOM 6173 O O . ARG A 1 761 ? -28.650 -15.793 71.870 1.00 90.19 761 ARG A O 1
ATOM 6180 N N . ALA A 1 762 ? -26.774 -14.566 71.823 1.00 87.75 762 ALA A N 1
ATOM 6181 C CA . ALA A 1 762 ? -26.816 -14.163 73.231 1.00 87.75 762 ALA A CA 1
ATOM 6182 C C . ALA A 1 762 ? -28.071 -13.341 73.593 1.00 87.75 762 ALA A C 1
ATOM 6184 O O . ALA A 1 762 ? -28.643 -13.535 74.666 1.00 87.75 762 ALA A O 1
ATOM 6185 N N . LEU A 1 763 ? -28.536 -12.455 72.702 1.00 85.00 763 LEU A N 1
ATOM 6186 C CA . LEU A 1 763 ? -29.806 -11.742 72.875 1.00 85.00 763 LEU A CA 1
ATOM 6187 C C . LEU A 1 763 ? -31.000 -12.704 72.825 1.00 85.00 763 LEU A C 1
ATOM 6189 O O . LEU A 1 763 ? -31.815 -12.679 73.739 1.00 85.00 763 LEU A O 1
ATOM 6193 N N . SER A 1 764 ? -31.056 -13.612 71.844 1.00 89.06 764 SER A N 1
ATOM 6194 C CA . SER A 1 764 ? -32.142 -14.601 71.752 1.00 89.06 764 SER A CA 1
ATOM 6195 C C . SER A 1 764 ? -32.206 -15.531 72.969 1.00 89.06 764 SER A C 1
ATOM 6197 O O . SER A 1 764 ? -33.291 -15.815 73.460 1.00 89.06 764 SER A O 1
ATOM 6199 N N . GLN A 1 765 ? -31.056 -15.929 73.526 1.00 87.69 765 GLN A N 1
ATOM 6200 C CA . GLN A 1 765 ? -30.995 -16.713 74.762 1.00 87.69 765 GLN A CA 1
ATOM 6201 C C . GLN A 1 765 ? -31.549 -15.928 75.958 1.00 87.69 765 GLN A C 1
ATOM 6203 O O . GLN A 1 765 ? -32.260 -16.500 76.780 1.00 87.69 765 GLN A O 1
ATOM 6208 N N . ARG A 1 766 ? -31.289 -14.616 76.037 1.00 83.44 766 ARG A N 1
ATOM 6209 C CA . ARG A 1 766 ? -31.881 -13.755 77.071 1.00 83.44 766 ARG A CA 1
ATOM 6210 C C . ARG A 1 766 ? -33.375 -13.532 76.888 1.00 83.44 766 ARG A C 1
ATOM 6212 O O . ARG A 1 766 ? -34.092 -13.512 77.885 1.00 83.44 766 ARG A O 1
ATOM 6219 N N . ASP A 1 767 ? -33.848 -13.388 75.657 1.00 84.81 767 ASP A N 1
ATOM 6220 C CA . ASP A 1 767 ? -35.279 -13.288 75.374 1.00 84.81 767 ASP A CA 1
ATOM 6221 C C . ASP A 1 767 ? -35.996 -14.605 75.731 1.00 84.81 767 ASP A C 1
ATOM 6223 O O . ASP A 1 767 ? -37.026 -14.573 76.403 1.00 84.81 767 ASP A O 1
ATOM 6227 N N . ASP A 1 768 ? -35.410 -15.763 75.408 1.00 84.31 768 ASP A N 1
ATOM 6228 C CA . ASP A 1 768 ? -35.908 -17.085 75.818 1.00 84.31 768 ASP A CA 1
ATOM 6229 C C . ASP A 1 768 ? -35.913 -17.266 77.349 1.00 84.31 768 ASP A C 1
ATOM 6231 O O . ASP A 1 768 ? -36.875 -17.798 77.908 1.00 84.31 768 ASP A O 1
ATOM 6235 N N . GLU A 1 769 ? -34.867 -16.821 78.056 1.00 83.31 769 GLU A N 1
ATOM 6236 C CA . GLU A 1 769 ? -34.820 -16.811 79.527 1.00 83.31 769 GLU A CA 1
ATOM 6237 C C . GLU A 1 769 ? -35.920 -15.919 80.124 1.00 83.31 769 GLU A C 1
ATOM 6239 O O . GLU A 1 769 ? -36.611 -16.330 81.060 1.00 83.31 769 GLU A O 1
ATOM 6244 N N . LEU A 1 770 ? -36.130 -14.721 79.567 1.00 78.00 770 LEU A N 1
ATOM 6245 C CA . LEU A 1 770 ? -37.196 -13.812 79.989 1.00 78.00 770 LEU A CA 1
ATOM 6246 C C . LEU A 1 770 ? -38.584 -14.413 79.741 1.00 78.00 770 LEU A C 1
ATOM 6248 O O . LEU A 1 770 ? -39.435 -14.337 80.628 1.00 78.00 770 LEU A O 1
ATOM 6252 N N . ILE A 1 771 ? -38.801 -15.055 78.589 1.00 80.62 771 ILE A N 1
ATOM 6253 C CA . ILE A 1 771 ? -40.053 -15.751 78.264 1.00 80.62 771 ILE A CA 1
ATOM 6254 C C . ILE A 1 771 ? -40.313 -16.878 79.268 1.00 80.62 771 ILE A C 1
ATOM 6256 O O . ILE A 1 771 ? -41.401 -16.918 79.840 1.00 80.62 771 ILE A O 1
ATOM 6260 N N . ARG A 1 772 ? -39.322 -17.729 79.575 1.00 78.50 772 ARG A N 1
ATOM 6261 C CA . ARG A 1 772 ? -39.471 -18.793 80.590 1.00 78.50 772 ARG A CA 1
ATOM 6262 C C . ARG A 1 772 ? -39.822 -18.226 81.966 1.00 78.50 772 ARG A C 1
ATOM 6264 O O . ARG A 1 772 ? -40.756 -18.704 82.602 1.00 78.50 772 ARG A O 1
ATOM 6271 N N . VAL A 1 773 ? -39.145 -17.162 82.401 1.00 79.19 773 VAL A N 1
ATOM 6272 C CA . VAL A 1 773 ? -39.434 -16.494 83.683 1.00 79.19 773 VAL A CA 1
ATOM 6273 C C . VAL A 1 773 ? -40.825 -15.838 83.691 1.00 79.19 773 VAL A C 1
ATOM 6275 O O . VAL A 1 773 ? -41.482 -15.789 84.735 1.00 79.19 773 VAL A O 1
ATOM 6278 N N . GLU A 1 774 ? -41.316 -15.327 82.558 1.00 73.94 774 GLU A N 1
ATOM 6279 C CA . GLU A 1 774 ? -42.701 -14.856 82.436 1.00 73.94 774 GLU A CA 1
ATOM 6280 C C . GLU A 1 774 ? -43.720 -16.001 82.456 1.00 73.94 774 GLU A C 1
ATOM 6282 O O . GLU A 1 774 ? -44.770 -15.865 83.088 1.00 73.94 774 GLU A O 1
ATOM 6287 N N . GLU A 1 775 ? -43.431 -17.124 81.802 1.00 74.38 775 GLU A N 1
ATOM 6288 C CA . GLU A 1 775 ? -44.280 -18.317 81.801 1.00 74.38 775 GLU A CA 1
ATOM 6289 C C . GLU A 1 775 ? -44.379 -18.936 83.199 1.00 74.38 775 GLU A C 1
ATOM 6291 O O . GLU A 1 775 ? -45.489 -19.175 83.672 1.00 74.38 775 GLU A O 1
ATOM 6296 N N . GLU A 1 776 ? -43.266 -19.077 83.922 1.00 75.81 776 GLU A N 1
ATOM 6297 C CA . GLU A 1 776 ? -43.241 -19.523 85.322 1.00 75.81 776 GLU A CA 1
ATOM 6298 C C . GLU A 1 776 ? -44.075 -18.607 86.233 1.00 75.81 776 GLU A C 1
ATOM 6300 O O . GLU A 1 776 ? -44.881 -19.087 87.036 1.00 75.81 776 GLU A O 1
ATOM 6305 N N . LYS A 1 777 ? -43.972 -17.279 86.068 1.00 74.25 777 LYS A N 1
ATOM 6306 C CA . LYS A 1 777 ? -44.804 -16.310 86.807 1.00 74.25 777 LYS A CA 1
ATOM 6307 C C . LYS A 1 777 ? -46.291 -16.439 86.468 1.00 74.25 777 LYS A C 1
ATOM 6309 O O . LYS A 1 777 ? -47.130 -16.342 87.365 1.00 74.25 777 LYS A O 1
ATOM 6314 N N . ARG A 1 778 ? -46.639 -16.672 85.196 1.00 70.88 778 ARG A N 1
ATOM 6315 C CA . ARG A 1 778 ? -48.030 -16.894 84.758 1.00 70.88 778 ARG A CA 1
ATOM 6316 C C . ARG A 1 778 ? -48.581 -18.214 85.304 1.00 70.88 778 ARG A C 1
ATOM 6318 O O . ARG A 1 778 ? -49.716 -18.233 85.773 1.00 70.88 778 ARG A O 1
ATOM 6325 N N . LEU A 1 779 ? -47.787 -19.284 85.310 1.00 71.25 779 LEU A N 1
ATOM 6326 C CA . LEU A 1 779 ? -48.158 -20.576 85.893 1.00 71.25 779 LEU A CA 1
ATOM 6327 C C . LEU A 1 779 ? -48.384 -20.464 87.408 1.00 71.25 779 LEU A C 1
ATOM 6329 O O . LEU A 1 779 ? -49.429 -20.892 87.894 1.00 71.25 779 LEU A O 1
ATOM 6333 N N . ALA A 1 780 ? -47.485 -19.801 88.142 1.00 73.56 780 ALA A N 1
ATOM 6334 C CA . ALA A 1 780 ? -47.641 -19.568 89.580 1.00 73.56 780 ALA A CA 1
ATOM 6335 C C . ALA A 1 780 ? -48.913 -18.760 89.921 1.00 73.56 780 ALA A C 1
ATOM 6337 O O . ALA A 1 780 ? -49.615 -19.082 90.884 1.00 73.56 780 ALA A O 1
ATOM 6338 N N . ALA A 1 781 ? -49.252 -17.748 89.113 1.00 72.38 781 ALA A N 1
ATOM 6339 C CA . ALA A 1 781 ? -50.495 -16.988 89.262 1.00 72.38 781 ALA A CA 1
ATOM 6340 C C . ALA A 1 781 ? -51.741 -17.857 88.998 1.00 72.38 781 ALA A C 1
ATOM 6342 O O . ALA A 1 781 ? -52.675 -17.866 89.803 1.00 72.38 781 ALA A O 1
ATOM 6343 N N . LEU A 1 782 ? -51.734 -18.652 87.922 1.00 71.38 782 LEU A N 1
ATOM 6344 C CA . LEU A 1 782 ? -52.830 -19.566 87.584 1.00 71.38 782 LEU A CA 1
ATOM 6345 C C . LEU A 1 782 ? -53.021 -20.666 88.642 1.00 71.38 782 LEU A C 1
ATOM 6347 O O . LEU A 1 782 ? -54.157 -21.021 88.957 1.00 71.38 782 LEU A O 1
ATOM 6351 N N . GLU A 1 783 ? -51.948 -21.172 89.255 1.00 75.06 783 GLU A N 1
ATOM 6352 C CA . GLU A 1 783 ? -52.049 -22.089 90.396 1.00 75.06 783 GLU A CA 1
ATOM 6353 C C . GLU A 1 783 ? -52.695 -21.440 91.627 1.00 75.06 783 GLU A C 1
ATOM 6355 O O . GLU A 1 783 ? -53.502 -22.079 92.313 1.00 75.06 783 GLU A O 1
ATOM 6360 N N . ALA A 1 784 ? -52.354 -20.183 91.928 1.00 74.94 784 ALA A N 1
ATOM 6361 C CA . ALA A 1 784 ? -52.947 -19.444 93.039 1.00 74.94 784 ALA A CA 1
ATOM 6362 C C . ALA A 1 784 ? -54.458 -19.235 92.827 1.00 74.94 784 ALA A C 1
ATOM 6364 O O . ALA A 1 784 ? -55.249 -19.503 93.741 1.00 74.94 784 ALA A O 1
ATOM 6365 N N . ASP A 1 785 ? -54.866 -18.861 91.611 1.00 73.44 785 ASP A N 1
ATOM 6366 C CA . ASP A 1 785 ? -56.275 -18.718 91.244 1.00 73.44 785 ASP A CA 1
ATOM 6367 C C . ASP A 1 785 ? -57.020 -20.062 91.246 1.00 73.44 785 ASP A C 1
ATOM 6369 O O . ASP A 1 785 ? -58.116 -20.147 91.799 1.00 73.44 785 ASP A O 1
ATOM 6373 N N . LEU A 1 786 ? -56.424 -21.158 90.761 1.00 73.56 786 LEU A N 1
ATOM 6374 C CA . LEU A 1 786 ? -57.029 -22.495 90.865 1.00 73.56 786 LEU A CA 1
ATOM 6375 C C . LEU A 1 786 ? -57.218 -22.939 92.327 1.00 73.56 786 LEU A C 1
ATOM 6377 O O . LEU A 1 786 ? -58.251 -23.523 92.670 1.00 73.56 786 LEU A O 1
ATOM 6381 N N . ARG A 1 787 ? -56.264 -22.633 93.220 1.00 72.88 787 ARG A N 1
ATOM 6382 C CA . ARG A 1 787 ? -56.406 -22.874 94.671 1.00 72.88 787 ARG A CA 1
ATOM 6383 C C . ARG A 1 787 ? -57.491 -21.999 95.305 1.00 72.88 787 ARG A C 1
ATOM 6385 O O . ARG A 1 787 ? -58.034 -22.380 96.341 1.00 72.88 787 ARG A O 1
ATOM 6392 N N . ARG A 1 788 ? -57.797 -20.827 94.742 1.00 77.12 788 ARG A N 1
ATOM 6393 C CA . ARG A 1 788 ? -58.887 -19.944 95.189 1.00 77.12 788 ARG A CA 1
ATOM 6394 C C . ARG A 1 788 ? -60.246 -20.433 94.683 1.00 77.12 788 ARG A C 1
ATOM 6396 O O . ARG A 1 788 ? -61.127 -20.676 95.498 1.00 77.12 788 ARG A O 1
ATOM 6403 N N . VAL A 1 789 ? -60.375 -20.716 93.387 1.00 75.81 789 VAL A N 1
ATOM 6404 C CA . VAL A 1 789 ? -61.609 -21.238 92.769 1.00 75.81 789 VAL A CA 1
ATOM 6405 C C . VAL A 1 789 ? -62.059 -22.556 93.413 1.00 75.81 789 VAL A C 1
ATOM 6407 O O . VAL A 1 789 ? -63.256 -22.753 93.609 1.00 75.81 789 VAL A O 1
ATOM 6410 N N . LYS A 1 790 ? -61.132 -23.438 93.822 1.00 76.94 790 LYS A N 1
ATOM 6411 C CA . LYS A 1 790 ? -61.475 -24.643 94.605 1.00 76.94 790 LYS A CA 1
ATOM 6412 C C . LYS A 1 790 ? -62.132 -24.311 95.953 1.00 76.94 790 LYS A C 1
ATOM 6414 O O . LYS A 1 790 ? -63.174 -24.880 96.265 1.00 76.94 790 LYS A O 1
ATOM 6419 N N . ARG A 1 791 ? -61.580 -23.356 96.713 1.00 76.38 791 ARG A N 1
ATOM 6420 C CA . ARG A 1 791 ? -62.151 -22.902 97.998 1.00 76.38 791 ARG A CA 1
ATOM 6421 C C . ARG A 1 791 ? -63.532 -22.268 97.816 1.00 76.38 791 ARG A C 1
ATOM 6423 O O . ARG A 1 791 ? -64.439 -22.563 98.593 1.00 76.38 791 ARG A O 1
ATOM 6430 N N . ASP A 1 792 ? -63.706 -21.469 96.766 1.00 75.56 792 ASP A N 1
ATOM 6431 C CA . ASP A 1 792 ? -64.987 -20.835 96.441 1.00 75.56 792 ASP A CA 1
ATOM 6432 C C . ASP A 1 792 ? -66.036 -21.893 96.029 1.00 75.56 792 ASP A C 1
ATOM 6434 O O . ASP A 1 792 ? -67.167 -21.877 96.514 1.00 75.56 792 ASP A O 1
ATOM 6438 N N . ALA A 1 793 ? -65.659 -22.895 95.225 1.00 73.31 793 ALA A N 1
ATOM 6439 C CA . ALA A 1 793 ? -66.534 -24.017 94.862 1.00 73.31 793 ALA A CA 1
ATOM 6440 C C . ALA A 1 793 ? -66.946 -24.880 96.075 1.00 73.31 793 ALA A C 1
ATOM 6442 O O . ALA A 1 793 ? -68.100 -25.305 96.178 1.00 73.31 793 ALA A O 1
ATOM 6443 N N . GLU A 1 794 ? -66.040 -25.106 97.029 1.00 77.31 794 GLU A N 1
ATOM 6444 C CA . GLU A 1 794 ? -66.330 -25.787 98.300 1.00 77.31 794 GLU A CA 1
ATOM 6445 C C . GLU A 1 794 ? -67.226 -24.955 99.238 1.00 77.31 794 GLU A C 1
ATOM 6447 O O . GLU A 1 794 ? -67.966 -25.518 100.053 1.00 77.31 794 GLU A O 1
ATOM 6452 N N . ALA A 1 795 ? -67.186 -23.622 99.150 1.00 72.75 795 ALA A N 1
ATOM 6453 C CA . ALA A 1 795 ? -68.141 -22.743 99.825 1.00 72.75 795 ALA A CA 1
ATOM 6454 C C . ALA A 1 795 ? -69.536 -22.862 99.185 1.00 72.75 795 ALA A C 1
ATOM 6456 O O . ALA A 1 795 ? -70.482 -23.264 99.866 1.00 72.75 795 ALA A O 1
ATOM 6457 N N . PHE A 1 796 ? -69.653 -22.688 97.863 1.00 72.12 796 PHE A N 1
ATOM 6458 C CA . PHE A 1 796 ? -70.926 -22.856 97.145 1.00 72.12 796 PHE A CA 1
ATOM 6459 C C . PHE A 1 796 ? -71.540 -24.256 97.328 1.00 72.12 796 PHE A C 1
ATOM 6461 O O . PHE A 1 796 ? -72.761 -24.398 97.422 1.00 72.12 796 PHE A O 1
ATOM 6468 N N . GLY A 1 797 ? -70.717 -25.304 97.441 1.00 76.88 797 GLY A N 1
ATOM 6469 C CA . GLY A 1 797 ? -71.172 -26.664 97.747 1.00 76.88 797 GLY A CA 1
ATOM 6470 C C . GLY A 1 797 ? -71.790 -26.829 99.145 1.00 76.88 797 GLY A C 1
ATOM 6471 O O . GLY A 1 797 ? -72.653 -27.692 99.332 1.00 76.88 797 GLY A O 1
ATOM 6472 N N . ARG A 1 798 ? -71.391 -26.005 100.124 1.00 74.38 798 ARG A N 1
ATOM 6473 C CA . ARG A 1 798 ? -72.009 -25.944 101.461 1.00 74.38 798 ARG A CA 1
ATOM 6474 C C . ARG A 1 798 ? -73.316 -25.153 101.422 1.00 74.38 798 ARG A C 1
ATOM 6476 O O . ARG A 1 798 ? -74.333 -25.658 101.900 1.00 74.38 798 ARG A O 1
ATOM 6483 N N . ASP A 1 799 ? -73.325 -24.004 100.754 1.00 72.69 799 ASP A N 1
ATOM 6484 C CA . ASP A 1 799 ? -74.517 -23.156 100.628 1.00 72.69 799 ASP A CA 1
ATOM 6485 C C . ASP A 1 799 ? -75.646 -23.854 99.857 1.00 72.69 799 ASP A C 1
ATOM 6487 O O . ASP A 1 799 ? -76.804 -23.822 100.273 1.00 72.69 799 ASP A O 1
ATOM 6491 N N . LEU A 1 800 ? -75.326 -24.595 98.789 1.00 73.50 800 LEU A N 1
ATOM 6492 C CA . LEU A 1 800 ? -76.308 -25.394 98.049 1.00 73.50 800 LEU A CA 1
ATOM 6493 C C . LEU A 1 800 ? -76.921 -26.526 98.887 1.00 73.50 800 LEU A C 1
ATOM 6495 O O . LEU A 1 800 ? -78.092 -26.857 98.688 1.00 73.50 800 LEU A O 1
ATOM 6499 N N . LYS A 1 801 ? -76.178 -27.121 99.832 1.00 76.06 801 LYS A N 1
ATOM 6500 C CA . LYS A 1 801 ? -76.741 -28.102 100.779 1.00 76.06 801 LYS A CA 1
ATOM 6501 C C . LYS A 1 801 ? -77.691 -27.426 101.769 1.00 76.06 801 LYS A C 1
ATOM 6503 O O . LYS A 1 801 ? -78.782 -27.947 102.005 1.00 76.06 801 LYS A O 1
ATOM 6508 N N . LEU A 1 802 ? -77.317 -26.254 102.287 1.00 74.69 802 LEU A N 1
ATOM 6509 C CA . LEU A 1 802 ? -78.164 -25.467 103.183 1.00 74.69 802 LEU A CA 1
ATOM 6510 C C . LEU A 1 802 ? -79.470 -25.049 102.485 1.00 74.69 802 LEU A C 1
ATOM 6512 O O . LEU A 1 802 ? -80.553 -25.325 103.002 1.00 74.69 802 LEU A O 1
ATOM 6516 N N . LEU A 1 803 ? -79.380 -24.493 101.274 1.00 73.94 803 LEU A N 1
ATOM 6517 C CA . LEU A 1 803 ? -80.530 -24.063 100.472 1.00 73.94 803 LEU A CA 1
ATOM 6518 C C . LEU A 1 803 ? -81.451 -25.225 100.077 1.00 73.94 803 LEU A C 1
ATOM 6520 O O . LEU A 1 803 ? -82.668 -25.054 100.101 1.00 73.94 803 LEU A O 1
ATOM 6524 N N . ARG A 1 804 ? -80.917 -26.419 99.776 1.00 77.62 804 ARG A N 1
ATOM 6525 C CA . ARG A 1 804 ? -81.744 -27.627 99.581 1.00 77.62 804 ARG A CA 1
ATOM 6526 C C . ARG A 1 804 ? -82.512 -27.981 100.856 1.00 77.62 804 ARG A C 1
ATOM 6528 O O . ARG A 1 804 ? -83.729 -28.087 100.806 1.00 77.62 804 ARG A O 1
ATOM 6535 N N . SER A 1 805 ? -81.841 -28.024 102.010 1.00 74.94 805 SER A N 1
ATOM 6536 C CA . SER A 1 805 ? -82.508 -28.325 103.288 1.00 74.94 805 SER A CA 1
ATOM 6537 C C . SER A 1 805 ? -83.575 -27.294 103.691 1.00 74.94 805 SER A C 1
ATOM 6539 O O . SER A 1 805 ? -84.585 -27.653 104.294 1.00 74.94 805 SER A O 1
ATOM 6541 N N . GLN A 1 806 ? -83.390 -26.018 103.334 1.00 76.12 806 GLN A N 1
ATOM 6542 C CA . GLN A 1 806 ? -84.396 -24.968 103.526 1.00 76.12 806 GLN A CA 1
ATOM 6543 C C . GLN A 1 806 ? -85.560 -25.110 102.540 1.00 76.12 806 GLN A C 1
ATOM 6545 O O . GLN A 1 806 ? -86.717 -24.969 102.934 1.00 76.12 806 GLN A O 1
ATOM 6550 N N . LYS A 1 807 ? -85.274 -25.431 101.273 1.00 77.62 807 LYS A N 1
ATOM 6551 C CA . LYS A 1 807 ? -86.291 -25.686 100.250 1.00 77.62 807 LYS A CA 1
ATOM 6552 C C . LYS A 1 807 ? -87.185 -26.867 100.637 1.00 77.62 807 LYS A C 1
ATOM 6554 O O . LYS A 1 807 ? -88.401 -26.735 100.555 1.00 77.62 807 LYS A O 1
ATOM 6559 N N . ASP A 1 808 ? -86.606 -27.975 101.092 1.00 79.06 808 ASP A N 1
ATOM 6560 C CA . ASP A 1 808 ? -87.356 -29.185 101.452 1.00 79.06 808 ASP A CA 1
ATOM 6561 C C . ASP A 1 808 ? -88.301 -28.936 102.643 1.00 79.06 808 ASP A C 1
ATOM 6563 O O . ASP A 1 808 ? -89.439 -29.407 102.634 1.00 79.06 808 ASP A O 1
ATOM 6567 N N . ARG A 1 809 ? -87.877 -28.116 103.622 1.00 77.56 809 ARG A N 1
ATOM 6568 C CA . ARG A 1 809 ? -88.743 -27.628 104.715 1.00 77.56 809 ARG A CA 1
ATOM 6569 C C . ARG A 1 809 ? -89.906 -26.791 104.178 1.00 77.56 809 ARG A C 1
ATOM 6571 O O . ARG A 1 809 ? -91.056 -27.132 104.418 1.00 77.56 809 ARG A O 1
ATOM 6578 N N . LEU A 1 810 ? -89.620 -25.777 103.357 1.00 74.50 810 LEU A N 1
ATOM 6579 C CA . LEU A 1 810 ? -90.656 -24.923 102.759 1.00 74.50 810 LEU A CA 1
ATOM 6580 C C . LEU A 1 810 ? -91.614 -25.689 101.828 1.00 74.50 810 LEU A C 1
ATOM 6582 O O . LEU A 1 810 ? -92.768 -25.294 101.673 1.00 74.50 810 LEU A O 1
ATOM 6586 N N . GLU A 1 811 ? -91.170 -26.772 101.186 1.00 75.81 811 GLU A N 1
ATOM 6587 C CA . GLU A 1 811 ? -92.048 -27.655 100.411 1.00 75.81 811 GLU A CA 1
ATOM 6588 C C . GLU A 1 811 ? -92.909 -28.568 101.295 1.00 75.81 811 GLU A C 1
ATOM 6590 O O . GLU A 1 811 ? -94.036 -28.877 100.903 1.00 75.81 811 GLU A O 1
ATOM 6595 N N . ALA A 1 812 ? -92.429 -28.981 102.472 1.00 75.56 812 ALA A N 1
ATOM 6596 C CA . ALA A 1 812 ? -93.247 -29.674 103.468 1.00 75.56 812 ALA A CA 1
ATOM 6597 C C . ALA A 1 812 ? -94.323 -28.737 104.045 1.00 75.56 812 ALA A C 1
ATOM 6599 O O . ALA A 1 812 ? -95.508 -29.071 103.987 1.00 75.56 812 ALA A O 1
ATOM 6600 N N . ASP A 1 813 ? -93.934 -27.530 104.467 1.00 75.62 813 ASP A N 1
ATOM 6601 C CA . ASP A 1 813 ? -94.844 -26.505 104.993 1.00 75.62 813 ASP A CA 1
ATOM 6602 C C . ASP A 1 813 ? -95.940 -26.159 103.971 1.00 75.62 813 ASP A C 1
ATOM 6604 O O . ASP A 1 813 ? -97.132 -26.193 104.281 1.00 75.62 813 ASP A O 1
ATOM 6608 N N . LYS A 1 814 ? -95.566 -25.943 102.699 1.00 74.12 814 LYS A N 1
ATOM 6609 C CA . LYS A 1 814 ? -96.529 -25.710 101.608 1.00 74.12 814 LYS A CA 1
ATOM 6610 C C . LYS A 1 814 ? -97.469 -26.889 101.370 1.00 74.12 814 LYS A C 1
ATOM 6612 O O . LYS A 1 814 ? -98.638 -26.668 101.062 1.00 74.12 814 LYS A O 1
ATOM 6617 N N . LYS A 1 815 ? -97.004 -28.138 101.488 1.00 78.75 815 LYS A N 1
ATOM 6618 C CA . LYS A 1 815 ? -97.882 -29.318 101.368 1.00 78.75 815 LYS A CA 1
ATOM 6619 C C . LYS A 1 815 ? -98.893 -29.351 102.512 1.00 78.75 815 LYS A C 1
ATOM 6621 O O . LYS A 1 815 ? -100.076 -29.582 102.257 1.00 78.75 815 LYS A O 1
ATOM 6626 N N . GLU A 1 816 ? -98.479 -29.044 103.741 1.00 76.06 816 GLU A N 1
ATOM 6627 C CA . GLU A 1 816 ? -99.417 -28.896 104.855 1.00 76.06 816 GLU A CA 1
ATOM 6628 C C . GLU A 1 816 ? -100.431 -27.773 104.619 1.00 76.06 816 GLU A C 1
ATOM 6630 O O . GLU A 1 816 ? -101.633 -28.010 104.766 1.00 76.06 816 GLU A O 1
ATOM 6635 N N . GLU A 1 817 ? -99.984 -26.581 104.218 1.00 74.19 817 GLU A N 1
ATOM 6636 C CA . GLU A 1 817 ? -100.867 -25.454 103.899 1.00 74.19 817 GLU A CA 1
ATOM 6637 C C . GLU A 1 817 ? -101.864 -25.799 102.792 1.00 74.19 817 GLU A C 1
ATOM 6639 O O . GLU A 1 817 ? -103.050 -25.516 102.944 1.00 74.19 817 GLU A O 1
ATOM 6644 N N . ILE A 1 818 ? -101.441 -26.492 101.729 1.00 76.94 818 ILE A N 1
ATOM 6645 C CA . ILE A 1 818 ? -102.342 -26.963 100.668 1.00 76.94 818 ILE A CA 1
ATOM 6646 C C . ILE A 1 818 ? -103.403 -27.915 101.239 1.00 76.94 818 ILE A C 1
ATOM 6648 O O . ILE A 1 818 ? -104.579 -27.775 100.903 1.00 76.94 818 ILE A O 1
ATOM 6652 N N . THR A 1 819 ? -103.054 -28.844 102.139 1.00 77.25 819 THR A N 1
ATOM 6653 C CA . THR A 1 819 ? -104.072 -29.721 102.756 1.00 77.25 819 THR A CA 1
ATOM 6654 C C . THR A 1 819 ? -105.018 -28.967 103.698 1.00 77.25 819 THR A C 1
ATOM 6656 O O . THR A 1 819 ? -106.216 -29.257 103.709 1.00 77.25 819 THR A O 1
ATOM 6659 N N . LYS A 1 820 ? -104.525 -27.971 104.449 1.00 80.31 820 LYS A N 1
ATOM 6660 C CA . LYS A 1 820 ? -105.341 -27.093 105.310 1.00 80.31 820 LYS A CA 1
ATOM 6661 C C . LYS A 1 820 ? -106.293 -26.243 104.453 1.00 80.31 820 LYS A C 1
ATOM 6663 O O . LYS A 1 820 ? -107.500 -26.241 104.698 1.00 80.31 820 LYS A O 1
ATOM 6668 N N . ALA A 1 821 ? -105.785 -25.636 103.381 1.00 73.81 821 ALA A N 1
ATOM 6669 C CA . ALA A 1 821 ? -106.552 -24.864 102.408 1.00 73.81 821 ALA A CA 1
ATOM 6670 C C . ALA A 1 821 ? -107.598 -25.716 101.673 1.00 73.81 821 ALA A C 1
ATOM 6672 O O . ALA A 1 821 ? -108.724 -25.267 101.503 1.00 73.81 821 ALA A O 1
ATOM 6673 N N . GLN A 1 822 ? -107.293 -26.965 101.301 1.00 75.75 822 GLN A N 1
ATOM 6674 C CA . GLN A 1 822 ? -108.272 -27.873 100.688 1.00 75.75 822 GLN A CA 1
ATOM 6675 C C . GLN A 1 822 ? -109.398 -28.283 101.651 1.00 75.75 822 GLN A C 1
ATOM 6677 O O . GLN A 1 822 ? -110.543 -28.428 101.219 1.00 75.75 822 GLN A O 1
ATOM 6682 N N . ARG A 1 823 ? -109.118 -28.450 102.954 1.00 75.06 823 ARG A N 1
ATOM 6683 C CA . ARG A 1 823 ? -110.168 -28.680 103.968 1.00 75.06 823 ARG A CA 1
ATOM 6684 C C . ARG A 1 823 ? -111.070 -27.450 104.101 1.00 75.06 823 ARG A C 1
ATOM 6686 O O . ARG A 1 823 ? -112.288 -27.590 104.000 1.00 75.06 823 ARG A O 1
ATOM 6693 N N . ALA A 1 824 ? -110.478 -26.260 104.219 1.00 74.81 824 ALA A N 1
ATOM 6694 C CA . ALA A 1 824 ? -111.211 -24.994 104.260 1.00 74.81 824 ALA A CA 1
ATOM 6695 C C . ALA A 1 824 ? -112.021 -24.748 102.971 1.00 74.81 824 ALA A C 1
ATOM 6697 O O . ALA A 1 824 ? -113.181 -24.356 103.035 1.00 74.81 824 ALA A O 1
ATOM 6698 N N . GLN A 1 825 ? -111.467 -25.064 101.796 1.00 76.44 825 GLN A N 1
ATOM 6699 C CA . GLN A 1 825 ? -112.153 -24.943 100.507 1.00 76.44 825 GLN A CA 1
ATOM 6700 C C . GLN A 1 825 ? -113.353 -25.892 100.405 1.00 76.44 825 GLN A C 1
ATOM 6702 O O . GLN A 1 825 ? -114.390 -25.490 99.886 1.00 76.44 825 GLN A O 1
ATOM 6707 N N . LYS A 1 826 ? -113.255 -27.128 100.914 1.00 79.56 826 LYS A N 1
ATOM 6708 C CA . LYS A 1 826 ? -114.391 -28.066 100.957 1.00 79.56 826 LYS A CA 1
ATOM 6709 C C . LYS A 1 826 ? -115.493 -27.586 101.909 1.00 79.56 826 LYS A C 1
ATOM 6711 O O . LYS A 1 826 ? -116.666 -27.663 101.550 1.00 79.56 826 LYS A O 1
ATOM 6716 N N . GLN A 1 827 ? -115.130 -27.029 103.067 1.00 74.62 827 GLN A N 1
ATOM 6717 C CA . GLN A 1 827 ? -116.081 -26.401 103.995 1.00 74.62 827 GLN A CA 1
ATOM 6718 C C . GLN A 1 827 ? -116.761 -25.172 103.361 1.00 74.62 827 GLN A C 1
ATOM 6720 O O . GLN A 1 827 ? -117.988 -25.084 103.351 1.00 74.62 827 GLN A O 1
ATOM 6725 N N . ALA A 1 828 ? -115.989 -24.283 102.732 1.00 72.69 828 ALA A N 1
ATOM 6726 C CA . ALA A 1 828 ? -116.509 -23.120 102.016 1.00 72.69 828 ALA A CA 1
ATOM 6727 C C . ALA A 1 828 ? -117.377 -23.512 100.806 1.00 72.69 828 ALA A C 1
ATOM 6729 O O . ALA A 1 828 ? -118.400 -22.886 100.558 1.00 72.69 828 ALA A O 1
ATOM 6730 N N . GLN A 1 829 ? -117.037 -24.572 100.064 1.00 74.94 829 GLN A N 1
ATOM 6731 C CA . GLN A 1 829 ? -117.876 -25.077 98.970 1.00 74.94 829 GLN A CA 1
ATOM 6732 C C . GLN A 1 829 ? -119.210 -25.650 99.463 1.00 74.94 829 GLN A C 1
ATOM 6734 O O . GLN A 1 829 ? -120.211 -25.491 98.766 1.00 74.94 829 GLN A O 1
ATOM 6739 N N . ALA A 1 830 ? -119.253 -26.276 100.644 1.00 73.50 830 ALA A N 1
ATOM 6740 C CA . ALA A 1 830 ? -120.508 -26.700 101.263 1.00 73.50 830 ALA A CA 1
ATOM 6741 C C . ALA A 1 830 ? -121.365 -25.487 101.673 1.00 73.50 830 ALA A C 1
ATOM 6743 O O . ALA A 1 830 ? -122.538 -25.422 101.310 1.00 73.50 830 ALA A O 1
ATOM 6744 N N . GLN A 1 831 ? -120.763 -24.478 102.314 1.00 73.38 831 GLN A N 1
ATOM 6745 C CA . GLN A 1 831 ? -121.440 -23.215 102.639 1.00 73.38 831 GLN A CA 1
ATOM 6746 C C . GLN A 1 831 ? -121.949 -22.490 101.381 1.00 73.38 831 GLN A C 1
ATOM 6748 O O . GLN A 1 831 ? -123.084 -22.032 101.355 1.00 73.38 831 GLN A O 1
ATOM 6753 N N . ILE A 1 832 ? -121.169 -22.455 100.295 1.00 73.75 832 ILE A N 1
ATOM 6754 C CA . ILE A 1 832 ? -121.580 -21.869 99.007 1.00 73.75 832 ILE A CA 1
ATOM 6755 C C . ILE A 1 832 ? -122.737 -22.646 98.357 1.00 73.75 832 ILE A C 1
ATOM 6757 O O . ILE A 1 832 ? -123.500 -22.045 97.606 1.00 73.75 832 ILE A O 1
ATOM 6761 N N . ARG A 1 833 ? -122.899 -23.955 98.606 1.00 76.75 833 ARG A N 1
ATOM 6762 C CA . ARG A 1 833 ? -124.074 -24.710 98.124 1.00 76.75 833 ARG A CA 1
ATOM 6763 C C . ARG A 1 833 ? -125.334 -24.314 98.889 1.00 76.75 833 ARG A C 1
ATOM 6765 O O . ARG A 1 833 ? -126.292 -23.906 98.244 1.00 76.75 833 ARG A O 1
ATOM 6772 N N . LEU A 1 834 ? -125.276 -24.302 100.222 1.00 78.06 834 LEU A N 1
ATOM 6773 C CA . LEU A 1 834 ? -126.382 -23.843 101.074 1.00 78.06 834 LEU A CA 1
ATOM 6774 C C . LEU A 1 834 ? -126.782 -22.396 100.739 1.00 78.06 834 LEU A C 1
ATOM 6776 O O . LEU A 1 834 ? -127.936 -22.126 100.423 1.00 78.06 834 LEU A O 1
ATOM 6780 N N . LEU A 1 835 ? -125.810 -21.481 100.655 1.00 74.31 835 LEU A N 1
ATOM 6781 C CA . LEU A 1 835 ? -126.051 -20.092 100.249 1.00 74.31 835 LEU A CA 1
ATOM 6782 C C . LEU A 1 835 ? -126.581 -19.972 98.810 1.00 74.31 835 LEU A C 1
ATOM 6784 O O . LEU A 1 835 ? -127.293 -19.022 98.504 1.00 74.31 835 LEU A O 1
ATOM 6788 N N . LYS A 1 836 ? -126.268 -20.903 97.898 1.00 74.94 836 LYS A N 1
ATOM 6789 C CA . LYS A 1 836 ? -126.862 -20.919 96.548 1.00 74.94 836 LYS A CA 1
ATOM 6790 C C . LYS A 1 836 ? -128.313 -21.385 96.560 1.00 74.94 836 LYS A C 1
ATOM 6792 O O . LYS A 1 836 ? -129.096 -20.839 95.790 1.00 74.94 836 LYS A O 1
ATOM 6797 N N . GLU A 1 837 ? -128.676 -22.336 97.410 1.00 76.50 837 GLU A N 1
ATOM 6798 C CA . GLU A 1 837 ? -130.064 -22.777 97.611 1.00 76.50 837 GLU A CA 1
ATOM 6799 C C . GLU A 1 837 ? -130.899 -21.663 98.278 1.00 76.50 837 GLU A C 1
ATOM 6801 O O . GLU A 1 837 ? -131.996 -21.339 97.815 1.00 76.50 837 GLU A O 1
ATOM 6806 N N . GLU A 1 838 ? -130.334 -20.957 99.261 1.00 74.12 838 GLU A N 1
ATOM 6807 C CA . GLU A 1 838 ? -130.921 -19.737 99.835 1.00 74.12 838 GLU A CA 1
ATOM 6808 C C . GLU A 1 838 ? -131.044 -18.603 98.801 1.00 74.12 838 GLU A C 1
ATOM 6810 O O . GLU A 1 838 ? -132.087 -17.961 98.701 1.00 74.12 838 GLU A O 1
ATOM 6815 N N . ILE A 1 839 ? -130.025 -18.371 97.965 1.00 73.44 839 ILE A N 1
ATOM 6816 C CA . ILE A 1 839 ? -130.090 -17.369 96.888 1.00 73.44 839 ILE A CA 1
ATOM 6817 C C . ILE A 1 839 ? -131.104 -17.765 95.806 1.00 73.44 839 ILE A C 1
ATOM 6819 O O . ILE A 1 839 ? -131.717 -16.877 95.219 1.00 73.44 839 ILE A O 1
ATOM 6823 N N . LEU A 1 840 ? -131.304 -19.052 95.511 1.00 75.56 840 LEU A N 1
ATOM 6824 C CA . LEU A 1 840 ? -132.321 -19.499 94.552 1.00 75.56 840 LEU A CA 1
ATOM 6825 C C . LEU A 1 840 ? -133.733 -19.279 95.104 1.00 75.56 840 LEU A C 1
ATOM 6827 O O . LEU A 1 840 ? -134.532 -18.615 94.446 1.00 75.56 840 LEU A O 1
ATOM 6831 N N . THR A 1 841 ? -134.000 -19.703 96.340 1.00 72.81 841 THR A N 1
ATOM 6832 C CA . THR A 1 841 ? -135.295 -19.455 97.001 1.00 72.81 841 THR A CA 1
ATOM 6833 C C . THR A 1 841 ? -135.565 -17.959 97.218 1.00 72.81 841 THR A C 1
ATOM 6835 O O . THR A 1 841 ? -136.700 -17.503 97.055 1.00 72.81 841 THR A O 1
ATOM 6838 N N . GLN A 1 842 ? -134.540 -17.143 97.495 1.00 71.00 842 GLN A N 1
ATOM 6839 C CA . GLN A 1 842 ? -134.681 -15.684 97.488 1.00 71.00 842 GLN A CA 1
ATOM 6840 C C . GLN A 1 842 ? -134.887 -15.111 96.081 1.00 71.00 842 GLN A C 1
ATOM 6842 O O . GLN A 1 842 ? -135.679 -14.188 95.938 1.00 71.00 842 GLN A O 1
ATOM 6847 N N . LYS A 1 843 ? -134.254 -15.643 95.028 1.00 73.19 843 LYS A N 1
ATOM 6848 C CA . LYS A 1 843 ? -134.473 -15.187 93.642 1.00 73.19 843 LYS A CA 1
ATOM 6849 C C . LYS A 1 843 ? -135.868 -15.507 93.122 1.00 73.19 843 LYS A C 1
ATOM 6851 O O . LYS A 1 843 ? -136.409 -14.718 92.357 1.00 73.19 843 LYS A O 1
ATOM 6856 N N . GLU A 1 844 ? -136.470 -16.609 93.550 1.00 71.75 844 GLU A N 1
ATOM 6857 C CA . GLU A 1 844 ? -137.873 -16.919 93.254 1.00 71.75 844 GLU A CA 1
ATOM 6858 C C . GLU A 1 844 ? -138.816 -15.933 93.959 1.00 71.75 844 GLU A C 1
ATOM 6860 O O . GLU A 1 844 ? -139.709 -15.375 93.321 1.00 71.75 844 GLU A O 1
ATOM 6865 N N . ARG A 1 845 ? -138.544 -15.598 95.231 1.00 70.25 845 ARG A N 1
ATOM 6866 C CA . ARG A 1 845 ? -139.251 -14.518 95.949 1.00 70.25 845 ARG A CA 1
ATOM 6867 C C . ARG A 1 845 ? -139.038 -13.143 95.306 1.00 70.25 845 ARG A C 1
ATOM 6869 O O . ARG A 1 845 ? -139.980 -12.360 95.232 1.00 70.25 845 ARG A O 1
ATOM 6876 N N . VAL A 1 846 ? -137.829 -12.842 94.829 1.00 70.31 846 VAL A N 1
ATOM 6877 C CA . VAL A 1 846 ? -137.517 -11.586 94.131 1.00 70.31 846 VAL A CA 1
ATOM 6878 C C . VAL A 1 846 ? -138.232 -11.527 92.788 1.00 70.31 846 VAL A C 1
ATOM 6880 O O . VAL A 1 846 ? -138.847 -10.507 92.537 1.00 70.31 846 VAL A O 1
ATOM 6883 N N . ARG A 1 847 ? -138.285 -12.597 91.983 1.00 70.62 847 ARG A N 1
ATOM 6884 C CA . ARG A 1 847 ? -139.086 -12.612 90.741 1.00 70.62 847 ARG A CA 1
ATOM 6885 C C . ARG A 1 847 ? -140.574 -12.376 91.005 1.00 70.62 847 ARG A C 1
ATOM 6887 O O . ARG A 1 847 ? -141.167 -11.514 90.365 1.00 70.62 847 ARG A O 1
ATOM 6894 N N . ALA A 1 848 ? -141.147 -13.055 92.000 1.00 62.53 848 ALA A N 1
ATOM 6895 C CA . ALA A 1 848 ? -142.540 -12.844 92.404 1.00 62.53 848 ALA A CA 1
ATOM 6896 C C . ALA A 1 848 ? -142.811 -11.407 92.906 1.00 62.53 848 ALA A C 1
ATOM 6898 O O . ALA A 1 848 ? -143.922 -10.894 92.767 1.00 62.53 848 ALA A O 1
ATOM 6899 N N . ASN A 1 849 ? -141.801 -10.735 93.467 1.00 60.44 849 ASN A N 1
ATOM 6900 C CA . ASN A 1 849 ? -141.882 -9.329 93.866 1.00 60.44 849 ASN A CA 1
ATOM 6901 C C . ASN A 1 849 ? -141.565 -8.353 92.716 1.00 60.44 849 ASN A C 1
ATOM 6903 O O . ASN A 1 849 ? -142.161 -7.285 92.670 1.00 60.44 849 ASN A O 1
ATOM 6907 N N . GLU A 1 850 ? -140.696 -8.697 91.764 1.00 58.19 850 GLU A N 1
ATOM 6908 C CA . GLU A 1 850 ? -140.396 -7.913 90.555 1.00 58.19 850 GLU A CA 1
ATOM 6909 C C . GLU A 1 850 ? -141.610 -7.860 89.620 1.00 58.19 850 GLU A C 1
ATOM 6911 O O . GLU A 1 850 ? -141.913 -6.805 89.064 1.00 58.19 850 GLU A O 1
ATOM 6916 N N . GLU A 1 851 ? -142.368 -8.954 89.507 1.00 60.50 851 GLU A N 1
ATOM 6917 C CA . GLU A 1 851 ? -143.659 -8.972 88.809 1.00 60.50 851 GLU A CA 1
ATOM 6918 C C . GLU A 1 851 ? -144.705 -8.076 89.498 1.00 60.50 851 GLU A C 1
ATOM 6920 O O . GLU A 1 851 ? -145.505 -7.444 88.812 1.00 60.50 851 GLU A O 1
ATOM 6925 N N . ARG A 1 852 ? -144.641 -7.923 90.830 1.00 54.56 852 ARG A N 1
ATOM 6926 C CA . ARG A 1 852 ? -145.466 -6.970 91.606 1.00 54.56 852 ARG A CA 1
ATOM 6927 C C . ARG A 1 852 ? -144.948 -5.523 91.581 1.00 54.56 852 ARG A C 1
ATOM 6929 O O . ARG A 1 852 ? -145.724 -4.593 91.790 1.00 54.56 852 ARG A O 1
ATOM 6936 N N . LEU A 1 853 ? -143.654 -5.312 91.334 1.00 55.03 853 LEU A N 1
ATOM 6937 C CA . LEU A 1 853 ? -143.016 -3.988 91.267 1.00 55.03 853 LEU A CA 1
ATOM 6938 C C . LEU A 1 853 ? -143.083 -3.365 89.868 1.00 55.03 853 LEU A C 1
ATOM 6940 O O . LEU A 1 853 ? -143.110 -2.142 89.755 1.00 55.03 853 LEU A O 1
ATOM 6944 N N . ARG A 1 854 ? -143.215 -4.167 88.802 1.00 54.38 854 ARG A N 1
ATOM 6945 C CA . ARG A 1 854 ? -143.480 -3.661 87.438 1.00 54.38 854 ARG A CA 1
ATOM 6946 C C . ARG A 1 854 ? -144.798 -2.885 87.307 1.00 54.38 854 ARG A C 1
ATOM 6948 O O . ARG A 1 854 ? -144.952 -2.137 86.348 1.00 54.38 854 ARG A O 1
ATOM 6955 N N . THR A 1 855 ? -145.714 -3.019 88.265 1.00 50.91 855 THR A N 1
ATOM 6956 C CA . THR A 1 855 ? -146.979 -2.268 88.333 1.00 50.91 855 THR A CA 1
ATOM 6957 C C . THR A 1 855 ? -146.913 -0.944 89.109 1.00 50.91 855 THR A C 1
ATOM 6959 O O . THR A 1 855 ? -147.936 -0.274 89.207 1.00 50.91 855 THR A O 1
ATOM 6962 N N . HIS A 1 856 ? -145.746 -0.514 89.615 1.00 43.25 856 HIS A N 1
ATOM 6963 C CA . HIS A 1 856 ? -145.585 0.815 90.227 1.00 43.25 856 HIS A CA 1
ATOM 6964 C C . HIS A 1 856 ? -144.337 1.558 89.725 1.00 43.25 856 HIS A C 1
ATOM 6966 O O . HIS A 1 856 ? -143.212 1.313 90.152 1.00 43.25 856 HIS A O 1
ATOM 6972 N N . THR A 1 857 ? -144.564 2.526 88.837 1.00 41.72 857 THR A N 1
ATOM 6973 C CA . THR A 1 857 ? -143.564 3.493 88.363 1.00 41.72 857 THR A CA 1
ATOM 6974 C C . THR A 1 857 ? -143.356 4.642 89.350 1.00 41.72 857 THR A C 1
ATOM 6976 O O . THR A 1 857 ? -144.326 5.309 89.705 1.00 41.72 857 THR A O 1
ATOM 6979 N N . SER A 1 858 ? -142.095 4.969 89.648 1.00 43.72 858 SER A N 1
ATOM 6980 C CA . SER A 1 858 ? -141.672 6.283 90.160 1.00 43.72 858 SER A CA 1
ATOM 6981 C C . SER A 1 858 ? -140.359 6.690 89.488 1.00 43.72 858 SER A C 1
ATOM 6983 O O . SER A 1 858 ? -139.407 5.911 89.474 1.00 43.72 858 SER A O 1
ATOM 6985 N N . ALA A 1 859 ? -140.316 7.889 88.904 1.00 45.69 859 ALA A N 1
ATOM 6986 C CA . ALA A 1 859 ? -139.157 8.426 88.184 1.00 45.69 859 ALA A CA 1
ATOM 6987 C C . ALA A 1 859 ? -138.265 9.304 89.087 1.00 45.69 859 ALA A C 1
ATOM 6989 O O . ALA A 1 859 ? -138.751 9.870 90.065 1.00 45.69 859 ALA A O 1
ATOM 6990 N N . GLY A 1 860 ? -136.978 9.445 88.739 1.00 41.72 860 GLY A N 1
ATOM 6991 C CA . GLY A 1 860 ? -136.015 10.273 89.479 1.00 41.72 860 GLY A CA 1
ATOM 6992 C C . GLY A 1 860 ? -134.725 10.591 88.705 1.00 41.72 860 GLY A C 1
ATOM 6993 O O . GLY A 1 860 ? -133.761 9.835 88.764 1.00 41.72 860 GLY A O 1
ATOM 6994 N N . ASP A 1 861 ? -134.741 11.717 87.989 1.00 47.88 861 ASP A N 1
ATOM 6995 C CA . ASP A 1 861 ? -133.636 12.581 87.526 1.00 47.88 861 ASP A CA 1
ATOM 6996 C C . ASP A 1 861 ? -132.279 11.989 87.085 1.00 47.88 861 ASP A C 1
ATOM 6998 O O . ASP A 1 861 ? -131.260 12.044 87.775 1.00 47.88 861 ASP A O 1
ATOM 7002 N N . GLU A 1 862 ? -132.202 11.642 85.798 1.00 55.78 862 GLU A N 1
ATOM 7003 C CA . GLU A 1 862 ? -130.956 11.306 85.090 1.00 55.78 862 GLU A CA 1
ATOM 7004 C C . GLU A 1 862 ? -130.004 12.516 84.878 1.00 55.78 862 GLU A C 1
ATOM 7006 O O . GLU A 1 862 ? -128.818 12.354 84.572 1.00 55.78 862 GLU A O 1
ATOM 7011 N N . GLN A 1 863 ? -130.487 13.751 85.078 1.00 58.69 863 GLN A N 1
ATOM 7012 C CA . GLN A 1 863 ? -129.722 14.983 84.824 1.00 58.69 863 GLN A CA 1
ATOM 7013 C C . GLN A 1 863 ? -128.602 15.236 85.849 1.00 58.69 863 GLN A C 1
ATOM 7015 O O . GLN A 1 863 ? -127.516 15.693 85.474 1.00 58.69 863 GLN A O 1
ATOM 7020 N N . GLN A 1 864 ? -128.803 14.875 87.123 1.00 59.44 864 GLN A N 1
ATOM 7021 C CA . GLN A 1 864 ? -127.779 15.048 88.167 1.00 59.44 864 GLN A CA 1
ATOM 7022 C C . GLN A 1 864 ? -126.525 14.201 87.878 1.00 59.44 864 GLN A C 1
ATOM 7024 O O . GLN A 1 864 ? -125.394 14.634 88.113 1.00 59.44 864 GLN A O 1
ATOM 7029 N N . LEU A 1 865 ? -126.707 13.024 87.265 1.00 63.09 865 LEU A N 1
ATOM 7030 C CA . LEU A 1 865 ? -125.620 12.111 86.905 1.00 63.09 865 LEU A CA 1
ATOM 7031 C C . LEU A 1 865 ? -124.738 12.633 85.753 1.00 63.09 865 LEU A C 1
ATOM 7033 O O . LEU A 1 865 ? -123.595 12.190 85.600 1.00 63.09 865 LEU A O 1
ATOM 7037 N N . GLN A 1 866 ? -125.247 13.552 84.924 1.00 66.31 866 GLN A N 1
ATOM 7038 C CA . GLN A 1 866 ? -124.463 14.168 83.849 1.00 66.31 866 GLN A CA 1
ATOM 7039 C C . GLN A 1 866 ? -123.628 15.356 84.344 1.00 66.31 866 GLN A C 1
ATOM 7041 O O . GLN A 1 866 ? -122.472 15.481 83.936 1.00 66.31 866 GLN A O 1
ATOM 7046 N N . ALA A 1 867 ? -124.147 16.166 85.274 1.00 69.00 867 ALA A N 1
ATOM 7047 C CA . ALA A 1 867 ? -123.429 17.317 85.832 1.00 69.00 867 ALA A CA 1
ATOM 7048 C C . ALA A 1 867 ? -122.084 16.919 86.480 1.00 69.00 867 ALA A C 1
ATOM 7050 O O . ALA A 1 867 ? -121.037 17.487 86.154 1.00 69.00 867 ALA A O 1
ATOM 7051 N N . VAL A 1 868 ? -122.087 15.867 87.309 1.00 71.25 868 VAL A N 1
ATOM 7052 C CA . VAL A 1 868 ? -120.885 15.353 87.999 1.00 71.25 868 VAL A CA 1
ATOM 7053 C C . VAL A 1 868 ? -119.806 14.880 87.008 1.00 71.25 868 VAL A C 1
ATOM 7055 O O . VAL A 1 868 ? -118.611 15.099 87.218 1.00 71.25 868 VAL A O 1
ATOM 7058 N N . LYS A 1 869 ? -120.204 14.289 85.871 1.00 72.81 869 LYS A N 1
ATOM 7059 C CA . LYS A 1 869 ? -119.267 13.816 84.833 1.00 72.81 869 LYS A CA 1
ATOM 7060 C C . LYS A 1 869 ? -118.553 14.960 84.101 1.00 72.81 869 LYS A C 1
ATOM 7062 O O . LYS A 1 869 ? -117.456 14.748 83.580 1.00 72.81 869 LYS A O 1
ATOM 7067 N N . VAL A 1 870 ? -119.141 16.159 84.050 1.00 74.31 870 VAL A N 1
ATOM 7068 C CA . VAL A 1 870 ? -118.527 17.327 83.395 1.00 74.31 870 VAL A CA 1
ATOM 7069 C C . VAL A 1 870 ? -117.470 17.981 84.291 1.00 74.31 870 VAL A C 1
ATOM 7071 O O . VAL A 1 870 ? -116.386 18.290 83.793 1.00 74.31 870 VAL A O 1
ATOM 7074 N N . GLN A 1 871 ? -117.728 18.124 85.598 1.00 75.00 871 GLN A N 1
ATOM 7075 C CA . GLN A 1 871 ? -116.757 18.687 86.554 1.00 75.00 871 GLN A CA 1
ATOM 7076 C C . GLN A 1 871 ? -115.444 17.888 86.568 1.00 75.00 871 GLN A C 1
ATOM 7078 O O . GLN A 1 871 ? -114.387 18.433 86.237 1.00 75.00 871 GLN A O 1
ATOM 7083 N N . HIS A 1 872 ? -115.526 16.570 86.784 1.00 73.44 872 HIS A N 1
ATOM 7084 C CA . HIS A 1 872 ? -114.359 15.678 86.803 1.00 73.44 872 HIS A CA 1
ATOM 7085 C C . HIS A 1 872 ? -113.533 15.746 85.499 1.00 73.44 872 HIS A C 1
ATOM 7087 O O . HIS A 1 872 ? -112.306 15.622 85.505 1.00 73.44 872 HIS A O 1
ATOM 7093 N N . LYS A 1 873 ? -114.173 15.962 84.340 1.00 76.44 873 LYS A N 1
ATOM 7094 C CA . LYS A 1 873 ? -113.474 16.050 83.044 1.00 76.44 873 LYS A CA 1
ATOM 7095 C C . LYS A 1 873 ? -112.667 17.345 82.887 1.00 76.44 873 LYS A C 1
ATOM 7097 O O . LYS A 1 873 ? -111.685 17.354 82.141 1.00 76.44 873 LYS A O 1
ATOM 7102 N N . ASN A 1 874 ? -113.058 18.421 83.567 1.00 79.12 874 ASN A N 1
ATOM 7103 C CA . ASN A 1 874 ? -112.346 19.698 83.538 1.00 79.12 874 ASN A CA 1
ATOM 7104 C C . ASN A 1 874 ? -111.171 19.708 84.528 1.00 79.12 874 ASN A C 1
ATOM 7106 O O . ASN A 1 874 ? -110.074 20.128 84.158 1.00 79.12 874 ASN A O 1
ATOM 7110 N N . GLU A 1 875 ? -111.348 19.138 85.720 1.00 79.62 875 GLU A N 1
ATOM 7111 C CA . GLU A 1 875 ? -110.278 18.967 86.717 1.00 79.62 875 GLU A CA 1
ATOM 7112 C C . GLU A 1 875 ? -109.113 18.125 86.170 1.00 79.62 875 GLU A C 1
ATOM 7114 O O . GLU A 1 875 ? -107.951 18.542 86.231 1.00 79.62 875 GLU A O 1
ATOM 7119 N N . CYS A 1 876 ? -109.409 16.998 85.507 1.00 73.31 876 CYS A N 1
ATOM 7120 C CA . CYS A 1 876 ? -108.382 16.178 84.858 1.00 73.31 876 CYS A CA 1
ATOM 7121 C C . CYS A 1 876 ? -107.579 16.935 83.784 1.00 73.31 876 CYS A C 1
ATOM 7123 O O . CYS A 1 876 ? -106.390 16.662 83.607 1.00 73.31 876 CYS A O 1
ATOM 7125 N N . LYS A 1 877 ? -108.183 17.894 83.066 1.00 77.81 877 LYS A N 1
ATOM 7126 C CA . LYS A 1 877 ? -107.459 18.712 82.074 1.00 77.81 877 LYS A CA 1
ATOM 7127 C C . LYS A 1 877 ? -106.489 19.689 82.741 1.00 77.81 877 LYS A C 1
ATOM 7129 O O . LYS A 1 877 ? -105.375 19.846 82.242 1.00 77.81 877 LYS A O 1
ATOM 7134 N N . GLY A 1 878 ? -106.877 20.303 83.862 1.00 77.31 878 GLY A N 1
ATOM 7135 C CA . GLY A 1 878 ? -106.018 21.220 84.619 1.00 77.31 878 GLY A CA 1
ATOM 7136 C C . GLY A 1 878 ? -104.729 20.546 85.101 1.00 77.31 878 GLY A C 1
ATOM 7137 O O . GLY A 1 878 ? -103.628 21.038 84.837 1.00 77.31 878 GLY A O 1
ATOM 7138 N N . LEU A 1 879 ? -104.854 19.359 85.704 1.00 77.44 879 LEU A N 1
ATOM 7139 C CA . LEU A 1 879 ? -103.712 18.583 86.204 1.00 77.44 879 LEU A CA 1
ATOM 7140 C C . LEU A 1 879 ? -102.713 18.206 85.092 1.00 77.44 879 LEU A C 1
ATOM 7142 O O . LEU A 1 879 ? -101.500 18.304 85.283 1.00 77.44 879 LEU A O 1
ATOM 7146 N N . VAL A 1 880 ? -103.194 17.841 83.897 1.00 75.56 880 VAL A N 1
ATOM 7147 C CA . VAL A 1 880 ? -102.325 17.493 82.753 1.00 75.56 880 VAL A CA 1
ATOM 7148 C C . VAL A 1 880 ? -101.494 18.691 82.267 1.00 75.56 880 VAL A C 1
ATOM 7150 O O . VAL A 1 880 ? -100.327 18.518 81.896 1.00 75.56 880 VAL A O 1
ATOM 7153 N N . VAL A 1 881 ? -102.047 19.909 82.296 1.00 81.81 881 VAL A N 1
ATOM 7154 C CA . VAL A 1 881 ? -101.305 21.136 81.946 1.00 81.81 881 VAL A CA 1
ATOM 7155 C C . VAL A 1 881 ? -100.218 21.427 82.984 1.00 81.81 881 VAL A C 1
ATOM 7157 O O . VAL A 1 881 ? -99.068 21.684 82.615 1.00 81.81 881 VAL A O 1
ATOM 7160 N N . GLN A 1 882 ? -100.539 21.306 84.274 1.00 82.50 882 GLN A N 1
ATOM 7161 C CA . GLN A 1 882 ? -99.592 21.538 85.369 1.00 82.50 882 GLN A CA 1
ATOM 7162 C C . GLN A 1 882 ? -98.407 20.553 85.327 1.00 82.50 882 GLN A C 1
ATOM 7164 O O . GLN A 1 882 ? -97.251 20.961 85.464 1.00 82.50 882 GLN A O 1
ATOM 7169 N N . ILE A 1 883 ? -98.668 19.274 85.028 1.00 77.62 883 ILE A N 1
ATOM 7170 C CA . ILE A 1 883 ? -97.628 18.246 84.843 1.00 77.62 883 ILE A CA 1
ATOM 7171 C C . ILE A 1 883 ? -96.717 18.573 83.645 1.00 77.62 883 ILE A C 1
ATOM 7173 O O . ILE A 1 883 ? -95.495 18.432 83.752 1.00 77.62 883 ILE A O 1
ATOM 7177 N N . ARG A 1 884 ? -97.265 19.048 82.512 1.00 80.00 884 ARG A N 1
ATOM 7178 C CA . ARG A 1 884 ? -96.446 19.474 81.356 1.00 80.00 884 ARG A CA 1
ATOM 7179 C C . ARG A 1 884 ? -95.527 20.646 81.700 1.00 80.00 884 ARG A C 1
ATOM 7181 O O . ARG A 1 884 ? -94.350 20.603 81.340 1.00 80.00 884 ARG A O 1
ATOM 7188 N N . TYR A 1 885 ? -96.034 21.652 82.413 1.00 86.94 885 TYR A N 1
ATOM 7189 C CA . TYR A 1 885 ? -95.243 22.813 82.829 1.00 86.94 885 TYR A CA 1
ATOM 7190 C C . TYR A 1 885 ? -94.074 22.421 83.747 1.00 86.94 885 TYR A C 1
ATOM 7192 O O . TYR A 1 885 ? -92.925 22.786 83.483 1.00 86.94 885 TYR A O 1
ATOM 7200 N N . LEU A 1 886 ? -94.336 21.609 84.777 1.00 85.12 886 LEU A N 1
ATOM 7201 C CA . LEU A 1 886 ? -93.299 21.137 85.701 1.00 85.12 886 LEU A CA 1
ATOM 7202 C C . LEU A 1 886 ? -92.234 20.288 84.993 1.00 85.12 886 LEU A C 1
ATOM 7204 O O . LEU A 1 886 ? -91.041 20.468 85.243 1.00 85.12 886 LEU A O 1
ATOM 7208 N N . LYS A 1 887 ? -92.640 19.423 84.053 1.00 83.62 887 LYS A N 1
ATOM 7209 C CA . LYS A 1 887 ? -91.705 18.614 83.258 1.00 83.62 887 LYS A CA 1
ATOM 7210 C C . LYS A 1 887 ? -90.789 19.490 82.394 1.00 83.62 887 LYS A C 1
ATOM 7212 O O . LYS A 1 887 ? -89.584 19.255 82.378 1.00 83.62 887 LYS A O 1
ATOM 7217 N N . ALA A 1 888 ? -91.335 20.528 81.752 1.00 80.88 888 ALA A N 1
ATOM 7218 C CA . ALA A 1 888 ? -90.561 21.488 80.962 1.00 80.88 888 ALA A CA 1
ATOM 7219 C C . ALA A 1 888 ? -89.565 22.296 81.821 1.00 80.88 888 ALA A C 1
ATOM 7221 O O . ALA A 1 888 ? -88.410 22.477 81.420 1.00 80.88 888 ALA A O 1
ATOM 7222 N N . LYS A 1 889 ? -89.983 22.734 83.020 1.00 87.38 889 LYS A N 1
ATOM 7223 C CA . LYS A 1 889 ? -89.114 23.427 83.987 1.00 87.38 889 LYS A CA 1
ATOM 7224 C C . LYS A 1 889 ? -87.932 22.546 84.406 1.00 87.38 889 LYS A C 1
ATOM 7226 O O . LYS A 1 889 ? -86.791 22.991 84.307 1.00 87.38 889 LYS A O 1
ATOM 7231 N N . PHE A 1 890 ? -88.193 21.291 84.782 1.00 88.38 890 PHE A N 1
ATOM 7232 C CA . PHE A 1 890 ? -87.148 20.342 85.179 1.00 88.38 890 PHE A CA 1
ATOM 7233 C C . PHE A 1 890 ? -86.136 20.074 84.054 1.00 88.38 890 PHE A C 1
ATOM 7235 O O . PHE A 1 890 ? -84.932 20.098 84.299 1.00 88.38 890 PHE A O 1
ATOM 7242 N N . THR A 1 891 ? -86.591 19.888 82.806 1.00 80.31 891 THR A N 1
ATOM 7243 C CA . THR A 1 891 ? -85.664 19.710 81.673 1.00 80.31 891 THR A CA 1
ATOM 7244 C C . THR A 1 891 ? -84.753 20.917 81.459 1.00 80.31 891 THR A C 1
ATOM 7246 O O . THR A 1 891 ? -83.555 20.719 81.278 1.00 80.31 891 THR A O 1
ATOM 7249 N N . ARG A 1 892 ? -85.276 22.152 81.551 1.00 85.81 892 ARG A N 1
ATOM 7250 C CA . ARG A 1 892 ? -84.461 23.376 81.412 1.00 85.81 892 ARG A CA 1
ATOM 7251 C C . ARG A 1 892 ? -83.396 23.477 82.505 1.00 85.81 892 ARG A C 1
ATOM 7253 O O . ARG A 1 892 ? -82.237 23.764 82.208 1.00 85.81 892 ARG A O 1
ATOM 7260 N N . GLU A 1 893 ? -83.771 23.197 83.751 1.00 85.56 893 GLU A N 1
ATOM 7261 C CA . GLU A 1 893 ? -82.842 23.217 84.883 1.00 85.56 893 GLU A CA 1
ATOM 7262 C C . GLU A 1 893 ? -81.756 22.135 84.758 1.00 85.56 893 GLU A C 1
ATOM 7264 O O . GLU A 1 893 ? -80.578 22.406 84.986 1.00 85.56 893 GLU A O 1
ATOM 7269 N N . SER A 1 894 ? -82.123 20.926 84.322 1.00 81.56 894 SER A N 1
ATOM 7270 C CA . SER A 1 894 ? -81.178 19.828 84.086 1.00 81.56 894 SER A CA 1
ATOM 7271 C C . SER A 1 894 ? -80.149 20.167 82.995 1.00 81.56 894 SER A C 1
ATOM 7273 O O . SER A 1 894 ? -78.948 19.951 83.198 1.00 81.56 894 SER A O 1
ATOM 7275 N N . THR A 1 895 ? -80.573 20.782 81.882 1.00 79.88 895 THR A N 1
ATOM 7276 C CA . THR A 1 895 ? -79.640 21.278 80.853 1.00 79.88 895 THR A CA 1
ATOM 7277 C C . THR A 1 895 ? -78.726 22.388 81.371 1.00 79.88 895 THR A C 1
ATOM 7279 O O . THR A 1 895 ? -77.535 22.369 81.067 1.00 79.88 895 THR A O 1
ATOM 7282 N N . LEU A 1 896 ? -79.232 23.307 82.205 1.00 84.25 896 LEU A N 1
ATOM 7283 C CA . LEU A 1 896 ? -78.421 24.378 82.797 1.00 84.25 896 LEU A CA 1
ATOM 7284 C C . LEU A 1 896 ? -77.338 23.814 83.733 1.00 84.25 896 LEU A C 1
ATOM 7286 O O . LEU A 1 896 ? -76.166 24.168 83.610 1.00 84.25 896 LEU A O 1
ATOM 7290 N N . ARG A 1 897 ? -77.706 22.885 84.628 1.00 85.81 897 ARG A N 1
ATOM 7291 C CA . ARG A 1 897 ? -76.756 22.206 85.529 1.00 85.81 897 ARG A CA 1
ATOM 7292 C C . ARG A 1 897 ? -75.683 21.435 84.748 1.00 85.81 897 ARG A C 1
ATOM 7294 O O . ARG A 1 897 ? -74.517 21.464 85.133 1.00 85.81 897 ARG A O 1
ATOM 7301 N N . SER A 1 898 ? -76.055 20.804 83.632 1.00 78.81 898 SER A N 1
ATOM 7302 C CA . SER A 1 898 ? -75.107 20.102 82.752 1.00 78.81 898 SER A CA 1
ATOM 7303 C C . SER A 1 898 ? -74.126 21.069 82.074 1.00 78.81 898 SER A C 1
ATOM 7305 O O . SER A 1 898 ? -72.922 20.827 82.089 1.00 78.81 898 SER A O 1
ATOM 7307 N N . ALA A 1 899 ? -74.611 22.200 81.546 1.00 81.25 899 ALA A N 1
ATOM 7308 C CA . ALA A 1 899 ? -73.772 23.230 80.925 1.00 81.25 899 ALA A CA 1
ATOM 7309 C C . ALA A 1 899 ? -72.765 23.854 81.912 1.00 81.25 899 ALA A C 1
ATOM 7311 O O . ALA A 1 899 ? -71.586 23.998 81.584 1.00 81.25 899 ALA A O 1
ATOM 7312 N N . LEU A 1 900 ? -73.196 24.142 83.146 1.00 87.62 900 LEU A N 1
ATOM 7313 C CA . LEU A 1 900 ? -72.314 24.606 84.225 1.00 87.62 900 LEU A CA 1
ATOM 7314 C C . LEU A 1 900 ? -71.254 23.553 84.600 1.00 87.62 900 LEU A C 1
ATOM 7316 O O . LEU A 1 900 ? -70.107 23.901 84.883 1.00 87.62 900 LEU A O 1
ATOM 7320 N N . GLY A 1 901 ? -71.602 22.262 84.543 1.00 79.75 901 GLY A N 1
ATOM 7321 C CA . GLY A 1 901 ? -70.651 21.157 84.695 1.00 79.75 901 GLY A CA 1
ATOM 7322 C C . GLY A 1 901 ? -69.539 21.178 83.640 1.00 79.75 901 GLY A C 1
ATOM 7323 O O . GLY A 1 901 ? -68.362 21.067 83.990 1.00 79.75 901 GLY A O 1
ATOM 7324 N N . TYR A 1 902 ? -69.887 21.401 82.368 1.00 82.75 902 TYR A N 1
ATOM 7325 C CA . TYR A 1 902 ? -68.904 21.543 81.288 1.00 82.75 902 TYR A CA 1
ATOM 7326 C C . TYR A 1 902 ? -68.030 22.797 81.443 1.00 82.75 902 TYR A C 1
ATOM 7328 O O . TYR A 1 902 ? -66.813 22.697 81.286 1.00 82.75 902 TYR A O 1
ATOM 7336 N N . GLN A 1 903 ? -68.599 23.950 81.822 1.00 82.75 903 GLN A N 1
ATOM 7337 C CA . GLN A 1 903 ? -67.810 25.159 82.109 1.00 82.75 903 GLN A CA 1
ATOM 7338 C C . GLN A 1 903 ? -66.808 24.938 83.251 1.00 82.75 903 GLN A C 1
ATOM 7340 O O . GLN A 1 903 ? -65.641 25.305 83.117 1.00 82.75 903 GLN A O 1
ATOM 7345 N N . LYS A 1 904 ? -67.216 24.274 84.343 1.00 85.06 904 LYS A N 1
ATOM 7346 C CA . LYS A 1 904 ? -66.305 23.915 85.442 1.00 85.06 904 LYS A CA 1
ATOM 7347 C C . LYS A 1 904 ? -65.178 22.991 84.967 1.00 85.06 904 LYS A C 1
ATOM 7349 O O . LYS A 1 904 ? -64.025 23.213 85.327 1.00 85.06 904 LYS A O 1
ATOM 7354 N N . GLY A 1 905 ? -65.490 21.986 84.145 1.00 77.94 905 GLY A N 1
ATOM 7355 C CA . GLY A 1 905 ? -64.489 21.090 83.557 1.00 77.94 905 GLY A CA 1
ATOM 7356 C C . GLY A 1 905 ? -63.479 21.822 82.666 1.00 77.94 905 GLY A C 1
ATOM 7357 O O . GLY A 1 905 ? -62.279 21.579 82.772 1.00 77.94 905 GLY A O 1
ATOM 7358 N N . TYR A 1 906 ? -63.948 22.765 81.845 1.00 80.19 906 TYR A N 1
ATOM 7359 C CA . TYR A 1 906 ? -63.102 23.593 80.983 1.00 80.19 906 TYR A CA 1
ATOM 7360 C C . TYR A 1 906 ? -62.173 24.524 81.782 1.00 80.19 906 TYR A C 1
ATOM 7362 O O . TYR A 1 906 ? -60.977 24.591 81.500 1.00 80.19 906 TYR A O 1
ATOM 7370 N N . LEU A 1 907 ? -62.687 25.183 82.826 1.00 81.81 907 LEU A N 1
ATOM 7371 C CA . LEU A 1 907 ? -61.884 26.046 83.701 1.00 81.81 907 LEU A CA 1
ATOM 7372 C C . LEU A 1 907 ? -60.827 25.257 84.490 1.00 81.81 907 LEU A C 1
ATOM 7374 O O . LEU A 1 907 ? -59.686 25.701 84.585 1.00 81.81 907 LEU A O 1
ATOM 7378 N N . LEU A 1 908 ? -61.161 24.062 84.991 1.00 81.38 908 LEU A N 1
ATOM 7379 C CA . LEU A 1 908 ? -60.184 23.174 85.637 1.00 81.38 908 LEU A CA 1
ATOM 7380 C C . LEU A 1 908 ? -59.113 22.679 84.653 1.00 81.38 908 LEU A C 1
ATOM 7382 O O . LEU A 1 908 ? -57.941 22.597 85.014 1.00 81.38 908 LEU A O 1
ATOM 7386 N N . ALA A 1 909 ? -59.484 22.397 83.400 1.00 79.12 909 ALA A N 1
ATOM 7387 C CA . ALA A 1 909 ? -58.520 22.039 82.362 1.00 79.12 909 ALA A CA 1
ATOM 7388 C C . ALA A 1 909 ? -57.551 23.196 82.059 1.00 79.12 909 ALA A C 1
ATOM 7390 O O . ALA A 1 909 ? -56.345 22.958 81.972 1.00 79.12 909 ALA A O 1
ATOM 7391 N N . LEU A 1 910 ? -58.046 24.438 81.971 1.00 79.31 910 LEU A N 1
ATOM 7392 C CA . LEU A 1 910 ? -57.209 25.634 81.821 1.00 79.31 910 LEU A CA 1
ATOM 7393 C C . LEU A 1 910 ? -56.272 25.835 83.020 1.00 79.31 910 LEU A C 1
ATOM 7395 O O . LEU A 1 910 ? -55.071 25.976 82.804 1.00 79.31 910 LEU A O 1
ATOM 7399 N N . LEU A 1 911 ? -56.781 25.752 84.255 1.00 77.56 911 LEU A N 1
ATOM 7400 C CA . LEU A 1 911 ? -55.970 25.860 85.476 1.00 77.56 911 LEU A CA 1
ATOM 7401 C C . LEU A 1 911 ? -54.842 24.814 85.505 1.00 77.56 911 LEU A C 1
ATOM 7403 O O . LEU A 1 911 ? -53.674 25.169 85.656 1.00 77.56 911 LEU A O 1
ATOM 7407 N N . SER A 1 912 ? -55.160 23.548 85.210 1.00 72.06 912 SER A N 1
ATOM 7408 C CA . SER A 1 912 ? -54.168 22.461 85.138 1.00 72.06 912 SER A CA 1
ATOM 7409 C C . SER A 1 912 ? -53.144 22.611 84.000 1.00 72.06 912 SER A C 1
ATOM 7411 O O . SER A 1 912 ? -52.118 21.927 83.985 1.00 72.06 912 SER A O 1
ATOM 7413 N N . ARG A 1 913 ? -53.424 23.478 83.016 1.00 68.00 913 ARG A N 1
ATOM 7414 C CA . ARG A 1 913 ? -52.528 23.803 81.900 1.00 68.00 913 ARG A CA 1
ATOM 7415 C C . ARG A 1 913 ? -51.651 25.014 82.228 1.00 68.00 913 ARG A C 1
ATOM 7417 O O . ARG A 1 913 ? -50.479 24.991 81.864 1.00 68.00 913 ARG A O 1
ATOM 7424 N N . SER A 1 914 ? -52.159 26.001 82.971 1.00 67.44 914 SER A N 1
ATOM 7425 C CA . SER A 1 914 ? -51.334 27.068 83.558 1.00 67.44 914 SER A CA 1
ATOM 7426 C C . SER A 1 914 ? -50.382 26.545 84.638 1.00 67.44 914 SER A C 1
ATOM 7428 O O . SER A 1 914 ? -49.226 26.944 84.645 1.00 67.44 914 SER A O 1
ATOM 7430 N N . GLU A 1 915 ? -50.787 25.571 85.461 1.00 62.91 915 GLU A N 1
ATOM 7431 C CA . GLU A 1 915 ? -49.901 24.924 86.452 1.00 62.91 915 GLU A CA 1
ATOM 7432 C C . GLU A 1 915 ? -48.708 24.182 85.818 1.00 62.91 915 GLU A C 1
ATOM 7434 O O . GLU A 1 915 ? -47.675 24.005 86.459 1.00 62.91 915 GLU A O 1
ATOM 7439 N N . ARG A 1 916 ? -48.821 23.759 84.550 1.00 58.22 916 ARG A N 1
ATOM 7440 C CA . ARG A 1 916 ? -47.730 23.111 83.794 1.00 58.22 916 ARG A CA 1
ATOM 7441 C C . ARG A 1 916 ? -46.877 24.093 82.990 1.00 58.22 916 ARG A C 1
ATOM 7443 O O . ARG A 1 916 ? -45.795 23.728 82.540 1.00 58.22 916 ARG A O 1
ATOM 7450 N N . SER A 1 917 ? -47.349 25.322 82.802 1.00 51.66 917 SER A N 1
ATOM 7451 C CA . SER A 1 917 ? -46.618 26.406 82.147 1.00 51.66 917 SER A CA 1
ATOM 7452 C C . SER A 1 917 ? -45.873 27.206 83.215 1.00 51.66 917 SER A C 1
ATOM 7454 O O . SER A 1 917 ? -46.390 28.203 83.710 1.00 51.66 917 SER A O 1
ATOM 7456 N N . GLY A 1 918 ? -44.682 26.737 83.599 1.00 54.00 918 GLY A N 1
ATOM 7457 C CA . GLY A 1 918 ? -43.941 27.153 84.800 1.00 54.00 918 GLY A CA 1
ATOM 7458 C C . GLY A 1 918 ? -43.432 28.602 84.863 1.00 54.00 918 GLY A C 1
ATOM 7459 O O . GLY A 1 918 ? -42.232 28.815 84.999 1.00 54.00 918 GLY A O 1
ATOM 7460 N N . TYR A 1 919 ? -44.334 29.584 84.855 1.00 53.00 919 TYR A N 1
ATOM 7461 C CA . TYR A 1 919 ? -44.077 30.998 85.143 1.00 53.00 919 TYR A CA 1
ATOM 7462 C C . TYR A 1 919 ? -45.120 31.542 86.128 1.00 53.00 919 TYR A C 1
ATOM 7464 O O . TYR A 1 919 ? -46.058 32.219 85.729 1.00 53.00 919 TYR A O 1
ATOM 7472 N N . CYS A 1 920 ? -44.946 31.222 87.414 1.00 43.41 920 CYS A N 1
ATOM 7473 C CA . CYS A 1 920 ? -45.421 32.006 88.565 1.00 43.41 920 CYS A CA 1
ATOM 7474 C C . CYS A 1 920 ? -44.913 31.355 89.863 1.00 43.41 920 CYS A C 1
ATOM 7476 O O . CYS A 1 920 ? -45.622 30.593 90.520 1.00 43.41 920 CYS A O 1
ATOM 7478 N N . LYS A 1 921 ? -43.661 31.646 90.234 1.00 44.38 921 LYS A N 1
ATOM 7479 C CA . LYS A 1 921 ? -43.227 31.516 91.631 1.00 44.38 921 LYS A CA 1
ATOM 7480 C C . LYS A 1 921 ? -43.594 32.798 92.386 1.00 44.38 921 LYS A C 1
ATOM 7482 O O . LYS A 1 921 ? -43.586 33.878 91.806 1.00 44.38 921 LYS A O 1
ATOM 7487 N N . ASP A 1 922 ? -43.871 32.625 93.675 1.00 41.59 922 ASP A N 1
ATOM 7488 C CA . ASP A 1 922 ? -43.884 33.646 94.729 1.00 41.59 922 ASP A CA 1
ATOM 7489 C C . ASP A 1 922 ? -44.978 34.737 94.689 1.00 41.59 922 ASP A C 1
ATOM 7491 O O . ASP A 1 922 ? -44.753 35.844 94.202 1.00 41.59 922 ASP A O 1
ATOM 7495 N N . ARG A 1 923 ? -46.108 34.488 95.384 1.00 41.75 923 ARG A N 1
ATOM 7496 C CA . ARG A 1 923 ? -46.433 35.146 96.685 1.00 41.75 923 ARG A CA 1
ATOM 7497 C C . ARG A 1 923 ? -47.847 34.823 97.242 1.00 41.75 923 ARG A C 1
ATOM 7499 O O . ARG A 1 923 ? -48.831 35.230 96.649 1.00 41.75 923 ARG A O 1
ATOM 7506 N N . VAL A 1 924 ? -47.886 34.201 98.440 1.00 39.66 924 VAL A N 1
ATOM 7507 C CA . VAL A 1 924 ? -48.527 34.702 99.702 1.00 39.66 924 VAL A CA 1
ATOM 7508 C C . VAL A 1 924 ? -50.057 35.015 99.719 1.00 39.66 924 VAL A C 1
ATOM 7510 O O . VAL A 1 924 ? -50.506 35.772 98.869 1.00 39.66 924 VAL A O 1
ATOM 7513 N N . PRO A 1 925 ? -50.846 34.663 100.777 1.00 50.84 925 PRO A N 1
ATOM 7514 C CA . PRO A 1 925 ? -50.706 33.599 101.789 1.00 50.84 925 PRO A CA 1
ATOM 7515 C C . PRO A 1 925 ? -52.039 32.889 102.198 1.00 50.84 925 PRO A C 1
ATOM 7517 O O . PRO A 1 925 ? -53.103 33.076 101.620 1.00 50.84 925 PRO A O 1
ATOM 7520 N N . ALA A 1 926 ? -51.937 32.087 103.262 1.00 39.59 926 ALA A N 1
ATOM 7521 C CA . ALA A 1 926 ? -52.957 31.366 104.031 1.00 39.59 926 ALA A CA 1
ATOM 7522 C C . ALA A 1 926 ? -54.320 32.038 104.332 1.00 39.59 926 ALA A C 1
ATOM 7524 O O . ALA A 1 926 ? -54.398 33.232 104.616 1.00 39.59 926 ALA A O 1
ATOM 7525 N N . TYR A 1 927 ? -55.334 31.183 104.541 1.00 38.28 927 TYR A N 1
ATOM 7526 C CA . TYR A 1 927 ? -56.235 31.309 105.696 1.00 38.28 927 TYR A CA 1
ATOM 7527 C C . TYR A 1 927 ? -56.560 29.937 106.323 1.00 38.28 927 TYR A C 1
ATOM 7529 O O . TYR A 1 927 ? -56.619 28.924 105.629 1.00 38.28 927 TYR A O 1
ATOM 7537 N N . GLN A 1 928 ? -56.706 29.913 107.651 1.00 37.91 928 GLN A N 1
ATOM 7538 C CA . GLN A 1 928 ? -56.935 28.724 108.498 1.00 37.91 928 GLN A CA 1
ATOM 7539 C C . GLN A 1 928 ? -58.400 28.236 108.379 1.00 37.91 928 GLN A C 1
ATOM 7541 O O . GLN A 1 928 ? -59.274 29.014 108.012 1.00 37.91 928 GLN A O 1
ATOM 7546 N N . SER A 1 929 ? -58.785 26.991 108.684 1.00 35.91 929 SER A N 1
ATOM 7547 C CA . SER A 1 929 ? -58.640 26.264 109.966 1.00 35.91 929 SER A CA 1
ATOM 7548 C C . SER A 1 929 ? -59.028 24.772 109.766 1.00 35.91 929 SER A C 1
ATOM 7550 O O . SER A 1 929 ? -59.793 24.472 108.857 1.00 35.91 929 SER A O 1
ATOM 7552 N N . SER A 1 930 ? -58.387 23.776 110.407 1.00 33.62 930 SER A N 1
ATOM 7553 C CA . SER A 1 930 ? -58.596 23.292 111.801 1.00 33.62 930 SER A CA 1
ATOM 7554 C C . SER A 1 930 ? -60.056 22.874 112.081 1.00 33.62 930 SER A C 1
ATOM 7556 O O . SER A 1 930 ? -60.939 23.682 111.838 1.00 33.62 930 SER A O 1
ATOM 7558 N N . THR A 1 931 ? -60.425 21.700 112.617 1.00 35.97 931 THR A N 1
ATOM 7559 C CA . THR A 1 931 ? -59.728 20.528 113.226 1.00 35.97 931 THR A CA 1
ATOM 7560 C C . THR A 1 931 ? -60.462 19.212 112.783 1.00 35.97 931 THR A C 1
ATOM 7562 O O . THR A 1 931 ? -61.301 19.304 111.893 1.00 35.97 931 THR A O 1
ATOM 7565 N N . VAL A 1 932 ? -60.257 17.957 113.244 1.00 36.38 932 VAL A N 1
ATOM 7566 C CA . VAL A 1 932 ? -59.418 17.311 114.288 1.00 36.38 932 VAL A CA 1
ATOM 7567 C C . VAL A 1 932 ? -59.175 15.803 113.953 1.00 36.38 932 VAL A C 1
ATOM 7569 O O . VAL A 1 932 ? -59.953 15.219 113.208 1.00 36.38 932 VAL A O 1
ATOM 7572 N N . VAL A 1 933 ? -58.075 15.229 114.474 1.00 36.38 933 VAL A N 1
ATOM 7573 C CA . VAL A 1 933 ? -57.813 13.884 115.096 1.00 36.38 933 VAL A CA 1
ATOM 7574 C C . VAL A 1 933 ? -58.891 12.765 114.920 1.00 36.38 933 VAL A C 1
ATOM 7576 O O . VAL A 1 933 ? -60.075 13.032 115.054 1.00 36.38 933 VAL A O 1
ATOM 7579 N N . GLU A 1 934 ? -58.585 11.484 114.633 1.00 33.09 934 GLU A N 1
ATOM 7580 C CA . GLU A 1 934 ? -57.610 10.604 115.318 1.00 33.09 934 GLU A CA 1
ATOM 7581 C C . GLU A 1 934 ? -56.990 9.482 114.449 1.00 33.09 934 GLU A C 1
ATOM 7583 O O . GLU A 1 934 ? -57.406 9.220 113.322 1.00 33.09 934 GLU A O 1
ATOM 7588 N N . SER A 1 935 ? -55.943 8.837 114.972 1.00 37.03 935 SER A N 1
ATOM 7589 C CA . SER A 1 935 ? -55.051 7.908 114.268 1.00 37.03 935 SER A CA 1
ATOM 7590 C C . SER A 1 935 ? -55.460 6.431 114.360 1.00 37.03 935 SER A C 1
ATOM 7592 O O . SER A 1 935 ? -55.963 5.985 115.388 1.00 37.03 935 SER A O 1
ATOM 7594 N N . SER A 1 936 ? -55.115 5.635 113.334 1.00 33.28 936 SER A N 1
ATOM 7595 C CA . SER A 1 936 ? -54.467 4.313 113.496 1.00 33.28 936 SER A CA 1
ATOM 7596 C C . SER A 1 936 ? -54.061 3.666 112.161 1.00 33.28 936 SER A C 1
ATOM 7598 O O . SER A 1 936 ? -54.907 3.247 111.386 1.00 33.28 936 SER A O 1
ATOM 7600 N N . LYS A 1 937 ? -52.740 3.561 111.970 1.00 34.25 937 LYS A N 1
ATOM 7601 C CA . LYS A 1 937 ? -51.971 2.401 111.471 1.00 34.25 937 LYS A CA 1
ATOM 7602 C C . LYS A 1 937 ? -52.348 1.608 110.195 1.00 34.25 937 LYS A C 1
ATOM 7604 O O . LYS A 1 937 ? -53.408 1.016 110.077 1.00 34.25 937 LYS A O 1
ATOM 7609 N N . GLU A 1 938 ? -51.261 1.387 109.444 1.00 36.59 938 GLU A N 1
ATOM 7610 C CA . GLU A 1 938 ? -50.831 0.136 108.784 1.00 36.59 938 GLU A CA 1
ATOM 7611 C C . GLU A 1 938 ? -51.260 -0.173 107.328 1.00 36.59 938 GLU A C 1
ATOM 7613 O O . GLU A 1 938 ? -52.423 -0.338 106.993 1.00 36.59 938 GLU A O 1
ATOM 7618 N N . VAL A 1 939 ? -50.205 -0.309 106.502 1.00 42.47 939 VAL A N 1
ATOM 7619 C CA . VAL A 1 939 ? -50.055 -1.035 105.223 1.00 42.47 939 VAL A CA 1
ATOM 7620 C C . VAL A 1 939 ? -51.041 -0.711 104.089 1.00 42.47 939 VAL A C 1
ATOM 7622 O O . VAL A 1 939 ? -52.165 -1.197 104.041 1.00 42.47 939 VAL A O 1
ATOM 7625 N N . VAL A 1 940 ? -50.537 0.009 103.078 1.00 34.06 940 VAL A N 1
ATOM 7626 C CA . VAL A 1 940 ? -51.171 0.143 101.757 1.00 34.06 940 VAL A CA 1
ATOM 7627 C C . VAL A 1 940 ? -50.265 -0.496 100.706 1.00 34.06 940 VAL A C 1
ATOM 7629 O O . VAL A 1 940 ? -49.165 -0.005 100.452 1.00 34.06 940 VAL A O 1
ATOM 7632 N N . GLU A 1 941 ? -50.738 -1.589 100.110 1.00 35.25 941 GLU A N 1
ATOM 7633 C CA . GLU A 1 941 ? -50.162 -2.181 98.900 1.00 35.25 941 GLU A CA 1
ATOM 7634 C C . GLU A 1 941 ? -50.484 -1.346 97.646 1.00 35.25 941 GLU A C 1
ATOM 7636 O O . GLU A 1 941 ? -51.400 -0.519 97.622 1.00 35.25 941 GLU A O 1
ATOM 7641 N N . ASP A 1 942 ? -49.723 -1.594 96.581 1.00 35.22 942 ASP A N 1
ATOM 7642 C CA . ASP A 1 942 ? -49.902 -1.019 95.248 1.00 35.22 942 ASP A CA 1
ATOM 7643 C C . ASP A 1 942 ? -51.328 -1.158 94.685 1.00 35.22 942 ASP A C 1
ATOM 7645 O O . ASP A 1 942 ? -51.939 -2.224 94.745 1.00 35.22 942 ASP A O 1
ATOM 7649 N N . CYS A 1 943 ? -51.774 -0.141 93.933 1.00 34.91 943 CYS A N 1
ATOM 7650 C CA . CYS A 1 943 ? -52.579 -0.386 92.730 1.00 34.91 943 CYS A CA 1
ATOM 7651 C C . CYS A 1 943 ? -52.527 0.774 91.720 1.00 34.91 943 CYS A C 1
ATOM 7653 O O . CYS A 1 943 ? -53.274 1.753 91.790 1.00 34.91 943 CYS A O 1
ATOM 7655 N N . ARG A 1 944 ? -51.674 0.628 90.697 1.00 35.09 944 ARG A N 1
ATOM 7656 C CA . ARG A 1 944 ? -51.657 1.497 89.508 1.00 35.09 944 ARG A CA 1
ATOM 7657 C C . ARG A 1 944 ? -52.852 1.195 88.594 1.00 35.09 944 ARG A C 1
ATOM 7659 O O . ARG A 1 944 ? -52.774 0.326 87.728 1.00 35.09 944 ARG A O 1
ATOM 7666 N N . LEU A 1 945 ? -53.933 1.964 88.713 1.00 37.62 945 LEU A N 1
ATOM 7667 C CA . LEU A 1 945 ? -55.058 1.900 87.773 1.00 37.62 945 LEU A CA 1
ATOM 7668 C C . LEU A 1 945 ? -54.707 2.551 86.421 1.00 37.62 945 LEU A C 1
ATOM 7670 O O . LEU A 1 945 ? -54.669 3.776 86.281 1.00 37.62 945 LEU A O 1
ATOM 7674 N N . ARG A 1 946 ? -54.477 1.720 85.395 1.00 37.59 946 ARG A N 1
ATOM 7675 C CA . ARG A 1 946 ? -54.419 2.169 83.995 1.00 37.59 946 ARG A CA 1
ATOM 7676 C C . ARG A 1 946 ? -55.803 2.618 83.518 1.00 37.59 946 ARG A C 1
ATOM 7678 O O . ARG A 1 946 ? -56.809 1.963 83.775 1.00 37.59 946 ARG A O 1
ATOM 7685 N N . ARG A 1 947 ? -55.833 3.693 82.725 1.00 36.09 947 ARG A N 1
ATOM 7686 C CA . ARG A 1 947 ? -56.989 4.028 81.883 1.00 36.09 947 ARG A CA 1
ATOM 7687 C C . ARG A 1 947 ? -57.179 2.943 80.823 1.00 36.09 947 ARG A C 1
ATOM 7689 O O . ARG A 1 947 ? -56.223 2.617 80.128 1.00 36.09 947 ARG A O 1
ATOM 7696 N N . ASN A 1 948 ? -58.419 2.515 80.617 1.00 34.53 948 ASN A N 1
ATOM 7697 C CA . ASN A 1 948 ? -58.980 2.414 79.273 1.00 34.53 948 ASN A CA 1
ATOM 7698 C C . ASN A 1 948 ? -60.495 2.625 79.343 1.00 34.53 948 ASN A C 1
ATOM 7700 O O . ASN A 1 948 ? -61.201 1.956 80.091 1.00 34.53 948 ASN A O 1
ATOM 7704 N N . VAL A 1 949 ? -60.973 3.610 78.587 1.00 34.00 949 VAL A N 1
ATOM 7705 C CA . VAL A 1 949 ? -62.386 3.973 78.484 1.00 34.00 949 VAL A CA 1
ATOM 7706 C C . VAL A 1 949 ? -62.902 3.417 77.169 1.00 34.00 949 VAL A C 1
ATOM 7708 O O . VAL A 1 949 ? -62.426 3.849 76.129 1.00 34.00 949 VAL A O 1
ATOM 7711 N N . HIS A 1 950 ? -63.911 2.547 77.210 1.00 36.66 950 HIS A N 1
ATOM 7712 C CA . HIS A 1 950 ? -64.897 2.463 76.133 1.00 36.66 950 HIS A CA 1
ATOM 7713 C C . HIS A 1 950 ? -66.261 1.991 76.657 1.00 36.66 950 HIS A C 1
ATOM 7715 O O . HIS A 1 950 ? -66.483 0.825 76.955 1.00 36.66 950 HIS A O 1
ATOM 7721 N N . SER A 1 951 ? -67.161 2.968 76.785 1.00 35.12 951 SER A N 1
ATOM 7722 C CA . SER A 1 951 ? -68.590 2.895 76.446 1.00 35.12 951 SER A CA 1
ATOM 7723 C C . SER A 1 951 ? -69.272 1.516 76.345 1.00 35.12 951 SER A C 1
ATOM 7725 O O . SER A 1 951 ? -69.140 0.863 75.317 1.00 35.12 951 SER A O 1
ATOM 7727 N N . THR A 1 952 ? -70.202 1.232 77.269 1.00 37.16 952 THR A N 1
ATOM 7728 C CA . THR A 1 952 ? -71.647 1.182 76.929 1.00 37.16 952 THR A CA 1
ATOM 7729 C C . THR A 1 952 ? -72.529 1.243 78.179 1.00 37.16 952 THR A C 1
ATOM 7731 O O . THR A 1 952 ? -72.716 0.259 78.884 1.00 37.16 952 THR A O 1
ATOM 7734 N N . SER A 1 953 ? -73.126 2.409 78.427 1.00 33.53 953 SER A N 1
ATOM 7735 C CA . SER A 1 953 ? -74.159 2.631 79.443 1.00 33.53 953 SER A CA 1
ATOM 7736 C C . SER A 1 953 ? -75.553 2.656 78.798 1.00 33.53 953 SER A C 1
ATOM 7738 O O . SER A 1 953 ? -76.064 3.715 78.437 1.00 33.53 953 SER A O 1
ATOM 7740 N N . ARG A 1 954 ? -76.188 1.487 78.642 1.00 36.59 954 ARG A N 1
ATOM 7741 C CA . ARG A 1 954 ? -77.596 1.366 78.214 1.00 36.59 954 ARG A CA 1
ATOM 7742 C C . ARG A 1 954 ? -78.258 0.114 78.793 1.00 36.59 954 ARG A C 1
ATOM 7744 O O . ARG A 1 954 ? -78.247 -0.908 78.134 1.00 36.59 954 ARG A O 1
ATOM 7751 N N . GLU A 1 955 ? -78.867 0.236 79.975 1.00 36.62 955 GLU A N 1
ATOM 7752 C CA . GLU A 1 955 ? -79.991 -0.614 80.430 1.00 36.62 955 GLU A CA 1
ATOM 7753 C C . GLU A 1 955 ? -80.579 -0.077 81.753 1.00 36.62 955 GLU A C 1
ATOM 7755 O O . GLU A 1 955 ? -80.376 -0.622 82.830 1.00 36.62 955 GLU A O 1
ATOM 7760 N N . TRP A 1 956 ? -81.281 1.064 81.687 1.00 33.78 956 TRP A N 1
ATOM 7761 C CA . TRP A 1 956 ? -81.996 1.664 82.837 1.00 33.78 956 TRP A CA 1
ATOM 7762 C C . TRP A 1 956 ? -83.317 2.357 82.422 1.00 33.78 956 TRP A C 1
ATOM 7764 O O . TRP A 1 956 ? -83.724 3.358 83.011 1.00 33.78 956 TRP A O 1
ATOM 7774 N N . VAL A 1 957 ? -83.986 1.861 81.367 1.00 38.88 957 VAL A N 1
ATOM 7775 C CA . VAL A 1 957 ? -85.177 2.517 80.767 1.00 38.88 957 VAL A CA 1
ATOM 7776 C C . VAL A 1 957 ? -86.426 1.616 80.654 1.00 38.88 957 VAL A C 1
ATOM 7778 O O . VAL A 1 957 ? -87.542 2.135 80.719 1.00 38.88 957 VAL A O 1
ATOM 7781 N N . ASP A 1 958 ? -86.300 0.287 80.605 1.00 39.47 958 ASP A N 1
ATOM 7782 C CA . ASP A 1 958 ? -87.411 -0.614 80.219 1.00 39.47 958 ASP A CA 1
ATOM 7783 C C . ASP A 1 958 ? -88.463 -0.936 81.305 1.00 39.47 958 ASP A C 1
ATOM 7785 O O . ASP A 1 958 ? -89.338 -1.782 81.120 1.00 39.47 958 ASP A O 1
ATOM 7789 N N . VAL A 1 959 ? -88.475 -0.202 82.422 1.00 39.84 959 VAL A N 1
ATOM 7790 C CA . VAL A 1 959 ? -89.478 -0.363 83.500 1.00 39.84 959 VAL A CA 1
ATOM 7791 C C . VAL A 1 959 ? -90.679 0.597 83.342 1.00 39.84 959 VAL A C 1
ATOM 7793 O O . VAL A 1 959 ? -91.562 0.642 84.195 1.00 39.84 959 VAL A O 1
ATOM 7796 N N . ARG A 1 960 ? -90.779 1.364 82.240 1.00 37.94 960 ARG A N 1
ATOM 7797 C CA . ARG A 1 960 ? -91.823 2.406 82.068 1.00 37.94 960 ARG A CA 1
ATOM 7798 C C . ARG A 1 960 ? -92.772 2.246 80.868 1.00 37.94 960 ARG A C 1
ATOM 7800 O O . ARG A 1 960 ? -93.338 3.237 80.415 1.00 37.94 960 ARG A O 1
ATOM 7807 N N . ALA A 1 961 ? -92.986 1.018 80.390 1.00 39.62 961 ALA A N 1
ATOM 7808 C CA . ALA A 1 961 ? -93.843 0.718 79.229 1.00 39.62 961 ALA A CA 1
ATOM 7809 C C . ALA A 1 961 ? -94.944 -0.339 79.492 1.00 39.62 961 ALA A C 1
ATOM 7811 O O . ALA A 1 961 ? -95.279 -1.134 78.617 1.00 39.62 961 ALA A O 1
ATOM 7812 N N . LYS A 1 962 ? -95.531 -0.361 80.698 1.00 39.28 962 LYS A N 1
ATOM 7813 C CA . LYS A 1 962 ? -96.726 -1.167 81.018 1.00 39.28 962 LYS A CA 1
ATOM 7814 C C . LYS A 1 962 ? -97.727 -0.346 81.835 1.00 39.28 962 LYS A C 1
ATOM 7816 O O . LYS A 1 962 ? -97.597 -0.306 83.048 1.00 39.28 962 LYS A O 1
ATOM 7821 N N . PHE A 1 963 ? -98.657 0.321 81.142 1.00 36.47 963 PHE A N 1
ATOM 7822 C CA . PHE A 1 963 ? -100.034 0.718 81.521 1.00 36.47 963 PHE A CA 1
ATOM 7823 C C . PHE A 1 963 ? -100.447 1.960 80.705 1.00 36.47 963 PHE A C 1
ATOM 7825 O O . PHE A 1 963 ? -99.838 3.018 80.839 1.00 36.47 963 PHE A O 1
ATOM 7832 N N . GLY A 1 964 ? -101.487 1.819 79.873 1.00 33.34 964 GLY A N 1
ATOM 7833 C CA . GLY A 1 964 ? -101.929 2.827 78.896 1.00 33.34 964 GLY A CA 1
ATOM 7834 C C . GLY A 1 964 ? -101.449 2.498 77.467 1.00 33.34 964 GLY A C 1
ATOM 7835 O O . GLY A 1 964 ? -100.253 2.358 77.250 1.00 33.34 964 GLY A O 1
ATOM 7836 N N . ASP A 1 965 ? -102.306 2.345 76.455 1.00 36.59 965 ASP A N 1
ATOM 7837 C CA . ASP A 1 965 ? -103.762 2.512 76.468 1.00 36.59 965 ASP A CA 1
ATOM 7838 C C . ASP A 1 965 ? -104.442 1.641 75.398 1.00 36.59 965 ASP A C 1
ATOM 7840 O O . ASP A 1 965 ? -103.951 1.495 74.277 1.00 36.59 965 ASP A O 1
ATOM 7844 N N . SER A 1 966 ? -105.588 1.055 75.738 1.00 38.62 966 SER A N 1
ATOM 7845 C CA . SER A 1 966 ? -106.366 0.220 74.824 1.00 38.62 966 SER A CA 1
ATOM 7846 C C . SER A 1 966 ? -107.464 1.042 74.151 1.00 38.62 966 SER A C 1
ATOM 7848 O O . SER A 1 966 ? -108.560 1.145 74.704 1.00 38.62 966 SER A O 1
ATOM 7850 N N . LYS A 1 967 ? -107.191 1.589 72.957 1.00 39.81 967 LYS A N 1
ATOM 7851 C CA . LYS A 1 967 ? -108.180 1.915 71.902 1.00 39.81 967 LYS A CA 1
ATOM 7852 C C . LYS A 1 967 ? -107.487 2.516 70.675 1.00 39.81 967 LYS A C 1
ATOM 7854 O O . LYS A 1 967 ? -107.066 3.664 70.709 1.00 39.81 967 LYS A O 1
ATOM 7859 N N . ASN A 1 968 ? -107.423 1.738 69.593 1.00 42.22 968 ASN A N 1
ATOM 7860 C CA . ASN A 1 968 ? -107.929 2.133 68.270 1.00 42.22 968 ASN A CA 1
ATOM 7861 C C . ASN A 1 968 ? -107.710 0.996 67.258 1.00 42.22 968 ASN A C 1
ATOM 7863 O O . ASN A 1 968 ? -106.623 0.824 66.712 1.00 42.22 968 ASN A O 1
ATOM 7867 N N . ARG A 1 969 ? -108.782 0.238 66.993 1.00 52.53 969 ARG A N 1
ATOM 7868 C CA . ARG A 1 969 ? -108.931 -0.573 65.774 1.00 52.53 969 ARG A CA 1
ATOM 7869 C C . ARG A 1 969 ? -109.114 0.425 64.621 1.00 52.53 969 ARG A C 1
ATOM 7871 O O . ARG A 1 969 ? -110.127 1.123 64.634 1.00 52.53 969 ARG A O 1
ATOM 7878 N N . PRO A 1 970 ? -108.092 0.661 63.775 1.00 50.78 970 PRO A N 1
ATOM 7879 C CA . PRO A 1 970 ? -108.268 0.359 62.351 1.00 50.78 970 PRO A CA 1
ATOM 7880 C C . PRO A 1 970 ? -106.930 0.070 61.624 1.00 50.78 970 PRO A C 1
ATOM 7882 O O . PRO A 1 970 ? -106.489 0.835 60.767 1.00 50.78 970 PRO A O 1
ATOM 7885 N N . LYS A 1 971 ? -106.266 -1.051 61.940 1.00 42.00 971 LYS A N 1
ATOM 7886 C CA . LYS A 1 971 ? -105.297 -1.708 61.025 1.00 42.00 971 LYS A CA 1
ATOM 7887 C C . LYS A 1 971 ? -105.538 -3.218 60.884 1.00 42.00 971 LYS A C 1
ATOM 7889 O O . LYS A 1 971 ? -104.639 -3.986 60.551 1.00 42.00 971 LYS A O 1
ATOM 7894 N N . GLU A 1 972 ? -106.812 -3.604 60.974 1.00 57.47 972 GLU A N 1
ATOM 7895 C CA . GLU A 1 972 ? -107.349 -4.822 60.342 1.00 57.47 972 GLU A CA 1
ATOM 7896 C C . GLU A 1 972 ? -106.958 -4.916 58.844 1.00 57.47 972 GLU A C 1
ATOM 7898 O O . GLU A 1 972 ? -106.838 -6.012 58.309 1.00 57.47 972 GLU A O 1
ATOM 7903 N N . ALA A 1 973 ? -106.601 -3.789 58.213 1.00 53.97 973 ALA A N 1
ATOM 7904 C CA . ALA A 1 973 ? -106.021 -3.683 56.871 1.00 53.97 973 ALA A CA 1
ATOM 7905 C C . ALA A 1 973 ? -104.655 -4.381 56.634 1.00 53.97 973 ALA A C 1
ATOM 7907 O O . ALA A 1 973 ? -104.230 -4.443 55.486 1.00 53.97 973 ALA A O 1
ATOM 7908 N N . ILE A 1 974 ? -103.939 -4.867 57.664 1.00 43.88 974 ILE A N 1
ATOM 7909 C CA . ILE A 1 974 ? -102.690 -5.656 57.488 1.00 43.88 974 ILE A CA 1
ATOM 7910 C C . ILE A 1 974 ? -102.734 -7.006 58.234 1.00 43.88 974 ILE A C 1
ATOM 7912 O O . ILE A 1 974 ? -101.957 -7.894 57.923 1.00 43.88 974 ILE A O 1
ATOM 7916 N N . ALA A 1 975 ? -103.707 -7.261 59.116 1.00 53.66 975 ALA A N 1
ATOM 7917 C CA . ALA A 1 975 ? -104.043 -8.654 59.457 1.00 53.66 975 ALA A CA 1
ATOM 7918 C C . ALA A 1 975 ? -104.647 -9.373 58.235 1.00 53.66 975 ALA A C 1
ATOM 7920 O O . ALA A 1 975 ? -104.309 -10.514 57.947 1.00 53.66 975 ALA A O 1
ATOM 7921 N N . ALA A 1 976 ? -105.437 -8.637 57.444 1.00 51.38 976 ALA A N 1
ATOM 7922 C CA . ALA A 1 976 ? -105.825 -9.026 56.096 1.00 51.38 976 ALA A CA 1
ATOM 7923 C C . ALA A 1 976 ? -104.677 -8.928 55.069 1.00 51.38 976 ALA A C 1
ATOM 7925 O O . ALA A 1 976 ? -104.941 -9.181 53.902 1.00 51.38 976 ALA A O 1
ATOM 7926 N N . ALA A 1 977 ? -103.435 -8.594 55.475 1.00 47.50 977 ALA A N 1
ATOM 7927 C CA . ALA A 1 977 ? -102.226 -9.003 54.757 1.00 47.50 977 ALA A CA 1
ATOM 7928 C C . ALA A 1 977 ? -101.943 -10.466 55.132 1.00 47.50 977 ALA A C 1
ATOM 7930 O O . ALA A 1 977 ? -101.063 -10.795 55.922 1.00 47.50 977 ALA A O 1
ATOM 7931 N N . LEU A 1 978 ? -102.807 -11.343 54.635 1.00 46.84 978 LEU A N 1
ATOM 7932 C CA . LEU A 1 978 ? -102.460 -12.075 53.426 1.00 46.84 978 LEU A CA 1
ATOM 7933 C C . LEU A 1 978 ? -101.252 -12.987 53.749 1.00 46.84 978 LEU A C 1
ATOM 7935 O O . LEU A 1 978 ? -100.107 -12.576 53.608 1.00 46.84 978 LEU A O 1
ATOM 7939 N N . GLU A 1 979 ? -101.420 -14.219 54.237 1.00 53.53 979 GLU A N 1
ATOM 7940 C CA . GLU A 1 979 ? -102.500 -15.211 54.025 1.00 53.53 979 GLU A CA 1
ATOM 7941 C C . GLU A 1 979 ? -102.786 -15.522 52.543 1.00 53.53 979 GLU A C 1
ATOM 7943 O O . GLU A 1 979 ? -102.897 -16.691 52.173 1.00 53.53 979 GLU A O 1
ATOM 7948 N N . GLU A 1 980 ? -102.785 -14.519 51.661 1.00 48.09 980 GLU A N 1
ATOM 7949 C CA . GLU A 1 980 ? -102.344 -14.653 50.279 1.00 48.09 980 GLU A CA 1
ATOM 7950 C C . GLU A 1 980 ? -100.850 -14.982 50.256 1.00 48.09 980 GLU A C 1
ATOM 7952 O O . GLU A 1 980 ? -100.040 -14.424 50.988 1.00 48.09 980 GLU A O 1
ATOM 7957 N N . VAL A 1 981 ? -100.498 -15.863 49.329 1.00 38.44 981 VAL A N 1
ATOM 7958 C CA . VAL A 1 981 ? -99.146 -16.362 49.048 1.00 38.44 981 VAL A CA 1
ATOM 7959 C C . VAL A 1 981 ? -98.639 -17.363 50.099 1.00 38.44 981 VAL A C 1
ATOM 7961 O O . VAL A 1 981 ? -97.485 -17.379 50.523 1.00 38.44 981 VAL A O 1
ATOM 7964 N N . ARG A 1 982 ? -99.442 -18.375 50.453 1.00 53.75 982 ARG A N 1
ATOM 7965 C CA . ARG A 1 982 ? -99.964 -19.411 49.513 1.00 53.75 982 ARG A CA 1
ATOM 7966 C C . ARG A 1 982 ? -98.900 -20.087 48.631 1.00 53.75 982 ARG A C 1
ATOM 7968 O O . ARG A 1 982 ? -99.261 -20.782 47.692 1.00 53.75 982 ARG A O 1
ATOM 7975 N N . ARG A 1 983 ? -97.596 -19.919 48.899 1.00 40.91 983 ARG A N 1
ATOM 7976 C CA . ARG A 1 983 ? -96.534 -20.650 48.167 1.00 40.91 983 ARG A CA 1
ATOM 7977 C C . ARG A 1 983 ? -95.561 -21.425 49.054 1.00 40.91 983 ARG A C 1
ATOM 7979 O O . ARG A 1 983 ? -95.058 -22.452 48.628 1.00 40.91 983 ARG A O 1
ATOM 7986 N N . ARG A 1 984 ? -95.397 -21.065 50.332 1.00 39.94 984 ARG A N 1
ATOM 7987 C CA . ARG A 1 984 ? -94.609 -21.856 51.308 1.00 39.94 984 ARG A CA 1
ATOM 7988 C C . ARG A 1 984 ? -95.314 -23.124 51.845 1.00 39.94 984 ARG A C 1
ATOM 7990 O O . ARG A 1 984 ? -94.996 -23.565 52.944 1.00 39.94 984 ARG A O 1
ATOM 7997 N N . ARG A 1 985 ? -96.300 -23.693 51.135 1.00 45.50 985 ARG A N 1
ATOM 7998 C CA . ARG A 1 985 ? -97.070 -24.875 51.600 1.00 45.50 985 ARG A CA 1
ATOM 7999 C C . ARG A 1 985 ? -97.252 -26.011 50.578 1.00 45.50 985 ARG A C 1
ATOM 8001 O O . ARG A 1 985 ? -97.917 -26.986 50.902 1.00 45.50 985 ARG A O 1
ATOM 8008 N N . ILE A 1 986 ? -96.654 -25.923 49.387 1.00 44.97 986 ILE A N 1
ATOM 8009 C CA . ILE A 1 986 ? -96.641 -26.981 48.354 1.00 44.97 986 ILE A CA 1
ATOM 8010 C C . ILE A 1 986 ? -95.294 -26.827 47.610 1.00 44.97 986 ILE A C 1
ATOM 8012 O O . ILE A 1 986 ? -95.066 -25.745 47.082 1.00 44.97 986 ILE A O 1
ATOM 8016 N N . ALA A 1 987 ? -94.333 -27.758 47.559 1.00 34.66 987 ALA A N 1
ATOM 8017 C CA . ALA A 1 987 ? -94.222 -29.146 48.037 1.00 34.66 987 ALA A CA 1
ATOM 8018 C C . ALA A 1 987 ? -92.748 -29.476 48.455 1.00 34.66 987 ALA A C 1
ATOM 8020 O O . ALA A 1 987 ? -91.864 -28.651 48.213 1.00 34.66 987 ALA A O 1
ATOM 8021 N N . PRO A 1 988 ? -92.465 -30.635 49.097 1.00 39.53 988 PRO A N 1
ATOM 8022 C CA . PRO A 1 988 ? -91.114 -31.105 49.469 1.00 39.53 988 PRO A CA 1
ATOM 8023 C C . PRO A 1 988 ? -90.436 -31.949 48.333 1.00 39.53 988 PRO A C 1
ATOM 8025 O O . PRO A 1 988 ? -91.004 -32.022 47.245 1.00 39.53 988 PRO A O 1
ATOM 8028 N N . PRO A 1 989 ? -89.206 -32.497 48.510 1.00 62.28 989 PRO A N 1
ATOM 8029 C CA . PRO A 1 989 ? -88.137 -32.498 47.489 1.00 62.28 989 PRO A CA 1
ATOM 8030 C C . PRO A 1 989 ? -87.990 -33.866 46.763 1.00 62.28 989 PRO A C 1
ATOM 8032 O O . PRO A 1 989 ? -88.849 -34.723 46.981 1.00 62.28 989 PRO A O 1
ATOM 8035 N N . PRO A 1 990 ? -86.967 -34.125 45.903 1.00 49.28 990 PRO A N 1
ATOM 8036 C CA . PRO A 1 990 ? -85.565 -34.396 46.319 1.00 49.28 990 PRO A CA 1
ATOM 8037 C C . PRO A 1 990 ? -84.518 -33.902 45.251 1.00 49.28 990 PRO A C 1
ATOM 8039 O O . PRO A 1 990 ? -84.895 -33.089 44.417 1.00 49.28 990 PRO A O 1
ATOM 8042 N N . ARG A 1 991 ? -83.214 -34.251 45.165 1.00 36.81 991 ARG A N 1
ATOM 8043 C CA . ARG A 1 991 ? -82.335 -35.263 45.802 1.00 36.81 991 ARG A CA 1
ATOM 8044 C C . ARG A 1 991 ? -80.831 -34.943 45.551 1.00 36.81 991 ARG A C 1
ATOM 8046 O O . ARG A 1 991 ? -80.564 -34.249 44.585 1.00 36.81 991 ARG A O 1
ATOM 8053 N N . GLU A 1 992 ? -79.928 -35.472 46.401 1.00 37.94 992 GLU A N 1
ATOM 8054 C CA . GLU A 1 992 ? -78.551 -36.027 46.158 1.00 37.94 992 GLU A CA 1
ATOM 8055 C C . GLU A 1 992 ? -77.609 -35.441 45.052 1.00 37.94 992 GLU A C 1
ATOM 8057 O O . GLU A 1 992 ? -78.050 -35.062 43.981 1.00 37.94 992 GLU A O 1
ATOM 8062 N N . ALA A 1 993 ? -76.268 -35.415 45.167 1.00 37.47 993 ALA A N 1
ATOM 8063 C CA . ALA A 1 993 ? -75.317 -35.865 46.201 1.00 37.47 993 ALA A CA 1
ATOM 8064 C C . ALA A 1 993 ? -73.878 -35.335 45.921 1.00 37.47 993 ALA A C 1
ATOM 8066 O O . ALA A 1 993 ? -73.593 -34.940 44.799 1.00 37.47 993 ALA A O 1
ATOM 8067 N N . THR A 1 994 ? -72.978 -35.439 46.922 1.00 37.03 994 THR A N 1
ATOM 8068 C CA . THR A 1 994 ? -71.485 -35.565 46.837 1.00 37.03 994 THR A CA 1
ATOM 8069 C C . THR A 1 994 ? -70.641 -34.541 46.035 1.00 37.03 994 THR A C 1
ATOM 8071 O O . THR A 1 994 ? -70.946 -34.218 44.902 1.00 37.03 994 THR A O 1
ATOM 8074 N N . GLY A 1 995 ? -69.470 -34.074 46.496 1.00 36.00 995 GLY A N 1
ATOM 8075 C CA . GLY A 1 995 ? -68.792 -34.271 47.786 1.00 36.00 995 GLY A CA 1
ATOM 8076 C C . GLY A 1 995 ? -67.269 -34.016 47.728 1.00 36.00 995 GLY A C 1
ATOM 8077 O O . GLY A 1 995 ? -66.596 -34.573 46.872 1.00 36.00 995 GLY A O 1
ATOM 8078 N N . GLY A 1 996 ? -66.723 -33.256 48.693 1.00 36.66 996 GLY A N 1
ATOM 8079 C CA . GLY A 1 996 ? -65.273 -33.131 48.978 1.00 36.66 996 GLY A CA 1
ATOM 8080 C C . GLY A 1 996 ? -64.405 -32.374 47.945 1.00 36.66 996 GLY A C 1
ATOM 8081 O O . GLY A 1 996 ? -64.865 -32.062 46.859 1.00 36.66 996 GLY A O 1
ATOM 8082 N N . SER A 1 997 ? -63.132 -32.040 48.213 1.00 36.56 997 SER A N 1
ATOM 8083 C CA . SER A 1 997 ? -62.414 -31.873 49.496 1.00 36.56 997 SER A CA 1
ATOM 8084 C C . SER A 1 997 ? -61.057 -31.154 49.281 1.00 36.56 997 SER A C 1
ATOM 8086 O O . SER A 1 997 ? -60.517 -31.186 48.186 1.00 36.56 997 SER A O 1
ATOM 8088 N N . ARG A 1 998 ? -60.472 -30.610 50.365 1.00 39.06 998 ARG A N 1
ATOM 8089 C CA . ARG A 1 998 ? -59.055 -30.179 50.550 1.00 39.06 998 ARG A CA 1
ATOM 8090 C C . ARG A 1 998 ? -58.469 -28.988 49.754 1.00 39.06 998 ARG A C 1
ATOM 8092 O O . ARG A 1 998 ? -57.930 -29.120 48.669 1.00 39.06 998 ARG A O 1
ATOM 8099 N N . LYS A 1 999 ? -58.394 -27.858 50.476 1.00 40.12 999 LYS A N 1
ATOM 8100 C CA . LYS A 1 999 ? -57.160 -27.174 50.950 1.00 40.12 999 LYS A CA 1
ATOM 8101 C C . LYS A 1 999 ? -55.852 -27.331 50.138 1.00 40.12 999 LYS A C 1
ATOM 8103 O O . LYS A 1 999 ? -55.283 -28.415 50.108 1.00 40.12 999 LYS A O 1
ATOM 8108 N N . GLY A 1 1000 ? -55.254 -26.186 49.796 1.00 34.62 1000 GLY A N 1
ATOM 8109 C CA . GLY A 1 1000 ? -53.809 -25.995 49.605 1.00 34.62 1000 GLY A CA 1
ATOM 8110 C C . GLY A 1 1000 ? -53.437 -24.542 49.931 1.00 34.62 1000 GLY A C 1
ATOM 8111 O O . GLY A 1 1000 ? -54.084 -23.622 49.441 1.00 34.62 1000 GLY A O 1
ATOM 8112 N N . LYS A 1 1001 ? -52.467 -24.329 50.823 1.00 46.88 1001 LYS A N 1
ATOM 8113 C CA . LYS A 1 1001 ? -52.006 -23.017 51.308 1.00 46.88 1001 LYS A CA 1
ATOM 8114 C C . LYS A 1 1001 ? -50.485 -23.069 51.245 1.00 46.88 1001 LYS A C 1
ATOM 8116 O O . LYS A 1 1001 ? -49.955 -23.979 51.866 1.00 46.88 1001 LYS A O 1
ATOM 8121 N N . GLU A 1 1002 ? -49.805 -22.103 50.633 1.00 37.50 1002 GLU A N 1
ATOM 8122 C CA . GLU A 1 1002 ? -48.438 -21.777 51.057 1.00 37.50 1002 GLU A CA 1
ATOM 8123 C C . GLU A 1 1002 ? -47.972 -20.387 50.605 1.00 37.50 1002 GLU A C 1
ATOM 8125 O O . GLU A 1 1002 ? -48.476 -19.808 49.645 1.00 37.50 1002 GLU A O 1
ATOM 8130 N N . ARG A 1 1003 ? -47.044 -19.841 51.392 1.00 49.06 1003 ARG A N 1
ATOM 8131 C CA . ARG A 1 1003 ? -46.222 -18.652 51.142 1.00 49.06 1003 ARG A CA 1
ATOM 8132 C C . ARG A 1 1003 ? -44.778 -19.149 51.181 1.00 49.06 1003 ARG A C 1
ATOM 8134 O O . ARG A 1 1003 ? -44.491 -19.903 52.104 1.00 49.06 1003 ARG A O 1
ATOM 8141 N N . ALA A 1 1004 ? -43.880 -18.594 50.371 1.00 45.69 1004 ALA A N 1
ATOM 8142 C CA . ALA A 1 1004 ? -42.648 -17.975 50.878 1.00 45.69 1004 ALA A CA 1
ATOM 8143 C C . ALA A 1 1004 ? -41.793 -17.377 49.753 1.00 45.69 1004 ALA A C 1
ATOM 8145 O O . ALA A 1 1004 ? -41.830 -17.814 48.611 1.00 45.69 1004 ALA A O 1
ATOM 8146 N N . LEU A 1 1005 ? -41.047 -16.357 50.162 1.00 47.44 1005 LEU A N 1
ATOM 8147 C CA . LEU A 1 1005 ? -40.039 -15.595 49.440 1.00 47.44 1005 LEU A CA 1
ATOM 8148 C C . LEU A 1 1005 ? -38.833 -16.435 48.993 1.00 47.44 1005 LEU A C 1
ATOM 8150 O O . LEU A 1 1005 ? -38.406 -17.354 49.693 1.00 47.44 1005 LEU A O 1
ATOM 8154 N N . SER A 1 1006 ? -38.181 -15.969 47.934 1.00 39.28 1006 SER A N 1
ATOM 8155 C CA . SER A 1 1006 ? -36.751 -15.626 47.954 1.00 39.28 1006 SER A CA 1
ATOM 8156 C C . SER A 1 1006 ? -36.578 -14.293 47.229 1.00 39.28 1006 SER A C 1
ATOM 8158 O O . SER A 1 1006 ? -37.429 -14.026 46.349 1.00 39.28 1006 SER A O 1
#

Organism: NCBI:txid2478898

pLDDT: mean 74.85, std 18.91, range [28.94, 95.69]

Foldseek 3Di:
DVVVVVVVVVVVVVVVVVVVVVVVVVVVVVVVVVVVVVVVVVVVVVVVVVVVVVVVVVVVVVVVVVVVVVVVVVVVVVVVVVVVVVVVVVVVVVVVVVVVVVVCVVVVPCVVVVVVVVVVVVVVVVVVVVVVVVVVVVVVVVVVVVVVVVVVVVVVVVVVVVVVVVVVVVVVVVVVVVVVVVVVVVVVVVVVVVVVVVPVDDDDPPPPCPVCVVVVVVVVVVVVVVVVVVVVVVVVVVVVVVVVVVVVVVVVVVVVVVVVVVVVVVVVVVVVVVVVVVVVVVVVVVVVVVVVVVVVVVVVVVVDPPPDDDDPDDVVVVVVVVVVVVVVVVVVVVVVVVVVVCVVDPVVVVVVVVVVVVVVVVVVVVVVVVVVVVVVVVVVVVDDDDDDDDDDDDDDDDDDDDDDDDDDDDDDDDDDDDDPPDDDDDPDPCVVVVVVVVVVVVVVVVVVVVVVVVVVVVVVVVVVVVVVVVVVVVVVVVVVVVVVVVVVVVVVVVVVVVVLQPDADPVPRHGDPCPVVVVVPDDDDDDDDDDDDDDDDDDDDDDDDDDPPVVVVVVVVVVVVVVVVVVVVVVVVVVVVVVVVVVVVVVVVVVVVVVVVPPDDDPPVVVVVVVVVVVVVVVVVVVVVVVVVVVVVVVVVVVVVVVVVVVVVVVVVVVVVVVVVVVVVVVVVVVVVVVVVVVVVVVVVVVVVVVVVVVVVVVVVVVVVVVVVVVVVVVVVVVVVVVVVVVVVVVVVVVVVVVVVVVVVVVVVVVVVVVVVVVVVVVVVVVVVVVVVVVVVVVVVVVVVVVVVVVVVVVVVVVVVVVVVVVVVVVVVVVVVVVVVVVVVVVVVVVVVVVVVVVVVVVVVVVVVVVVCVPDDDDDDPPVVVVVVVVVVVVVVVVVVVVVVVVVVVVVVVVVVVVVVVVVVVVVVVVVVVVVVPPDDDDDDDDDDDDDDDDDDDDDDDDDDDDDDDDDDDDDPPPPPPDDDDDDDDVVVCCVPPVPPPPVPDDDDDDDDDDYDDDDDDDDDD